Protein AF-0000000075436305 (afdb_homodimer)

Secondary structure (DSSP, 8-state):
-----------HHHHHTT------TT-SS-HHHHHHT-----------------------------------GGGGGG-TT--HHHHHHHHHHHH-HHHHHTSSS-GGGHHHHHHHHHHHHHH-HHHHHHHHHHHHHHHHS-GGGHHHHHHHHHHHHHHHHH----SHHHHHHHHHHHHHHHHHHHHH-GGGHHHHHHHHHHHHHHHHTTS-TT-GGGGTTHHHHHHHHHHHHHHHT---SS-------TT--BTTTBGGGGGHHHHHHHHHHHHHHHH--GGGHHHHHHHHHHHHHHHHH------TTHHHHS-HHHHHHHHHHHHHHHHHHHHHHHHHHS-TTSSHHHHHHHHHHHHHHHHHHHHHHSSPPTT-HHHHHHHHHT--HHHHHHHHGGGHHHHH-SSHHHHHHHHHHHHHHHHHHHTT----GGGGGGTS----/-----------HHHHHTT------TT-SS-HHHHHHT-----------------------------------GGGGGG-TT--HHHHHHHHHHHH-HHHHHTSSS-GGGHHHHHHHHHHHHHH-HHHHHHHHHHHHHHHHS-GGGHHHHHHHHHHHHHHHHH----SHHHHHHHHHHHHHHHHHHHHH-GGGHHHHHHHHHHHHHHHHTTS-TT-GGGGTTHHHHHHHHHHHHHHTT---S--------TT--BTTTBGGGGGHHHHHHHHHHHHHHHH--GGGHHHHHHHHHHHHHHHHH------TTHHHHS-HHHHHHHHHHHHHHHHHHHHHHHHHHS-TTSSHHHHHHHHHHHHHHHHHHHHHHSSPPTT-HHHHHHHHHT--HHHHHHHHGGGHHHHH-SSHHHHHHHHHHHHHHHHHHHTT----GGGGGGTS----

Solvent-accessible surface area (backbone atoms only — not comparable to full-atom values): 48959 Å² total; per-residue (Å²): 135,82,79,70,78,72,76,76,64,44,28,56,64,34,49,74,70,72,39,76,52,55,54,62,94,92,53,93,45,26,48,62,32,58,74,71,72,47,83,59,45,71,82,71,76,81,74,74,86,66,78,79,73,73,83,66,75,80,66,77,76,57,72,76,64,76,72,65,67,68,71,66,58,74,63,48,84,62,40,71,91,52,49,72,68,49,43,52,42,39,48,49,40,61,68,28,59,66,60,49,20,68,70,30,63,30,66,84,46,31,62,65,50,38,50,53,55,52,49,40,47,67,76,38,26,92,66,32,43,37,16,45,41,17,29,25,40,66,74,72,45,62,80,87,48,49,65,60,25,50,51,28,38,50,52,28,48,52,46,63,73,65,59,76,68,83,50,70,68,41,41,31,49,43,37,53,32,34,46,31,43,35,56,33,15,34,54,77,37,42,83,49,31,44,61,42,30,47,52,42,46,56,62,36,50,86,51,51,84,69,52,66,73,83,48,60,78,57,51,60,46,49,59,56,37,53,55,56,32,44,46,56,19,45,45,62,37,31,60,61,84,64,77,58,75,62,70,87,50,88,76,69,66,47,55,48,58,30,67,39,50,75,47,45,38,53,49,38,50,49,26,43,51,32,30,49,59,58,68,50,49,82,86,47,44,64,60,52,50,53,52,49,53,52,50,52,50,50,62,70,67,58,71,74,84,67,47,90,61,54,52,75,70,41,54,29,54,34,48,47,45,34,52,42,50,46,52,30,51,52,39,38,50,52,41,48,53,49,24,65,76,32,35,65,91,41,82,48,56,34,45,42,50,38,19,49,50,38,53,49,46,40,48,51,44,19,65,66,60,73,45,46,44,61,87,41,50,52,41,53,45,61,27,53,61,55,53,63,64,66,68,53,43,68,62,51,59,77,42,40,42,58,36,44,36,83,25,73,52,31,28,51,52,53,49,50,51,37,50,32,38,48,54,33,52,73,69,65,49,87,38,33,50,38,47,31,51,80,37,34,70,82,78,129,134,82,79,72,78,70,78,75,69,41,30,56,65,34,48,74,69,72,40,77,55,54,54,61,93,93,51,93,45,28,47,62,32,59,74,72,71,49,85,61,45,71,82,74,76,83,74,74,86,69,79,79,75,73,82,68,76,81,67,74,77,60,73,77,66,78,73,66,68,69,71,66,59,74,61,48,86,60,40,69,90,53,49,71,68,47,43,50,42,38,46,50,40,61,68,29,58,67,60,46,20,69,71,30,65,29,67,82,46,30,62,65,51,36,50,54,54,53,50,40,46,68,75,38,28,93,68,32,44,38,16,45,40,17,30,26,39,67,74,70,44,60,79,85,48,50,64,59,24,49,51,26,38,51,50,28,50,52,47,62,73,65,59,77,70,83,49,71,68,41,42,30,51,45,38,51,32,35,46,33,45,34,56,34,16,34,54,77,37,42,83,48,31,44,62,43,29,49,52,42,46,56,62,37,49,86,50,50,84,69,52,66,72,83,47,60,78,57,51,62,47,50,60,56,37,52,54,54,32,44,45,56,19,44,45,62,37,33,60,61,84,65,75,58,73,63,70,86,49,89,77,70,64,47,55,47,58,29,67,37,49,74,48,46,37,53,50,39,50,49,25,44,51,34,30,48,59,58,68,49,49,81,86,47,44,63,60,51,50,53,53,48,53,53,51,52,50,49,62,72,67,57,71,72,85,67,47,91,61,56,53,76,71,41,52,30,55,36,48,48,46,35,52,41,49,47,51,29,50,52,40,37,51,53,40,50,53,48,24,64,76,31,36,66,92,40,83,47,58,33,43,42,49,38,20,48,50,38,54,50,45,42,49,52,44,19,66,68,60,73,42,46,43,61,87,42,51,52,42,52,45,61,26,53,60,56,53,61,63,67,68,51,43,66,62,51,59,77,41,39,41,59,36,44,34,82,25,72,52,31,28,51,51,54,51,50,52,38,51,33,38,48,53,33,52,75,69,65,48,88,39,33,50,37,48,34,51,79,37,35,68,83,78,127

Sequence (888 aa):
MSTSALSKRSCDRCHAIKERCRRPRATESCERCFRLGHVCRNQRPAKKPGRRPQLQSPTPRSDSSSETMPLELDTWSEWQGFSSDESGLVRQMVLSEDCLASFTIGPSFADPQRRVIVSSCFTSAPIVKDSMVAVAASWLGDSRHIATTYCRASSAMSILRSLEIRDTNDVADCLVLGAMLLTFAFKLRPGDAFPIARRTLSLVKPRYDTLQQDDPERQVFLSCLVTTELLDCLLQCQVPTLRFRPISLPGHVDRFVGLCTHLLPLLYDLCEINQAFSHAEHDDMEGIYATLDHLERKFADWQSEMEPGFLTSFTGGEIAHMLCQVQVFRQMAFLIIHRMRYPFNVNDGPAQVMSRTILDNLQLTQAMTQKAVRCVGLAFVVACFELQGPAAREHWLPKCNTLVGYSVDHRKRLENIVKSLWAARDGGGCIYSFNLTQAIRPTSMSTSALSKRSCDRCHAIKERCRRPRATESCERCFRLGHVCRNQRPAKKPGRRPQLQSPTPRSDSSSETMPLELDTWSEWQGFSSDESGLVRQMVLSEDCLASFTIGPSFADPQRRVIVSSCFTSAPIVKDSMVAVAASWLGDSRHIATTYCRASSAMSILRSLEIRDTNDVADCLVLGAMLLTFAFKLRPGDAFPIARRTLSLVKPRYDTLQQDDPERQVFLSCLVTTELLDCLLQCQVPTLRFRPISLPGHVDRFVGLCTHLLPLLYDLCEINQAFSHAEHDDMEGIYATLDHLERKFADWQSEMEPGFLTSFTGGEIAHMLCQVQVFRQMAFLIIHRMRYPFNVNDGPAQVMSRTILDNLQLTQAMTQKAVRCVGLAFVVACFELQGPAAREHWLPKCNTLVGYSVDHRKRLENIVKSLWAARDGGGCIYSFNLTQAIRPTS

InterPro domains:
  IPR001138 Zn(2)Cys(6) fungal-type DNA-binding domain [PS00463] (10-40)
  IPR021858 Fungal transcription factor [PF11951] (102-428)
  IPR036864 Zn(2)-C6 fungal-type DNA-binding domain superfamily [SSF57701] (7-49)

Radius of gyration: 32.36 Å; Cα contacts (8 Å, |Δi|>4): 1175; chains: 2; bounding box: 91×84×70 Å

Organism: Fusarium oxysporum f. sp. cubense (strain race 4) (NCBI:txid2502994)

Foldseek 3Di:
DPPPPPPQDAFPVCVVVPHRFCDDPPDNAGPVCVVVVHDRHRPDPDPDPPDDPDPPPPPPPPDPPPPPVPPCCVCLVPLPPDDPVLSVLLVVCLPDLVNQQQQFLGSLCSSLSSVLSVVCSRPPVVQASLLSSLLSCLPVHDPPCNPVSVVSLVVNVVSLVPDADDDLLSLLSLLNSLQSSLSSCQRPNVLCNQVSLQSSLLRCAVCVVVDDLPDCSSCLNVVLSLLSNLQVLLLVLHAGNDQQDDRPDPPDARGFQGQCSVVSNLSNVLSVLLNCLLPDDPVCVVVSVVSLVVSLVVLVPDDGDHHPCNVVSDDPLSVLLNVLSSLLSSLLSVLLSVLQVAFQPPPLVSNLVSLVRNQVSLVVSCVVNVAARESCLSSNLSSLLSDDDDVRNVPRLVCSCRHYGDYPVSSVVSSLQSVQSVVCVVVPDGDGSSVSCVRGDSDD/DPPPPPPDDAFPVCVVVPHRFCCDPPDPAGPVCVVVVHDRHRPDDDPDPPDDPDCDPPPPPDDPPPPPVPPCCVCLVPLPPADPVLSVLLVVQLPDQVNQQQQFLGSLCSVLSSVLSVVCSRPPVVQASLLSSLLSCLPVHDPPCPVVSVVSLVVNVVSLVPQADDDLLSLLSLLNSLQSSLSSCQRPNVLCNQVSLQSSLLRCAVCVVVDDLPDCSSVLNNVLSLLSNLLVLLLVLHAGNDQQDDRPDPPDARGFQGQCSVVSNLSNVLSVLLNCLLVDDPVCVVVSVVSLVVSLVCLVPDDGDHHPCNVVSDDPLSVLLNVLSSLLSSLLSVLLSVLQVAFQPPPLVSNLVSLVRNQVSLVVSCVVNVAARESCLSSNLSSLLSDDDDVRNVPRLVCSCRHYGDYPVSSVVSSLQSVQSVVQVVVPDGGGSSRSNVRGDSDD

pLDDT: mean 84.56, std 18.04, range [25.56, 98.69]

Structure (mmCIF, N/CA/C/O backbone):
data_AF-0000000075436305-model_v1
#
loop_
_entity.id
_entity.type
_entity.pdbx_description
1 polymer 'Zn(2)-C6 fungal-type domain-containing protein'
#
loop_
_atom_site.group_PDB
_atom_site.id
_atom_site.type_symbol
_atom_site.label_atom_id
_atom_site.label_alt_id
_atom_site.label_comp_id
_atom_site.label_asym_id
_atom_site.label_entity_id
_atom_site.label_seq_id
_atom_site.pdbx_PDB_ins_code
_atom_site.Cartn_x
_atom_site.Cartn_y
_atom_site.Cartn_z
_atom_site.occupancy
_atom_site.B_iso_or_equiv
_atom_site.auth_seq_id
_atom_site.auth_comp_id
_atom_site.auth_asym_id
_atom_site.auth_atom_id
_atom_site.pdbx_PDB_model_num
ATOM 1 N N . MET A 1 1 ? 46.656 -33.156 31.891 1 26.19 1 MET A N 1
ATOM 2 C CA . MET A 1 1 ? 46.656 -33.594 30.5 1 26.19 1 MET A CA 1
ATOM 3 C C . MET A 1 1 ? 46.375 -32.406 29.562 1 26.19 1 MET A C 1
ATOM 5 O O . MET A 1 1 ? 45.344 -31.75 29.719 1 26.19 1 MET A O 1
ATOM 9 N N . SER A 1 2 ? 47.375 -31.75 29.016 1 30.11 2 SER A N 1
ATOM 10 C CA . SER A 1 2 ? 47.562 -30.531 28.25 1 30.11 2 SER A CA 1
ATOM 11 C C . SER A 1 2 ? 46.719 -30.562 26.969 1 30.11 2 SER A C 1
ATOM 13 O O . SER A 1 2 ? 46.906 -31.453 26.141 1 30.11 2 SER A O 1
ATOM 15 N N . THR A 1 3 ? 45.5 -30.141 26.984 1 35.38 3 THR A N 1
ATOM 16 C CA . THR A 1 3 ? 44.531 -30.078 25.891 1 35.38 3 THR A CA 1
ATOM 17 C C . THR A 1 3 ? 45.125 -29.312 24.703 1 35.38 3 THR A C 1
ATOM 19 O O . THR A 1 3 ? 45.281 -28.094 24.766 1 35.38 3 THR A O 1
ATOM 22 N N . SER A 1 4 ? 46.188 -29.844 24.078 1 32.38 4 SER A N 1
ATOM 23 C CA . SER A 1 4 ? 46.875 -29.266 22.938 1 32.38 4 SER A CA 1
ATOM 24 C C . SER A 1 4 ? 45.875 -28.641 21.953 1 32.38 4 SER A C 1
ATOM 26 O O . SER A 1 4 ? 44.875 -29.25 21.609 1 32.38 4 SER A O 1
ATOM 28 N N . ALA A 1 5 ? 45.844 -27.328 21.984 1 36.5 5 ALA A N 1
ATOM 29 C CA . ALA A 1 5 ? 45.125 -26.438 21.062 1 36.5 5 ALA A CA 1
ATOM 30 C C . ALA A 1 5 ? 45.281 -26.891 19.625 1 36.5 5 ALA A C 1
ATOM 32 O O . ALA A 1 5 ? 46.344 -26.688 19 1 36.5 5 ALA A O 1
ATOM 33 N N . LEU A 1 6 ? 44.969 -28.094 19.234 1 36.38 6 LEU A N 1
ATOM 34 C CA . LEU A 1 6 ? 45.094 -28.578 17.875 1 36.38 6 LEU A CA 1
ATOM 35 C C . LEU A 1 6 ? 44.656 -27.531 16.859 1 36.38 6 LEU A C 1
ATOM 37 O O . LEU A 1 6 ? 43.5 -27.047 16.938 1 36.38 6 LEU A O 1
ATOM 41 N N . SER A 1 7 ? 45.531 -26.594 16.516 1 45.56 7 SER A N 1
ATOM 42 C CA . SER A 1 7 ? 45.469 -25.547 15.492 1 45.56 7 SER A CA 1
ATOM 43 C C . SER A 1 7 ? 44.75 -26.016 14.25 1 45.56 7 SER A C 1
ATOM 45 O O . SER A 1 7 ? 45.156 -26.984 13.602 1 45.56 7 SER A O 1
ATOM 47 N N . LYS A 1 8 ? 43.531 -26.203 14.367 1 52 8 LYS A N 1
ATOM 48 C CA . LYS A 1 8 ? 42.688 -26.922 13.414 1 52 8 LYS A CA 1
ATOM 49 C C . LYS A 1 8 ? 42.906 -26.406 11.992 1 52 8 LYS A C 1
ATOM 51 O O . LYS A 1 8 ? 42.406 -25.344 11.633 1 52 8 LYS A O 1
ATOM 56 N N . ARG A 1 9 ? 43.844 -26.547 11.367 1 62.62 9 ARG A N 1
ATOM 57 C CA . ARG A 1 9 ? 44.094 -26.5 9.93 1 62.62 9 ARG A CA 1
ATOM 58 C C . ARG A 1 9 ? 42.906 -27.078 9.148 1 62.62 9 ARG A C 1
ATOM 60 O O . ARG A 1 9 ? 42.281 -28.031 9.594 1 62.62 9 ARG A O 1
ATOM 67 N N . SER A 1 10 ? 42.688 -26.344 8.172 1 74.5 10 SER A N 1
ATOM 68 C CA . SER A 1 10 ? 41.625 -26.875 7.32 1 74.5 10 SER A CA 1
ATOM 69 C C . SER A 1 10 ? 42.031 -28.203 6.699 1 74.5 10 SER A C 1
ATOM 71 O O . SER A 1 10 ? 43.219 -28.453 6.469 1 74.5 10 SER A O 1
ATOM 73 N N . CYS A 1 11 ? 41.125 -29.141 6.527 1 71.81 11 CYS A N 1
ATOM 74 C CA . CYS A 1 11 ? 41.406 -30.422 5.918 1 71.81 11 CYS A CA 1
ATOM 75 C C . CYS A 1 11 ? 41.812 -30.266 4.457 1 71.81 11 CYS A C 1
ATOM 77 O O . CYS A 1 11 ? 41.656 -29.188 3.883 1 71.81 11 CYS A O 1
ATOM 79 N N . ASP A 1 12 ? 42.5 -31.125 3.781 1 75.31 12 ASP A N 1
ATOM 80 C CA . ASP A 1 12 ? 43 -31.078 2.422 1 75.31 12 ASP A CA 1
ATOM 81 C C . ASP A 1 12 ? 41.938 -30.688 1.425 1 75.31 12 ASP A C 1
ATOM 83 O O . ASP A 1 12 ? 42.188 -29.938 0.475 1 75.31 12 ASP A O 1
ATOM 87 N N . ARG A 1 13 ? 40.719 -31.031 1.736 1 71.62 13 ARG A N 1
ATOM 88 C CA . ARG A 1 13 ? 39.625 -30.766 0.814 1 71.62 13 ARG A CA 1
ATOM 89 C C . ARG A 1 13 ? 39.094 -29.344 0.956 1 71.62 13 ARG A C 1
ATOM 91 O O . ARG A 1 13 ? 38.844 -28.672 -0.043 1 71.62 13 ARG A O 1
ATOM 98 N N . CYS A 1 14 ? 38.906 -29.031 2.141 1 72.19 14 CYS A N 1
ATOM 99 C CA . CYS A 1 14 ? 38.5 -27.641 2.363 1 72.19 14 CYS A CA 1
ATOM 100 C C . CYS A 1 14 ? 39.562 -26.672 1.915 1 72.19 14 CYS A C 1
ATOM 102 O O . CYS A 1 14 ? 39.281 -25.609 1.358 1 72.19 14 CYS A O 1
ATOM 104 N N . HIS A 1 15 ? 40.844 -26.953 2.07 1 74.81 15 HIS A N 1
ATOM 105 C CA . HIS A 1 15 ? 41.969 -26.156 1.632 1 74.81 15 HIS A CA 1
ATOM 106 C C . HIS A 1 15 ? 42 -26.016 0.113 1 74.81 15 HIS A C 1
ATOM 108 O O . HIS A 1 15 ? 42.281 -24.938 -0.413 1 74.81 15 HIS A O 1
ATOM 114 N N . ALA A 1 16 ? 41.625 -27.109 -0.589 1 71.75 16 ALA A N 1
ATOM 115 C CA . ALA A 1 16 ? 41.656 -27.109 -2.049 1 71.75 16 ALA A CA 1
ATOM 116 C C . ALA A 1 16 ? 40.625 -26.141 -2.619 1 71.75 16 ALA A C 1
ATOM 118 O O . ALA A 1 16 ? 40.844 -25.562 -3.684 1 71.75 16 ALA A O 1
ATOM 119 N N . ILE A 1 17 ? 39.594 -25.969 -1.81 1 69.12 17 ILE A N 1
ATOM 120 C CA . ILE A 1 17 ? 38.562 -25.062 -2.289 1 69.12 17 ILE A CA 1
ATOM 121 C C . ILE A 1 17 ? 38.688 -23.719 -1.548 1 69.12 17 ILE A C 1
ATOM 123 O O . ILE A 1 17 ? 37.75 -22.906 -1.611 1 69.12 17 ILE A O 1
ATOM 127 N N . LYS A 1 18 ? 39.688 -23.578 -0.805 1 65.56 18 LYS A N 1
ATOM 128 C CA . LYS A 1 18 ? 40.094 -22.375 -0.082 1 65.56 18 LYS A CA 1
ATOM 129 C C . LYS A 1 18 ? 39 -21.953 0.92 1 65.56 18 LYS A C 1
ATOM 131 O O . LYS A 1 18 ? 38.75 -20.766 1.104 1 65.56 18 LYS A O 1
ATOM 136 N N . GLU A 1 19 ? 38.438 -22.953 1.604 1 71.12 19 GLU A N 1
ATOM 137 C CA . GLU A 1 19 ? 37.5 -22.734 2.699 1 71.12 19 GLU A CA 1
ATOM 138 C C . GLU A 1 19 ? 38.031 -23.281 4.012 1 71.12 19 GLU A C 1
ATOM 140 O O . GLU A 1 19 ? 38.875 -24.188 4.012 1 71.12 19 GLU A O 1
ATOM 145 N N . ARG A 1 20 ? 37.594 -22.609 5.133 1 72.25 20 ARG A N 1
ATOM 146 C CA . ARG A 1 20 ? 37.938 -23.125 6.453 1 72.25 20 ARG A CA 1
ATOM 147 C C . ARG A 1 20 ? 37.031 -24.25 6.859 1 72.25 20 ARG A C 1
ATOM 149 O O . ARG A 1 20 ? 35.844 -24.25 6.516 1 72.25 20 ARG A O 1
ATOM 156 N N . CYS A 1 21 ? 37.5 -25.234 7.48 1 70.56 21 CYS A N 1
ATOM 157 C CA . CYS A 1 21 ? 36.719 -26.359 8.008 1 70.56 21 CYS A CA 1
ATOM 158 C C . CYS A 1 21 ? 35.75 -25.891 9.094 1 70.56 21 CYS A C 1
ATOM 160 O O . CYS A 1 21 ? 36.125 -25.109 9.969 1 70.56 21 CYS A O 1
ATOM 162 N N . ARG A 1 22 ? 34.5 -26 8.93 1 72.56 22 ARG A N 1
ATOM 163 C CA . ARG A 1 22 ? 33.594 -25.875 10.062 1 72.56 22 ARG A CA 1
ATOM 164 C C . ARG A 1 22 ? 33.5 -27.188 10.836 1 72.56 22 ARG A C 1
ATOM 166 O O . ARG A 1 22 ? 33.062 -28.203 10.305 1 72.56 22 ARG A O 1
ATOM 173 N N . ARG A 1 23 ? 34.031 -27.234 12.008 1 67.25 23 ARG A N 1
ATOM 174 C CA . ARG A 1 23 ? 34.062 -28.422 12.844 1 67.25 23 ARG A CA 1
ATOM 175 C C . ARG A 1 23 ? 33.188 -28.266 14.062 1 67.25 23 ARG A C 1
ATOM 177 O O . ARG A 1 23 ? 33.344 -27.328 14.844 1 67.25 23 ARG A O 1
ATOM 184 N N . PRO A 1 24 ? 32 -28.969 14.023 1 57.5 24 PRO A N 1
ATOM 185 C CA . PRO A 1 24 ? 31.297 -28.938 15.305 1 57.5 24 PRO A CA 1
ATOM 186 C C . PRO A 1 24 ? 32.188 -29.375 16.469 1 57.5 24 PRO A C 1
ATOM 188 O O . PRO A 1 24 ? 33.188 -30.078 16.281 1 57.5 24 PRO A O 1
ATOM 191 N N . ARG A 1 25 ? 31.734 -29.219 17.625 1 53.84 25 ARG A N 1
ATOM 192 C CA . ARG A 1 25 ? 32.375 -29.625 18.875 1 53.84 25 ARG A CA 1
ATOM 193 C C . ARG A 1 25 ? 32.531 -31.141 18.953 1 53.84 25 ARG A C 1
ATOM 195 O O . ARG A 1 25 ? 31.609 -31.891 18.594 1 53.84 25 ARG A O 1
ATOM 202 N N . ALA A 1 26 ? 33.812 -31.797 19 1 58.78 26 ALA A N 1
ATOM 203 C CA . ALA A 1 26 ? 34.375 -33.062 19.438 1 58.78 26 ALA A CA 1
ATOM 204 C C . ALA A 1 26 ? 34.656 -33.969 18.234 1 58.78 26 ALA A C 1
ATO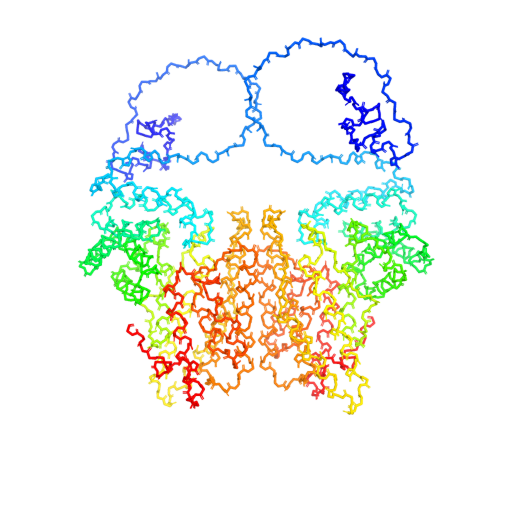M 206 O O . ALA A 1 26 ? 35.031 -35.125 18.406 1 58.78 26 ALA A O 1
ATOM 207 N N . THR A 1 27 ? 34.219 -33.5 16.969 1 58.28 27 THR A N 1
ATOM 208 C CA . THR A 1 27 ? 34.5 -34.5 15.938 1 58.28 27 THR A CA 1
ATOM 209 C C . THR A 1 27 ? 35.75 -34.125 15.148 1 58.28 27 THR A C 1
ATOM 211 O O . THR A 1 27 ? 36.062 -32.969 14.984 1 58.28 27 THR A O 1
ATOM 214 N N . GLU A 1 28 ? 36.688 -34.938 14.805 1 65.94 28 GLU A N 1
ATOM 215 C CA . GLU A 1 28 ? 37.969 -34.844 14.094 1 65.94 28 GLU A CA 1
ATOM 216 C C . GLU A 1 28 ? 37.75 -34.531 12.617 1 65.94 28 GLU A C 1
ATOM 218 O O . GLU A 1 28 ? 38.594 -33.906 11.977 1 65.94 28 GLU A O 1
ATOM 223 N N . SER A 1 29 ? 36.531 -34.75 12.062 1 69.75 29 SER A N 1
ATOM 224 C CA . SER A 1 29 ? 36.219 -34.562 10.648 1 69.75 29 SER A CA 1
ATOM 225 C C . SER A 1 29 ? 35.469 -33.25 10.438 1 69.75 29 SER A C 1
ATOM 227 O O . SER A 1 29 ? 34.656 -32.844 11.289 1 69.75 29 SER A O 1
ATOM 229 N N . CYS A 1 30 ? 35.812 -32.344 9.531 1 72.12 30 CYS A N 1
ATOM 230 C CA . CYS A 1 30 ? 35.094 -31.109 9.281 1 72.12 30 CYS A CA 1
ATOM 231 C C . CYS A 1 30 ? 33.688 -31.359 8.773 1 72.12 30 CYS A C 1
ATOM 233 O O . CYS A 1 30 ? 33.406 -32.438 8.242 1 72.12 30 CYS A O 1
ATOM 235 N N . GLU A 1 31 ? 32.781 -30.562 8.953 1 75.81 31 GLU A N 1
ATOM 236 C CA . GLU A 1 31 ? 31.375 -30.719 8.625 1 75.81 31 GLU A CA 1
ATOM 237 C C . GLU A 1 31 ? 31.188 -31.047 7.148 1 75.81 31 GLU A C 1
ATOM 239 O O . GLU A 1 31 ? 30.328 -31.875 6.801 1 75.81 31 GLU A O 1
ATOM 244 N N . ARG A 1 32 ? 31.906 -30.547 6.391 1 74.5 32 ARG A N 1
ATOM 245 C CA . ARG A 1 32 ? 31.797 -30.781 4.953 1 74.5 32 ARG A CA 1
ATOM 246 C C . ARG A 1 32 ? 32.25 -32.188 4.582 1 74.5 32 ARG A C 1
ATOM 248 O O . ARG A 1 32 ? 31.562 -32.875 3.812 1 74.5 32 ARG A O 1
ATOM 255 N N . CYS A 1 33 ? 33.344 -32.531 5.023 1 73.62 33 CYS A N 1
ATOM 256 C CA . CYS A 1 33 ? 33.812 -33.875 4.773 1 73.62 33 CYS A CA 1
ATOM 257 C C . CYS A 1 33 ? 32.875 -34.906 5.363 1 73.62 33 CYS A C 1
ATOM 259 O O . CYS A 1 33 ? 32.594 -35.938 4.734 1 73.62 33 CYS A O 1
ATOM 261 N N . PHE A 1 34 ? 32.281 -34.625 6.438 1 73.25 34 PHE A N 1
ATOM 262 C CA . PHE A 1 34 ? 31.344 -35.5 7.105 1 73.25 34 PHE A CA 1
ATOM 263 C C . PHE A 1 34 ? 30.062 -35.625 6.289 1 73.25 34 PHE A C 1
ATOM 265 O O . PHE A 1 34 ? 29.562 -36.75 6.062 1 73.25 34 PHE A O 1
ATOM 272 N N . ARG A 1 35 ? 29.641 -34.562 5.773 1 69.19 35 ARG A N 1
ATOM 273 C CA . ARG A 1 35 ? 28.391 -34.5 5.023 1 69.19 35 ARG A CA 1
ATOM 274 C C . ARG A 1 35 ? 28.547 -35.188 3.658 1 69.19 35 ARG A C 1
ATOM 276 O O . ARG A 1 35 ? 27.625 -35.844 3.189 1 69.19 35 ARG A O 1
ATOM 283 N N . LEU A 1 36 ? 29.75 -35.156 3.107 1 70.06 36 LEU A N 1
ATOM 284 C CA . LEU A 1 36 ? 30 -35.688 1.772 1 70.06 36 LEU A CA 1
ATOM 285 C C . LEU A 1 36 ? 30.609 -37.062 1.848 1 70.06 36 LEU A C 1
ATOM 287 O O . LEU A 1 36 ? 30.844 -37.719 0.818 1 70.06 36 LEU A O 1
ATOM 291 N N . GLY A 1 37 ? 30.844 -37.688 3.037 1 71.06 37 GLY A N 1
ATOM 292 C CA . GLY A 1 37 ? 31.328 -39.031 3.289 1 71.06 37 GLY A CA 1
ATOM 293 C C . GLY A 1 37 ? 32.781 -39.188 2.918 1 71.06 37 GLY A C 1
ATOM 294 O O . GLY A 1 37 ? 33.219 -40.312 2.549 1 71.06 37 GLY A O 1
ATOM 295 N N . HIS A 1 38 ? 33.5 -38.156 2.818 1 74.31 38 HIS A N 1
ATOM 296 C CA . HIS A 1 38 ? 34.938 -38.281 2.516 1 74.31 38 HIS A CA 1
ATOM 297 C C . HIS A 1 38 ? 35.75 -38.375 3.793 1 74.31 38 HIS A C 1
ATOM 299 O O . HIS A 1 38 ? 35.344 -37.906 4.852 1 74.31 38 HIS A O 1
ATOM 305 N N . VAL A 1 39 ? 36.875 -39 3.74 1 74.69 39 VAL A N 1
ATOM 306 C CA . VAL A 1 39 ? 37.812 -39.062 4.863 1 74.69 39 VAL A CA 1
ATOM 307 C C . VAL A 1 39 ? 38.531 -37.75 5.031 1 74.69 39 VAL A C 1
ATOM 309 O O . VAL A 1 39 ? 39.219 -37.281 4.113 1 74.69 39 VAL A O 1
ATOM 312 N N . CYS A 1 40 ? 38.219 -37 6.098 1 71.75 40 CYS A N 1
ATOM 313 C CA . CYS A 1 40 ? 38.812 -35.688 6.414 1 71.75 40 CYS A CA 1
ATOM 314 C C . CYS A 1 40 ? 40.281 -35.844 6.746 1 71.75 40 CYS A C 1
ATOM 316 O O . CYS A 1 40 ? 40.656 -36.406 7.797 1 71.75 40 CYS A O 1
ATOM 318 N N . ARG A 1 41 ? 41.219 -35.688 5.824 1 74 41 ARG A N 1
ATOM 319 C CA . ARG A 1 41 ? 42.656 -35.906 6.008 1 74 41 ARG A CA 1
ATOM 320 C C . ARG A 1 41 ? 43.406 -34.562 5.949 1 74 41 ARG A C 1
ATOM 322 O O . ARG A 1 41 ? 43 -33.625 5.262 1 74 41 ARG A O 1
ATOM 329 N N . ASN A 1 42 ? 44.281 -34.25 6.891 1 68 42 ASN A N 1
ATOM 330 C CA . ASN A 1 42 ? 45.219 -33.125 6.859 1 68 42 ASN A CA 1
ATOM 331 C C . ASN A 1 42 ? 46.656 -33.562 6.723 1 68 42 ASN A C 1
ATOM 333 O O . ASN A 1 42 ? 47.375 -33.656 7.715 1 68 42 ASN A O 1
ATOM 337 N N . GLN A 1 43 ? 47.094 -34.188 5.602 1 68.25 43 GLN A N 1
ATOM 338 C CA . GLN A 1 43 ? 48.438 -34.75 5.41 1 68.25 43 GLN A CA 1
ATOM 339 C C . GLN A 1 43 ? 49.344 -33.719 4.789 1 68.25 43 GLN A C 1
ATOM 341 O O . GLN A 1 43 ? 50.469 -34.031 4.41 1 68.25 43 GLN A O 1
ATOM 346 N N . ARG A 1 44 ? 48.875 -32.469 4.629 1 62.84 44 ARG A N 1
ATOM 347 C CA . ARG A 1 44 ? 49.75 -31.453 3.996 1 62.84 44 ARG A CA 1
ATOM 348 C C . ARG A 1 44 ? 50.938 -31.109 4.883 1 62.84 44 ARG A C 1
ATOM 350 O O . ARG A 1 44 ? 50.812 -31.094 6.109 1 62.84 44 ARG A O 1
ATOM 357 N N . PRO A 1 45 ? 52.156 -31.109 4.344 1 60.56 45 PRO A N 1
ATOM 358 C CA . PRO A 1 45 ? 53.312 -30.734 5.145 1 60.56 45 PRO A CA 1
ATOM 359 C C . PRO A 1 45 ? 53.219 -29.344 5.738 1 60.56 45 PRO A C 1
ATOM 361 O O . PRO A 1 45 ? 52.531 -28.484 5.191 1 60.56 45 PRO A O 1
ATOM 364 N N . ALA A 1 46 ? 53.562 -29.141 6.984 1 51.12 46 ALA A N 1
ATOM 365 C CA . ALA A 1 46 ? 53.562 -27.828 7.648 1 51.12 46 ALA A CA 1
ATOM 366 C C . ALA A 1 46 ? 54.406 -26.828 6.871 1 51.12 46 ALA A C 1
ATOM 368 O O . ALA A 1 46 ? 55.562 -27.094 6.543 1 51.12 46 ALA A O 1
ATOM 369 N N . LYS A 1 47 ? 53.812 -26 6.066 1 48.66 47 LYS A N 1
ATOM 370 C CA . LYS A 1 47 ? 54.625 -24.984 5.41 1 48.66 47 LYS A CA 1
ATOM 371 C C . LYS A 1 47 ? 55.5 -24.234 6.422 1 48.66 47 LYS A C 1
ATOM 373 O O . LYS A 1 47 ? 55.094 -24.078 7.578 1 48.66 47 LYS A O 1
ATOM 378 N N . LYS A 1 48 ? 56.688 -24.016 6.219 1 45.41 48 LYS A N 1
ATOM 379 C CA . LYS A 1 48 ? 57.625 -23.219 6.996 1 45.41 48 LYS A CA 1
ATOM 380 C C . LYS A 1 48 ? 57.062 -21.828 7.297 1 45.41 48 LYS A C 1
ATOM 382 O O . LYS A 1 48 ? 56.312 -21.266 6.492 1 45.41 48 LYS A O 1
ATOM 387 N N . PRO A 1 49 ? 57.094 -21.328 8.641 1 40.47 49 PRO A N 1
ATOM 388 C CA . PRO A 1 49 ? 56.594 -20 9.023 1 40.47 49 PRO A CA 1
ATOM 389 C C . PRO A 1 49 ? 57.156 -18.875 8.133 1 40.47 49 PRO A C 1
ATOM 391 O O . PRO A 1 49 ? 58.375 -18.75 7.98 1 40.47 49 PRO A O 1
ATOM 394 N N . GLY A 1 50 ? 56.625 -18.641 7.004 1 35.78 50 GLY A N 1
ATOM 395 C CA . GLY A 1 50 ? 57.188 -17.609 6.164 1 35.78 50 GLY A CA 1
ATOM 396 C C . GLY A 1 50 ? 57.469 -16.312 6.906 1 35.78 50 GLY A C 1
ATOM 397 O O . GLY A 1 50 ? 57.062 -16.172 8.062 1 35.78 50 GLY A O 1
ATOM 398 N N . ARG A 1 51 ? 58.156 -15.391 6.422 1 39.09 51 ARG A N 1
ATOM 399 C CA . ARG A 1 51 ? 58.625 -14.109 6.926 1 39.09 51 ARG A CA 1
ATOM 400 C C . ARG A 1 51 ? 57.469 -13.266 7.449 1 39.09 51 ARG A C 1
ATOM 402 O O . ARG A 1 51 ? 56.375 -13.297 6.891 1 39.09 51 ARG A O 1
ATOM 409 N N . ARG A 1 52 ? 57.594 -12.711 8.617 1 36.03 52 ARG A N 1
ATOM 410 C CA . ARG A 1 52 ? 56.625 -11.82 9.273 1 36.03 52 ARG A CA 1
ATOM 411 C C . ARG A 1 52 ? 56.188 -10.711 8.328 1 36.03 52 ARG A C 1
ATOM 413 O O . ARG A 1 52 ? 57 -9.984 7.781 1 36.03 52 ARG A O 1
ATOM 420 N N . PRO A 1 53 ? 55 -10.773 7.793 1 34.25 53 PRO A N 1
ATOM 421 C CA . PRO A 1 53 ? 54.688 -9.656 6.883 1 34.25 53 PRO A CA 1
ATOM 422 C C . PRO A 1 53 ? 54.812 -8.297 7.562 1 34.25 53 PRO A C 1
ATOM 424 O O . PRO A 1 53 ? 54.531 -8.172 8.758 1 34.25 53 PRO A O 1
ATOM 427 N N . GLN A 1 54 ? 55.625 -7.48 7.277 1 33.94 54 GLN A N 1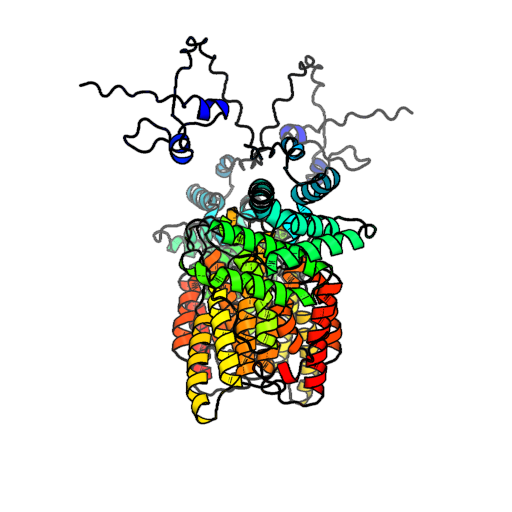
ATOM 428 C CA . GLN A 1 54 ? 55.625 -6.102 7.762 1 33.94 54 GLN A CA 1
ATOM 429 C C . GLN A 1 54 ? 54.219 -5.5 7.75 1 33.94 54 GLN A C 1
ATOM 431 O O . GLN A 1 54 ? 53.469 -5.691 6.797 1 33.94 54 GLN A O 1
ATOM 436 N N . LEU A 1 55 ? 53.688 -5.137 8.914 1 32.22 55 LEU A N 1
ATOM 437 C CA . LEU A 1 55 ? 52.406 -4.547 9.203 1 32.22 55 LEU A CA 1
ATOM 438 C C . LEU A 1 55 ? 52.094 -3.406 8.242 1 32.22 55 LEU A C 1
ATOM 440 O O . LEU A 1 55 ? 52.594 -2.295 8.406 1 32.22 55 LEU A O 1
ATOM 444 N N . GLN A 1 56 ? 52.219 -3.568 6.945 1 29.89 56 GLN A N 1
ATOM 445 C CA . GLN A 1 56 ? 51.906 -2.367 6.184 1 29.89 56 GLN A CA 1
ATOM 446 C C . GLN A 1 56 ? 50.562 -1.786 6.602 1 29.89 56 GLN A C 1
ATOM 448 O O . GLN A 1 56 ? 49.656 -2.516 7.055 1 29.89 56 GLN A O 1
ATOM 453 N N . SER A 1 57 ? 50.406 -0.471 6.867 1 30.47 57 SER A N 1
ATOM 454 C CA . SER A 1 57 ? 49.281 0.34 7.312 1 30.47 57 SER A CA 1
ATOM 455 C C . SER A 1 57 ? 48 -0.08 6.621 1 30.47 57 SER A C 1
ATOM 457 O O . SER A 1 57 ? 48 -0.371 5.422 1 30.47 57 SER A O 1
ATOM 459 N N . PRO A 1 58 ? 46.969 -0.529 7.418 1 29.02 58 PRO A N 1
ATOM 460 C CA . PRO A 1 58 ? 45.781 -1.117 6.789 1 29.02 58 PRO A CA 1
ATOM 461 C C . PRO A 1 58 ? 45.219 -0.257 5.656 1 29.02 58 PRO A C 1
ATOM 463 O O . PRO A 1 58 ? 44.969 0.932 5.852 1 29.02 58 PRO A O 1
ATOM 466 N N . THR A 1 59 ? 45.75 -0.285 4.473 1 29.31 59 THR A N 1
ATOM 467 C CA . THR A 1 59 ? 45.062 0.463 3.428 1 29.31 59 THR A CA 1
ATOM 468 C C . THR A 1 59 ? 43.531 0.275 3.535 1 29.31 59 THR A C 1
ATOM 470 O O . THR A 1 59 ? 43.062 -0.794 3.928 1 29.31 59 THR A O 1
ATOM 473 N N . PRO A 1 60 ? 42.688 1.404 3.57 1 29.36 60 PRO A N 1
ATOM 474 C CA . PRO A 1 60 ? 41.219 1.363 3.811 1 29.36 60 PRO A CA 1
ATOM 475 C C . PRO A 1 60 ? 40.562 0.182 3.121 1 29.36 60 PRO A C 1
ATOM 477 O O . PRO A 1 60 ? 41 -0.25 2.053 1 29.36 60 PRO A O 1
ATOM 480 N N . ARG A 1 61 ? 39.938 -0.619 3.863 1 26.09 61 ARG A N 1
ATOM 481 C CA . ARG A 1 61 ? 39.25 -1.838 3.436 1 26.09 61 ARG A CA 1
ATOM 482 C C . ARG A 1 61 ? 38.469 -1.601 2.158 1 26.09 61 ARG A C 1
ATOM 484 O O . ARG A 1 61 ? 37.625 -0.692 2.1 1 26.09 61 ARG A O 1
ATOM 491 N N . SER A 1 62 ? 39 -1.716 1.041 1 25.66 62 SER A N 1
ATOM 492 C CA . SER A 1 62 ? 38.219 -1.724 -0.191 1 25.66 62 SER A CA 1
ATOM 493 C C . SER A 1 62 ? 36.875 -2.439 0.005 1 25.66 62 SER A C 1
ATOM 495 O O . SER A 1 62 ? 36.781 -3.359 0.819 1 25.66 62 SER A O 1
ATOM 497 N N . ASP A 1 63 ? 35.688 -1.769 -0.233 1 28.3 63 ASP A N 1
ATOM 498 C CA . ASP A 1 63 ? 34.312 -2.23 -0.3 1 28.3 63 ASP A CA 1
ATOM 499 C C . ASP A 1 63 ? 34.219 -3.672 -0.797 1 28.3 63 ASP A C 1
ATOM 501 O O . ASP A 1 63 ? 34.781 -4 -1.854 1 28.3 63 ASP A O 1
ATOM 505 N N . SER A 1 64 ? 34.312 -4.547 0.077 1 28.45 64 SER A N 1
ATOM 506 C CA . SER A 1 64 ? 34.062 -5.965 -0.196 1 28.45 64 SER A CA 1
ATOM 507 C C . SER A 1 64 ? 33.031 -6.152 -1.292 1 28.45 64 SER A C 1
ATOM 509 O O . SER A 1 64 ? 31.844 -5.852 -1.093 1 28.45 64 SER A O 1
ATOM 511 N N . SER A 1 65 ? 33.281 -5.805 -2.494 1 29.03 65 SER A N 1
ATOM 512 C CA . SER A 1 65 ? 32.562 -6.398 -3.625 1 29.03 65 SER A CA 1
ATOM 513 C C . SER A 1 65 ? 32.188 -7.844 -3.338 1 29.03 65 SER A C 1
ATOM 515 O O . SER A 1 65 ? 33 -8.633 -2.865 1 29.03 65 SER A O 1
ATOM 517 N N . SER A 1 66 ? 30.984 -8.094 -2.74 1 31.56 66 SER A N 1
ATOM 518 C CA . SER A 1 66 ? 30.406 -9.43 -2.832 1 31.56 66 SER A CA 1
ATOM 519 C C . SER A 1 66 ? 31.062 -10.242 -3.941 1 31.56 66 SER A C 1
ATOM 521 O O . SER A 1 66 ? 30.984 -9.875 -5.117 1 31.56 66 SER A O 1
ATOM 523 N N . GLU A 1 67 ? 32.188 -10.688 -3.752 1 32.12 67 GLU A N 1
ATOM 524 C CA . GLU A 1 67 ? 32.781 -11.758 -4.562 1 32.12 67 GLU A CA 1
ATOM 525 C C . GLU A 1 67 ? 31.703 -12.758 -5.004 1 32.12 67 GLU A C 1
ATOM 527 O O . GLU A 1 67 ? 31.203 -13.539 -4.195 1 32.12 67 GLU A O 1
ATOM 532 N N . THR A 1 68 ? 30.656 -12.289 -5.754 1 35.88 68 THR A N 1
ATOM 533 C CA . THR A 1 68 ? 29.984 -13.234 -6.637 1 35.88 68 THR A CA 1
ATOM 534 C C . THR A 1 68 ? 30.938 -14.336 -7.086 1 35.88 68 THR A C 1
ATOM 536 O O . THR A 1 68 ? 31.953 -14.062 -7.727 1 35.88 68 THR A O 1
ATOM 539 N N . MET A 1 69 ? 31.359 -15.227 -6.238 1 34.81 69 MET A N 1
ATOM 540 C CA . MET A 1 69 ? 32 -16.375 -6.871 1 34.81 69 MET A CA 1
ATOM 541 C C . MET A 1 69 ? 31.578 -16.5 -8.328 1 34.81 69 MET A C 1
ATOM 543 O O . MET A 1 69 ? 30.391 -16.562 -8.641 1 34.81 69 MET A O 1
ATOM 547 N N . PRO A 1 70 ? 32.25 -15.891 -9.266 1 37.84 70 PRO A N 1
ATOM 548 C CA . PRO A 1 70 ? 31.906 -16.312 -10.625 1 37.84 70 PRO A CA 1
ATOM 549 C C . PRO A 1 70 ? 31.562 -17.797 -10.703 1 37.84 70 PRO A C 1
ATOM 551 O O . PRO A 1 70 ? 32.312 -18.641 -10.234 1 37.84 70 PRO A O 1
ATOM 554 N N . LEU A 1 71 ? 30.422 -18.312 -10.312 1 43.94 71 LEU A N 1
ATOM 555 C CA . LEU A 1 71 ? 30.156 -19.641 -10.844 1 43.94 71 LEU A CA 1
ATOM 556 C C . LEU A 1 71 ? 31.047 -19.938 -12.039 1 43.94 71 LEU A C 1
ATOM 558 O O . LEU A 1 71 ? 31.016 -19.219 -13.039 1 43.94 71 LEU A O 1
ATOM 562 N N . GLU A 1 72 ? 32.281 -20.172 -11.93 1 43.53 72 GLU A N 1
ATOM 563 C CA . GLU A 1 72 ? 33.062 -20.641 -13.07 1 43.53 72 GLU A CA 1
ATOM 564 C C . GLU A 1 72 ? 32.188 -21.375 -14.086 1 43.53 72 GLU A C 1
ATOM 566 O O . GLU A 1 72 ? 32 -22.578 -13.984 1 43.53 72 GLU A O 1
ATOM 571 N N . LEU A 1 73 ? 31.219 -20.844 -14.539 1 50.28 73 LEU A N 1
ATOM 572 C CA . LEU A 1 73 ? 30.406 -21.266 -15.68 1 50.28 73 LEU A CA 1
ATOM 573 C C . LEU A 1 73 ? 31.281 -21.953 -16.734 1 50.28 73 LEU A C 1
ATOM 575 O O . LEU A 1 73 ? 30.75 -22.547 -17.672 1 50.28 73 LEU A O 1
ATOM 579 N N . ASP A 1 74 ? 32.562 -21.609 -16.703 1 49.5 74 ASP A N 1
ATOM 580 C CA . ASP A 1 74 ? 33.406 -22.312 -17.656 1 49.5 74 ASP A CA 1
ATOM 581 C C . ASP A 1 74 ? 33.281 -23.828 -17.5 1 49.5 74 ASP A C 1
ATOM 583 O O . ASP A 1 74 ? 33.5 -24.578 -18.453 1 49.5 74 ASP A O 1
ATOM 587 N N . THR A 1 75 ? 33.031 -24.234 -16.391 1 50.84 75 THR A N 1
ATOM 588 C CA . THR A 1 75 ? 32.906 -25.672 -16.156 1 50.84 75 THR A CA 1
ATOM 589 C C . THR A 1 75 ? 31.578 -26.188 -16.719 1 50.84 75 THR A C 1
ATOM 591 O O . THR A 1 75 ? 31.266 -27.375 -16.562 1 50.84 75 THR A O 1
ATOM 594 N N . TRP A 1 76 ? 30.766 -25.344 -17.203 1 54.03 76 TRP A N 1
ATOM 595 C CA . TRP A 1 76 ? 29.469 -25.641 -17.797 1 54.03 76 TRP A CA 1
ATOM 596 C C . TRP A 1 76 ? 29.625 -26.547 -19.016 1 54.03 76 TRP A C 1
ATOM 598 O O . TRP A 1 76 ? 28.672 -27.25 -19.406 1 54.03 76 TRP A O 1
ATOM 608 N N . SER A 1 77 ? 30.812 -26.297 -19.734 1 51.53 77 SER A N 1
ATOM 609 C CA . SER A 1 77 ? 31.062 -27.156 -20.875 1 51.53 77 SER A CA 1
ATOM 610 C C . SER A 1 77 ? 30.828 -28.625 -20.531 1 51.53 77 SER A C 1
ATOM 612 O O . SER A 1 77 ? 30.594 -29.438 -21.422 1 51.53 77 SER A O 1
ATOM 614 N N . GLU A 1 78 ? 30.812 -28.859 -19.188 1 57.81 78 GLU A N 1
ATOM 615 C CA . GLU A 1 78 ? 30.781 -30.266 -18.797 1 57.81 78 GLU A CA 1
ATOM 616 C C . GLU A 1 78 ? 29.422 -30.656 -18.25 1 57.81 78 GLU A C 1
ATOM 618 O O . GLU A 1 78 ? 29.297 -31.656 -17.531 1 57.81 78 GLU A O 1
ATOM 623 N N . TRP A 1 79 ? 28.375 -29.719 -18.562 1 65.62 79 TRP A N 1
ATOM 624 C CA . TRP A 1 79 ? 27.109 -30.25 -18.047 1 65.62 79 TRP A CA 1
ATOM 625 C C . TRP A 1 79 ? 26.734 -31.547 -18.75 1 65.62 79 TRP A C 1
ATOM 627 O O . TRP A 1 79 ? 26.469 -31.562 -19.953 1 65.62 79 TRP A O 1
ATOM 637 N N . GLN A 1 80 ? 26.984 -32.5 -18.141 1 68.62 80 GLN A N 1
ATOM 638 C CA . GLN A 1 80 ? 26.719 -33.812 -18.719 1 68.62 80 GLN A CA 1
ATOM 639 C C . GLN A 1 80 ? 25.281 -33.906 -19.203 1 68.62 80 GLN A C 1
ATOM 641 O O . GLN A 1 80 ? 24.344 -33.594 -18.469 1 68.62 80 GLN A O 1
ATOM 646 N N . GLY A 1 81 ? 25.078 -34.062 -20.5 1 78.25 81 GLY A N 1
ATOM 647 C CA . GLY A 1 81 ? 23.781 -34.344 -21.109 1 78.25 81 GLY A CA 1
ATOM 648 C C . GLY A 1 81 ? 23.266 -33.188 -21.953 1 78.25 81 GLY A C 1
ATOM 649 O O . GLY A 1 81 ? 22.312 -33.375 -22.719 1 78.25 81 GLY A O 1
ATOM 650 N N . PHE A 1 82 ? 23.922 -32 -21.844 1 84.88 82 PHE A N 1
ATOM 651 C CA . PHE A 1 82 ? 23.531 -30.859 -22.672 1 84.88 82 PHE A CA 1
ATOM 652 C C . PHE A 1 82 ? 24.406 -30.766 -23.922 1 84.88 82 PHE A C 1
ATOM 654 O O . PHE A 1 82 ? 25.609 -30.984 -23.844 1 84.88 82 PHE A O 1
ATOM 661 N N . SER A 1 83 ? 23.766 -30.594 -24.938 1 84.38 83 SER A N 1
ATOM 662 C CA . SER A 1 83 ? 24.547 -30.219 -26.109 1 84.38 83 SER A CA 1
ATOM 663 C C . SER A 1 83 ? 25.141 -28.812 -25.953 1 84.38 83 SER A C 1
ATOM 665 O O . SER A 1 83 ? 24.734 -28.062 -25.062 1 84.38 83 SER A O 1
ATOM 667 N N . SER A 1 84 ? 26.047 -28.5 -26.797 1 84.69 84 SER A N 1
ATOM 668 C CA . SER A 1 84 ? 26.703 -27.188 -26.734 1 84.69 84 SER A CA 1
ATOM 669 C C . SER A 1 84 ? 25.688 -26.062 -26.922 1 84.69 84 SER A C 1
ATOM 671 O O . SER A 1 84 ? 25.75 -25.047 -26.234 1 84.69 84 SER A O 1
ATOM 673 N N . ASP A 1 85 ? 24.734 -26.344 -27.812 1 83.62 85 ASP A N 1
ATOM 674 C CA . ASP A 1 85 ? 23.719 -25.344 -28.062 1 83.62 85 ASP A CA 1
ATOM 675 C C . ASP A 1 85 ? 22.766 -25.203 -26.875 1 83.62 85 ASP A C 1
ATOM 677 O O . ASP A 1 85 ? 22.391 -24.078 -26.516 1 83.62 85 ASP A O 1
ATOM 681 N N . GLU A 1 86 ? 22.484 -26.359 -26.359 1 86.5 86 GLU A N 1
ATOM 682 C CA . GLU A 1 86 ? 21.578 -26.359 -25.203 1 86.5 86 GLU A CA 1
ATOM 683 C C . GLU A 1 86 ? 22.219 -25.672 -24.016 1 86.5 86 GLU A C 1
ATOM 685 O O . GLU A 1 86 ? 21.578 -24.859 -23.328 1 86.5 86 GLU A O 1
ATOM 690 N N . SER A 1 87 ? 23.453 -25.969 -23.828 1 86.25 87 SER A N 1
ATOM 691 C CA . SER A 1 87 ? 24.172 -25.375 -22.703 1 86.25 87 SER A CA 1
ATOM 692 C C . SER A 1 87 ? 24.312 -23.859 -22.891 1 86.25 87 SER A C 1
ATOM 694 O O . SER A 1 87 ? 24.25 -23.109 -21.922 1 86.25 87 SER A O 1
ATOM 696 N N . GLY A 1 88 ? 24.516 -23.469 -24.078 1 84.88 88 GLY A N 1
ATOM 697 C CA . GLY A 1 88 ? 24.625 -22.047 -24.359 1 84.88 88 GLY A CA 1
ATOM 698 C C . GLY A 1 88 ? 23.359 -21.281 -24.078 1 84.88 88 GLY A C 1
ATOM 699 O O . GLY A 1 88 ? 23.406 -20.172 -23.516 1 84.88 88 GLY A O 1
ATOM 700 N N . LEU A 1 89 ? 22.266 -21.891 -24.391 1 86.12 89 LEU A N 1
ATOM 701 C CA . LEU A 1 89 ? 20.969 -21.266 -24.156 1 86.12 89 LEU A CA 1
ATOM 702 C C . LEU A 1 89 ? 20.672 -21.141 -22.672 1 86.12 89 LEU A C 1
ATOM 704 O O . LEU A 1 89 ? 20.234 -20.078 -22.203 1 86.12 89 LEU A O 1
ATOM 708 N N . VAL A 1 90 ? 20.875 -22.25 -22 1 89.06 90 VAL A N 1
ATOM 709 C CA . VAL A 1 90 ? 20.578 -22.266 -20.578 1 89.06 90 VAL A CA 1
ATOM 710 C C . VAL A 1 90 ? 21.531 -21.328 -19.844 1 89.06 90 VAL A C 1
ATOM 712 O O . VAL A 1 90 ? 21.125 -20.625 -18.906 1 89.06 90 VAL A O 1
ATOM 715 N N . ARG A 1 91 ? 22.703 -21.219 -20.281 1 87.81 91 ARG A N 1
ATOM 716 C CA . ARG A 1 91 ? 23.688 -20.312 -19.703 1 87.81 91 ARG A CA 1
ATOM 717 C C . ARG A 1 91 ? 23.266 -18.859 -19.891 1 87.81 91 ARG A C 1
ATOM 719 O O . ARG A 1 91 ? 23.406 -18.047 -18.969 1 87.81 91 ARG A O 1
ATOM 726 N N . GLN A 1 92 ? 22.797 -18.625 -20.969 1 88 92 GLN A N 1
ATOM 727 C CA . GLN A 1 92 ? 22.344 -17.266 -21.234 1 88 92 GLN A CA 1
ATOM 728 C C . GLN A 1 92 ? 21.172 -16.891 -20.312 1 88 92 GLN A C 1
ATOM 730 O O . GLN A 1 92 ? 21.109 -15.766 -19.828 1 88 92 GLN A O 1
ATOM 735 N N . MET A 1 93 ? 20.344 -17.828 -20.125 1 88.56 93 MET A N 1
ATOM 736 C CA . MET A 1 93 ? 19.203 -17.594 -19.25 1 88.56 93 MET A CA 1
ATOM 737 C C . MET A 1 93 ? 19.656 -17.344 -17.812 1 88.56 93 MET A C 1
ATOM 739 O O . MET A 1 93 ? 19.203 -16.391 -17.172 1 88.56 93 MET A O 1
ATOM 743 N N . VAL A 1 94 ? 20.609 -18.094 -17.391 1 88.19 94 VAL A N 1
ATOM 744 C CA . VAL A 1 94 ? 21.031 -18.047 -16 1 88.19 94 VAL A CA 1
ATOM 745 C C . VAL A 1 94 ? 21.891 -16.797 -15.766 1 88.19 94 VAL A C 1
ATOM 747 O O . VAL A 1 94 ? 21.891 -16.234 -14.672 1 88.19 94 VAL A O 1
ATOM 750 N N . LEU A 1 95 ? 22.516 -16.312 -16.766 1 87 95 LEU A N 1
ATOM 751 C CA . LEU A 1 95 ? 23.391 -15.164 -16.625 1 87 95 LEU A CA 1
ATOM 752 C C . LEU A 1 95 ? 22.609 -13.867 -16.812 1 87 95 LEU A C 1
ATOM 754 O O . LEU A 1 95 ? 23.078 -12.789 -16.438 1 87 95 LEU A O 1
ATOM 758 N N . SER A 1 96 ? 21.5 -14.047 -17.406 1 86.12 96 SER A N 1
ATOM 759 C CA . SER A 1 96 ? 20.672 -12.859 -17.594 1 86.12 96 SER A CA 1
ATOM 760 C C . SER A 1 96 ? 19.922 -12.492 -16.312 1 86.12 96 SER A C 1
ATOM 762 O O . SER A 1 96 ? 18.922 -13.117 -15.977 1 86.12 96 SER A O 1
ATOM 764 N N . GLU A 1 97 ? 20.328 -11.438 -15.711 1 81.56 97 GLU A N 1
ATOM 765 C CA . GLU A 1 97 ? 19.672 -10.977 -14.492 1 81.56 97 GLU A CA 1
ATOM 766 C C . GLU A 1 97 ? 18.234 -10.555 -14.781 1 81.56 97 GLU A C 1
ATOM 768 O O . GLU A 1 97 ? 17.328 -10.812 -13.969 1 81.56 97 GLU A O 1
ATOM 773 N N . ASP A 1 98 ? 18.062 -10.078 -15.859 1 78.56 98 ASP A N 1
ATOM 774 C CA . ASP A 1 98 ? 16.734 -9.617 -16.25 1 78.56 98 ASP A CA 1
ATOM 775 C C . ASP A 1 98 ? 15.781 -10.789 -16.422 1 78.56 98 ASP A C 1
ATOM 777 O O . ASP A 1 98 ? 14.625 -10.727 -16.016 1 78.56 98 ASP A O 1
ATOM 781 N N . CYS A 1 99 ? 16.312 -11.781 -16.938 1 81.06 99 CYS A N 1
ATOM 782 C CA . CYS A 1 99 ? 15.484 -12.961 -17.156 1 81.06 99 CYS A CA 1
ATOM 783 C C . CYS A 1 99 ? 15.109 -13.617 -15.836 1 81.06 99 CYS A C 1
ATOM 785 O O . CYS A 1 99 ? 13.945 -13.938 -15.602 1 81.06 99 CYS A O 1
ATOM 787 N N . LEU A 1 100 ? 16.047 -13.742 -15.039 1 83.19 100 LEU A N 1
ATOM 788 C CA . LEU A 1 100 ? 15.797 -14.391 -13.758 1 83.19 100 LEU A CA 1
ATOM 789 C C . LEU A 1 100 ? 14.883 -13.531 -12.891 1 83.19 100 LEU A C 1
ATOM 791 O O . LEU A 1 100 ? 13.992 -14.047 -12.219 1 83.19 100 LEU A O 1
ATOM 795 N N . ALA A 1 101 ? 15.086 -12.273 -12.984 1 78.75 101 ALA A N 1
ATOM 796 C CA . ALA A 1 101 ? 14.328 -11.328 -12.164 1 78.75 101 ALA A CA 1
ATOM 797 C C . ALA A 1 101 ? 12.891 -11.211 -12.656 1 78.75 101 ALA A C 1
ATOM 799 O O . ALA A 1 101 ? 12.008 -10.766 -11.914 1 78.75 101 ALA A O 1
ATOM 800 N N . SER A 1 102 ? 12.656 -11.648 -13.805 1 80.75 102 SER A N 1
ATOM 801 C CA . SER A 1 102 ? 11.32 -11.523 -14.375 1 80.75 102 SER A CA 1
ATOM 802 C C . SER A 1 102 ? 10.344 -12.484 -13.719 1 80.75 102 SER A C 1
ATOM 804 O O . SER A 1 102 ? 9.125 -12.297 -13.805 1 80.75 102 SER A O 1
ATOM 806 N N . PHE A 1 103 ? 10.945 -13.375 -13.031 1 85.75 103 PHE A N 1
ATOM 807 C CA . PHE A 1 103 ? 10.047 -14.391 -12.484 1 85.75 103 PHE A CA 1
ATOM 808 C C . PHE A 1 103 ? 9.977 -14.281 -10.969 1 85.75 103 PHE A C 1
ATOM 810 O O . PHE A 1 103 ? 9.203 -15 -10.328 1 85.75 103 PHE A O 1
ATOM 817 N N . THR A 1 104 ? 10.875 -13.539 -10.508 1 93.44 104 THR A N 1
ATOM 818 C CA . THR A 1 104 ? 10.914 -13.312 -9.062 1 93.44 104 THR A CA 1
ATOM 819 C C . THR A 1 104 ? 10.523 -11.875 -8.734 1 93.44 104 THR A C 1
ATOM 821 O O . THR A 1 104 ? 10.227 -11.086 -9.625 1 93.44 104 THR A O 1
ATOM 824 N N . ILE A 1 105 ? 10.484 -11.562 -7.531 1 93.88 105 ILE A N 1
ATOM 825 C CA . ILE A 1 105 ? 10.047 -10.25 -7.07 1 93.88 105 ILE A CA 1
ATOM 826 C C . ILE A 1 105 ? 11.062 -9.188 -7.488 1 93.88 105 ILE A C 1
ATOM 828 O O . ILE A 1 105 ? 10.703 -8.047 -7.773 1 93.88 105 ILE A O 1
ATOM 832 N N . GLY A 1 106 ? 12.32 -9.633 -7.488 1 91.44 106 GLY A N 1
ATOM 833 C CA . GLY A 1 106 ? 13.305 -8.625 -7.84 1 91.44 106 GLY A CA 1
ATOM 834 C C . GLY A 1 106 ? 14.719 -9.18 -7.941 1 91.44 106 GLY A C 1
ATOM 835 O O . GLY A 1 106 ? 14.914 -10.391 -7.84 1 91.44 106 GLY A O 1
ATOM 836 N N . PRO A 1 107 ? 15.648 -8.305 -8.109 1 91.19 107 PRO A N 1
ATOM 837 C CA . PRO A 1 107 ? 17.016 -8.711 -8.43 1 91.19 107 PRO A CA 1
ATOM 838 C C . PRO A 1 107 ? 17.734 -9.336 -7.234 1 91.19 107 PRO A C 1
ATOM 840 O O . PRO A 1 107 ? 18.688 -10.109 -7.414 1 91.19 107 PRO A O 1
ATOM 843 N N . SER A 1 108 ? 17.344 -9.008 -6.027 1 91.25 108 SER A N 1
ATOM 844 C CA . SER A 1 108 ? 18.016 -9.562 -4.855 1 91.25 108 SER A CA 1
ATOM 845 C C . SER A 1 108 ? 17.891 -11.078 -4.812 1 91.25 108 SER A C 1
ATOM 847 O O . SER A 1 108 ? 18.672 -11.758 -4.133 1 91.25 108 SER A O 1
ATOM 849 N N . PHE A 1 109 ? 16.984 -11.594 -5.586 1 92.62 109 PHE A N 1
ATOM 850 C CA . PHE A 1 109 ? 16.734 -13.031 -5.57 1 92.62 109 PHE A CA 1
ATOM 851 C C . PHE A 1 109 ? 17.391 -13.703 -6.77 1 92.62 109 PHE A C 1
ATOM 853 O O . PHE A 1 109 ? 17.266 -14.922 -6.941 1 92.62 109 PHE A O 1
ATOM 860 N N . ALA A 1 110 ? 18.078 -12.992 -7.543 1 90.31 110 ALA A N 1
ATOM 861 C CA . ALA A 1 110 ? 18.641 -13.539 -8.766 1 90.31 110 ALA A CA 1
ATOM 862 C C . ALA A 1 110 ? 19.719 -14.578 -8.461 1 90.31 110 ALA A C 1
ATOM 864 O O . ALA A 1 110 ? 19.734 -15.656 -9.055 1 90.31 110 ALA A O 1
ATOM 865 N N . ASP A 1 111 ? 20.547 -14.273 -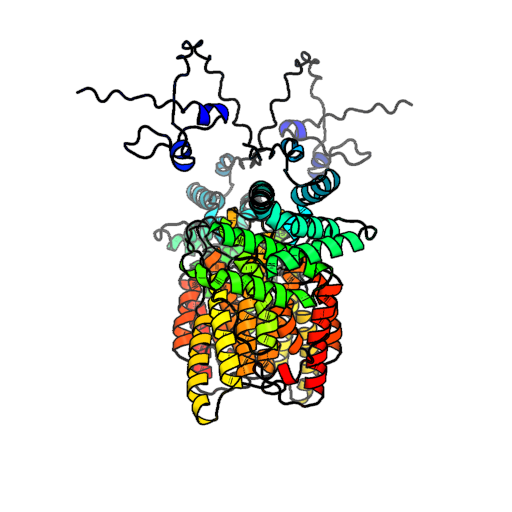7.469 1 89.38 111 ASP A N 1
ATOM 866 C CA . ASP A 1 111 ? 21.656 -15.164 -7.168 1 89.38 111 ASP A CA 1
ATOM 867 C C . ASP A 1 111 ? 21.156 -16.484 -6.57 1 89.38 111 ASP A C 1
ATOM 869 O O . ASP A 1 111 ? 21.531 -17.562 -7.035 1 89.38 111 ASP A O 1
ATOM 873 N N . PRO A 1 112 ? 20.312 -16.375 -5.633 1 89.62 112 PRO A N 1
ATOM 874 C CA . PRO A 1 112 ? 19.781 -17.656 -5.133 1 89.62 112 PRO A CA 1
ATOM 875 C C . PRO A 1 112 ? 19.031 -18.438 -6.199 1 89.62 112 PRO A C 1
ATOM 877 O O . PRO A 1 112 ? 19.109 -19.672 -6.227 1 89.62 112 PRO A O 1
ATOM 880 N N . GLN A 1 113 ? 18.359 -17.797 -7.043 1 91.56 113 GLN A N 1
ATOM 881 C CA . GLN A 1 113 ? 17.641 -18.469 -8.125 1 91.56 113 GLN A CA 1
ATOM 882 C C . GLN A 1 113 ? 18.594 -19.141 -9.094 1 91.56 113 GLN A C 1
ATOM 884 O O . GLN A 1 113 ? 18.359 -20.266 -9.523 1 91.56 113 GLN A O 1
ATOM 889 N N . ARG A 1 114 ? 19.578 -18.484 -9.359 1 90.88 114 ARG A N 1
ATOM 890 C CA . ARG A 1 114 ? 20.609 -19.016 -10.234 1 90.88 114 ARG A CA 1
ATOM 891 C C . ARG A 1 114 ? 21.234 -20.281 -9.641 1 90.88 114 ARG A C 1
ATOM 893 O O . ARG A 1 114 ? 21.422 -21.281 -10.344 1 90.88 114 ARG A O 1
ATOM 900 N N . ARG A 1 115 ? 21.484 -20.219 -8.43 1 89.94 115 ARG A N 1
ATOM 901 C CA . ARG A 1 115 ? 22.125 -21.344 -7.754 1 89.94 115 ARG A CA 1
ATOM 902 C C . ARG A 1 115 ? 21.25 -22.594 -7.812 1 89.94 115 ARG A C 1
ATOM 904 O O . ARG A 1 115 ? 21.734 -23.703 -8.055 1 89.94 115 ARG A O 1
ATOM 911 N N . VAL A 1 116 ? 20.031 -22.375 -7.641 1 90.5 116 VAL A N 1
ATOM 912 C CA . VAL A 1 116 ? 19.109 -23.516 -7.645 1 90.5 116 VAL A CA 1
ATOM 913 C C . VAL A 1 116 ? 19.031 -24.109 -9.047 1 90.5 116 VAL A C 1
ATOM 915 O O . VAL A 1 116 ? 19.078 -25.328 -9.219 1 90.5 116 VAL A O 1
ATOM 918 N N . ILE A 1 117 ? 18.953 -23.281 -10.055 1 90.25 117 ILE A N 1
ATOM 919 C CA . ILE A 1 117 ? 18.828 -23.734 -11.438 1 90.25 117 ILE A CA 1
ATOM 920 C C . ILE A 1 117 ? 20.094 -24.438 -11.875 1 90.25 117 ILE A C 1
ATOM 922 O O . ILE A 1 117 ? 20.047 -25.547 -12.414 1 90.25 117 ILE A O 1
ATOM 926 N N . VAL A 1 118 ? 21.188 -23.844 -11.492 1 89.44 118 VAL A N 1
ATOM 927 C CA . VAL A 1 118 ? 22.469 -24.406 -11.891 1 89.44 118 VAL A CA 1
ATOM 928 C C . VAL A 1 118 ? 22.703 -25.719 -11.164 1 89.44 118 VAL A C 1
ATOM 930 O O . VAL A 1 118 ? 23.109 -26.719 -11.773 1 89.44 118 VAL A O 1
ATOM 933 N N . SER A 1 119 ? 22.453 -25.719 -9.938 1 89.44 119 SER A N 1
ATOM 934 C CA . SER A 1 119 ? 22.625 -26.938 -9.156 1 89.44 119 SER A CA 1
ATOM 935 C C . SER A 1 119 ? 21.766 -28.062 -9.703 1 89.44 119 SER A C 1
ATOM 937 O O . SER A 1 119 ? 22.203 -29.219 -9.781 1 89.44 119 SER A O 1
ATOM 939 N N . SER A 1 120 ? 20.609 -27.766 -10.125 1 90.56 120 SER A N 1
ATOM 940 C CA . SER A 1 120 ? 19.688 -28.766 -10.656 1 90.56 120 SER A CA 1
ATOM 941 C C . SER A 1 120 ? 20.172 -29.312 -12 1 90.56 120 SER A C 1
ATOM 943 O O . SER A 1 120 ? 19.969 -30.484 -12.312 1 90.56 120 SER A O 1
ATOM 945 N N . CYS A 1 121 ? 20.75 -28.453 -12.75 1 89.19 121 CYS A N 1
ATOM 946 C CA . CYS A 1 121 ? 21.281 -28.875 -14.039 1 89.19 121 CYS A CA 1
ATOM 947 C C . CYS A 1 121 ? 22.422 -29.875 -13.852 1 89.19 121 CYS A C 1
ATOM 949 O O . CYS A 1 121 ? 22.609 -30.766 -14.688 1 89.19 121 CYS A O 1
ATOM 951 N N . PHE A 1 122 ? 23.078 -29.75 -12.711 1 86.31 122 PHE A N 1
ATOM 952 C CA . PHE A 1 122 ? 24.219 -30.625 -12.453 1 86.31 122 PHE A CA 1
ATOM 953 C C . PHE A 1 122 ? 23.766 -31.922 -11.789 1 86.31 122 PHE A C 1
ATOM 955 O O . PHE A 1 122 ? 24.281 -33 -12.109 1 86.31 122 PHE A O 1
ATOM 962 N N . THR A 1 123 ? 22.844 -31.812 -10.953 1 86.56 123 THR A N 1
ATOM 963 C CA . THR A 1 123 ? 22.516 -32.969 -10.102 1 86.56 123 THR A CA 1
ATOM 964 C C . THR A 1 123 ? 21.375 -33.781 -10.711 1 86.56 123 THR A C 1
ATOM 966 O O . THR A 1 123 ? 21.266 -34.969 -10.453 1 86.56 123 THR A O 1
ATOM 969 N N . SER A 1 124 ? 20.562 -33.188 -11.578 1 90.75 124 SER A N 1
ATOM 970 C CA . SER A 1 124 ? 19.359 -33.875 -12.039 1 90.75 124 SER A CA 1
ATOM 971 C C . SER A 1 124 ? 19.094 -33.562 -13.508 1 90.75 124 SER A C 1
ATOM 973 O O . SER A 1 124 ? 17.938 -33.312 -13.898 1 90.75 124 SER A O 1
ATOM 975 N N . ALA A 1 125 ? 20.062 -33.562 -14.266 1 89.81 125 ALA A N 1
ATOM 976 C CA . ALA A 1 125 ? 19.984 -33.188 -15.672 1 89.81 125 ALA A CA 1
ATOM 977 C C . ALA A 1 125 ? 18.953 -34.031 -16.406 1 89.81 125 ALA A C 1
ATOM 979 O O . ALA A 1 125 ? 18.141 -33.5 -17.172 1 89.81 125 ALA A O 1
ATOM 980 N N . PRO A 1 126 ? 18.906 -35.281 -16.203 1 90.12 126 PRO A N 1
ATOM 981 C CA . PRO A 1 126 ? 17.953 -36.094 -16.953 1 90.12 126 PRO A CA 1
ATOM 982 C C . PRO A 1 126 ? 16.5 -35.688 -16.719 1 90.12 126 PRO A C 1
ATOM 984 O O . PRO A 1 126 ? 15.641 -35.906 -17.578 1 90.12 126 PRO A O 1
ATOM 987 N N . ILE A 1 127 ? 16.266 -35.125 -15.625 1 94.06 127 ILE A N 1
ATOM 988 C CA . ILE A 1 127 ? 14.891 -34.781 -15.25 1 94.06 127 ILE A CA 1
ATOM 989 C C . ILE A 1 127 ? 14.57 -33.375 -15.703 1 94.06 127 ILE A C 1
ATOM 991 O O . ILE A 1 127 ? 13.492 -33.094 -16.25 1 94.06 127 ILE A O 1
ATOM 995 N N . VAL A 1 128 ? 15.547 -32.438 -15.625 1 95.31 128 VAL A N 1
ATOM 996 C CA . VAL A 1 128 ? 15.172 -31.047 -15.711 1 95.31 128 VAL A CA 1
ATOM 997 C C . VAL A 1 128 ? 15.688 -30.453 -17.031 1 95.31 128 VAL A C 1
ATOM 999 O O . VAL A 1 128 ? 15.281 -29.359 -17.422 1 95.31 128 VAL A O 1
ATOM 1002 N N . LYS A 1 129 ? 16.516 -31.109 -17.719 1 93.62 129 LYS A N 1
ATOM 1003 C CA . LYS A 1 129 ? 17.203 -30.562 -18.891 1 93.62 129 LYS A CA 1
ATOM 1004 C C . LYS A 1 129 ? 16.203 -30.047 -19.922 1 93.62 129 LYS A C 1
ATOM 1006 O O . LYS A 1 129 ? 16.297 -28.906 -20.375 1 93.62 129 LYS A O 1
ATOM 1011 N N . ASP A 1 130 ? 15.281 -30.859 -20.281 1 95.06 130 ASP A N 1
ATOM 1012 C CA . ASP A 1 130 ? 14.344 -30.516 -21.344 1 95.06 130 ASP A CA 1
ATOM 1013 C C . ASP A 1 130 ? 13.492 -29.312 -20.953 1 95.06 130 ASP A C 1
ATOM 1015 O O . ASP A 1 130 ? 13.203 -28.453 -21.781 1 95.06 130 ASP A O 1
ATOM 1019 N N . SER A 1 131 ? 13.078 -29.328 -19.734 1 96 131 SER A N 1
ATOM 1020 C CA . SER A 1 131 ? 12.273 -28.188 -19.297 1 96 131 SER A CA 1
ATOM 1021 C C . SER A 1 131 ? 13.102 -26.906 -19.281 1 96 131 SER A C 1
ATOM 1023 O O . SER A 1 131 ? 12.617 -25.844 -19.656 1 96 131 SER A O 1
ATOM 1025 N N . MET A 1 132 ? 14.391 -27 -18.953 1 93.38 132 MET A N 1
ATOM 1026 C CA . MET A 1 132 ? 15.281 -25.844 -18.906 1 93.38 132 MET A CA 1
ATOM 1027 C C . MET A 1 132 ? 15.516 -25.297 -20.312 1 93.38 132 MET A C 1
ATOM 1029 O O . MET A 1 132 ? 15.477 -24.078 -20.516 1 93.38 132 MET A O 1
ATOM 1033 N N . VAL A 1 133 ? 15.719 -26.125 -21.109 1 92.25 133 VAL A N 1
ATOM 1034 C CA . VAL A 1 133 ? 15.961 -25.734 -22.5 1 92.25 133 VAL A CA 1
ATOM 1035 C C . VAL A 1 133 ? 14.695 -25.109 -23.078 1 92.25 133 VAL A C 1
ATOM 1037 O O . VAL A 1 133 ? 14.766 -24.109 -23.812 1 92.25 133 VAL A O 1
ATOM 1040 N N . ALA A 1 134 ? 13.555 -25.703 -22.781 1 93.56 134 ALA A N 1
ATOM 1041 C CA . ALA A 1 134 ? 12.289 -25.156 -23.266 1 93.56 134 ALA A CA 1
ATOM 1042 C C . ALA A 1 134 ? 12.07 -23.734 -22.766 1 93.56 134 ALA A C 1
ATOM 1044 O O . ALA A 1 134 ? 11.656 -22.859 -23.531 1 93.56 134 ALA A O 1
ATOM 1045 N N . VAL A 1 135 ? 12.406 -23.469 -21.531 1 92.81 135 VAL A N 1
ATOM 1046 C CA . VAL A 1 135 ? 12.227 -22.141 -20.953 1 92.81 135 VAL A CA 1
ATOM 1047 C C . VAL A 1 135 ? 13.219 -21.156 -21.578 1 92.81 135 VAL A C 1
ATOM 1049 O O . VAL A 1 135 ? 12.844 -20.062 -21.984 1 92.81 135 VAL A O 1
ATOM 1052 N N . ALA A 1 136 ? 14.445 -21.547 -21.625 1 90.69 136 ALA A N 1
ATOM 1053 C CA . ALA A 1 136 ? 15.469 -20.672 -22.188 1 90.69 136 ALA A CA 1
ATOM 1054 C C . ALA A 1 136 ? 15.141 -20.297 -23.625 1 90.69 136 ALA A C 1
ATOM 1056 O O . ALA A 1 136 ? 15.242 -19.125 -24 1 90.69 136 ALA A O 1
ATOM 1057 N N . ALA A 1 137 ? 14.68 -21.25 -24.328 1 89.75 137 ALA A N 1
ATOM 1058 C CA . ALA A 1 137 ? 14.375 -21.016 -25.734 1 89.75 137 ALA A CA 1
ATOM 1059 C C . ALA A 1 137 ? 13.133 -20.141 -25.875 1 89.75 137 ALA A C 1
ATOM 1061 O O . ALA A 1 137 ? 13.055 -19.297 -26.781 1 89.75 137 ALA A O 1
ATOM 1062 N N . SER A 1 138 ? 12.18 -20.359 -25.078 1 89.31 138 SER A N 1
ATOM 1063 C CA . SER A 1 138 ? 10.922 -19.625 -25.188 1 89.31 138 SER A CA 1
ATOM 1064 C C . SER A 1 138 ? 11.094 -18.172 -24.734 1 89.31 138 SER A C 1
ATOM 1066 O O . SER A 1 138 ? 10.492 -17.266 -25.312 1 89.31 138 SER A O 1
ATOM 1068 N N . TRP A 1 139 ? 11.875 -17.891 -23.766 1 87.25 139 TRP A N 1
ATOM 1069 C CA . TRP A 1 139 ? 11.953 -16.562 -23.172 1 87.25 139 TRP A CA 1
ATOM 1070 C C . TRP A 1 139 ? 13.078 -15.75 -23.812 1 87.25 139 TRP A C 1
ATOM 1072 O O . TRP A 1 139 ? 13.016 -14.516 -23.859 1 87.25 139 TRP A O 1
ATOM 1082 N N . LEU A 1 140 ? 14.141 -16.312 -24.109 1 80.06 140 LEU A N 1
ATOM 1083 C CA . LEU A 1 140 ? 15.258 -15.609 -24.719 1 80.06 140 LEU A CA 1
ATOM 1084 C C . LEU A 1 140 ? 15.188 -15.703 -26.25 1 80.06 140 LEU A C 1
ATOM 1086 O O . LEU A 1 140 ? 15.758 -14.867 -26.953 1 80.06 140 LEU A O 1
ATOM 1090 N N . GLY A 1 141 ? 14.703 -16.844 -26.703 1 67.62 141 GLY A N 1
ATOM 1091 C CA . GLY A 1 141 ? 14.961 -17.297 -28.062 1 67.62 141 GLY A CA 1
ATOM 1092 C C . GLY A 1 141 ? 14.133 -16.562 -29.109 1 67.62 141 GLY A C 1
ATOM 1093 O O . GLY A 1 141 ? 13.242 -15.789 -28.75 1 67.62 141 GLY A O 1
ATOM 1094 N N . ASP A 1 142 ? 14.727 -16.75 -30.281 1 63.03 142 ASP A N 1
ATOM 1095 C CA . ASP A 1 142 ? 14.211 -16.391 -31.594 1 63.03 142 ASP A CA 1
ATOM 1096 C C . ASP A 1 142 ? 13.062 -17.297 -32 1 63.03 142 ASP A C 1
ATOM 1098 O O . ASP A 1 142 ? 13.039 -18.484 -31.641 1 63.03 142 ASP A O 1
ATOM 1102 N N . SER A 1 143 ? 11.977 -16.844 -32.344 1 58.88 143 SER A N 1
ATOM 1103 C CA . SER A 1 143 ? 10.781 -17.484 -32.875 1 58.88 143 SER A CA 1
ATOM 1104 C C . SER A 1 143 ? 11.141 -18.672 -33.781 1 58.88 143 SER A C 1
ATOM 1106 O O . SER A 1 143 ? 10.289 -19.5 -34.094 1 58.88 143 SER A O 1
ATOM 1108 N N . ARG A 1 144 ? 12.469 -18.797 -34.219 1 55.69 144 ARG A N 1
ATOM 1109 C CA . ARG A 1 144 ? 12.859 -19.781 -35.219 1 55.69 144 ARG A CA 1
ATOM 1110 C C . ARG A 1 144 ? 12.898 -21.172 -34.625 1 55.69 144 ARG A C 1
ATOM 1112 O O . ARG A 1 144 ? 12.875 -22.172 -35.344 1 55.69 144 ARG A O 1
ATOM 1119 N N . HIS A 1 145 ? 12.875 -21.172 -33.312 1 66.38 145 HIS A N 1
ATOM 1120 C CA . HIS A 1 145 ? 13.078 -22.469 -32.656 1 66.38 145 HIS A CA 1
ATOM 1121 C C . HIS A 1 145 ? 11.875 -22.875 -31.828 1 66.38 145 HIS A C 1
ATOM 1123 O O . HIS A 1 145 ? 12.016 -23.547 -30.797 1 66.38 145 HIS A O 1
ATOM 1129 N N . ILE A 1 146 ? 10.828 -22.516 -32.312 1 73.75 146 ILE A N 1
ATOM 1130 C CA . ILE A 1 146 ? 9.594 -22.688 -31.562 1 73.75 146 ILE A CA 1
ATOM 1131 C C . ILE A 1 146 ? 9.219 -24.172 -31.531 1 73.75 146 ILE A C 1
ATOM 1133 O O . ILE A 1 146 ? 8.789 -24.703 -30.5 1 73.75 146 ILE A O 1
ATOM 1137 N N . ALA A 1 147 ? 9.484 -24.812 -32.656 1 77.5 147 ALA A N 1
ATOM 1138 C CA . ALA A 1 147 ? 9.133 -26.219 -32.688 1 77.5 147 ALA A CA 1
ATOM 1139 C C . ALA A 1 147 ? 9.984 -27.047 -31.734 1 77.5 147 ALA A C 1
ATOM 1141 O O . ALA A 1 147 ? 9.477 -27.906 -31.031 1 77.5 147 ALA A O 1
ATOM 1142 N N . THR A 1 148 ? 11.164 -26.781 -31.781 1 80.62 148 THR A N 1
ATOM 1143 C CA . THR A 1 148 ? 12.07 -27.484 -30.875 1 80.62 148 THR A CA 1
ATOM 1144 C C . THR A 1 148 ? 11.727 -27.188 -29.422 1 80.62 148 THR A C 1
ATOM 1146 O O . THR A 1 148 ? 11.828 -28.047 -28.547 1 80.62 148 THR A O 1
ATOM 1149 N N . THR A 1 149 ? 11.32 -26.031 -29.234 1 88.38 149 THR A N 1
ATOM 1150 C CA . THR A 1 149 ? 10.93 -25.625 -27.891 1 88.38 149 THR A CA 1
ATOM 1151 C C . THR A 1 149 ? 9.734 -26.438 -27.406 1 88.38 149 THR A C 1
ATOM 1153 O O . THR A 1 149 ? 9.742 -26.953 -26.281 1 88.38 149 THR A O 1
ATOM 1156 N N . TYR A 1 150 ? 8.82 -26.672 -28.297 1 91.88 150 TYR A N 1
ATOM 1157 C CA . TYR A 1 150 ? 7.637 -27.438 -27.953 1 91.88 150 TYR A CA 1
ATOM 1158 C C . TYR A 1 150 ? 7.98 -28.906 -27.766 1 91.88 150 TYR A C 1
ATOM 1160 O O . TYR A 1 150 ? 7.418 -29.578 -26.891 1 91.88 150 TYR A O 1
ATOM 1168 N N . CYS A 1 151 ? 8.891 -29.328 -28.547 1 93.5 151 CYS A N 1
ATOM 1169 C CA . CYS A 1 151 ? 9.32 -30.719 -28.422 1 93.5 151 CYS A CA 1
ATOM 1170 C C . CYS A 1 151 ? 9.961 -30.969 -27.062 1 93.5 151 CYS A C 1
ATOM 1172 O O . CYS A 1 151 ? 9.68 -31.969 -26.406 1 93.5 151 CYS A O 1
ATOM 1174 N N . ARG A 1 152 ? 10.781 -30.094 -26.719 1 93.75 152 ARG A N 1
ATOM 1175 C CA . ARG A 1 152 ? 11.445 -30.219 -25.422 1 93.75 152 ARG A CA 1
ATOM 1176 C C . ARG A 1 152 ? 10.438 -30.109 -24.281 1 93.75 152 ARG A C 1
ATOM 1178 O O . ARG A 1 152 ? 10.531 -30.828 -23.297 1 93.75 152 ARG A O 1
ATOM 1185 N N . ALA A 1 153 ? 9.516 -29.203 -24.438 1 95.75 153 ALA A N 1
ATOM 1186 C CA . ALA A 1 153 ? 8.477 -29.062 -23.422 1 95.75 153 ALA A CA 1
ATOM 1187 C C . ALA A 1 153 ? 7.641 -30.344 -23.312 1 95.75 153 ALA A C 1
ATOM 1189 O O . ALA A 1 153 ? 7.305 -30.766 -22.203 1 95.75 153 ALA A O 1
ATOM 1190 N N . SER A 1 154 ? 7.324 -30.906 -24.453 1 96.31 154 SER A N 1
ATOM 1191 C CA . SER A 1 154 ? 6.555 -32.156 -24.453 1 96.31 154 SER A CA 1
ATOM 1192 C C . SER A 1 154 ? 7.324 -33.281 -23.781 1 96.31 154 SER A C 1
ATOM 1194 O O . SER A 1 154 ? 6.734 -34.094 -23.062 1 96.31 154 SER A O 1
ATOM 1196 N N . SER A 1 155 ? 8.539 -33.312 -24.094 1 96.75 155 SER A N 1
ATOM 1197 C CA . SER A 1 155 ? 9.383 -34.281 -23.438 1 96.75 155 SER A CA 1
ATOM 1198 C C . SER A 1 155 ? 9.406 -34.094 -21.922 1 96.75 155 SER A C 1
ATOM 1200 O O . SER A 1 155 ? 9.297 -35.062 -21.172 1 96.75 155 SER A O 1
ATOM 1202 N N . ALA A 1 156 ? 9.594 -32.906 -21.5 1 97.75 156 ALA A N 1
ATOM 1203 C CA . ALA A 1 156 ? 9.578 -32.594 -20.062 1 97.75 156 ALA A CA 1
ATOM 1204 C C . ALA A 1 156 ? 8.242 -32.969 -19.438 1 97.75 156 ALA A C 1
ATOM 1206 O O . ALA A 1 156 ? 8.188 -33.469 -18.312 1 97.75 156 ALA A O 1
ATOM 1207 N N . MET A 1 157 ? 7.195 -32.719 -20.141 1 97.44 157 MET A N 1
ATOM 1208 C CA . MET A 1 157 ? 5.863 -33.062 -19.656 1 97.44 157 MET A CA 1
ATOM 1209 C C . MET A 1 157 ? 5.723 -34.562 -19.469 1 97.44 157 MET A C 1
ATOM 1211 O O . MET A 1 157 ? 5.105 -35.031 -18.5 1 97.44 157 MET A O 1
ATOM 1215 N N . SER A 1 158 ? 6.254 -35.25 -20.375 1 97.38 158 SER A N 1
ATOM 1216 C CA . SER A 1 158 ? 6.234 -36.719 -20.281 1 97.38 158 SER A CA 1
ATOM 1217 C C . SER A 1 158 ? 6.984 -37.188 -19.047 1 97.38 158 SER A C 1
ATOM 1219 O O . SER A 1 158 ? 6.57 -38.156 -18.391 1 97.38 158 SER A O 1
ATOM 1221 N N . ILE A 1 159 ? 8.031 -36.562 -18.797 1 97.25 159 ILE A N 1
ATOM 1222 C CA . ILE A 1 159 ? 8.805 -36.875 -17.609 1 97.25 159 ILE A CA 1
ATOM 1223 C C . ILE A 1 159 ? 7.98 -36.594 -16.359 1 97.25 159 ILE A C 1
ATOM 1225 O O . ILE A 1 159 ? 7.918 -37.438 -15.445 1 97.25 159 ILE A O 1
ATOM 1229 N N . LEU A 1 160 ? 7.348 -35.469 -16.359 1 97.94 160 LEU A N 1
ATOM 1230 C CA . LEU A 1 160 ? 6.527 -35.094 -15.211 1 97.94 160 LEU A CA 1
ATOM 1231 C C . LEU A 1 160 ? 5.41 -36.094 -14.992 1 97.94 160 LEU A C 1
ATOM 1233 O O . LEU A 1 160 ? 5.105 -36.469 -13.852 1 97.94 160 LEU A O 1
ATOM 1237 N N . ARG A 1 161 ? 4.855 -36.625 -16 1 96.19 161 ARG A N 1
ATOM 1238 C CA . ARG A 1 161 ? 3.738 -37.562 -15.914 1 96.19 161 ARG A CA 1
ATOM 1239 C C . ARG A 1 161 ? 4.203 -38.906 -15.398 1 96.19 161 ARG A C 1
ATOM 1241 O O . ARG A 1 161 ? 3.447 -39.625 -14.727 1 96.19 161 AR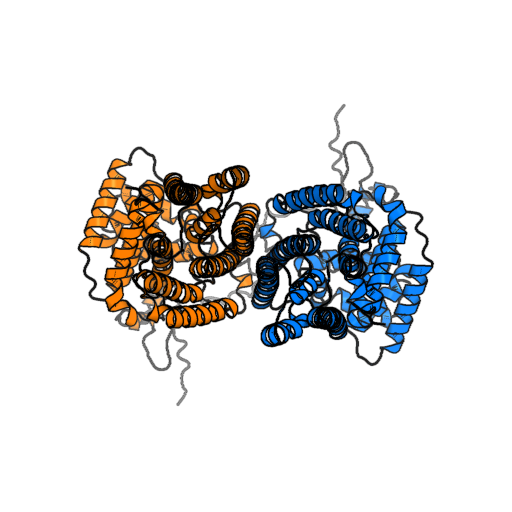G A O 1
ATOM 1248 N N . SER A 1 162 ? 5.395 -39.188 -15.68 1 95.12 162 SER A N 1
ATOM 1249 C CA . SER A 1 162 ? 5.879 -40.531 -15.352 1 95.12 162 SER A CA 1
ATOM 1250 C C . SER A 1 162 ? 6.766 -40.5 -14.109 1 95.12 162 SER A C 1
ATOM 1252 O O . SER A 1 162 ? 7.199 -41.531 -13.633 1 95.12 162 SER A O 1
ATOM 1254 N N . LEU A 1 163 ? 6.984 -39.344 -13.641 1 95.69 163 LEU A N 1
ATOM 1255 C CA . LEU A 1 163 ? 7.918 -39.219 -12.531 1 95.69 163 LEU A CA 1
ATOM 1256 C C . LEU A 1 163 ? 7.363 -39.875 -11.266 1 95.69 163 LEU A C 1
ATOM 1258 O O . LEU A 1 163 ? 6.176 -39.719 -10.969 1 95.69 163 LEU A O 1
ATOM 1262 N N . GLU A 1 164 ? 8.219 -40.656 -10.609 1 94 164 GLU A N 1
ATOM 1263 C CA . GLU A 1 164 ? 7.895 -41.25 -9.312 1 94 164 GLU A CA 1
ATOM 1264 C C . GLU A 1 164 ? 8.773 -40.656 -8.211 1 94 164 GLU A C 1
ATOM 1266 O O . GLU A 1 164 ? 9.992 -40.594 -8.336 1 94 164 GLU A O 1
ATOM 1271 N N . ILE A 1 165 ? 8.172 -40.188 -7.207 1 93.56 165 ILE A N 1
ATOM 1272 C CA . ILE A 1 165 ? 8.891 -39.562 -6.098 1 93.56 165 ILE A CA 1
ATOM 1273 C C . ILE A 1 165 ? 9.219 -40.625 -5.047 1 93.56 165 ILE A C 1
ATOM 1275 O O . ILE A 1 165 ? 8.312 -41.188 -4.43 1 93.56 165 ILE A O 1
ATOM 1279 N N . ARG A 1 166 ? 10.414 -40.812 -4.773 1 90.25 166 ARG A N 1
ATOM 1280 C CA . ARG A 1 166 ? 10.867 -41.844 -3.84 1 90.25 166 ARG A CA 1
ATOM 1281 C C . ARG A 1 166 ? 11.508 -41.219 -2.605 1 90.25 166 ARG A C 1
ATOM 1283 O O . ARG A 1 166 ? 11.414 -41.75 -1.507 1 90.25 166 ARG A O 1
ATOM 1290 N N . ASP A 1 167 ? 12.109 -40.094 -2.838 1 87.25 167 ASP A N 1
ATOM 1291 C CA . ASP A 1 167 ? 12.789 -39.438 -1.722 1 87.25 167 ASP A CA 1
ATOM 1292 C C . ASP A 1 167 ? 12.672 -37.906 -1.827 1 87.25 167 ASP A C 1
ATOM 1294 O O . ASP A 1 167 ? 11.977 -37.406 -2.703 1 87.25 167 ASP A O 1
ATOM 1298 N N . THR A 1 168 ? 13.367 -37.312 -0.91 1 84.31 168 THR A N 1
ATOM 1299 C CA . THR A 1 168 ? 13.25 -35.875 -0.81 1 84.31 168 THR A CA 1
ATOM 1300 C C . THR A 1 168 ? 13.969 -35.188 -1.974 1 84.31 168 THR A C 1
ATOM 1302 O O . THR A 1 168 ? 13.594 -34.094 -2.375 1 84.31 168 THR A O 1
ATOM 1305 N N . ASN A 1 169 ? 14.953 -35.812 -2.445 1 85.81 169 ASN A N 1
ATOM 1306 C CA . ASN A 1 169 ? 15.641 -35.25 -3.6 1 85.81 169 ASN A CA 1
ATOM 1307 C C . ASN A 1 169 ? 14.75 -35.219 -4.836 1 85.81 169 ASN A C 1
ATOM 1309 O O . ASN A 1 169 ? 14.789 -34.281 -5.633 1 85.81 169 ASN A O 1
ATOM 1313 N N . ASP A 1 170 ? 13.945 -36.25 -4.875 1 91.31 170 ASP A N 1
ATOM 1314 C CA . ASP A 1 170 ? 13.008 -36.312 -5.992 1 91.31 170 ASP A CA 1
ATOM 1315 C C . ASP A 1 170 ? 11.977 -35.188 -5.914 1 91.31 170 ASP A C 1
ATOM 1317 O O . ASP A 1 170 ? 11.5 -34.719 -6.945 1 91.31 170 ASP A O 1
ATOM 1321 N N . VAL A 1 171 ? 11.695 -34.844 -4.703 1 93.06 171 VAL A N 1
ATOM 1322 C CA . VAL A 1 171 ? 10.734 -33.75 -4.516 1 93.06 171 VAL A CA 1
ATOM 1323 C C . VAL A 1 171 ? 11.297 -32.469 -5.094 1 93.06 171 VAL A C 1
ATOM 1325 O O . VAL A 1 171 ? 10.609 -31.766 -5.836 1 93.06 171 VAL A O 1
ATOM 1328 N N . ALA A 1 172 ? 12.523 -32.188 -4.766 1 92.19 172 ALA A N 1
ATOM 1329 C CA . ALA A 1 172 ? 13.164 -30.969 -5.258 1 92.19 172 ALA A CA 1
ATOM 1330 C C . ALA A 1 172 ? 13.234 -30.969 -6.781 1 92.19 172 ALA A C 1
ATOM 1332 O O . ALA A 1 172 ? 12.945 -29.953 -7.422 1 92.19 172 ALA A O 1
ATOM 1333 N N . ASP A 1 173 ? 13.539 -32.062 -7.316 1 94.56 173 ASP A N 1
ATOM 1334 C CA . ASP A 1 173 ? 13.633 -32.188 -8.766 1 94.56 173 ASP A CA 1
ATOM 1335 C C . ASP A 1 173 ? 12.266 -31.984 -9.422 1 94.56 173 ASP A C 1
ATOM 1337 O O . ASP A 1 173 ? 12.164 -31.344 -10.461 1 94.56 173 ASP A O 1
ATOM 1341 N N . CYS A 1 174 ? 11.344 -32.562 -8.781 1 96.75 174 CYS A N 1
ATOM 1342 C CA . CYS A 1 174 ? 9.984 -32.438 -9.297 1 96.75 174 CYS A CA 1
ATOM 1343 C C . CYS A 1 174 ? 9.523 -31 -9.289 1 96.75 174 CYS A C 1
ATOM 1345 O O . CYS A 1 174 ? 8.898 -30.531 -10.25 1 96.75 174 CYS A O 1
ATOM 1347 N N . LEU A 1 175 ? 9.859 -30.312 -8.281 1 96 175 LEU A N 1
ATOM 1348 C CA . LEU A 1 175 ? 9.461 -28.922 -8.156 1 96 175 LEU A CA 1
ATOM 1349 C C . LEU A 1 175 ? 10.164 -28.062 -9.203 1 96 175 LEU A C 1
ATOM 1351 O O . LEU A 1 175 ? 9.547 -27.188 -9.805 1 96 175 LEU A O 1
ATOM 1355 N N . VAL A 1 176 ? 11.406 -28.312 -9.422 1 96.38 176 VAL A N 1
ATOM 1356 C CA . VAL A 1 176 ? 12.148 -27.578 -10.438 1 96.38 176 VAL A CA 1
ATOM 1357 C C . VAL A 1 176 ? 11.547 -27.859 -11.812 1 96.38 176 VAL A C 1
ATOM 1359 O O . VAL A 1 176 ? 11.297 -26.938 -12.586 1 96.38 176 VAL A O 1
ATOM 1362 N N . LEU A 1 177 ? 11.32 -29.109 -12.031 1 97.88 177 LEU A N 1
ATOM 1363 C CA . LEU A 1 177 ? 10.727 -29.516 -13.305 1 97.88 177 LEU A CA 1
ATOM 1364 C C . LEU A 1 177 ? 9.383 -28.844 -13.516 1 97.88 177 LEU A C 1
ATOM 1366 O O . LEU A 1 177 ? 9.141 -28.234 -14.562 1 97.88 177 LEU A O 1
ATOM 1370 N N . GLY A 1 178 ? 8.523 -28.938 -12.523 1 98 178 GLY A N 1
ATOM 1371 C CA . GLY A 1 178 ? 7.207 -28.312 -12.602 1 98 178 GLY A CA 1
ATOM 1372 C C . GLY A 1 178 ? 7.266 -26.812 -12.797 1 98 178 GLY A C 1
ATOM 1373 O O . GLY A 1 178 ? 6.527 -26.25 -13.609 1 98 178 GLY A O 1
ATOM 1374 N N . ALA A 1 179 ? 8.148 -26.188 -12.078 1 96.69 179 ALA A N 1
ATOM 1375 C CA . ALA A 1 179 ? 8.273 -24.734 -12.156 1 96.69 179 ALA A CA 1
ATOM 1376 C C . ALA A 1 179 ? 8.766 -24.297 -13.531 1 96.69 179 ALA A C 1
ATOM 1378 O O . ALA A 1 179 ? 8.32 -23.281 -14.055 1 96.69 179 ALA A O 1
ATOM 1379 N N . MET A 1 180 ? 9.711 -25.016 -14.078 1 95.75 180 MET A N 1
ATOM 1380 C CA . MET A 1 180 ? 10.211 -24.688 -15.414 1 95.75 180 MET A CA 1
ATOM 1381 C C . MET A 1 180 ? 9.125 -24.875 -16.469 1 95.75 180 MET A C 1
ATOM 1383 O O . MET A 1 180 ? 8.961 -24.031 -17.359 1 95.75 180 MET A O 1
ATOM 1387 N N . LEU A 1 181 ? 8.414 -25.922 -16.297 1 97.31 181 LEU A N 1
ATOM 1388 C CA . LEU A 1 181 ? 7.309 -26.156 -17.234 1 97.31 181 LEU A CA 1
ATOM 1389 C C . LEU A 1 181 ? 6.246 -25.062 -17.094 1 97.31 181 LEU A C 1
ATOM 1391 O O . LEU A 1 181 ? 5.668 -24.625 -18.094 1 97.31 181 LEU A O 1
ATOM 1395 N N . LEU A 1 182 ? 6.016 -24.734 -15.898 1 96.44 182 LEU A N 1
ATOM 1396 C CA . LEU A 1 182 ? 5.07 -23.656 -15.641 1 96.44 182 LEU A CA 1
ATOM 1397 C C . LEU A 1 182 ? 5.523 -22.359 -16.312 1 96.44 182 LEU A C 1
ATOM 1399 O O . LEU A 1 182 ? 4.719 -21.656 -16.922 1 96.44 182 LEU A O 1
ATOM 1403 N N . THR A 1 183 ? 6.785 -22.047 -16.141 1 94.25 183 THR A N 1
ATOM 1404 C CA . THR A 1 183 ? 7.359 -20.844 -16.734 1 94.25 183 THR A CA 1
ATOM 1405 C C . THR A 1 183 ? 7.223 -20.891 -18.266 1 94.25 183 THR A C 1
ATOM 1407 O O . THR A 1 183 ? 6.895 -19.875 -18.875 1 94.25 183 THR A O 1
ATOM 1410 N N . PHE A 1 184 ? 7.484 -22 -18.781 1 93.69 184 PHE A N 1
ATOM 1411 C CA . PHE A 1 184 ? 7.273 -22.203 -20.219 1 93.69 184 PHE A CA 1
ATOM 1412 C C . PHE A 1 184 ? 5.812 -21.953 -20.578 1 93.69 184 PHE A C 1
ATOM 1414 O O . PHE A 1 184 ? 5.52 -21.281 -21.578 1 93.69 184 PHE A O 1
ATOM 1421 N N . ALA A 1 185 ? 4.922 -22.5 -19.812 1 95.31 185 ALA A N 1
ATOM 1422 C CA . ALA A 1 185 ? 3.488 -22.391 -20.094 1 95.31 185 ALA A CA 1
ATOM 1423 C C . ALA A 1 185 ? 3.027 -20.938 -20.047 1 95.31 185 ALA A C 1
ATOM 1425 O O . ALA A 1 185 ? 2.201 -20.516 -20.859 1 95.31 185 ALA A O 1
ATOM 1426 N N . PHE A 1 186 ? 3.541 -20.172 -19.219 1 93 186 PHE A N 1
ATOM 1427 C CA . PHE A 1 186 ? 3.156 -18.766 -19.109 1 93 186 PHE A CA 1
ATOM 1428 C C . PHE A 1 186 ? 3.473 -18.016 -20.391 1 93 186 PHE A C 1
ATOM 1430 O O . PHE A 1 186 ? 2.783 -17.047 -20.734 1 93 186 PHE A O 1
ATOM 1437 N N . LYS A 1 187 ? 4.461 -18.469 -21.031 1 91.12 187 LYS A N 1
ATOM 1438 C CA . LYS A 1 187 ? 4.898 -17.781 -22.234 1 91.12 187 LYS A CA 1
ATOM 1439 C C . LYS A 1 187 ? 4.09 -18.234 -23.453 1 91.12 187 LYS A C 1
ATOM 1441 O O . LYS A 1 187 ? 3.664 -17.406 -24.266 1 91.12 187 LYS A O 1
ATOM 1446 N N . LEU A 1 188 ? 3.807 -19.562 -23.516 1 91.19 188 LEU A N 1
ATOM 1447 C CA . LEU A 1 188 ? 3.342 -20.062 -24.812 1 91.19 188 LEU A CA 1
ATOM 1448 C C . LEU A 1 188 ? 2.029 -20.828 -24.656 1 91.19 188 LEU A C 1
ATOM 1450 O O . LEU A 1 188 ? 1.277 -20.969 -25.625 1 91.19 188 LEU A O 1
ATOM 1454 N N . ARG A 1 189 ? 1.748 -21.344 -23.484 1 93 189 ARG A N 1
ATOM 1455 C CA . ARG A 1 189 ? 0.554 -22.156 -23.281 1 93 189 ARG A CA 1
ATOM 1456 C C . ARG A 1 189 ? -0.042 -21.906 -21.906 1 93 189 ARG A C 1
ATOM 1458 O O . ARG A 1 189 ? -0.133 -22.844 -21.094 1 93 189 ARG A O 1
ATOM 1465 N N . PRO A 1 190 ? -0.533 -20.781 -21.719 1 93 190 PRO A N 1
ATOM 1466 C CA . PRO A 1 190 ? -1.012 -20.438 -20.375 1 93 190 PRO A CA 1
ATOM 1467 C C . PRO A 1 190 ? -2.145 -21.359 -19.906 1 93 190 PRO A C 1
ATOM 1469 O O . PRO A 1 190 ? -2.344 -21.531 -18.703 1 93 190 PRO A O 1
ATOM 1472 N N . GLY A 1 191 ? -2.838 -21.984 -20.766 1 91.5 191 GLY A N 1
ATOM 1473 C CA . GLY A 1 191 ? -3.9 -22.906 -20.422 1 91.5 191 GLY A CA 1
ATOM 1474 C C . GLY A 1 191 ? -3.396 -24.156 -19.703 1 91.5 191 GLY A C 1
ATOM 1475 O O . GLY A 1 191 ? -4.148 -24.812 -18.984 1 91.5 191 GLY A O 1
ATOM 1476 N N . ASP A 1 192 ? -2.121 -24.453 -19.891 1 94.5 192 ASP A N 1
ATOM 1477 C CA . ASP A 1 192 ? -1.546 -25.656 -19.312 1 94.5 192 ASP A CA 1
ATOM 1478 C C . ASP A 1 192 ? -0.967 -25.375 -17.922 1 94.5 192 ASP A C 1
ATOM 1480 O O . ASP A 1 192 ? -0.491 -26.281 -17.25 1 94.5 192 ASP A O 1
ATOM 1484 N N . ALA A 1 193 ? -1.028 -24.156 -17.531 1 95.38 193 ALA A N 1
ATOM 1485 C CA . ALA A 1 193 ? -0.412 -23.797 -16.266 1 95.38 193 ALA A CA 1
ATOM 1486 C C . ALA A 1 193 ? -1.066 -24.547 -15.102 1 95.38 193 ALA A C 1
ATOM 1488 O O . ALA A 1 193 ? -0.376 -25.094 -14.25 1 95.38 193 ALA A O 1
ATOM 1489 N N . PHE A 1 194 ? -2.344 -24.641 -15.156 1 95.75 194 PHE A N 1
ATOM 1490 C CA . PHE A 1 194 ? -3.078 -25.25 -14.055 1 95.75 194 PHE A CA 1
ATOM 1491 C C . PHE A 1 194 ? -2.801 -26.75 -13.992 1 95.75 194 PHE A C 1
ATOM 1493 O O . PHE A 1 194 ? -2.395 -27.266 -12.945 1 95.75 194 PHE A O 1
ATOM 1500 N N . PRO A 1 195 ? -2.957 -27.484 -15.039 1 96.38 195 PRO A N 1
ATOM 1501 C CA . PRO A 1 195 ? -2.668 -28.922 -14.961 1 96.38 195 PRO A CA 1
ATOM 1502 C C . PRO A 1 195 ? -1.22 -29.219 -14.578 1 96.38 195 PRO A C 1
ATOM 1504 O O . PRO A 1 195 ? -0.947 -30.203 -13.891 1 96.38 195 PRO A O 1
ATOM 1507 N N . ILE A 1 196 ? -0.286 -28.406 -15.039 1 97.81 196 ILE A N 1
ATOM 1508 C CA . ILE A 1 196 ? 1.118 -28.594 -14.688 1 97.81 196 ILE A CA 1
ATOM 1509 C C . ILE A 1 196 ? 1.3 -28.422 -13.188 1 97.81 196 ILE A C 1
ATOM 1511 O O . ILE A 1 196 ? 1.923 -29.266 -12.531 1 97.81 196 ILE A O 1
ATOM 1515 N N . ALA A 1 197 ? 0.776 -27.344 -12.68 1 98.06 197 ALA A N 1
ATOM 1516 C CA . ALA A 1 197 ? 0.895 -27.078 -11.242 1 98.06 197 ALA A CA 1
ATOM 1517 C C . ALA A 1 197 ? 0.225 -28.188 -10.43 1 98.06 197 ALA A C 1
ATOM 1519 O O . ALA A 1 197 ? 0.815 -28.703 -9.477 1 98.06 197 ALA A O 1
ATOM 1520 N N . ARG A 1 198 ? -0.928 -28.578 -10.805 1 97.38 198 ARG A N 1
ATOM 1521 C CA . ARG A 1 198 ? -1.691 -29.578 -10.078 1 97.38 198 ARG A CA 1
ATOM 1522 C C . ARG A 1 198 ? -0.973 -30.922 -10.086 1 97.38 198 ARG A C 1
ATOM 1524 O O . ARG A 1 198 ? -0.859 -31.578 -9.055 1 97.38 198 ARG A O 1
ATOM 1531 N N . ARG A 1 199 ? -0.524 -31.297 -11.242 1 97.69 199 ARG A N 1
ATOM 1532 C CA . ARG A 1 199 ? 0.188 -32.562 -11.344 1 97.69 199 ARG A CA 1
ATOM 1533 C C . ARG A 1 199 ? 1.45 -32.562 -10.484 1 97.69 199 ARG A C 1
ATOM 1535 O O . ARG A 1 199 ? 1.731 -33.531 -9.781 1 97.69 199 ARG A O 1
ATOM 1542 N N . THR A 1 200 ? 2.225 -31.484 -10.609 1 98.06 200 THR A N 1
ATOM 1543 C CA . THR A 1 200 ? 3.455 -31.359 -9.836 1 98.06 200 THR A CA 1
ATOM 1544 C C . THR A 1 200 ? 3.166 -31.469 -8.344 1 98.06 200 THR A C 1
ATOM 1546 O O . THR A 1 200 ? 3.814 -32.25 -7.629 1 98.06 200 THR A O 1
ATOM 1549 N N . LEU A 1 201 ? 2.178 -30.75 -7.875 1 97.25 201 LEU A N 1
ATOM 1550 C CA . LEU A 1 201 ? 1.841 -30.703 -6.457 1 97.25 201 LEU A CA 1
ATOM 1551 C C . LEU A 1 201 ? 1.271 -32.031 -5.992 1 97.25 201 LEU A C 1
ATOM 1553 O O . LEU A 1 201 ? 1.512 -32.469 -4.859 1 97.25 201 LEU A O 1
ATOM 1557 N N . SER A 1 202 ? 0.548 -32.719 -6.867 1 96.75 202 SER A N 1
ATOM 1558 C CA . SER A 1 202 ? -0.002 -34 -6.527 1 96.75 202 SER A CA 1
ATOM 1559 C C . SER A 1 202 ? 1.106 -35.031 -6.309 1 96.75 202 SER A C 1
ATOM 1561 O O . SER A 1 202 ? 0.983 -35.906 -5.453 1 96.75 202 SER A O 1
ATOM 1563 N N . LEU A 1 203 ? 2.115 -34.938 -7.047 1 96.62 203 LEU A N 1
ATOM 1564 C CA . LEU A 1 203 ? 3.244 -35.844 -6.922 1 96.62 203 LEU A CA 1
ATOM 1565 C C . LEU A 1 203 ? 3.996 -35.625 -5.617 1 96.62 203 LEU A C 1
ATOM 1567 O O . LEU A 1 203 ? 4.496 -36.562 -5.004 1 96.62 203 LEU A O 1
ATOM 1571 N N . VAL A 1 204 ? 4.066 -34.406 -5.219 1 94.81 204 VAL A N 1
ATOM 1572 C CA . VAL A 1 204 ? 4.871 -34.031 -4.066 1 94.81 204 VAL A CA 1
ATOM 1573 C C . VAL A 1 204 ? 4.062 -34.188 -2.783 1 94.81 204 VAL A C 1
ATOM 1575 O O . VAL A 1 204 ? 4.629 -34.438 -1.71 1 94.81 204 VAL A O 1
ATOM 1578 N N . LYS A 1 205 ? 2.805 -34.156 -2.828 1 94.25 205 LYS A N 1
ATOM 1579 C CA . LYS A 1 205 ? 1.89 -34.094 -1.691 1 94.25 205 LYS A CA 1
ATOM 1580 C C . LYS A 1 205 ? 2.152 -35.219 -0.716 1 94.25 205 LYS A C 1
ATOM 1582 O O . LYS A 1 205 ? 2.273 -35 0.49 1 94.25 205 LYS A O 1
ATOM 1587 N N . PRO A 1 206 ? 2.338 -36.438 -1.142 1 92.19 206 PRO A N 1
ATOM 1588 C CA . PRO A 1 206 ? 2.508 -37.562 -0.2 1 92.19 206 PRO A CA 1
ATOM 1589 C C . PRO A 1 206 ? 3.758 -37.406 0.664 1 92.19 206 PRO A C 1
ATOM 1591 O O . PRO A 1 206 ? 3.803 -37.906 1.784 1 92.19 206 PRO A O 1
ATOM 1594 N N . ARG A 1 207 ? 4.668 -36.688 0.158 1 90.25 207 ARG A N 1
ATOM 1595 C CA . ARG A 1 207 ? 5.926 -36.531 0.887 1 90.25 207 ARG A CA 1
ATOM 1596 C C . ARG A 1 207 ? 6.062 -35.156 1.488 1 90.25 207 ARG A C 1
ATOM 1598 O O . ARG A 1 207 ? 7.098 -34.812 2.074 1 90.25 207 ARG A O 1
ATOM 1605 N N . TYR A 1 208 ? 5.156 -34.375 1.338 1 88.25 208 TYR A N 1
ATOM 1606 C CA . TYR A 1 208 ? 5.242 -32.969 1.733 1 88.25 208 TYR A CA 1
ATOM 1607 C C . TYR A 1 208 ? 5.395 -32.844 3.244 1 88.25 208 TYR A C 1
ATOM 1609 O O . TYR A 1 208 ? 6.16 -32 3.725 1 88.25 208 TYR A O 1
ATOM 1617 N N . ASP A 1 209 ? 4.75 -33.688 3.969 1 78.88 209 ASP A N 1
ATOM 1618 C CA . ASP A 1 209 ? 4.777 -33.594 5.426 1 78.88 209 ASP A CA 1
ATOM 1619 C C . ASP A 1 209 ? 6.141 -34 5.977 1 78.88 209 ASP A C 1
ATOM 1621 O O . ASP A 1 209 ? 6.504 -33.656 7.094 1 78.88 209 ASP A O 1
ATOM 1625 N N . THR A 1 210 ? 6.809 -34.688 5.148 1 76.31 210 THR A N 1
ATOM 1626 C CA . THR A 1 210 ? 8.094 -35.188 5.621 1 76.31 210 THR A CA 1
ATOM 1627 C C . THR A 1 210 ? 9.219 -34.219 5.234 1 76.31 210 THR A C 1
ATOM 1629 O O . THR A 1 210 ? 10.359 -34.406 5.664 1 76.31 210 THR A O 1
ATOM 1632 N N . LEU A 1 211 ? 8.844 -33.344 4.383 1 75.19 211 LEU A N 1
ATOM 1633 C CA . LEU A 1 211 ? 9.875 -32.406 3.961 1 75.19 211 LEU A CA 1
ATOM 1634 C C . LEU A 1 211 ? 10.359 -31.562 5.137 1 75.19 211 LEU A C 1
ATOM 1636 O O . LEU A 1 211 ? 9.547 -31.094 5.941 1 75.19 211 LEU A O 1
ATOM 1640 N N . GLN A 1 212 ? 11.641 -31.672 5.289 1 64.12 212 GLN A N 1
ATOM 1641 C CA . GLN A 1 212 ? 12.242 -30.859 6.344 1 64.12 212 GLN A CA 1
ATOM 1642 C C . GLN A 1 212 ? 12.109 -29.375 6.043 1 64.12 212 GLN A C 1
ATOM 1644 O O . GLN A 1 212 ? 12.383 -28.938 4.926 1 64.12 212 GLN A O 1
ATOM 1649 N N . GLN A 1 213 ? 11.672 -28.703 7 1 63.41 213 GLN A N 1
ATOM 1650 C CA . GLN A 1 213 ? 11.406 -27.281 6.836 1 63.41 213 GLN A CA 1
ATOM 1651 C C . GLN A 1 213 ? 12.688 -26.453 6.953 1 63.41 213 GLN A C 1
ATOM 1653 O O . GLN A 1 213 ? 12.695 -25.25 6.68 1 63.41 213 GLN A O 1
ATOM 1658 N N . ASP A 1 214 ? 13.742 -27.219 7.027 1 66.62 214 ASP A N 1
ATOM 1659 C CA . ASP A 1 214 ? 14.961 -26.484 7.359 1 66.62 214 ASP A CA 1
ATOM 1660 C C . ASP A 1 214 ? 15.734 -26.109 6.098 1 66.62 214 ASP A C 1
ATOM 1662 O O . ASP A 1 214 ? 16.719 -25.359 6.164 1 66.62 214 ASP A O 1
ATOM 1666 N N . ASP A 1 215 ? 15.258 -26.578 4.914 1 77.38 215 ASP A N 1
ATOM 1667 C CA . ASP A 1 215 ? 15.961 -26.156 3.705 1 77.38 215 ASP A CA 1
ATOM 1668 C C . ASP A 1 215 ? 15 -25.516 2.707 1 77.38 215 ASP A C 1
ATOM 1670 O O . ASP A 1 215 ? 14.547 -26.156 1.766 1 77.38 215 ASP A O 1
ATOM 1674 N N . PRO A 1 216 ? 14.867 -24.328 2.857 1 82.19 216 PRO A N 1
ATOM 1675 C CA . PRO A 1 216 ? 13.898 -23.625 2 1 82.19 216 PRO A CA 1
ATOM 1676 C C . PRO A 1 216 ? 14.297 -23.656 0.526 1 82.19 216 PRO A C 1
ATOM 1678 O O . PRO A 1 216 ? 13.438 -23.547 -0.351 1 82.19 216 PRO A O 1
ATOM 1681 N N . GLU A 1 217 ? 15.516 -23.906 0.259 1 84.31 217 GLU A N 1
ATOM 1682 C CA . GLU A 1 217 ? 15.984 -23.844 -1.124 1 84.31 217 GLU A CA 1
ATOM 1683 C C . GLU A 1 217 ? 15.516 -25.062 -1.909 1 84.31 217 GLU A C 1
ATOM 1685 O O . GLU A 1 217 ? 15.375 -25.016 -3.133 1 84.31 217 GLU A O 1
ATOM 1690 N N . ARG A 1 218 ? 15.211 -26.078 -1.168 1 84.38 218 ARG A N 1
ATOM 1691 C CA . ARG A 1 218 ? 14.773 -27.297 -1.822 1 84.38 218 ARG A CA 1
ATOM 1692 C C . ARG A 1 218 ? 13.289 -27.234 -2.176 1 84.38 218 ARG A C 1
ATOM 1694 O O . ARG A 1 218 ? 12.805 -28.016 -2.992 1 84.38 218 ARG A O 1
ATOM 1701 N N . GLN A 1 219 ? 12.648 -26.297 -1.632 1 89.06 219 GLN A N 1
ATOM 1702 C CA . GLN A 1 219 ? 11.219 -26.156 -1.88 1 89.06 219 GLN A CA 1
ATOM 1703 C C . GLN A 1 219 ? 10.875 -24.766 -2.377 1 89.06 219 GLN A C 1
ATOM 1705 O O . GLN A 1 219 ? 9.75 -24.281 -2.184 1 89.06 219 GLN A O 1
ATOM 1710 N N . VAL A 1 220 ? 11.805 -24.156 -3.027 1 90.69 220 VAL A N 1
ATOM 1711 C CA . VAL A 1 220 ? 11.695 -22.75 -3.357 1 90.69 220 VAL A CA 1
ATOM 1712 C C . VAL A 1 220 ? 10.547 -22.531 -4.336 1 90.69 220 VAL A C 1
ATOM 1714 O O . VAL A 1 220 ? 9.875 -21.484 -4.293 1 90.69 220 VAL A O 1
ATOM 1717 N N . PHE A 1 221 ? 10.219 -23.516 -5.129 1 94.75 221 PHE A N 1
ATOM 1718 C CA . PHE A 1 221 ? 9.258 -23.297 -6.199 1 94.75 221 PHE A CA 1
ATOM 1719 C C . PHE A 1 221 ? 7.855 -23.703 -5.75 1 94.75 221 PHE A C 1
ATOM 1721 O O . PHE A 1 221 ? 6.891 -23.562 -6.512 1 94.75 221 PHE A O 1
ATOM 1728 N N . LEU A 1 222 ? 7.699 -24.094 -4.566 1 94.62 222 LEU A N 1
ATOM 1729 C CA . LEU A 1 222 ? 6.402 -24.531 -4.062 1 94.62 222 LEU A CA 1
ATOM 1730 C C . LEU A 1 222 ? 5.398 -23.391 -4.051 1 94.62 222 LEU A C 1
ATOM 1732 O O . LEU A 1 222 ? 4.25 -23.562 -4.453 1 94.62 222 LEU A O 1
ATOM 1736 N N . SER A 1 223 ? 5.836 -22.266 -3.674 1 95.06 223 SER A N 1
ATOM 1737 C CA . SER A 1 223 ? 4.934 -21.125 -3.516 1 95.06 223 SER A CA 1
ATOM 1738 C C . SER A 1 223 ? 4.367 -20.688 -4.859 1 95.06 223 SER A C 1
ATOM 1740 O O . SER A 1 223 ? 3.174 -20.391 -4.969 1 95.06 223 SER A O 1
ATOM 1742 N N . CYS A 1 224 ? 5.188 -20.641 -5.836 1 95.56 224 CYS A N 1
ATOM 1743 C CA . CYS A 1 224 ? 4.707 -20.188 -7.137 1 95.56 224 CYS A CA 1
ATOM 1744 C C . CYS A 1 224 ? 3.738 -21.203 -7.742 1 95.56 224 CYS A C 1
ATOM 1746 O O . CYS A 1 224 ? 2.76 -20.828 -8.383 1 95.56 224 CYS A O 1
ATOM 1748 N N . LEU A 1 225 ? 3.969 -22.469 -7.523 1 97.12 225 LEU A N 1
ATOM 1749 C CA . LEU A 1 225 ? 3.068 -23.516 -8.016 1 97.12 225 LEU A CA 1
ATOM 1750 C C . LEU A 1 225 ? 1.726 -23.453 -7.297 1 97.12 225 LEU A C 1
ATOM 1752 O O . LEU A 1 225 ? 0.671 -23.5 -7.934 1 97.12 225 LEU A O 1
ATOM 1756 N N . VAL A 1 226 ? 1.796 -23.266 -6.031 1 96.88 226 VAL A N 1
ATOM 1757 C CA . VAL A 1 226 ? 0.585 -23.203 -5.219 1 96.88 226 VAL A CA 1
ATOM 1758 C C . VAL A 1 226 ? -0.232 -21.969 -5.613 1 96.88 226 VAL A C 1
ATOM 1760 O O . VAL A 1 226 ? -1.451 -22.062 -5.777 1 96.88 226 VAL A O 1
ATOM 1763 N N . THR A 1 227 ? 0.406 -20.875 -5.809 1 96.56 227 THR A N 1
ATOM 1764 C CA . THR A 1 227 ? -0.294 -19.641 -6.137 1 96.56 227 THR A CA 1
ATOM 1765 C C . THR A 1 227 ? -0.917 -19.719 -7.527 1 96.56 227 THR A C 1
ATOM 1767 O O . THR A 1 227 ? -2.014 -19.203 -7.754 1 96.56 227 THR A O 1
ATOM 1770 N N . THR A 1 228 ? -0.256 -20.359 -8.398 1 95.5 228 THR A N 1
ATOM 1771 C CA . THR A 1 228 ? -0.775 -20.5 -9.758 1 95.5 228 THR A CA 1
ATOM 1772 C C . THR A 1 228 ? -2.041 -21.359 -9.766 1 95.5 228 THR A C 1
ATOM 1774 O O . THR A 1 228 ? -3.004 -21.047 -10.469 1 95.5 228 THR A O 1
ATOM 1777 N N . GLU A 1 229 ? -2.035 -22.312 -9.016 1 96.88 229 GLU A N 1
ATOM 1778 C CA . GLU A 1 229 ? -3.176 -23.219 -8.977 1 96.88 229 GLU A CA 1
ATOM 1779 C C . GLU A 1 229 ? -4.41 -22.531 -8.406 1 96.88 229 GLU A C 1
ATOM 1781 O O . GLU A 1 229 ? -5.543 -22.906 -8.727 1 96.88 229 GLU A O 1
ATOM 1786 N N . LEU A 1 230 ? -4.23 -21.531 -7.602 1 96.62 230 LEU A N 1
ATOM 1787 C CA . LEU A 1 230 ? -5.316 -20.891 -6.867 1 96.62 230 LEU A CA 1
ATOM 1788 C C . LEU A 1 230 ? -6.34 -20.297 -7.824 1 96.62 230 LEU A C 1
ATOM 1790 O O . LEU A 1 230 ? -7.543 -20.344 -7.562 1 96.62 230 LEU A O 1
ATOM 1794 N N . LEU A 1 231 ? -5.871 -19.719 -8.875 1 94.88 231 LEU A N 1
ATOM 1795 C CA . LEU A 1 231 ? -6.781 -19.078 -9.82 1 94.88 231 LEU A CA 1
ATOM 1796 C C . LEU A 1 231 ? -7.812 -20.078 -10.344 1 94.88 231 LEU A C 1
ATOM 1798 O O . LEU A 1 231 ? -9.016 -19.844 -10.219 1 94.88 231 LEU A O 1
ATOM 1802 N N . ASP A 1 232 ? -7.344 -21.141 -10.789 1 94.62 232 ASP A N 1
ATOM 1803 C CA . ASP A 1 232 ? -8.242 -22.125 -11.383 1 94.62 232 ASP A CA 1
ATOM 1804 C C . ASP A 1 232 ? -9.055 -22.844 -10.305 1 94.62 232 ASP A C 1
ATOM 1806 O O . ASP A 1 232 ? -10.203 -23.219 -10.539 1 94.62 232 ASP A O 1
ATOM 1810 N N . CYS A 1 233 ? -8.445 -22.969 -9.164 1 96.62 233 CYS A N 1
ATOM 1811 C CA . CYS A 1 233 ? -9.188 -23.562 -8.062 1 96.62 233 CYS A CA 1
ATOM 1812 C C . CYS A 1 233 ? -10.391 -22.703 -7.684 1 96.62 233 CYS A C 1
ATOM 1814 O O . CYS A 1 233 ? -11.477 -23.234 -7.434 1 96.62 233 CYS A O 1
ATOM 1816 N N . LEU A 1 234 ? -10.188 -21.453 -7.688 1 95.94 234 LEU A N 1
ATOM 1817 C CA . LEU A 1 234 ? -11.297 -20.547 -7.383 1 95.94 234 LEU A CA 1
ATOM 1818 C C . LEU A 1 234 ? -12.352 -20.594 -8.484 1 95.94 234 LEU A C 1
ATOM 1820 O O . LEU A 1 234 ? -13.547 -20.703 -8.203 1 95.94 234 LEU A O 1
ATOM 1824 N N . LEU A 1 235 ? -11.945 -20.578 -9.703 1 94.44 235 LEU A N 1
ATOM 1825 C CA . LEU A 1 235 ? -12.852 -20.547 -10.852 1 94.44 235 LEU A CA 1
ATOM 1826 C C . LEU A 1 235 ? -13.656 -21.844 -10.953 1 94.44 235 LEU A C 1
ATOM 1828 O O . LEU A 1 235 ? -14.836 -21.812 -11.297 1 94.44 235 LEU A O 1
ATOM 1832 N N . GLN A 1 236 ? -13 -22.906 -10.578 1 93.88 236 GLN A N 1
ATOM 1833 C CA . GLN A 1 236 ? -13.633 -24.219 -10.719 1 93.88 236 GLN A CA 1
ATOM 1834 C C . GLN A 1 236 ? -14.219 -24.688 -9.398 1 93.88 236 GLN A C 1
ATOM 1836 O O . GLN A 1 236 ? -14.734 -25.812 -9.305 1 93.88 236 GLN A O 1
ATOM 1841 N N . CYS A 1 237 ? -14.109 -23.906 -8.398 1 95 237 CYS A N 1
ATOM 1842 C CA . CYS A 1 237 ? -14.625 -24.203 -7.066 1 95 237 CYS A CA 1
ATOM 1843 C C . CYS A 1 237 ? -14.031 -25.516 -6.547 1 95 237 CYS A C 1
ATOM 1845 O O . CYS A 1 237 ? -14.766 -26.406 -6.129 1 95 237 CYS A O 1
ATOM 1847 N N . GLN A 1 238 ? -12.734 -25.609 -6.672 1 95.5 238 GLN A N 1
ATOM 1848 C CA . GLN A 1 238 ? -11.984 -26.766 -6.195 1 95.5 238 GLN A CA 1
ATOM 1849 C C . GLN A 1 238 ? -11.031 -26.375 -5.07 1 95.5 238 GLN A C 1
ATOM 1851 O O . GLN A 1 238 ? -10.695 -25.203 -4.906 1 95.5 238 GLN A O 1
ATOM 1856 N N . VAL A 1 239 ? -10.688 -27.344 -4.336 1 97.25 239 VAL A N 1
ATOM 1857 C CA . VAL A 1 239 ? -9.703 -27.141 -3.277 1 97.25 239 VAL A CA 1
ATOM 1858 C C . VAL A 1 239 ? -8.297 -27.328 -3.836 1 97.25 239 VAL A C 1
ATOM 1860 O O . VAL A 1 239 ? -8.039 -28.266 -4.598 1 97.25 239 VAL A O 1
ATOM 1863 N N . PRO A 1 240 ? -7.391 -26.406 -3.523 1 97.38 240 PRO A N 1
ATOM 1864 C CA . PRO A 1 240 ? -6.012 -26.578 -3.98 1 97.38 240 PRO A CA 1
ATOM 1865 C C . PRO A 1 240 ? -5.402 -27.906 -3.529 1 97.38 240 PRO A C 1
ATOM 1867 O O . PRO A 1 240 ? -5.852 -28.5 -2.543 1 97.38 240 PRO A O 1
ATOM 1870 N N . THR A 1 241 ? -4.445 -28.328 -4.234 1 97.12 241 THR A N 1
ATOM 1871 C CA . THR A 1 241 ? -3.873 -29.672 -4.074 1 97.12 241 THR A CA 1
ATOM 1872 C C . THR A 1 241 ? -3.174 -29.797 -2.721 1 97.12 241 THR A C 1
ATOM 1874 O O . THR A 1 241 ? -3.248 -30.844 -2.074 1 97.12 241 THR A O 1
ATOM 1877 N N . LEU A 1 242 ? -2.58 -28.75 -2.402 1 94.44 242 LEU A N 1
ATOM 1878 C CA . LEU A 1 242 ? -1.731 -28.812 -1.216 1 94.44 242 LEU A CA 1
ATOM 1879 C C . LEU A 1 242 ? -1.887 -27.562 -0.365 1 94.44 242 LEU A C 1
ATOM 1881 O O . LEU A 1 242 ? -1.948 -26.438 -0.896 1 94.44 242 LEU A O 1
ATOM 1885 N N . ARG A 1 243 ? -1.956 -27.828 0.973 1 94.94 243 ARG A N 1
ATOM 1886 C CA . ARG A 1 243 ? -1.936 -26.719 1.912 1 94.94 243 ARG A CA 1
ATOM 1887 C C . ARG A 1 243 ? -0.506 -26.266 2.201 1 94.94 243 ARG A C 1
ATOM 1889 O O . ARG A 1 243 ? 0.271 -27 2.807 1 94.94 243 ARG A O 1
ATOM 1896 N N . PHE A 1 244 ? -0.205 -25.078 1.77 1 94.19 244 PHE A N 1
ATOM 1897 C CA . PHE A 1 244 ? 1.148 -24.547 1.917 1 94.19 244 PHE A CA 1
ATOM 1898 C C . PHE A 1 244 ? 1.522 -24.422 3.389 1 94.19 244 PHE A C 1
ATOM 1900 O O . PHE A 1 244 ? 0.721 -23.969 4.199 1 94.19 244 PHE A O 1
ATOM 1907 N N . ARG A 1 245 ? 2.664 -24.828 3.736 1 91.06 245 ARG A N 1
ATOM 1908 C CA . ARG A 1 245 ? 3.213 -24.672 5.078 1 91.06 245 ARG A CA 1
ATOM 1909 C C . ARG A 1 245 ? 4.332 -23.641 5.094 1 91.06 245 ARG A C 1
ATOM 1911 O O . ARG A 1 245 ? 5.418 -23.875 4.562 1 91.06 245 ARG A O 1
ATOM 1918 N N . PRO A 1 246 ? 4.012 -22.5 5.723 1 86.69 246 PRO A N 1
ATOM 1919 C CA . PRO A 1 246 ? 5.047 -21.469 5.73 1 86.69 246 PRO A CA 1
ATOM 1920 C C . PRO A 1 246 ? 6.328 -21.922 6.43 1 86.69 246 PRO A C 1
ATOM 1922 O O . PRO A 1 246 ? 6.27 -22.625 7.434 1 86.69 246 PRO A O 1
ATOM 1925 N N . ILE A 1 247 ? 7.398 -21.516 5.789 1 77 247 ILE A N 1
ATOM 1926 C CA . ILE A 1 247 ? 8.703 -21.812 6.363 1 77 247 ILE A CA 1
ATOM 1927 C C . ILE A 1 247 ? 9.039 -20.797 7.441 1 77 247 ILE A C 1
ATOM 1929 O O . ILE A 1 247 ? 8.969 -19.578 7.199 1 77 247 ILE A O 1
ATOM 1933 N N . SER A 1 248 ? 9.328 -21.219 8.656 1 73.5 248 SER A N 1
ATOM 1934 C CA . SER A 1 248 ? 9.586 -20.312 9.781 1 73.5 248 SER A CA 1
ATOM 1935 C C . SER A 1 248 ? 11.078 -20.094 9.984 1 73.5 248 SER A C 1
ATOM 1937 O O . SER A 1 248 ? 11.641 -20.484 11.008 1 73.5 248 SER A O 1
ATOM 1939 N N . LEU A 1 249 ? 11.758 -19.797 9 1 75.06 249 LEU A N 1
ATOM 1940 C CA . LEU A 1 249 ? 13.164 -19.438 9.156 1 75.06 249 LEU A CA 1
ATOM 1941 C C . LEU A 1 249 ? 13.32 -17.922 9.266 1 75.06 249 LEU A C 1
ATOM 1943 O O . LEU A 1 249 ? 12.773 -17.172 8.453 1 75.06 249 LEU A O 1
ATOM 1947 N N . PRO A 1 250 ? 13.984 -17.641 10.344 1 74.81 250 PRO A N 1
ATOM 1948 C CA . PRO A 1 250 ? 14.172 -16.188 10.523 1 74.81 250 PRO A CA 1
ATOM 1949 C C . PRO A 1 250 ? 14.828 -15.523 9.312 1 74.81 250 PRO A C 1
ATOM 1951 O O . PRO A 1 250 ? 15.805 -16.047 8.773 1 74.81 250 PRO A O 1
ATOM 1954 N N . GLY A 1 251 ? 14.219 -14.531 8.914 1 75.25 251 GLY A N 1
ATOM 1955 C CA . GLY A 1 251 ? 14.805 -13.727 7.855 1 75.25 251 GLY A CA 1
ATOM 1956 C C . GLY A 1 251 ? 14.484 -14.234 6.461 1 75.25 251 GLY A C 1
ATOM 1957 O O . GLY A 1 251 ? 14.852 -13.609 5.465 1 75.25 251 GLY A O 1
ATOM 1958 N N . HIS A 1 252 ? 13.773 -15.297 6.41 1 83.62 252 HIS A N 1
ATOM 1959 C CA . HIS A 1 252 ? 13.477 -15.883 5.105 1 83.62 252 HIS A CA 1
ATOM 1960 C C . HIS A 1 252 ? 12.32 -15.148 4.43 1 83.62 252 HIS A C 1
ATOM 1962 O O . HIS A 1 252 ? 11.273 -14.922 5.047 1 83.62 252 HIS A O 1
ATOM 1968 N N . VAL A 1 253 ? 12.57 -14.664 3.221 1 90.75 253 VAL A N 1
ATOM 1969 C CA . VAL A 1 253 ? 11.539 -14.062 2.385 1 90.75 253 VAL A CA 1
ATOM 1970 C C . VAL A 1 253 ? 11.383 -14.875 1.098 1 90.75 253 VAL A C 1
ATOM 1972 O O . VAL A 1 253 ? 12.367 -15.188 0.432 1 90.75 253 VAL A O 1
ATOM 1975 N N . ASP A 1 254 ? 10.211 -15.25 0.849 1 93.31 254 ASP A N 1
ATOM 1976 C CA . ASP A 1 254 ? 9.945 -16.031 -0.351 1 93.31 254 ASP A CA 1
ATOM 1977 C C . ASP A 1 254 ? 10.188 -15.211 -1.613 1 93.31 254 ASP A C 1
ATOM 1979 O O . ASP A 1 254 ? 9.789 -14.047 -1.687 1 93.31 254 ASP A O 1
ATOM 1983 N N . ARG A 1 255 ? 10.742 -15.781 -2.615 1 94.06 255 ARG A N 1
ATOM 1984 C CA . ARG A 1 255 ? 11.18 -15.008 -3.773 1 94.06 255 ARG A CA 1
ATOM 1985 C C . ARG A 1 255 ? 10.016 -14.742 -4.723 1 94.06 255 ARG A C 1
ATOM 1987 O O . ARG A 1 255 ? 10.125 -13.898 -5.613 1 94.06 255 ARG A O 1
ATOM 1994 N N . PHE A 1 256 ? 8.883 -15.453 -4.523 1 95.94 256 PHE A N 1
ATOM 1995 C CA . PHE A 1 256 ? 7.773 -15.305 -5.461 1 95.94 256 PHE A CA 1
ATOM 1996 C C . PHE A 1 256 ? 6.609 -14.562 -4.809 1 95.94 256 PHE A C 1
ATOM 1998 O O . PHE A 1 256 ? 5.969 -13.719 -5.445 1 95.94 256 PHE A O 1
ATOM 2005 N N . VAL A 1 257 ? 6.395 -14.883 -3.512 1 95.75 257 VAL A N 1
ATOM 2006 C CA . VAL A 1 257 ? 5.219 -14.297 -2.873 1 95.75 257 VAL A CA 1
ATOM 2007 C C . VAL A 1 257 ? 5.652 -13.422 -1.697 1 95.75 257 VAL A C 1
ATOM 2009 O O . VAL A 1 257 ? 4.824 -13.039 -0.869 1 95.75 257 VAL A O 1
ATOM 2012 N N . GLY A 1 258 ? 6.859 -13.211 -1.602 1 93.31 258 GLY A N 1
ATOM 2013 C CA . GLY A 1 258 ? 7.387 -12.281 -0.609 1 93.31 258 GLY A CA 1
ATOM 2014 C C . GLY A 1 258 ? 6.93 -12.602 0.802 1 93.31 258 GLY A C 1
ATOM 2015 O O . GLY A 1 258 ? 7.129 -13.719 1.289 1 93.31 258 GLY A O 1
ATOM 2016 N N . LEU A 1 259 ? 6.129 -11.68 1.337 1 92.69 259 LEU A N 1
ATOM 2017 C CA . LEU A 1 259 ? 5.703 -11.758 2.729 1 92.69 259 LEU A CA 1
ATOM 2018 C C . LEU A 1 259 ? 4.367 -12.484 2.844 1 92.69 259 LEU A C 1
ATOM 2020 O O . LEU A 1 259 ? 3.809 -12.602 3.938 1 92.69 259 LEU A O 1
ATOM 2024 N N . CYS A 1 260 ? 3.873 -13.078 1.847 1 94.44 260 CYS A N 1
ATOM 2025 C CA . CYS A 1 260 ? 2.506 -13.578 1.818 1 94.44 260 CYS A CA 1
ATOM 2026 C C . CYS A 1 260 ? 2.471 -15.078 2.09 1 94.44 260 CYS A C 1
ATOM 2028 O O . CYS A 1 260 ? 1.43 -15.719 1.928 1 94.44 260 CYS A O 1
ATOM 2030 N N . THR A 1 261 ? 3.525 -15.703 2.492 1 92.56 261 THR A N 1
ATOM 2031 C CA . THR A 1 261 ? 3.582 -17.156 2.664 1 92.56 261 THR A CA 1
ATOM 2032 C C . THR A 1 261 ? 2.559 -17.609 3.697 1 92.56 261 THR A C 1
ATOM 2034 O O . THR A 1 261 ? 1.939 -18.672 3.539 1 92.56 261 THR A O 1
ATOM 2037 N N . HIS A 1 262 ? 2.285 -16.797 4.691 1 92.31 262 HIS A N 1
ATOM 2038 C CA . HIS A 1 262 ? 1.355 -17.188 5.746 1 92.31 262 HIS A CA 1
ATOM 2039 C C . HIS A 1 262 ? -0.088 -16.922 5.336 1 92.31 262 HIS A C 1
ATOM 2041 O O . HIS A 1 262 ? -1.022 -17.297 6.039 1 92.31 262 HIS A O 1
ATOM 2047 N N . LEU A 1 263 ? -0.235 -16.297 4.25 1 94.69 263 LEU A N 1
ATOM 2048 C CA . LEU A 1 263 ? -1.574 -16.078 3.715 1 94.69 263 LEU A CA 1
ATOM 2049 C C . LEU A 1 263 ? -2.023 -17.266 2.865 1 94.69 263 LEU A C 1
ATOM 2051 O O . LEU A 1 263 ? -3.223 -17.469 2.668 1 94.69 263 LEU A O 1
ATOM 2055 N N . LEU A 1 264 ? -1.078 -18.016 2.35 1 95.75 264 LEU A N 1
ATOM 2056 C CA . LEU A 1 264 ? -1.391 -19.078 1.407 1 95.75 264 LEU A CA 1
ATOM 2057 C C . LEU A 1 264 ? -2.262 -20.141 2.064 1 95.75 264 LEU A C 1
ATOM 2059 O O . LEU A 1 264 ? -3.254 -20.594 1.482 1 95.75 264 LEU A O 1
ATOM 2063 N N . PRO A 1 265 ? -1.985 -20.516 3.312 1 96.44 265 PRO A N 1
ATOM 2064 C CA . PRO A 1 265 ? -2.891 -21.469 3.949 1 96.44 265 PRO A CA 1
ATOM 2065 C C . PRO A 1 265 ? -4.293 -20.906 4.164 1 96.44 265 PRO A C 1
ATOM 2067 O O . PRO A 1 265 ? -5.273 -21.641 4.117 1 96.44 265 PRO A O 1
ATOM 2070 N N . LEU A 1 266 ? -4.383 -19.656 4.398 1 97.81 266 LEU A N 1
ATOM 2071 C CA . LEU A 1 266 ? -5.695 -19.031 4.547 1 97.81 266 LEU A CA 1
ATOM 2072 C C . LEU A 1 266 ? -6.453 -19.031 3.223 1 97.81 266 LEU A C 1
ATOM 2074 O O . LEU A 1 266 ? -7.672 -19.203 3.199 1 97.81 266 LEU A O 1
ATOM 2078 N N . LEU A 1 267 ? -5.707 -18.891 2.189 1 97.81 267 LEU A N 1
ATOM 2079 C CA . LEU A 1 267 ? -6.336 -18.938 0.874 1 97.81 267 LEU A CA 1
ATOM 2080 C C . LEU A 1 267 ? -6.789 -20.344 0.541 1 97.81 267 LEU A C 1
ATOM 2082 O O . LEU A 1 267 ? -7.805 -20.531 -0.136 1 97.81 267 LEU A O 1
ATOM 2086 N N . TYR A 1 268 ? -6.008 -21.266 1.033 1 97.88 268 TYR A N 1
ATOM 2087 C CA . TYR A 1 268 ? -6.449 -22.656 0.936 1 97.88 268 TYR A CA 1
ATOM 2088 C C . TYR A 1 268 ? -7.801 -22.844 1.619 1 97.88 268 TYR A C 1
ATOM 2090 O O . TYR A 1 268 ? -8.719 -23.422 1.036 1 97.88 268 TYR A O 1
ATOM 2098 N N . ASP A 1 269 ? -7.938 -22.375 2.824 1 98.19 269 ASP A N 1
ATOM 2099 C CA . ASP A 1 269 ? -9.18 -22.469 3.582 1 98.19 269 ASP A CA 1
ATOM 2100 C C . ASP A 1 269 ? -10.32 -21.766 2.857 1 98.19 269 ASP A C 1
ATOM 2102 O O . ASP A 1 269 ? -11.469 -22.219 2.896 1 98.19 269 ASP A O 1
ATOM 2106 N N . LEU A 1 270 ? -9.961 -20.672 2.26 1 98.19 270 LEU A N 1
ATOM 2107 C CA . LEU A 1 270 ? -10.953 -19.906 1.513 1 98.19 270 LEU A CA 1
ATOM 2108 C C . LEU A 1 270 ? -11.547 -20.75 0.386 1 98.19 270 LEU A C 1
ATOM 2110 O O . LEU A 1 270 ? -12.766 -20.75 0.186 1 98.19 270 LEU A O 1
ATOM 2114 N N . CYS A 1 271 ? -10.695 -21.422 -0.33 1 97.81 271 CYS A N 1
ATOM 2115 C CA . CYS A 1 271 ? -11.148 -22.281 -1.414 1 97.81 271 CYS A CA 1
ATOM 2116 C C . CYS A 1 271 ? -11.953 -23.469 -0.874 1 97.81 271 CYS A C 1
ATOM 2118 O O . CYS A 1 271 ? -12.922 -23.906 -1.501 1 97.81 271 CYS A O 1
ATOM 2120 N N . GLU A 1 272 ? -11.578 -23.938 0.264 1 97.56 272 GLU A N 1
ATOM 2121 C CA . GLU A 1 272 ? -12.328 -25.031 0.895 1 97.56 272 GLU A CA 1
ATOM 2122 C C . GLU A 1 272 ? -13.75 -24.578 1.24 1 97.56 272 GLU A C 1
ATOM 2124 O O . GLU A 1 272 ? -14.703 -25.328 1.014 1 97.56 272 GLU A O 1
ATOM 2129 N N . ILE A 1 273 ? -13.867 -23.453 1.782 1 97.88 273 ILE A N 1
ATOM 2130 C CA . ILE A 1 273 ? -15.18 -22.922 2.146 1 97.88 273 ILE A CA 1
ATOM 2131 C C . ILE A 1 273 ? -15.992 -22.656 0.884 1 97.88 273 ILE A C 1
ATOM 2133 O O . ILE A 1 273 ? -17.203 -22.938 0.851 1 97.88 273 ILE A O 1
ATOM 2137 N N . ASN A 1 274 ? -15.312 -22.125 -0.103 1 96.94 274 ASN A N 1
ATOM 2138 C CA . ASN A 1 274 ? -15.977 -21.891 -1.384 1 96.94 274 ASN A CA 1
ATOM 2139 C C . ASN A 1 274 ? -16.578 -23.188 -1.941 1 96.94 274 ASN A C 1
ATOM 2141 O O . ASN A 1 274 ? -17.703 -23.188 -2.426 1 96.94 274 ASN A O 1
ATOM 2145 N N . GLN A 1 275 ? -15.852 -24.203 -1.876 1 96.31 275 GLN A N 1
ATOM 2146 C CA . GLN A 1 275 ? -16.328 -25.5 -2.344 1 96.31 275 GLN A CA 1
ATOM 2147 C C . GLN A 1 275 ? -17.469 -26.016 -1.469 1 96.31 275 GLN A C 1
ATOM 2149 O O . GLN A 1 275 ? -18.438 -26.594 -1.973 1 96.31 275 GLN A O 1
ATOM 2154 N N . ALA A 1 276 ? -17.375 -25.828 -0.168 1 96.25 276 ALA A N 1
ATOM 2155 C CA . ALA A 1 276 ? -18.422 -26.25 0.753 1 96.25 276 ALA A CA 1
ATOM 2156 C C . ALA A 1 276 ? -19.75 -25.578 0.414 1 96.25 276 ALA A C 1
ATOM 2158 O O . ALA A 1 276 ? -20.812 -26.219 0.446 1 96.25 276 ALA A O 1
ATOM 2159 N N . PHE A 1 277 ? -19.703 -24.344 0.078 1 95.56 277 PHE A N 1
ATOM 2160 C CA . PHE A 1 277 ? -20.906 -23.625 -0.317 1 95.56 277 PHE A CA 1
ATOM 2161 C C . PHE A 1 277 ? -21.531 -24.25 -1.558 1 95.56 277 PHE A C 1
ATOM 2163 O O . PHE A 1 277 ? -22.766 -24.344 -1.659 1 95.56 277 PHE A O 1
ATOM 2170 N N . SER A 1 278 ? -20.688 -24.625 -2.463 1 92.56 278 SER A N 1
ATOM 2171 C CA . SER A 1 278 ? -21.172 -25.156 -3.734 1 92.56 278 SER A CA 1
ATOM 2172 C C . SER A 1 278 ? -21.922 -26.469 -3.539 1 92.56 278 SER A C 1
ATOM 2174 O O . SER A 1 278 ? -22.812 -26.812 -4.32 1 92.56 278 SER A O 1
ATOM 2176 N N . HIS A 1 279 ? -21.641 -27.125 -2.484 1 90.88 279 HIS A N 1
ATOM 2177 C CA . HIS A 1 279 ? -22.25 -28.438 -2.234 1 90.88 279 HIS A CA 1
ATOM 2178 C C . HIS A 1 279 ? -23.266 -28.359 -1.104 1 90.88 279 HIS A C 1
ATOM 2180 O O . HIS A 1 279 ? -23.891 -29.359 -0.75 1 90.88 279 HIS A O 1
ATOM 2186 N N . ALA A 1 280 ? -23.391 -27.203 -0.616 1 89.25 280 ALA A N 1
ATOM 2187 C CA . ALA A 1 280 ? -24.141 -27.078 0.629 1 89.25 280 ALA A CA 1
ATOM 2188 C C . ALA A 1 280 ? -25.641 -27.266 0.386 1 89.25 280 ALA A C 1
ATOM 2190 O O . ALA A 1 280 ? -26.172 -26.797 -0.625 1 89.25 280 ALA A O 1
ATOM 2191 N N . GLU A 1 281 ? -26.156 -28.016 1.363 1 86.75 281 GLU A N 1
ATOM 2192 C CA . GLU A 1 281 ? -27.609 -28.031 1.496 1 86.75 281 GLU A CA 1
ATOM 2193 C C . GLU A 1 281 ? -28.094 -26.969 2.482 1 86.75 281 GLU A C 1
ATOM 2195 O O . GLU A 1 281 ? -27.281 -26.391 3.221 1 86.75 281 GLU A O 1
ATOM 2200 N N . HIS A 1 282 ? -29.312 -26.656 2.426 1 80.62 282 HIS A N 1
ATOM 2201 C CA . HIS A 1 282 ? -29.891 -25.547 3.189 1 80.62 282 HIS A CA 1
ATOM 2202 C C . HIS A 1 282 ? -29.5 -25.656 4.664 1 80.62 282 HIS A C 1
ATOM 2204 O O . HIS A 1 282 ? -29.125 -24.656 5.277 1 80.62 282 HIS A O 1
ATOM 2210 N N . ASP A 1 283 ? -29.516 -26.797 5.168 1 80.69 283 ASP A N 1
ATOM 2211 C CA . ASP A 1 283 ? -29.297 -26.984 6.602 1 80.69 283 ASP A CA 1
ATOM 2212 C C . ASP A 1 283 ? -27.828 -26.781 6.965 1 80.69 283 ASP A C 1
ATOM 2214 O O . ASP A 1 283 ? -27.516 -26.5 8.125 1 80.69 283 ASP A O 1
ATOM 2218 N N . ASP A 1 284 ? -26.984 -26.828 5.969 1 88.81 284 ASP A N 1
ATOM 2219 C CA . ASP A 1 284 ? -25.547 -26.766 6.211 1 88.81 284 ASP A CA 1
ATOM 2220 C C . ASP A 1 284 ? -25.047 -25.328 6.125 1 88.81 284 ASP A C 1
ATOM 2222 O O . ASP A 1 284 ? -23.922 -25.016 6.562 1 88.81 284 ASP A O 1
ATOM 2226 N N . MET A 1 285 ? -25.906 -24.5 5.75 1 90.06 285 MET A N 1
ATOM 2227 C CA . MET A 1 285 ? -25.469 -23.156 5.379 1 90.06 285 MET A CA 1
ATOM 2228 C C . MET A 1 285 ? -25.047 -22.359 6.605 1 90.06 285 MET A C 1
ATOM 2230 O O . MET A 1 285 ? -24.078 -21.594 6.559 1 90.06 285 MET A O 1
ATOM 2234 N N . GLU A 1 286 ? -25.703 -22.531 7.652 1 91.5 286 GLU A N 1
ATOM 2235 C CA . GLU A 1 286 ? -25.391 -21.781 8.867 1 91.5 286 GLU A CA 1
ATOM 2236 C C . GLU A 1 286 ? -23.984 -22.109 9.367 1 91.5 286 GLU A C 1
ATOM 2238 O O . GLU A 1 286 ? -23.25 -21.219 9.781 1 91.5 286 GLU A O 1
ATOM 2243 N N . GLY A 1 287 ? -23.688 -23.359 9.336 1 94 287 GLY A N 1
ATOM 2244 C CA . GLY A 1 287 ? -22.359 -23.781 9.742 1 94 287 GLY A CA 1
ATOM 2245 C C . GLY A 1 287 ? -21.266 -23.25 8.836 1 94 287 GLY A C 1
ATOM 2246 O O . GLY A 1 287 ? -20.203 -22.844 9.312 1 94 287 GLY A O 1
ATOM 2247 N N . ILE A 1 288 ? -21.5 -23.188 7.602 1 96.31 288 ILE A N 1
ATOM 2248 C CA . ILE A 1 288 ? -20.531 -22.719 6.625 1 96.31 288 ILE A CA 1
ATOM 2249 C C . ILE A 1 288 ? -20.312 -21.219 6.809 1 96.31 288 ILE A C 1
ATOM 2251 O O . ILE A 1 288 ? -19.172 -20.734 6.758 1 96.31 288 ILE A O 1
ATOM 2255 N N . TYR A 1 289 ? -21.391 -20.516 7.113 1 95.88 289 TYR A N 1
ATOM 2256 C CA . TYR A 1 289 ? -21.266 -19.078 7.352 1 95.88 289 TYR A CA 1
ATOM 2257 C C . TYR A 1 289 ? -20.453 -18.797 8.609 1 95.88 289 TYR A C 1
ATOM 2259 O O . TYR A 1 289 ? -19.672 -17.844 8.648 1 95.88 289 TYR A O 1
ATOM 2267 N N . ALA A 1 290 ? -20.641 -19.578 9.578 1 96.44 290 ALA A N 1
ATOM 2268 C CA . ALA A 1 290 ? -19.859 -19.406 10.797 1 96.44 290 ALA A CA 1
ATOM 2269 C C . ALA A 1 290 ? -18.375 -19.609 10.531 1 96.44 290 ALA A C 1
ATOM 2271 O O . ALA A 1 290 ? -17.531 -18.891 11.062 1 96.44 290 ALA A O 1
ATOM 2272 N N . THR A 1 291 ? -18.062 -20.641 9.727 1 97.44 291 THR A N 1
ATOM 2273 C CA . THR A 1 291 ? -16.688 -20.891 9.344 1 97.44 291 THR A CA 1
ATOM 2274 C C . THR A 1 291 ? -16.125 -19.734 8.523 1 97.44 291 THR A C 1
ATOM 2276 O O . THR A 1 291 ? -14.953 -19.375 8.672 1 97.44 291 THR A O 1
ATOM 2279 N N . LEU A 1 292 ? -16.953 -19.219 7.688 1 97.94 292 LEU A N 1
ATOM 2280 C CA . LEU A 1 292 ? -16.562 -18.078 6.867 1 97.94 292 LEU A CA 1
ATOM 2281 C C . LEU A 1 292 ? -16.25 -16.859 7.738 1 97.94 292 LEU A C 1
ATOM 2283 O O . LEU A 1 292 ? -15.25 -16.172 7.512 1 97.94 292 LEU A O 1
ATOM 2287 N N . ASP A 1 293 ? -17.047 -16.641 8.758 1 97.06 293 ASP A N 1
ATOM 2288 C CA . ASP A 1 293 ? -16.812 -15.531 9.68 1 97.06 293 ASP A CA 1
ATOM 2289 C C . ASP A 1 293 ? -15.484 -15.695 10.406 1 97.06 293 ASP A C 1
ATOM 2291 O O . ASP A 1 293 ? -14.75 -14.727 10.602 1 97.06 293 ASP A O 1
ATOM 2295 N N . HIS A 1 294 ? -15.258 -16.859 10.75 1 97.56 294 HIS A N 1
ATOM 2296 C CA . HIS A 1 294 ? -14.008 -17.156 11.445 1 97.56 294 HIS A CA 1
ATOM 2297 C C . HIS A 1 294 ? -12.805 -16.891 10.539 1 97.56 294 HIS A C 1
ATOM 2299 O O . HIS A 1 294 ? -11.805 -16.312 10.977 1 97.56 294 HIS A O 1
ATOM 2305 N N . LEU A 1 295 ? -12.867 -17.312 9.328 1 98 295 LEU A N 1
ATOM 2306 C CA . LEU A 1 295 ? -11.781 -17.094 8.375 1 98 295 LEU A CA 1
ATOM 2307 C C . LEU A 1 295 ? -11.586 -15.609 8.086 1 98 295 LEU A C 1
ATOM 2309 O O . LEU A 1 295 ? -10.453 -15.141 7.969 1 98 295 LEU A O 1
ATOM 2313 N N . GLU A 1 296 ? -12.703 -14.922 7.969 1 97.5 296 GLU A N 1
ATOM 2314 C CA . GLU A 1 296 ? -12.641 -13.484 7.746 1 97.5 296 GLU A CA 1
ATOM 2315 C C . GLU A 1 296 ? -11.883 -12.781 8.875 1 97.5 296 GLU A C 1
ATOM 2317 O O . GLU A 1 296 ? -11.078 -11.883 8.625 1 97.5 296 GLU A O 1
ATOM 2322 N N . ARG A 1 297 ? -12.102 -13.203 10.07 1 95.44 297 ARG A N 1
ATOM 2323 C CA . ARG A 1 297 ? -11.398 -12.648 11.219 1 95.44 297 ARG A CA 1
ATOM 2324 C C . ARG A 1 297 ? -9.906 -12.977 11.148 1 95.44 297 ARG A C 1
ATOM 2326 O O . ARG A 1 297 ? -9.07 -12.148 11.516 1 95.44 297 ARG A O 1
ATOM 2333 N N . LYS A 1 298 ? -9.617 -14.102 10.664 1 96.69 298 LYS A N 1
ATOM 2334 C CA . LYS A 1 298 ? -8.219 -14.477 10.523 1 96.69 298 LYS A CA 1
ATOM 2335 C C . LYS A 1 298 ? -7.504 -13.57 9.523 1 96.69 298 LYS A C 1
ATOM 2337 O O . LYS A 1 298 ? -6.359 -13.172 9.75 1 96.69 298 LYS A O 1
ATOM 2342 N N . PHE A 1 299 ? -8.195 -13.297 8.414 1 96.44 299 PHE A N 1
ATOM 2343 C CA . PHE A 1 299 ? -7.625 -12.383 7.43 1 96.44 299 PHE A CA 1
ATOM 2344 C C . PHE A 1 299 ? -7.449 -10.992 8.031 1 96.44 299 PHE A C 1
ATOM 2346 O O . PHE A 1 299 ? -6.434 -10.328 7.797 1 96.44 299 PHE A O 1
ATOM 2353 N N . ALA A 1 300 ? -8.383 -10.555 8.797 1 93.31 300 ALA A N 1
ATOM 2354 C CA . ALA A 1 300 ? -8.367 -9.219 9.391 1 93.31 300 ALA A CA 1
ATOM 2355 C C . ALA A 1 300 ? -7.242 -9.086 10.422 1 93.31 300 ALA A C 1
ATOM 2357 O O . ALA A 1 300 ? -6.609 -8.039 10.523 1 93.31 300 ALA A O 1
ATOM 2358 N N . ASP A 1 301 ? -6.965 -10.164 11.07 1 91.31 301 ASP A N 1
ATOM 2359 C CA . ASP A 1 301 ? -6 -10.133 12.164 1 91.31 301 ASP A CA 1
ATOM 2360 C C . ASP A 1 301 ? -4.598 -10.469 11.672 1 91.31 301 ASP A C 1
ATOM 2362 O O . ASP A 1 301 ? -3.613 -10.258 12.383 1 91.31 301 ASP A O 1
ATOM 2366 N N . TRP A 1 302 ? -4.527 -10.859 10.5 1 91.94 302 TRP A N 1
ATOM 2367 C CA . TRP A 1 302 ? -3.242 -11.328 9.992 1 91.94 302 TRP A CA 1
ATOM 2368 C C . TRP A 1 302 ? -2.283 -10.164 9.781 1 91.94 302 TRP A C 1
ATOM 2370 O O . TRP A 1 302 ? -2.678 -9.109 9.273 1 91.94 302 TRP A O 1
ATOM 2380 N N . GLN A 1 303 ? -1.057 -10.406 10.227 1 86.56 303 GLN A N 1
ATOM 2381 C CA . GLN A 1 303 ? 0.038 -9.469 9.992 1 86.56 303 GLN A CA 1
ATOM 2382 C C . GLN A 1 303 ? 1.3 -10.203 9.539 1 86.56 303 GLN A C 1
ATOM 2384 O O . GLN A 1 303 ? 1.612 -11.281 10.047 1 86.56 303 GLN A O 1
ATOM 2389 N N . SER A 1 304 ? 1.88 -9.57 8.594 1 81.88 304 SER A N 1
ATOM 2390 C CA . SER A 1 304 ? 3.135 -10.164 8.133 1 81.88 304 SER A CA 1
ATOM 2391 C C . SER A 1 304 ? 4.223 -10.031 9.195 1 81.88 304 SER A C 1
ATOM 2393 O O . SER A 1 304 ? 4.301 -9.016 9.891 1 81.88 304 SER A O 1
ATOM 2395 N N . GLU A 1 305 ? 4.934 -11.07 9.367 1 76.06 305 GLU A N 1
ATOM 2396 C CA . GLU A 1 305 ? 6.074 -11.023 10.273 1 76.06 305 GLU A CA 1
ATOM 2397 C C . GLU A 1 305 ? 7.344 -10.586 9.547 1 76.06 305 GLU A C 1
ATOM 2399 O O . GLU A 1 305 ? 7.668 -11.117 8.484 1 76.06 305 GLU A O 1
ATOM 2404 N N . MET A 1 306 ? 7.812 -9.5 9.961 1 78.19 306 MET A N 1
ATOM 2405 C CA . MET A 1 306 ? 9.055 -9.031 9.359 1 78.19 306 MET A CA 1
ATOM 2406 C C . MET A 1 306 ? 10.195 -9.07 10.367 1 78.19 306 MET A C 1
ATOM 2408 O O . MET A 1 306 ? 10.008 -8.742 11.539 1 78.19 306 MET A O 1
ATOM 2412 N N . GLU A 1 307 ? 11.203 -9.625 9.867 1 75.88 307 GLU A N 1
ATOM 2413 C CA . GLU A 1 307 ? 12.375 -9.664 10.734 1 75.88 307 GLU A CA 1
ATOM 2414 C C . GLU A 1 307 ? 13.133 -8.336 10.711 1 75.88 307 GLU A C 1
ATOM 2416 O O . GLU A 1 307 ? 13.047 -7.586 9.734 1 75.88 307 GLU A O 1
ATOM 2421 N N . PRO A 1 308 ? 13.883 -8.227 11.789 1 74.5 308 PRO A N 1
ATOM 2422 C CA . PRO A 1 308 ? 14.75 -7.047 11.773 1 74.5 308 PRO A CA 1
ATOM 2423 C C . PRO A 1 308 ? 15.711 -7.039 10.586 1 74.5 308 PRO A C 1
ATOM 2425 O O . PRO A 1 308 ? 16.234 -8.094 10.203 1 74.5 308 PRO A O 1
ATOM 2428 N N . GLY A 1 309 ? 15.891 -6.047 9.914 1 79.81 309 GLY A N 1
ATOM 2429 C CA . GLY A 1 309 ? 16.812 -5.918 8.797 1 79.81 309 GLY A CA 1
ATOM 2430 C C . GLY A 1 309 ? 16.141 -6.129 7.453 1 79.81 309 GLY A C 1
ATOM 2431 O O . GLY A 1 309 ? 16.781 -6.004 6.41 1 79.81 309 GLY A O 1
ATOM 2432 N N . PHE A 1 310 ? 14.93 -6.527 7.457 1 84.81 310 PHE A N 1
ATOM 2433 C CA . PHE A 1 310 ? 14.172 -6.781 6.242 1 84.81 310 PHE A CA 1
ATOM 2434 C C . PHE A 1 310 ? 14.289 -5.609 5.273 1 84.81 310 PHE A C 1
ATOM 2436 O O . PHE A 1 310 ? 14.531 -5.805 4.082 1 84.81 310 PHE A O 1
ATOM 2443 N N . LEU A 1 311 ? 14.336 -4.465 5.766 1 87.75 311 LEU A N 1
ATOM 2444 C CA . LEU A 1 311 ? 14.258 -3.266 4.938 1 87.75 311 LEU A CA 1
ATOM 2445 C C . LEU A 1 311 ? 15.609 -2.967 4.289 1 87.75 311 LEU A C 1
ATOM 2447 O O . LEU A 1 311 ? 15.672 -2.287 3.264 1 87.75 311 LEU A O 1
ATOM 2451 N N . THR A 1 312 ? 16.594 -3.516 4.867 1 87.56 312 THR A N 1
ATOM 2452 C CA . THR A 1 312 ? 17.922 -3.227 4.336 1 87.56 312 THR A CA 1
ATOM 2453 C C . THR A 1 312 ? 18.391 -4.344 3.406 1 87.56 312 THR A C 1
ATOM 2455 O O . THR A 1 312 ? 19.344 -4.172 2.65 1 87.56 312 THR A O 1
ATOM 2458 N N . SER A 1 313 ? 17.672 -5.41 3.389 1 89.88 313 SER A N 1
ATOM 2459 C CA . SER A 1 313 ? 18.109 -6.574 2.619 1 89.88 313 SER A CA 1
ATOM 2460 C C . SER A 1 313 ? 17.562 -6.527 1.195 1 89.88 313 SER A C 1
ATOM 2462 O O . SER A 1 313 ? 18.031 -7.258 0.322 1 89.88 313 SER A O 1
ATOM 2464 N N . PHE A 1 314 ? 16.641 -5.645 0.977 1 92.5 314 PHE A N 1
ATOM 2465 C CA . PHE A 1 314 ? 15.984 -5.625 -0.321 1 92.5 314 PHE A CA 1
ATOM 2466 C C . PHE A 1 314 ? 15.953 -4.215 -0.894 1 92.5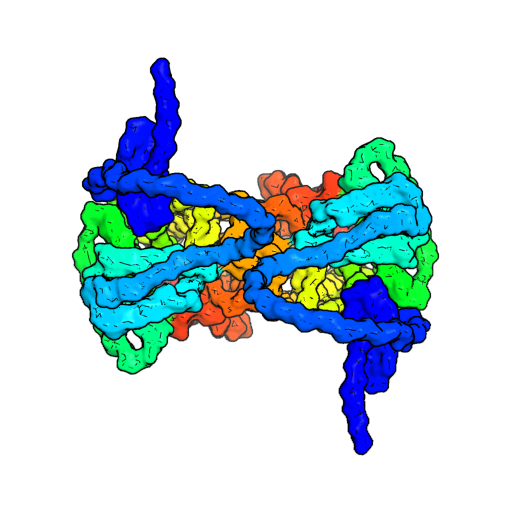 314 PHE A C 1
ATOM 2468 O O . PHE A 1 314 ? 16.047 -3.234 -0.151 1 92.5 314 PHE A O 1
ATOM 2475 N N . THR A 1 315 ? 15.883 -4.199 -2.205 1 92.44 315 THR A N 1
ATOM 2476 C CA . THR A 1 315 ? 15.789 -2.906 -2.877 1 92.44 315 THR A CA 1
ATOM 2477 C C . THR A 1 315 ? 14.438 -2.252 -2.611 1 92.44 315 THR A C 1
ATOM 2479 O O . THR A 1 315 ? 13.492 -2.922 -2.203 1 92.44 315 THR A O 1
ATOM 2482 N N . GLY A 1 316 ? 14.375 -0.96 -2.871 1 92.44 316 GLY A N 1
ATOM 2483 C CA . GLY A 1 316 ? 13.117 -0.247 -2.732 1 92.44 316 GLY A CA 1
ATOM 2484 C C . GLY A 1 316 ? 12.016 -0.808 -3.611 1 92.44 316 GLY A C 1
ATOM 2485 O O . GLY A 1 316 ? 10.859 -0.881 -3.193 1 92.44 316 GLY A O 1
ATOM 2486 N N . GLY A 1 317 ? 12.414 -1.202 -4.781 1 93.62 317 GLY A N 1
ATOM 2487 C CA . GLY A 1 317 ? 11.445 -1.803 -5.684 1 93.62 317 GLY A CA 1
ATOM 2488 C C . GLY A 1 317 ? 10.891 -3.119 -5.172 1 93.62 317 GLY A C 1
ATOM 2489 O O . GLY A 1 317 ? 9.695 -3.375 -5.281 1 93.62 317 GLY A O 1
ATOM 2490 N N . GLU A 1 318 ? 11.719 -3.91 -4.602 1 94.94 318 GLU A N 1
ATOM 2491 C CA . GLU A 1 318 ? 11.289 -5.195 -4.055 1 94.94 318 GLU A CA 1
ATOM 2492 C C . GLU A 1 318 ? 10.352 -5.004 -2.867 1 94.94 318 GLU A C 1
ATOM 2494 O O . GLU A 1 318 ? 9.352 -5.711 -2.74 1 94.94 318 GLU A O 1
ATOM 2499 N N . ILE A 1 319 ? 10.664 -4.043 -2.094 1 94.38 319 ILE A N 1
ATOM 2500 C CA . ILE A 1 319 ? 9.82 -3.736 -0.941 1 94.38 319 ILE A CA 1
ATOM 2501 C C . ILE A 1 319 ? 8.445 -3.281 -1.414 1 94.38 319 ILE A C 1
ATOM 2503 O O . ILE A 1 319 ? 7.422 -3.732 -0.894 1 94.38 319 ILE A O 1
ATOM 2507 N N . ALA A 1 320 ? 8.422 -2.457 -2.389 1 95.31 320 ALA A N 1
ATOM 2508 C CA . ALA A 1 320 ? 7.16 -1.982 -2.947 1 95.31 320 ALA A CA 1
ATOM 2509 C C . ALA A 1 320 ? 6.324 -3.143 -3.484 1 95.31 320 ALA A C 1
ATOM 2511 O O . ALA A 1 320 ? 5.113 -3.201 -3.26 1 95.31 320 ALA A O 1
ATOM 2512 N N . HIS A 1 321 ? 6.953 -4.055 -4.117 1 96.69 321 HIS A N 1
ATOM 2513 C CA . HIS A 1 321 ? 6.258 -5.207 -4.676 1 96.69 321 HIS A CA 1
ATOM 2514 C C . HIS A 1 321 ? 5.707 -6.105 -3.572 1 96.69 321 HIS A C 1
ATOM 2516 O O . HIS A 1 321 ? 4.566 -6.566 -3.652 1 96.69 321 HIS A O 1
ATOM 2522 N N . MET A 1 322 ? 6.52 -6.34 -2.588 1 96 322 MET A N 1
ATOM 2523 C CA . MET A 1 322 ? 6.09 -7.215 -1.5 1 96 322 MET A CA 1
ATOM 2524 C C . MET A 1 322 ? 4.918 -6.602 -0.741 1 96 322 MET A C 1
ATOM 2526 O O . MET A 1 322 ? 3.967 -7.301 -0.387 1 96 322 MET A O 1
ATOM 2530 N N . LEU A 1 323 ? 4.969 -5.309 -0.545 1 95.5 323 LEU A N 1
ATOM 2531 C CA . LEU A 1 323 ? 3.867 -4.621 0.117 1 95.5 323 LEU A CA 1
ATOM 2532 C C . LEU A 1 323 ? 2.596 -4.695 -0.721 1 95.5 323 LEU A C 1
ATOM 2534 O O . LEU A 1 323 ? 1.513 -4.957 -0.191 1 95.5 323 LEU A O 1
ATOM 2538 N N . CYS A 1 324 ? 2.758 -4.496 -1.928 1 97.5 324 CYS A N 1
ATOM 2539 C CA . CYS A 1 324 ? 1.616 -4.562 -2.832 1 97.5 324 CYS A CA 1
ATOM 2540 C C . CYS A 1 324 ? 0.971 -5.941 -2.799 1 97.5 324 CYS A C 1
ATOM 2542 O O . CYS A 1 324 ? -0.254 -6.059 -2.738 1 97.5 324 CYS A O 1
ATOM 2544 N N . GLN A 1 325 ? 1.81 -6.957 -2.799 1 97.56 325 GLN A N 1
ATOM 2545 C CA . GLN A 1 325 ? 1.279 -8.32 -2.754 1 97.56 325 GLN A CA 1
ATOM 2546 C C . GLN A 1 325 ? 0.432 -8.539 -1.505 1 97.56 325 GLN A C 1
ATOM 2548 O O . GLN A 1 325 ? -0.68 -9.062 -1.587 1 97.56 325 GLN A O 1
ATOM 2553 N N . VAL A 1 326 ? 0.921 -8.109 -0.427 1 96.75 326 VAL A N 1
ATOM 2554 C CA . VAL A 1 326 ? 0.211 -8.289 0.835 1 96.75 326 VAL A CA 1
ATOM 2555 C C . VAL A 1 326 ? -1.141 -7.578 0.771 1 96.75 326 VAL A C 1
ATOM 2557 O O . VAL A 1 326 ? -2.172 -8.164 1.112 1 96.75 326 VAL A O 1
ATOM 2560 N N . GLN A 1 327 ? -1.106 -6.402 0.29 1 97 327 GLN A N 1
ATOM 2561 C CA . GLN A 1 327 ? -2.307 -5.574 0.27 1 97 327 GLN A CA 1
ATOM 2562 C C . GLN A 1 327 ? -3.35 -6.141 -0.691 1 97 327 GLN A C 1
ATOM 2564 O O . GLN A 1 327 ? -4.527 -6.25 -0.343 1 97 327 GLN A O 1
ATOM 2569 N N . VAL A 1 328 ? -2.912 -6.523 -1.803 1 98.06 328 VAL A N 1
ATOM 2570 C CA . VAL A 1 328 ? -3.846 -6.957 -2.836 1 98.06 328 VAL A CA 1
ATOM 2571 C C . VAL A 1 328 ? -4.41 -8.328 -2.48 1 98.06 328 VAL A C 1
ATOM 2573 O O . VAL A 1 328 ? -5.59 -8.602 -2.717 1 98.06 328 VAL A O 1
ATOM 2576 N N . PHE A 1 329 ? -3.6 -9.203 -1.889 1 97.81 329 PHE A N 1
ATOM 2577 C CA . PHE A 1 329 ? -4.094 -10.516 -1.494 1 97.81 329 PHE A CA 1
ATOM 2578 C C . PHE A 1 329 ? -5.121 -10.398 -0.375 1 97.81 329 PHE A C 1
ATOM 2580 O O . PHE A 1 329 ? -6.137 -11.094 -0.379 1 97.81 329 PHE A O 1
ATOM 2587 N N . ARG A 1 330 ? -4.828 -9.562 0.481 1 96.75 330 ARG A N 1
ATOM 2588 C CA . ARG A 1 330 ? -5.762 -9.383 1.588 1 96.75 330 ARG A CA 1
ATOM 2589 C C . ARG A 1 330 ? -7.098 -8.836 1.096 1 96.75 330 ARG A C 1
ATOM 2591 O O . ARG A 1 330 ? -8.156 -9.344 1.463 1 96.75 330 ARG A O 1
ATOM 2598 N N . GLN A 1 331 ? -7.016 -7.801 0.282 1 98 331 GLN A N 1
ATOM 2599 C CA . GLN A 1 331 ? -8.242 -7.223 -0.264 1 98 331 GLN A CA 1
ATOM 2600 C C . GLN A 1 331 ? -8.992 -8.234 -1.128 1 98 331 GLN A C 1
ATOM 2602 O O . GLN A 1 331 ? -10.219 -8.281 -1.103 1 98 331 GLN A O 1
ATOM 2607 N N . MET A 1 332 ? -8.242 -8.977 -1.848 1 98.44 332 MET A N 1
ATOM 2608 C CA . MET A 1 332 ? -8.852 -10.008 -2.68 1 98.44 332 MET A CA 1
ATOM 2609 C C . MET A 1 332 ? -9.617 -11.008 -1.824 1 98.44 332 MET A C 1
ATOM 2611 O O . MET A 1 332 ? -10.734 -11.398 -2.166 1 98.44 332 MET A O 1
ATOM 2615 N N . ALA A 1 333 ? -9 -11.422 -0.757 1 98.5 333 ALA A N 1
ATOM 2616 C CA . ALA A 1 333 ? -9.656 -12.375 0.131 1 98.5 333 ALA A CA 1
ATOM 2617 C C . ALA A 1 333 ? -10.984 -11.836 0.648 1 98.5 333 ALA A C 1
ATOM 2619 O O . ALA A 1 333 ? -12 -12.531 0.624 1 98.5 333 ALA A O 1
ATOM 2620 N N . PHE A 1 334 ? -10.977 -10.594 1.031 1 98.56 334 PHE A N 1
ATOM 2621 C CA . PHE A 1 334 ? -12.203 -9.984 1.525 1 98.56 334 PHE A CA 1
ATOM 2622 C C . PHE A 1 334 ? -13.242 -9.875 0.414 1 98.56 334 PHE A C 1
ATOM 2624 O O . PHE A 1 334 ? -14.438 -10.039 0.659 1 98.56 334 PHE A O 1
ATOM 2631 N N . LEU A 1 335 ? -12.766 -9.57 -0.734 1 98.69 335 LEU A N 1
ATOM 2632 C CA . LEU A 1 335 ? -13.664 -9.461 -1.873 1 98.69 335 LEU A CA 1
ATOM 2633 C C . LEU A 1 335 ? -14.328 -10.797 -2.182 1 98.69 335 LEU A C 1
ATOM 2635 O O . LEU A 1 335 ? -15.539 -10.859 -2.402 1 98.69 335 LEU A O 1
ATOM 2639 N N . ILE A 1 336 ? -13.539 -11.859 -2.17 1 98.56 336 ILE A N 1
ATOM 2640 C CA . ILE A 1 336 ? -14.07 -13.195 -2.42 1 98.56 336 ILE A CA 1
ATOM 2641 C C . ILE A 1 336 ? -15.062 -13.562 -1.325 1 98.56 336 ILE A C 1
ATOM 2643 O O . ILE A 1 336 ? -16.141 -14.109 -1.609 1 98.56 336 ILE A O 1
ATOM 2647 N N . ILE A 1 337 ? -14.727 -13.242 -0.094 1 98.56 337 ILE A N 1
ATOM 2648 C CA . ILE A 1 337 ? -15.617 -13.516 1.029 1 98.56 337 ILE A CA 1
ATOM 2649 C C . ILE A 1 337 ? -16.938 -12.758 0.841 1 98.56 337 ILE A C 1
ATOM 2651 O O . ILE A 1 337 ? -18.016 -13.312 1.068 1 98.56 337 ILE A O 1
ATOM 2655 N N . HIS A 1 338 ? -16.828 -11.539 0.427 1 98.5 338 HIS A N 1
ATOM 2656 C CA . HIS A 1 338 ? -18.031 -10.734 0.17 1 98.5 338 HIS A CA 1
ATOM 2657 C C . HIS A 1 338 ? -18.906 -11.383 -0.884 1 98.5 338 HIS A C 1
ATOM 2659 O O . HIS A 1 338 ? -20.141 -11.422 -0.733 1 98.5 338 HIS A O 1
ATOM 2665 N N . ARG A 1 339 ? -18.328 -11.961 -1.875 1 98.06 339 ARG A N 1
ATOM 2666 C CA . ARG A 1 339 ? -19.078 -12.555 -2.975 1 98.06 339 ARG A CA 1
ATOM 2667 C C . ARG A 1 339 ? -19.547 -13.969 -2.623 1 98.06 339 ARG A C 1
ATOM 2669 O O . ARG A 1 339 ? -20.297 -14.578 -3.371 1 98.06 339 ARG A O 1
ATOM 2676 N N . MET A 1 340 ? -19.078 -14.484 -1.561 1 97.56 340 MET A N 1
ATOM 2677 C CA . MET A 1 340 ? -19.688 -15.695 -1.017 1 97.56 340 MET A CA 1
ATOM 2678 C C . MET A 1 340 ? -20.984 -15.375 -0.276 1 97.56 340 MET A C 1
ATOM 2680 O O . MET A 1 340 ? -21.906 -16.203 -0.235 1 97.56 340 MET A O 1
ATOM 2684 N N . ARG A 1 341 ? -21.031 -14.188 0.245 1 96.81 341 ARG A N 1
ATOM 2685 C CA . ARG A 1 341 ? -22.188 -13.75 1.002 1 96.81 341 ARG A CA 1
ATOM 2686 C C . ARG A 1 341 ? -23.234 -13.125 0.084 1 96.81 341 ARG A C 1
ATOM 2688 O O . ARG A 1 341 ? -24.438 -13.312 0.292 1 96.81 341 ARG A O 1
ATOM 2695 N N . TYR A 1 342 ? -22.75 -12.344 -0.92 1 97.31 342 TYR A N 1
ATOM 2696 C CA . TYR A 1 342 ? -23.625 -11.633 -1.84 1 97.31 342 TYR A CA 1
ATOM 2697 C C . TYR A 1 342 ? -23.234 -11.914 -3.289 1 97.31 342 TYR A C 1
ATOM 2699 O O . TYR A 1 342 ? -22.078 -11.773 -3.664 1 97.31 342 TYR A O 1
ATOM 2707 N N . PRO A 1 343 ? -24.234 -12.289 -4.074 1 97.06 343 PRO A N 1
ATOM 2708 C CA . PRO A 1 343 ? -23.922 -12.484 -5.492 1 97.06 343 PRO A CA 1
ATOM 2709 C C . PRO A 1 343 ? -23.578 -11.18 -6.203 1 97.06 343 PRO A C 1
ATOM 2711 O O . PRO A 1 343 ? -23.781 -10.094 -5.648 1 97.06 343 PRO A O 1
ATOM 2714 N N . PHE A 1 344 ? -23.016 -11.305 -7.34 1 96.38 344 PHE A N 1
ATOM 2715 C CA . PHE A 1 344 ? -22.766 -10.133 -8.172 1 96.38 344 PHE A CA 1
ATOM 2716 C C . PHE A 1 344 ? -24.062 -9.367 -8.438 1 96.38 344 PHE A C 1
ATOM 2718 O O . PHE A 1 344 ? -25.125 -9.961 -8.586 1 96.38 344 PHE A O 1
ATOM 2725 N N . ASN A 1 345 ? -24.016 -8.016 -8.391 1 95.25 345 ASN A N 1
ATOM 2726 C CA . ASN A 1 345 ? -25.125 -7.09 -8.609 1 95.25 345 ASN A CA 1
ATOM 2727 C C . ASN A 1 345 ? -25.922 -6.867 -7.336 1 95.25 345 ASN A C 1
ATOM 2729 O O . ASN A 1 345 ? -26.922 -6.137 -7.344 1 95.25 345 ASN A O 1
ATOM 2733 N N . VAL A 1 346 ? -25.547 -7.543 -6.281 1 96.31 346 VAL A N 1
ATOM 2734 C CA . VAL A 1 346 ? -26.156 -7.316 -4.973 1 96.31 346 VAL A CA 1
ATOM 2735 C C . VAL A 1 346 ? -25.094 -6.797 -3.996 1 96.31 346 VAL A C 1
ATOM 2737 O O . VAL A 1 346 ? -24.031 -7.406 -3.83 1 96.31 346 VAL A O 1
ATOM 2740 N N . ASN A 1 347 ? -25.422 -5.664 -3.322 1 96.56 347 ASN A N 1
ATOM 2741 C CA . ASN A 1 347 ? -24.5 -5.055 -2.371 1 96.56 347 ASN A CA 1
ATOM 2742 C C . ASN A 1 347 ? -23.109 -4.867 -2.977 1 96.56 347 ASN A C 1
ATOM 2744 O O . ASN A 1 347 ? -22.109 -5.297 -2.393 1 96.56 347 ASN A O 1
ATOM 2748 N N . ASP A 1 348 ? -23.047 -4.191 -4.125 1 96.69 348 ASP A N 1
ATOM 2749 C CA . ASP A 1 348 ? -21.828 -4.059 -4.918 1 96.69 348 ASP A CA 1
ATOM 2750 C C . ASP A 1 348 ? -20.906 -2.992 -4.336 1 96.69 348 ASP A C 1
ATOM 2752 O O . ASP A 1 348 ? -19.719 -2.949 -4.656 1 96.69 348 ASP A O 1
ATOM 2756 N N . GLY A 1 349 ? -21.422 -2.139 -3.463 1 96.12 349 GLY A N 1
ATOM 2757 C CA . GLY A 1 349 ? -20.656 -1.019 -2.941 1 96.12 349 GLY A CA 1
ATOM 2758 C C . GLY A 1 349 ? -19.312 -1.43 -2.363 1 96.12 349 GLY A C 1
ATOM 2759 O O . GLY A 1 349 ? -18.266 -1.006 -2.85 1 96.12 349 GLY A O 1
ATOM 2760 N N . PRO A 1 350 ? -19.359 -2.287 -1.342 1 97.88 350 PRO A N 1
ATOM 2761 C CA . PRO A 1 350 ? -18.094 -2.74 -0.75 1 97.88 350 PRO A CA 1
ATOM 2762 C C . PRO A 1 350 ? -17.188 -3.441 -1.758 1 97.88 350 PRO A C 1
ATOM 2764 O O . PRO A 1 350 ? -15.969 -3.232 -1.751 1 97.88 350 PRO A O 1
ATOM 2767 N N . ALA A 1 351 ? -17.75 -4.207 -2.6 1 98.31 351 ALA A N 1
ATOM 2768 C CA . ALA A 1 351 ? -16.984 -4.949 -3.596 1 98.31 351 ALA A CA 1
ATOM 2769 C C . ALA A 1 351 ? -16.281 -4 -4.566 1 98.31 351 ALA A C 1
ATOM 2771 O O . ALA A 1 351 ? -15.141 -4.23 -4.945 1 98.31 351 ALA A O 1
ATOM 2772 N N . GLN A 1 352 ? -16.969 -2.998 -4.93 1 97.38 352 GLN A N 1
ATOM 2773 C CA . GLN A 1 352 ? -16.406 -2.025 -5.852 1 97.38 352 GLN A CA 1
ATOM 2774 C C . GLN A 1 352 ? -15.227 -1.287 -5.219 1 97.38 352 GLN A C 1
ATOM 2776 O O . GLN A 1 352 ? -14.227 -1.01 -5.891 1 97.38 352 GLN A O 1
ATOM 2781 N N . VAL A 1 353 ? -15.336 -1.005 -3.951 1 97.69 353 VAL A N 1
ATOM 2782 C CA . VAL A 1 353 ? -14.25 -0.341 -3.242 1 97.69 353 VAL A CA 1
ATOM 2783 C C . VAL A 1 353 ? -13.031 -1.264 -3.184 1 97.69 353 VAL A C 1
ATOM 2785 O O . VAL A 1 353 ? -11.906 -0.836 -3.455 1 97.69 353 VAL A O 1
ATOM 2788 N N . MET A 1 354 ? -13.234 -2.498 -2.857 1 98.5 354 MET A N 1
ATOM 2789 C CA . MET A 1 354 ? -12.133 -3.455 -2.771 1 98.5 354 MET A CA 1
ATOM 2790 C C . MET A 1 354 ? -11.477 -3.654 -4.133 1 98.5 354 MET A C 1
ATOM 2792 O O . MET A 1 354 ? -10.25 -3.707 -4.234 1 98.5 354 MET A O 1
ATOM 2796 N N . SER A 1 355 ? -12.305 -3.758 -5.152 1 98.44 355 SER A N 1
ATOM 2797 C CA . SER A 1 355 ? -11.812 -3.887 -6.52 1 98.44 355 SER A CA 1
ATOM 2798 C C . SER A 1 355 ? -10.93 -2.701 -6.902 1 98.44 355 SER A C 1
ATOM 2800 O O . SER A 1 355 ? -9.805 -2.881 -7.359 1 98.44 355 SER A O 1
ATOM 2802 N N . ARG A 1 356 ? -11.422 -1.565 -6.652 1 96.56 356 ARG A N 1
ATOM 2803 C CA . ARG A 1 356 ? -10.672 -0.355 -6.977 1 96.56 356 ARG A CA 1
ATOM 2804 C C . ARG A 1 356 ? -9.352 -0.303 -6.207 1 96.56 356 ARG A C 1
ATOM 2806 O O . ARG A 1 356 ? -8.32 0.086 -6.754 1 96.56 356 ARG A O 1
ATOM 2813 N N . THR A 1 357 ? -9.414 -0.643 -4.969 1 97.38 357 THR A N 1
ATOM 2814 C CA . THR A 1 357 ? -8.227 -0.622 -4.125 1 97.38 357 THR A CA 1
ATOM 2815 C C . THR A 1 357 ? -7.152 -1.553 -4.684 1 97.38 357 THR A C 1
ATOM 2817 O O . THR A 1 357 ? -5.977 -1.187 -4.746 1 97.38 357 THR A O 1
ATOM 2820 N N . ILE A 1 358 ? -7.527 -2.732 -5.066 1 98.44 358 ILE A N 1
ATOM 2821 C CA . ILE A 1 358 ? -6.594 -3.701 -5.637 1 98.44 358 ILE A CA 1
ATOM 2822 C C . ILE A 1 358 ? -5.961 -3.125 -6.898 1 98.44 358 ILE A C 1
ATOM 2824 O O . ILE A 1 358 ? -4.734 -3.109 -7.035 1 98.44 358 ILE A O 1
ATOM 2828 N N . LEU A 1 359 ? -6.781 -2.611 -7.781 1 98.12 359 LEU A N 1
ATOM 2829 C CA . LEU A 1 359 ? -6.316 -2.121 -9.07 1 98.12 359 LEU A CA 1
ATOM 2830 C C . LEU A 1 359 ? -5.445 -0.881 -8.906 1 98.12 359 LEU A C 1
ATOM 2832 O O . LEU A 1 359 ? -4.406 -0.75 -9.555 1 98.12 359 LEU A O 1
ATOM 2836 N N . ASP A 1 360 ? -5.809 -0.051 -7.984 1 96.38 360 ASP A N 1
ATOM 2837 C CA . ASP A 1 360 ? -5.027 1.15 -7.703 1 96.38 360 ASP A CA 1
ATOM 2838 C C . ASP A 1 360 ? -3.646 0.794 -7.156 1 96.38 360 ASP A C 1
ATOM 2840 O O . ASP A 1 360 ? -2.65 1.424 -7.52 1 96.38 360 ASP A O 1
ATOM 2844 N N . ASN A 1 361 ? -3.643 -0.15 -6.273 1 97.19 361 ASN A N 1
ATOM 2845 C CA . ASN A 1 361 ? -2.367 -0.557 -5.691 1 97.19 361 ASN A CA 1
ATOM 2846 C C . ASN A 1 361 ? -1.439 -1.159 -6.742 1 97.19 361 ASN A C 1
ATOM 2848 O O . ASN A 1 361 ? -0.237 -0.889 -6.742 1 97.19 361 ASN A O 1
ATOM 2852 N N . LEU A 1 362 ? -1.99 -1.944 -7.598 1 98 362 LEU A N 1
ATOM 2853 C CA . LEU A 1 362 ? -1.2 -2.523 -8.68 1 98 362 LEU A CA 1
ATOM 2854 C C . LEU A 1 362 ? -0.656 -1.437 -9.594 1 98 362 LEU A C 1
ATOM 2856 O O . LEU A 1 362 ? 0.524 -1.451 -9.953 1 98 362 LEU A O 1
ATOM 2860 N N . GLN A 1 363 ? -1.493 -0.569 -9.938 1 96.44 363 GLN A N 1
ATOM 2861 C CA . GLN A 1 363 ? -1.094 0.515 -10.828 1 96.44 363 GLN A CA 1
ATOM 2862 C C . GLN A 1 363 ? -0.026 1.394 -10.18 1 96.44 363 GLN A C 1
ATOM 2864 O O . GLN A 1 363 ? 0.938 1.793 -10.836 1 96.44 363 GLN A O 1
ATOM 2869 N N . LEU A 1 364 ? -0.222 1.687 -8.922 1 94.44 364 LEU A N 1
ATOM 2870 C CA . LEU A 1 364 ? 0.745 2.502 -8.195 1 94.44 364 LEU A CA 1
ATOM 2871 C C . LEU A 1 364 ? 2.115 1.833 -8.18 1 94.44 364 LEU A C 1
ATOM 2873 O O . LEU A 1 364 ? 3.129 2.477 -8.461 1 94.44 364 LEU A O 1
ATOM 2877 N N . THR A 1 365 ? 2.156 0.596 -7.871 1 95.5 365 THR A N 1
ATOM 2878 C CA . THR A 1 365 ? 3.412 -0.141 -7.797 1 95.5 365 THR A CA 1
ATOM 2879 C C . THR A 1 365 ? 4.074 -0.22 -9.172 1 95.5 365 THR A C 1
ATOM 2881 O O . THR A 1 365 ? 5.285 -0.024 -9.297 1 95.5 365 THR A O 1
ATOM 2884 N N . GLN A 1 366 ? 3.266 -0.488 -10.148 1 95 366 GLN A N 1
ATOM 2885 C CA . GLN A 1 366 ? 3.795 -0.564 -11.508 1 95 366 GLN A CA 1
ATOM 2886 C C . GLN A 1 366 ? 4.352 0.785 -11.953 1 95 366 GLN A C 1
ATOM 2888 O O . GLN A 1 366 ? 5.395 0.846 -12.602 1 95 366 GLN A O 1
ATOM 2893 N N . ALA A 1 367 ? 3.643 1.769 -11.656 1 91.69 367 ALA A N 1
ATOM 2894 C CA . ALA A 1 367 ? 4.086 3.107 -12.039 1 91.69 367 ALA A CA 1
ATOM 2895 C C . ALA A 1 367 ? 5.414 3.453 -11.367 1 91.69 367 ALA A C 1
ATOM 2897 O O . ALA A 1 367 ? 6.262 4.117 -11.961 1 91.69 367 ALA A O 1
ATOM 2898 N N . MET A 1 368 ? 5.559 2.965 -10.211 1 90.38 368 MET A N 1
ATOM 2899 C CA . MET A 1 368 ? 6.754 3.266 -9.422 1 90.38 368 MET A CA 1
ATOM 2900 C C . MET A 1 368 ? 7.934 2.416 -9.891 1 90.38 368 MET A C 1
ATOM 2902 O O . MET A 1 368 ? 9.062 2.906 -9.969 1 90.38 368 MET A O 1
ATOM 2906 N N . THR A 1 369 ? 7.723 1.209 -10.148 1 91.94 369 THR A N 1
ATOM 2907 C CA . THR A 1 369 ? 8.82 0.275 -10.383 1 91.94 369 THR A CA 1
ATOM 2908 C C . THR A 1 369 ? 8.945 -0.045 -11.867 1 91.94 369 THR A C 1
ATOM 2910 O O . THR A 1 369 ? 9.961 -0.601 -12.305 1 91.94 369 THR A O 1
ATOM 2913 N N . GLN A 1 370 ? 7.867 0.208 -12.625 1 90.12 370 GLN A N 1
ATOM 2914 C CA . GLN A 1 370 ? 7.785 -0.066 -14.062 1 90.12 370 GLN A CA 1
ATOM 2915 C C . GLN A 1 370 ? 7.82 -1.566 -14.336 1 90.12 370 GLN A C 1
ATOM 2917 O O . GLN A 1 370 ? 8.273 -1.998 -15.398 1 90.12 370 GLN A O 1
ATOM 2922 N N . LYS A 1 371 ? 7.457 -2.326 -13.312 1 92 371 LYS A N 1
ATOM 2923 C CA . LYS A 1 371 ? 7.402 -3.779 -13.438 1 92 371 LYS A CA 1
ATOM 2924 C C . LYS A 1 371 ? 6.055 -4.32 -12.961 1 92 371 LYS A C 1
ATOM 2926 O O . LYS A 1 371 ? 5.41 -3.725 -12.094 1 92 371 LYS A O 1
ATOM 2931 N N . ALA A 1 372 ? 5.715 -5.414 -13.547 1 94.81 372 ALA A N 1
ATOM 2932 C CA . ALA A 1 372 ? 4.496 -6.09 -13.117 1 94.81 372 ALA A CA 1
ATOM 2933 C C . ALA A 1 372 ? 4.688 -6.746 -11.75 1 94.81 372 ALA A C 1
ATOM 2935 O O . ALA A 1 372 ? 5.793 -7.172 -11.414 1 94.81 372 ALA A O 1
ATOM 2936 N N . VAL A 1 373 ? 3.631 -6.762 -11.008 1 96.62 373 VAL A N 1
ATOM 2937 C CA . VAL A 1 373 ? 3.674 -7.449 -9.719 1 96.62 373 VAL A CA 1
ATOM 2938 C C . VAL A 1 373 ? 3.443 -8.945 -9.922 1 96.62 373 VAL A C 1
ATOM 2940 O O . VAL A 1 373 ? 2.471 -9.344 -10.562 1 96.62 373 VAL A O 1
ATOM 2943 N N . ARG A 1 374 ? 4.266 -9.711 -9.359 1 94.25 374 ARG A N 1
ATOM 2944 C CA . ARG A 1 374 ? 4.277 -11.141 -9.648 1 94.25 374 ARG A CA 1
ATOM 2945 C C . ARG A 1 374 ? 3.295 -11.891 -8.758 1 94.25 374 ARG A C 1
ATOM 2947 O O . ARG A 1 374 ? 3.012 -11.461 -7.637 1 94.25 374 ARG A O 1
ATOM 2954 N N . CYS A 1 375 ? 2.742 -12.953 -9.281 1 95.19 375 CYS A N 1
ATOM 2955 C CA . CYS A 1 375 ? 1.959 -13.969 -8.586 1 95.19 375 CYS A CA 1
ATOM 2956 C C . CYS A 1 375 ? 0.658 -13.375 -8.055 1 95.19 375 CYS A C 1
ATOM 2958 O O . CYS A 1 375 ? 0.122 -13.852 -7.051 1 95.19 375 CYS A O 1
ATOM 2960 N N . VAL A 1 376 ? 0.181 -12.266 -8.664 1 96.81 376 VAL A N 1
ATOM 2961 C CA . VAL A 1 376 ? -1.039 -11.648 -8.156 1 96.81 376 VAL A CA 1
ATOM 2962 C C . VAL A 1 376 ? -2.1 -11.625 -9.258 1 96.81 376 VAL A C 1
ATOM 2964 O O . VAL A 1 376 ? -3.031 -10.812 -9.203 1 96.81 376 VAL A O 1
ATOM 2967 N N . GLY A 1 377 ? -1.944 -12.469 -10.227 1 96.12 377 GLY A N 1
ATOM 2968 C CA . GLY A 1 377 ? -2.902 -12.539 -11.32 1 96.12 377 GLY A CA 1
ATOM 2969 C C . GLY A 1 377 ? -4.32 -12.797 -10.852 1 96.12 377 GLY A C 1
ATOM 2970 O O . GLY A 1 377 ? -5.27 -12.219 -11.383 1 96.12 377 GLY A O 1
ATOM 2971 N N . LEU A 1 378 ? -4.434 -13.609 -9.875 1 97.31 378 LEU A N 1
ATOM 2972 C CA . LEU A 1 378 ? -5.75 -13.922 -9.328 1 97.31 378 LEU A CA 1
ATOM 2973 C C . LEU A 1 378 ? -6.422 -12.672 -8.773 1 97.31 378 LEU A C 1
ATOM 2975 O O . LEU A 1 378 ? -7.613 -12.453 -8.992 1 97.31 378 LEU A O 1
ATOM 2979 N N . ALA A 1 379 ? -5.652 -11.898 -8.047 1 98.44 379 ALA A N 1
ATOM 2980 C CA . ALA A 1 379 ? -6.199 -10.672 -7.473 1 98.44 379 ALA A CA 1
ATOM 2981 C C . ALA A 1 379 ? -6.684 -9.719 -8.562 1 98.44 379 ALA A C 1
ATOM 2983 O O . ALA A 1 379 ? -7.723 -9.078 -8.414 1 98.44 379 ALA A O 1
ATOM 2984 N N . PHE A 1 380 ? -5.941 -9.656 -9.617 1 98.56 380 PHE A N 1
ATOM 2985 C CA . PHE A 1 380 ? -6.32 -8.797 -10.734 1 98.56 380 PHE A CA 1
ATOM 2986 C C . PHE A 1 380 ? -7.637 -9.258 -11.352 1 98.56 380 PHE A C 1
ATOM 2988 O O . PHE A 1 380 ? -8.531 -8.445 -11.594 1 98.56 380 PHE A O 1
ATOM 2995 N N . VAL A 1 381 ? -7.785 -10.484 -11.562 1 97.94 381 VAL A N 1
ATOM 2996 C CA . VAL A 1 381 ? -8.969 -11.055 -12.195 1 97.94 381 VAL A CA 1
ATOM 2997 C C . VAL A 1 381 ? -10.195 -10.82 -11.32 1 97.94 381 VAL A C 1
ATOM 2999 O O . VAL A 1 381 ? -11.219 -10.328 -11.797 1 97.94 381 VAL A O 1
ATOM 3002 N N . VAL A 1 382 ? -10.055 -11.125 -10.07 1 98.31 382 VAL A N 1
ATOM 3003 C CA . VAL A 1 382 ? -11.164 -10.969 -9.125 1 98.31 382 VAL A CA 1
ATOM 3004 C C . VAL A 1 382 ? -11.578 -9.5 -9.047 1 98.31 382 VAL A C 1
ATOM 3006 O O . VAL A 1 382 ? -12.766 -9.188 -8.984 1 98.31 382 VAL A O 1
ATOM 3009 N N . ALA A 1 383 ? -10.609 -8.617 -9.047 1 98.69 383 ALA A N 1
ATOM 3010 C CA . ALA A 1 383 ? -10.906 -7.188 -9.023 1 98.69 383 ALA A CA 1
ATOM 3011 C C . ALA A 1 383 ? -11.641 -6.758 -10.297 1 98.69 383 ALA A C 1
ATOM 3013 O O . ALA A 1 383 ? -12.594 -5.977 -10.234 1 98.69 383 ALA A O 1
ATOM 3014 N N . CYS A 1 384 ? -11.258 -7.316 -11.398 1 98.44 384 CYS A N 1
ATOM 3015 C CA . CYS A 1 384 ? -11.852 -6.941 -12.68 1 98.44 384 CYS A CA 1
ATOM 3016 C C . CYS A 1 384 ? -13.273 -7.469 -12.797 1 98.44 384 CYS A C 1
ATOM 3018 O O . CYS A 1 384 ? -14.102 -6.879 -13.492 1 98.44 384 CYS A O 1
ATOM 3020 N N . PHE A 1 385 ? -13.562 -8.539 -12.117 1 97.81 385 PHE A N 1
ATOM 3021 C CA . PHE A 1 385 ? -14.922 -9.086 -12.125 1 97.81 385 PHE A CA 1
ATOM 3022 C C . PHE A 1 385 ? -15.922 -8.031 -11.672 1 97.81 385 PHE A C 1
ATOM 3024 O O . PHE A 1 385 ? -17.078 -8.047 -12.102 1 97.81 385 PHE A O 1
ATOM 3031 N N . GLU A 1 386 ? -15.453 -7.133 -10.828 1 98.12 386 GLU A N 1
ATOM 3032 C CA . GLU A 1 386 ? -16.344 -6.191 -10.172 1 98.12 386 GLU A CA 1
ATOM 3033 C C . GLU A 1 386 ? -16.594 -4.961 -11.039 1 98.12 386 GLU A C 1
ATOM 3035 O O . GLU A 1 386 ? -17.484 -4.164 -10.758 1 98.12 386 GLU A O 1
ATOM 3040 N N . LEU A 1 387 ? -15.773 -4.797 -12.086 1 97.19 387 LEU A N 1
ATOM 3041 C CA . LEU A 1 387 ? -15.891 -3.605 -12.922 1 97.19 387 LEU A CA 1
ATOM 3042 C C . LEU A 1 387 ? -17.234 -3.574 -13.641 1 97.19 387 LEU A C 1
ATOM 3044 O O . LEU A 1 387 ? -17.625 -4.559 -14.273 1 97.19 387 LEU A O 1
ATOM 3048 N N . GLN A 1 388 ? -17.844 -2.428 -13.375 1 91.94 388 GLN A N 1
ATOM 3049 C CA . GLN A 1 388 ? -19.141 -2.24 -14.008 1 91.94 388 GLN A CA 1
ATOM 3050 C C . GLN A 1 388 ? -19.062 -1.165 -15.094 1 91.94 388 GLN A C 1
ATOM 3052 O O . GLN A 1 388 ? -18.344 -0.182 -14.953 1 91.94 388 GLN A O 1
ATOM 3057 N N . GLY A 1 389 ? -19.75 -1.315 -16.156 1 88.31 389 GLY A N 1
ATOM 3058 C CA . GLY A 1 389 ? -19.844 -0.323 -17.219 1 88.31 389 GLY A CA 1
ATOM 3059 C C . GLY A 1 389 ? -18.688 -0.386 -18.203 1 88.31 389 GLY A C 1
ATOM 3060 O O . GLY A 1 389 ? -17.609 -0.898 -17.875 1 88.31 389 GLY A O 1
ATOM 3061 N N . PRO A 1 390 ? -18.844 0.078 -19.297 1 93.31 390 PRO A N 1
ATOM 3062 C CA . PRO A 1 390 ? -17.828 -0.016 -20.359 1 93.31 390 PRO A CA 1
ATOM 3063 C C . PRO A 1 390 ? -16.609 0.859 -20.094 1 93.31 390 PRO A C 1
ATOM 3065 O O . PRO A 1 390 ? -15.484 0.468 -20.422 1 93.31 390 PRO A O 1
ATOM 3068 N N . ALA A 1 391 ? -16.75 1.972 -19.484 1 92.5 391 ALA A N 1
ATOM 3069 C CA . ALA A 1 391 ? -15.648 2.9 -19.266 1 92.5 391 ALA A CA 1
ATOM 3070 C C . ALA A 1 391 ? -14.602 2.293 -18.344 1 92.5 391 ALA A C 1
ATOM 3072 O O . ALA A 1 391 ? -13.406 2.305 -18.656 1 92.5 391 ALA A O 1
ATOM 3073 N N . ALA A 1 392 ? -15.07 1.753 -17.266 1 94.69 392 ALA A N 1
ATOM 3074 C CA . ALA A 1 392 ? -14.156 1.146 -16.297 1 94.69 392 ALA A CA 1
ATOM 3075 C C . ALA A 1 392 ? -13.484 -0.094 -16.891 1 94.69 392 ALA A C 1
ATOM 3077 O O . ALA A 1 392 ? -12.289 -0.317 -16.688 1 94.69 392 ALA A O 1
ATOM 3078 N N . ARG A 1 393 ? -14.219 -0.905 -17.609 1 96.81 393 ARG A N 1
ATOM 3079 C CA . ARG A 1 393 ? -13.711 -2.137 -18.219 1 96.81 393 ARG A CA 1
ATOM 3080 C C . ARG A 1 393 ? -12.656 -1.837 -19.266 1 96.81 393 ARG A C 1
ATOM 3082 O O . ARG A 1 393 ? -11.609 -2.488 -19.312 1 96.81 393 ARG A O 1
ATOM 3089 N N . GLU A 1 394 ? -12.859 -0.787 -20.047 1 95.81 394 GLU A N 1
ATOM 3090 C CA . GLU A 1 394 ? -11.922 -0.401 -21.109 1 95.81 394 GLU A CA 1
ATOM 3091 C C . GLU A 1 394 ? -10.664 0.239 -20.516 1 95.81 394 GLU A C 1
ATOM 3093 O O . GLU A 1 394 ? -9.594 0.186 -21.125 1 95.81 394 GLU A O 1
ATOM 3098 N N . HIS A 1 395 ? -10.836 0.706 -19.359 1 94.88 395 HIS A N 1
ATOM 3099 C CA . HIS A 1 395 ? -9.711 1.373 -18.719 1 94.88 395 HIS A CA 1
ATOM 3100 C C . HIS A 1 395 ? -8.758 0.363 -18.078 1 94.88 395 HIS A C 1
ATOM 3102 O O . HIS A 1 395 ? -7.535 0.496 -18.203 1 94.88 395 HIS A O 1
ATOM 3108 N N . TRP A 1 396 ? -9.289 -0.617 -17.469 1 97 396 TRP A N 1
ATOM 3109 C CA . TRP A 1 396 ? -8.477 -1.461 -16.609 1 97 396 TRP A CA 1
ATOM 3110 C C . TRP A 1 396 ? -8.047 -2.73 -17.328 1 97 396 TRP A C 1
ATOM 3112 O O . TRP A 1 396 ? -6.902 -3.176 -17.188 1 97 396 TRP A O 1
ATOM 3122 N N . LEU A 1 397 ? -8.852 -3.379 -18.125 1 97.06 397 LEU A N 1
ATOM 3123 C CA . LEU A 1 397 ? -8.594 -4.699 -18.688 1 97.06 397 LEU A CA 1
ATOM 3124 C C . LEU A 1 397 ? -7.352 -4.676 -19.578 1 97.06 397 LEU A C 1
ATOM 3126 O O . LEU A 1 397 ? -6.512 -5.574 -19.5 1 97.06 397 LEU A O 1
ATOM 3130 N N . PRO A 1 398 ? -7.117 -3.621 -20.359 1 95.25 398 PRO A N 1
ATOM 3131 C CA . PRO A 1 398 ? -5.926 -3.602 -21.219 1 95.25 398 PRO A CA 1
ATOM 3132 C C . PRO A 1 398 ? -4.629 -3.5 -20.406 1 95.25 398 PRO A C 1
ATOM 3134 O O . PRO A 1 398 ? -3.547 -3.766 -20.938 1 95.25 398 PRO A O 1
ATOM 3137 N N . LYS A 1 399 ? -4.758 -3.109 -19.156 1 96 399 LYS A N 1
ATOM 3138 C CA . LYS A 1 399 ? -3.57 -2.938 -18.328 1 96 399 LYS A CA 1
ATOM 3139 C C . LYS A 1 399 ? -3.113 -4.27 -17.75 1 96 399 LYS A C 1
ATOM 3141 O O . LYS A 1 399 ? -2.111 -4.324 -17.031 1 96 399 LYS A O 1
ATOM 3146 N N . CYS A 1 400 ? -3.76 -5.32 -18.078 1 95.88 400 CYS A N 1
ATOM 3147 C CA . CYS A 1 400 ? -3.479 -6.645 -17.531 1 95.88 400 CYS A CA 1
ATOM 3148 C C . CYS A 1 400 ? -2.016 -7.02 -17.734 1 95.88 400 CYS A C 1
ATOM 3150 O O . CYS A 1 400 ? -1.341 -7.438 -16.797 1 95.88 400 CYS A O 1
ATOM 3152 N N . ASN A 1 401 ? -1.534 -6.781 -18.859 1 92.12 401 ASN A N 1
ATOM 3153 C CA . ASN A 1 401 ? -0.165 -7.188 -19.156 1 92.12 401 ASN A CA 1
ATOM 3154 C C . ASN A 1 401 ? 0.848 -6.375 -18.359 1 92.12 401 ASN A C 1
ATOM 3156 O O . ASN A 1 401 ? 1.809 -6.93 -17.828 1 92.12 401 ASN A O 1
ATOM 3160 N N . THR A 1 402 ? 0.586 -5.148 -18.25 1 94.5 402 THR A N 1
ATOM 3161 C CA . THR A 1 402 ? 1.516 -4.254 -17.562 1 94.5 402 THR A CA 1
ATOM 3162 C C . THR A 1 402 ? 1.464 -4.465 -16.062 1 94.5 402 THR A C 1
ATOM 3164 O O . THR A 1 402 ? 2.482 -4.355 -15.375 1 94.5 402 THR A O 1
ATOM 3167 N N . LEU A 1 403 ? 0.335 -4.82 -15.555 1 96.88 403 LEU A N 1
ATOM 3168 C CA . LEU A 1 403 ? 0.159 -4.891 -14.109 1 96.88 403 LEU A CA 1
ATOM 3169 C C . LEU A 1 403 ? 0.551 -6.266 -13.578 1 96.88 403 LEU A C 1
ATOM 3171 O O . LEU A 1 403 ? 1.146 -6.379 -12.5 1 96.88 403 LEU A O 1
ATOM 3175 N N . VAL A 1 404 ? 0.193 -7.359 -14.383 1 94.38 404 VAL A N 1
ATOM 3176 C CA . VAL A 1 404 ? 0.386 -8.688 -13.812 1 94.38 404 VAL A CA 1
ATOM 3177 C C . VAL A 1 404 ? 0.859 -9.656 -14.898 1 94.38 404 VAL A C 1
ATOM 3179 O O . VAL A 1 404 ? 1.076 -10.836 -14.633 1 94.38 404 VAL A O 1
ATOM 3182 N N . GLY A 1 405 ? 1.104 -9.234 -16.047 1 87.12 405 GLY A N 1
ATOM 3183 C CA . GLY A 1 405 ? 1.284 -10.133 -17.188 1 87.12 405 GLY A CA 1
ATOM 3184 C C . GLY A 1 405 ? 2.701 -10.656 -17.312 1 87.12 405 GLY A C 1
ATOM 3185 O O . GLY A 1 405 ? 3.654 -9.992 -16.891 1 87.12 405 GLY A O 1
ATOM 3186 N N . TYR A 1 406 ? 2.719 -11.898 -17.844 1 88.12 406 TYR A N 1
ATOM 3187 C CA . TYR A 1 406 ? 3.986 -12.539 -18.188 1 88.12 406 TYR A CA 1
ATOM 3188 C C . TYR A 1 406 ? 4.234 -12.492 -19.688 1 88.12 406 TYR A C 1
ATOM 3190 O O . TYR A 1 406 ? 5.383 -12.391 -20.125 1 88.12 406 TYR A O 1
ATOM 3198 N N . SER A 1 407 ? 3.199 -12.648 -20.391 1 90.56 407 SER A N 1
ATOM 3199 C CA . SER A 1 407 ? 3.244 -12.695 -21.844 1 90.56 407 SER A CA 1
ATOM 3200 C C . SER A 1 407 ? 1.91 -12.273 -22.453 1 90.56 407 SER A C 1
ATOM 3202 O O . SER A 1 407 ? 0.926 -12.086 -21.734 1 90.56 407 SER A O 1
ATOM 3204 N N . VAL A 1 408 ? 1.901 -12.148 -23.719 1 91.5 408 VAL A N 1
ATOM 3205 C CA . VAL A 1 408 ? 0.69 -11.773 -24.453 1 91.5 408 VAL A CA 1
ATOM 3206 C C . VAL A 1 408 ? -0.367 -12.859 -24.297 1 91.5 408 VAL A C 1
ATOM 3208 O O . VAL A 1 408 ? -1.546 -12.562 -24.078 1 91.5 408 VAL A O 1
ATOM 3211 N N . ASP A 1 409 ? 0.06 -14.07 -24.344 1 92.06 409 ASP A N 1
ATOM 3212 C CA . ASP A 1 409 ? -0.875 -15.188 -24.234 1 92.06 409 ASP A CA 1
ATOM 3213 C C . ASP A 1 409 ? -1.429 -15.297 -22.812 1 92.06 409 ASP A C 1
ATOM 3215 O O . ASP A 1 409 ? -2.6 -15.633 -22.625 1 92.06 409 ASP A O 1
ATOM 3219 N N . HIS A 1 410 ? -0.604 -15.094 -21.922 1 93.12 410 HIS A N 1
ATOM 3220 C CA . HIS A 1 410 ? -1.051 -15.086 -20.531 1 93.12 410 HIS A CA 1
ATOM 3221 C C . HIS A 1 410 ? -2.107 -14.016 -20.297 1 93.12 410 HIS A C 1
ATOM 3223 O O . HIS A 1 410 ? -3.129 -14.273 -19.656 1 93.12 410 HIS A O 1
ATOM 3229 N N . ARG A 1 411 ? -1.913 -12.891 -20.859 1 94 411 ARG A N 1
ATOM 3230 C CA . ARG A 1 411 ? -2.871 -11.789 -20.781 1 94 411 ARG A CA 1
ATOM 3231 C C . ARG A 1 411 ? -4.203 -12.18 -21.406 1 94 411 ARG A C 1
ATOM 3233 O O . ARG A 1 411 ? -5.262 -11.953 -20.828 1 94 411 ARG A O 1
ATOM 3240 N N . LYS A 1 412 ? -4.109 -12.719 -22.547 1 94.56 412 LYS A N 1
ATOM 3241 C CA . LYS A 1 412 ? -5.32 -13.102 -23.266 1 94.56 412 LYS A CA 1
ATOM 3242 C C . LYS A 1 412 ? -6.156 -14.078 -22.438 1 94.56 412 LYS A C 1
ATOM 3244 O O . LYS A 1 412 ? -7.387 -13.984 -22.406 1 94.56 412 LYS A O 1
ATOM 3249 N N . ARG A 1 413 ? -5.52 -14.945 -21.828 1 94.19 413 ARG A N 1
ATOM 3250 C CA . ARG A 1 413 ? -6.23 -15.906 -21 1 94.19 413 ARG A CA 1
ATOM 3251 C C . ARG A 1 413 ? -6.988 -15.211 -19.875 1 94.19 413 ARG A C 1
ATOM 3253 O O . ARG A 1 413 ? -8.172 -15.469 -19.672 1 94.19 413 ARG A O 1
ATOM 3260 N N . LEU A 1 414 ? -6.328 -14.352 -19.172 1 95.62 414 LEU A N 1
ATOM 3261 C CA . LEU A 1 414 ? -6.957 -13.648 -18.062 1 95.62 414 LEU A CA 1
ATOM 3262 C C . LEU A 1 414 ? -8.109 -12.773 -18.562 1 95.62 414 LEU A C 1
ATOM 3264 O O . LEU A 1 414 ? -9.172 -12.727 -17.938 1 95.62 414 LEU A O 1
ATOM 3268 N N . GLU A 1 415 ? -7.887 -12.141 -19.703 1 95.75 415 GLU A N 1
ATOM 3269 C CA . GLU A 1 415 ? -8.93 -11.289 -20.266 1 95.75 415 GLU A CA 1
ATOM 3270 C C . GLU A 1 415 ? -10.164 -12.102 -20.625 1 95.75 415 GLU A C 1
ATOM 3272 O O . GLU A 1 415 ? -11.297 -11.656 -20.406 1 95.75 415 GLU A O 1
ATOM 3277 N N . ASN A 1 416 ? -9.891 -13.242 -21.156 1 94.56 416 ASN A N 1
ATOM 3278 C CA . ASN A 1 416 ? -11.008 -14.102 -21.531 1 94.56 416 ASN A CA 1
ATOM 3279 C C . ASN A 1 416 ? -11.812 -14.555 -20.312 1 94.56 416 ASN A C 1
ATOM 3281 O O . ASN A 1 416 ? -13.047 -14.625 -20.375 1 94.56 416 ASN A O 1
ATOM 3285 N N . ILE A 1 417 ? -11.148 -14.859 -19.297 1 95.5 417 ILE A N 1
ATOM 3286 C CA . ILE A 1 417 ? -11.812 -15.25 -18.062 1 95.5 417 ILE A CA 1
ATOM 3287 C C . ILE A 1 417 ? -12.695 -14.102 -17.562 1 95.5 417 ILE A C 1
ATOM 3289 O O . ILE A 1 417 ? -13.867 -14.312 -17.25 1 95.5 417 ILE A O 1
ATOM 3293 N N . VAL A 1 418 ? -12.148 -12.914 -17.578 1 97.06 418 VAL A N 1
ATOM 3294 C CA . VAL A 1 418 ? -12.844 -11.742 -17.062 1 97.06 418 VAL A CA 1
ATOM 3295 C C . VAL A 1 418 ? -14.047 -11.43 -17.953 1 97.06 418 VAL A C 1
ATOM 3297 O O . VAL A 1 418 ? -15.156 -11.195 -17.453 1 97.06 418 VAL A O 1
ATOM 3300 N N . LYS A 1 419 ? -13.875 -11.492 -19.219 1 95.69 419 LYS A N 1
ATOM 3301 C CA . LYS A 1 419 ? -14.938 -11.18 -20.172 1 95.69 419 LYS A CA 1
ATOM 3302 C C . LYS A 1 419 ? -16.078 -12.195 -20.078 1 95.69 419 LYS A C 1
ATOM 3304 O O . LYS A 1 419 ? -17.25 -11.844 -20.234 1 95.69 419 LYS A O 1
ATOM 3309 N N . SER A 1 420 ? -15.688 -13.422 -19.844 1 94.94 420 SER A N 1
ATOM 3310 C CA . SER A 1 420 ? -16.703 -14.453 -19.688 1 94.94 420 SER A CA 1
ATOM 3311 C C . SER A 1 420 ? -17.609 -14.164 -18.484 1 94.94 420 SER A C 1
ATOM 3313 O O . SER A 1 420 ? -18.828 -14.305 -18.578 1 94.94 420 SER A O 1
ATOM 3315 N N . LEU A 1 421 ? -17.031 -13.766 -17.438 1 95.88 421 LEU A N 1
ATOM 3316 C CA . LEU A 1 421 ? -17.828 -13.438 -16.266 1 95.88 421 LEU A CA 1
ATOM 3317 C C . LEU A 1 421 ? -18.688 -12.203 -16.516 1 95.88 421 LEU A C 1
ATOM 3319 O O . LEU A 1 421 ? -19.844 -12.141 -16.094 1 95.88 421 LEU A O 1
ATOM 3323 N N . TRP A 1 422 ? -18.078 -11.195 -17.188 1 95.75 422 TRP A N 1
ATOM 3324 C CA . TRP A 1 422 ? -18.828 -9.984 -17.5 1 95.75 422 TRP A CA 1
ATOM 3325 C C . TRP A 1 422 ? -20.062 -10.305 -18.312 1 95.75 422 TRP A C 1
ATOM 3327 O O . TRP A 1 422 ? -21.141 -9.773 -18.062 1 95.75 422 TRP A O 1
ATOM 3337 N N . ALA A 1 423 ? -19.953 -11.195 -19.234 1 93.94 423 ALA A N 1
ATOM 3338 C CA . ALA A 1 423 ? -21.078 -11.594 -20.078 1 93.94 423 ALA A CA 1
ATOM 3339 C C . ALA A 1 423 ? -22.172 -12.258 -19.234 1 93.94 423 ALA A C 1
ATOM 3341 O O . ALA A 1 423 ? -23.359 -11.977 -19.422 1 93.94 423 ALA A O 1
ATOM 3342 N N . ALA A 1 424 ? -21.734 -13.062 -18.375 1 93.38 424 ALA A N 1
ATOM 3343 C CA . ALA A 1 424 ? -22.688 -13.75 -17.516 1 93.38 424 ALA A CA 1
ATOM 3344 C C . ALA A 1 424 ? -23.375 -12.766 -16.562 1 93.38 424 ALA A C 1
ATOM 3346 O O . ALA A 1 424 ? -24.578 -12.844 -16.344 1 93.38 424 ALA A O 1
ATOM 3347 N N . ARG A 1 425 ? -22.594 -11.898 -16.047 1 93.75 425 ARG A N 1
ATOM 3348 C CA . ARG A 1 425 ? -23.109 -10.906 -15.102 1 93.75 425 ARG A CA 1
ATOM 3349 C C . ARG A 1 425 ? -24.094 -9.969 -15.789 1 93.75 425 ARG A C 1
ATOM 3351 O O . ARG A 1 425 ? -25.156 -9.656 -15.234 1 93.75 425 ARG A O 1
ATOM 3358 N N . ASP A 1 426 ? -23.766 -9.539 -16.938 1 93.44 426 ASP A N 1
ATOM 3359 C CA . ASP A 1 426 ? -24.625 -8.641 -17.703 1 93.44 426 ASP A CA 1
ATOM 3360 C C . ASP A 1 426 ? -25.922 -9.352 -18.125 1 93.44 426 ASP A C 1
ATOM 3362 O O . ASP A 1 426 ? -26.938 -8.703 -18.344 1 93.44 426 ASP A O 1
ATOM 3366 N N . GLY A 1 427 ? -25.859 -10.562 -18.234 1 90.5 427 GLY A N 1
ATOM 3367 C CA . GLY A 1 427 ? -27.016 -11.344 -18.609 1 90.5 427 GLY A CA 1
ATOM 3368 C C . GLY A 1 427 ? -27.984 -11.578 -17.453 1 90.5 427 GLY A C 1
ATOM 3369 O O . GLY A 1 427 ? -29.062 -12.148 -17.641 1 90.5 427 GLY A O 1
ATOM 3370 N N . GLY A 1 428 ? -27.688 -11.148 -16.25 1 84.5 428 GLY A N 1
ATOM 3371 C CA . GLY A 1 428 ? -28.594 -11.195 -15.102 1 84.5 428 GLY A CA 1
ATOM 3372 C C . GLY A 1 428 ? -28.469 -12.477 -14.297 1 84.5 428 GLY A C 1
ATOM 3373 O O . GLY A 1 428 ? -29.328 -12.781 -13.469 1 84.5 428 GLY A O 1
ATOM 3374 N N . GLY A 1 429 ? -27.5 -13.234 -14.523 1 85.31 429 GLY A N 1
ATOM 3375 C CA . GLY A 1 429 ? -27.312 -14.445 -13.75 1 85.31 429 GLY A CA 1
ATOM 3376 C C . GLY A 1 429 ? -26.938 -14.18 -12.305 1 85.31 429 GLY A C 1
ATOM 3377 O O . GLY A 1 429 ? -26.312 -13.164 -11.992 1 85.31 429 GLY A O 1
ATOM 3378 N N . CYS A 1 430 ? -27.5 -15.008 -11.461 1 91.44 430 CYS A N 1
ATOM 3379 C CA . CYS A 1 430 ? -27.109 -14.961 -10.055 1 91.44 430 CYS A CA 1
ATOM 3380 C C . CYS A 1 430 ? -25.781 -15.68 -9.828 1 91.44 430 CYS A C 1
ATOM 3382 O O . CYS A 1 430 ? -25.75 -16.906 -9.742 1 91.44 430 CYS A O 1
ATOM 3384 N N . ILE A 1 431 ? -24.734 -14.922 -9.734 1 95.19 431 ILE A N 1
ATOM 3385 C CA . ILE A 1 431 ? -23.391 -15.5 -9.703 1 95.19 431 ILE A CA 1
ATOM 3386 C C . ILE A 1 431 ? -22.75 -15.219 -8.352 1 95.19 431 ILE A C 1
ATOM 3388 O O . ILE A 1 431 ? -22.609 -14.062 -7.941 1 95.19 431 ILE A O 1
ATOM 3392 N N . TYR A 1 432 ? -22.453 -16.297 -7.637 1 96.12 432 TYR A N 1
ATOM 3393 C CA . TYR A 1 432 ? -21.641 -16.25 -6.422 1 96.12 432 TYR A CA 1
ATOM 3394 C C . TYR A 1 432 ? -20.219 -16.688 -6.699 1 96.12 432 TYR A C 1
ATOM 3396 O O . TYR A 1 432 ? -19.906 -17.188 -7.781 1 96.12 432 TYR A O 1
ATOM 3404 N N . SER A 1 433 ? -19.359 -16.469 -5.77 1 95.81 433 SER A N 1
ATOM 3405 C CA . SER A 1 433 ? -17.969 -16.922 -5.902 1 95.81 433 SER A CA 1
ATOM 3406 C C . SER A 1 433 ? -17.906 -18.438 -6.023 1 95.81 433 SER A C 1
ATOM 3408 O O . SER A 1 433 ? -16.984 -18.969 -6.648 1 95.81 433 SER A O 1
ATOM 3410 N N . PHE A 1 434 ? -18.938 -19.109 -5.449 1 95.06 434 PHE A N 1
ATOM 3411 C CA . PHE A 1 434 ? -18.859 -20.562 -5.391 1 95.06 434 PHE A CA 1
ATOM 3412 C C . PHE A 1 434 ? -19.625 -21.188 -6.559 1 95.06 434 PHE A C 1
ATOM 3414 O O . PHE A 1 434 ? -19.781 -22.406 -6.617 1 95.06 434 PHE A O 1
ATOM 3421 N N . ASN A 1 435 ? -20.141 -20.438 -7.516 1 93.44 435 ASN A N 1
ATOM 3422 C CA . ASN A 1 435 ? -20.781 -21 -8.703 1 93.44 435 ASN A CA 1
ATOM 3423 C C . ASN A 1 435 ? -20.281 -20.344 -9.977 1 93.44 435 ASN A C 1
ATOM 3425 O O . ASN A 1 435 ? -21.031 -20.156 -10.93 1 93.44 435 ASN A O 1
ATOM 3429 N N . LEU A 1 436 ? -18.984 -19.922 -9.945 1 93.81 436 LEU A N 1
ATOM 3430 C CA . LEU A 1 436 ? -18.359 -19.25 -11.078 1 93.81 436 LEU A CA 1
ATOM 3431 C C . LEU A 1 436 ? -18.297 -20.172 -12.289 1 93.81 436 LEU A C 1
ATOM 3433 O O . LEU A 1 436 ? -18.25 -19.703 -13.43 1 93.81 436 LEU A O 1
ATOM 3437 N N . THR A 1 437 ? -18.219 -21.438 -12.07 1 89.56 437 THR A N 1
ATOM 3438 C CA . THR A 1 437 ? -18.125 -22.422 -13.141 1 89.56 437 THR A CA 1
ATOM 3439 C C . THR A 1 437 ? -19.297 -22.297 -14.109 1 89.56 437 THR A C 1
ATOM 3441 O O . THR A 1 437 ? -19.172 -22.625 -15.297 1 89.56 437 THR A O 1
ATOM 3444 N N . GLN A 1 438 ? -20.328 -21.828 -13.602 1 85.75 438 GLN A N 1
ATOM 3445 C CA . GLN A 1 438 ? -21.516 -21.656 -14.43 1 85.75 438 GLN A CA 1
ATOM 3446 C C . GLN A 1 438 ? -21.375 -20.453 -15.352 1 85.75 438 GLN A C 1
ATOM 3448 O O . GLN A 1 438 ? -22 -20.406 -16.422 1 85.75 438 GLN A O 1
ATOM 3453 N N . ALA A 1 439 ? -20.594 -19.562 -14.875 1 87.62 439 ALA A N 1
ATOM 3454 C CA . ALA A 1 439 ? -20.484 -18.297 -15.594 1 87.62 439 ALA A CA 1
ATOM 3455 C C . ALA A 1 439 ? -19.266 -18.297 -16.516 1 87.62 439 ALA A C 1
ATOM 3457 O O . ALA A 1 439 ? -19.266 -17.625 -17.547 1 87.62 439 ALA A O 1
ATOM 3458 N N . ILE A 1 440 ? -18.281 -18.984 -16.078 1 85.88 440 ILE A N 1
ATOM 3459 C CA . ILE A 1 440 ? -17.031 -18.938 -16.828 1 85.88 440 ILE A CA 1
ATOM 3460 C C . ILE A 1 440 ? -16.844 -20.219 -17.609 1 85.88 440 ILE A C 1
ATOM 3462 O O . ILE A 1 440 ? -16.781 -21.312 -17.047 1 85.88 440 ILE A O 1
ATOM 3466 N N . ARG A 1 441 ? -17.031 -20.125 -18.906 1 69.5 441 ARG A N 1
ATOM 3467 C CA . ARG A 1 441 ? -16.859 -21.266 -19.797 1 69.5 441 ARG A CA 1
ATOM 3468 C C . ARG A 1 441 ? -15.391 -21.688 -19.859 1 69.5 441 ARG A C 1
ATOM 3470 O O . ARG A 1 441 ? -14.5 -20.844 -19.859 1 69.5 441 ARG A O 1
ATOM 3477 N N . PRO A 1 442 ? -15.172 -23 -19.594 1 59.72 442 PRO A N 1
ATOM 3478 C CA . PRO A 1 442 ? -13.781 -23.453 -19.703 1 59.72 442 PRO A CA 1
ATOM 3479 C C . PRO A 1 442 ? -13.148 -23.078 -21.047 1 59.72 442 PRO A C 1
ATOM 3481 O O . PRO A 1 442 ? -13.805 -23.156 -22.078 1 59.72 442 PRO A O 1
ATOM 3484 N N . THR A 1 443 ? -12.352 -22 -21.078 1 50.34 443 THR A N 1
ATOM 3485 C CA . THR A 1 443 ? -11.695 -21.719 -22.344 1 50.34 443 THR A CA 1
ATOM 3486 C C . THR A 1 443 ? -10.781 -22.875 -22.75 1 50.34 443 THR A C 1
ATOM 3488 O O . THR A 1 443 ? -9.969 -23.344 -21.938 1 50.34 443 THR A O 1
ATOM 3491 N N . SER A 1 444 ? -11.172 -23.719 -23.797 1 41.94 444 SER A N 1
ATOM 3492 C CA . SER A 1 444 ? -10.273 -24.688 -24.438 1 41.94 444 SER A CA 1
ATOM 3493 C C . SER A 1 444 ? -8.938 -24.031 -24.781 1 41.94 444 SER A C 1
ATOM 3495 O O . SER A 1 444 ? -8.867 -22.828 -25.047 1 41.94 444 SER A O 1
ATOM 3497 N N . MET B 1 1 ? 43.75 34.188 -34.656 1 25.56 1 MET B N 1
ATOM 3498 C CA . MET B 1 1 ? 43.781 34.688 -33.281 1 25.56 1 MET B CA 1
ATOM 3499 C C . MET B 1 1 ? 43.469 33.594 -32.281 1 25.56 1 MET B C 1
ATOM 3501 O O . MET B 1 1 ? 42.438 32.938 -32.375 1 25.56 1 MET B O 1
ATOM 3505 N N . SER B 1 2 ? 44.5 32.969 -31.719 1 29.3 2 SER B N 1
ATOM 3506 C CA . SER B 1 2 ? 44.688 31.75 -30.906 1 29.3 2 SER B CA 1
ATOM 3507 C C . SER B 1 2 ? 43.906 31.844 -29.609 1 29.3 2 SER B C 1
ATOM 3509 O O . SER B 1 2 ? 44.062 32.781 -28.828 1 29.3 2 SER B O 1
ATOM 3511 N N . THR B 1 3 ? 42.688 31.453 -29.562 1 34.69 3 THR B N 1
ATOM 3512 C CA . THR B 1 3 ? 41.75 31.453 -28.438 1 34.69 3 THR B CA 1
ATOM 3513 C C . THR B 1 3 ? 42.375 30.75 -27.234 1 34.69 3 THR B C 1
ATOM 3515 O O . THR B 1 3 ? 42.562 29.516 -27.25 1 34.69 3 THR B O 1
ATOM 3518 N N . SER B 1 4 ? 43.469 31.328 -26.656 1 31.62 4 SER B N 1
ATOM 3519 C CA . SER B 1 4 ? 44.188 30.797 -25.516 1 31.62 4 SER B CA 1
ATOM 3520 C C . SER B 1 4 ? 43.25 30.219 -24.469 1 31.62 4 SER B C 1
ATOM 3522 O O . SER B 1 4 ? 42.281 30.875 -24.078 1 31.62 4 SER B O 1
ATOM 3524 N N . ALA B 1 5 ? 43.094 28.922 -24.5 1 37.5 5 ALA B N 1
ATOM 3525 C CA . ALA B 1 5 ? 42.406 28.078 -23.516 1 37.5 5 ALA B CA 1
ATOM 3526 C C . ALA B 1 5 ? 42.688 28.547 -22.094 1 37.5 5 ALA B C 1
ATOM 3528 O O . ALA B 1 5 ? 43.781 28.281 -21.547 1 37.5 5 ALA B O 1
ATOM 3529 N N . LEU B 1 6 ? 42.469 29.75 -21.688 1 35.81 6 LEU B N 1
ATOM 3530 C CA . LEU B 1 6 ? 42.719 30.25 -20.328 1 35.81 6 LEU B CA 1
ATOM 3531 C C . LEU B 1 6 ? 42.25 29.234 -19.297 1 35.81 6 LEU B C 1
ATOM 3533 O O . LEU B 1 6 ? 41.094 28.844 -19.281 1 35.81 6 LEU B O 1
ATOM 3537 N N . SER B 1 7 ? 43.062 28.234 -19 1 45.28 7 SER B N 1
ATOM 3538 C CA . SER B 1 7 ? 42.969 27.234 -17.938 1 45.28 7 SER B CA 1
ATOM 3539 C C . SER B 1 7 ? 42.375 27.828 -16.656 1 45.28 7 SER B C 1
ATOM 3541 O O . SER B 1 7 ? 43 28.672 -16.031 1 45.28 7 SER B O 1
ATOM 3543 N N . LYS B 1 8 ? 41.25 28.297 -16.656 1 52.94 8 LYS B N 1
ATOM 3544 C CA . LYS B 1 8 ? 40.719 29.219 -15.656 1 52.94 8 LYS B CA 1
ATOM 3545 C C . LYS B 1 8 ? 40.875 28.656 -14.25 1 52.94 8 LYS B C 1
ATOM 3547 O O . LYS B 1 8 ? 40.25 27.656 -13.906 1 52.94 8 LYS B O 1
ATOM 3552 N N . ARG B 1 9 ? 41.875 28.781 -13.555 1 64.19 9 ARG B N 1
ATOM 3553 C CA . ARG B 1 9 ? 42.156 28.766 -12.117 1 64.19 9 ARG B CA 1
ATOM 3554 C C . ARG B 1 9 ? 40.969 29.328 -11.32 1 64.19 9 ARG B C 1
ATOM 3556 O O . ARG B 1 9 ? 40.281 30.234 -11.781 1 64.19 9 ARG B O 1
ATOM 3563 N N . SER B 1 10 ? 40.719 28.609 -10.367 1 72.31 10 SER B N 1
ATOM 3564 C CA . SER B 1 10 ? 39.688 29.125 -9.492 1 72.31 10 SER B CA 1
ATOM 3565 C C . SER B 1 10 ? 40.062 30.484 -8.914 1 72.31 10 SER B C 1
ATOM 3567 O O . SER B 1 10 ? 41.25 30.781 -8.742 1 72.31 10 SER B O 1
ATOM 3569 N N . CYS B 1 11 ? 39.188 31.438 -8.773 1 71.25 11 CYS B N 1
ATOM 3570 C CA . CYS B 1 11 ? 39.469 32.75 -8.195 1 71.25 11 CYS B CA 1
ATOM 3571 C C . CYS B 1 11 ? 39.938 32.594 -6.754 1 71.25 11 CYS B C 1
ATOM 3573 O O . CYS B 1 11 ? 39.844 31.531 -6.16 1 71.25 11 CYS B O 1
ATOM 3575 N N . ASP B 1 12 ? 40.594 33.531 -6.129 1 75.31 12 ASP B N 1
ATOM 3576 C CA . ASP B 1 12 ? 41.156 33.5 -4.785 1 75.31 12 ASP B CA 1
ATOM 3577 C C . ASP B 1 12 ? 40.125 33.094 -3.752 1 75.31 12 ASP B C 1
ATOM 3579 O O . ASP B 1 12 ? 40.438 32.375 -2.807 1 75.31 12 ASP B O 1
ATOM 3583 N N . ARG B 1 13 ? 38.875 33.375 -4.031 1 71.94 13 ARG B N 1
ATOM 3584 C CA . ARG B 1 13 ? 37.812 33.094 -3.072 1 71.94 13 ARG B CA 1
ATOM 3585 C C . ARG B 1 13 ? 37.344 31.656 -3.186 1 71.94 13 ARG B C 1
ATOM 3587 O O . ARG B 1 13 ? 37.156 30.984 -2.172 1 71.94 13 ARG B O 1
ATOM 3594 N N . CYS B 1 14 ? 37.125 31.312 -4.344 1 72.56 14 CYS B N 1
ATOM 3595 C CA . CYS B 1 14 ? 36.75 29.922 -4.539 1 72.56 14 CYS B CA 1
ATOM 3596 C C . CYS B 1 14 ? 37.906 28.984 -4.117 1 72.56 14 CYS B C 1
ATOM 3598 O O . CYS B 1 14 ? 37.656 27.938 -3.537 1 72.56 14 CYS B O 1
ATOM 3600 N N . HIS B 1 15 ? 39.125 29.328 -4.305 1 74.75 15 HIS B N 1
ATOM 3601 C CA . HIS B 1 15 ? 40.281 28.578 -3.895 1 74.75 15 HIS B CA 1
ATOM 3602 C C . HIS B 1 15 ? 40.375 28.469 -2.375 1 74.75 15 HIS B C 1
ATOM 3604 O O . HIS B 1 15 ? 40.719 27.406 -1.845 1 74.75 15 HIS B O 1
ATOM 3610 N N . ALA B 1 16 ? 40 29.547 -1.682 1 71.62 16 ALA B N 1
ATOM 3611 C CA . ALA B 1 16 ? 40.062 29.578 -0.223 1 71.62 16 ALA B CA 1
ATOM 3612 C C . ALA B 1 16 ? 39.094 28.578 0.389 1 71.62 16 ALA B C 1
ATOM 3614 O O . ALA B 1 16 ? 39.344 28.016 1.452 1 71.62 16 ALA B O 1
ATOM 3615 N N . ILE B 1 17 ? 38.031 28.344 -0.39 1 69.62 17 ILE B N 1
ATOM 3616 C CA . ILE B 1 17 ? 37.062 27.391 0.122 1 69.62 17 ILE B CA 1
ATOM 3617 C C . ILE B 1 17 ? 37.188 26.062 -0.617 1 69.62 17 ILE B C 1
ATOM 3619 O O . ILE B 1 17 ? 36.281 25.219 -0.525 1 69.62 17 ILE B O 1
ATOM 3623 N N . LYS B 1 18 ? 38.156 25.953 -1.371 1 65.62 18 LYS B N 1
ATOM 3624 C CA . LYS B 1 18 ? 38.562 24.75 -2.094 1 65.62 18 LYS B CA 1
ATOM 3625 C C . LYS B 1 18 ? 37.469 24.281 -3.049 1 65.62 18 LYS B C 1
ATOM 3627 O O . LYS B 1 18 ? 37.25 23.078 -3.201 1 65.62 18 LYS B O 1
ATOM 3632 N N . GLU B 1 19 ? 36.844 25.281 -3.711 1 71.88 19 GLU B N 1
ATOM 3633 C CA . GLU B 1 19 ? 35.875 25.016 -4.77 1 71.88 19 GLU B CA 1
ATOM 3634 C C . GLU B 1 19 ? 36.344 25.562 -6.109 1 71.88 19 GLU B C 1
ATOM 3636 O O . GLU B 1 19 ? 37.156 26.5 -6.148 1 71.88 19 GLU B O 1
ATOM 3641 N N . ARG B 1 20 ? 35.875 24.875 -7.18 1 72.69 20 ARG B N 1
ATOM 3642 C CA . ARG B 1 20 ? 36.156 25.391 -8.523 1 72.69 20 ARG B CA 1
ATOM 3643 C C . ARG B 1 20 ? 35.188 26.484 -8.906 1 72.69 20 ARG B C 1
ATOM 3645 O O . ARG B 1 20 ? 34 26.438 -8.523 1 72.69 20 ARG B O 1
ATOM 3652 N N . CYS B 1 21 ? 35.594 27.438 -9.57 1 70.81 21 CYS B N 1
ATOM 3653 C CA . CYS B 1 21 ? 34.781 28.516 -10.094 1 70.81 21 CYS B CA 1
ATOM 3654 C C . CYS B 1 21 ? 33.781 27.984 -11.133 1 70.81 21 CYS B C 1
ATOM 3656 O O . CYS B 1 21 ? 34.156 27.203 -12.008 1 70.81 21 CYS B O 1
ATOM 3658 N N . ARG B 1 22 ? 32.531 28.047 -10.953 1 73.31 22 ARG B N 1
ATOM 3659 C CA . ARG B 1 22 ? 31.562 27.875 -12.047 1 73.31 22 ARG B CA 1
ATOM 3660 C C . ARG B 1 22 ? 31.406 29.172 -12.844 1 73.31 22 ARG B C 1
ATOM 3662 O O . ARG B 1 22 ? 30.953 30.188 -12.305 1 73.31 22 ARG B O 1
ATOM 3669 N N . ARG B 1 23 ? 31.906 29.219 -14.023 1 67.62 23 ARG B N 1
ATOM 3670 C CA . ARG B 1 23 ? 31.875 30.406 -14.883 1 67.62 23 ARG B CA 1
ATOM 3671 C C . ARG B 1 23 ? 30.922 30.203 -16.062 1 67.62 23 ARG B C 1
ATOM 3673 O O . ARG B 1 23 ? 31.062 29.25 -16.812 1 67.62 23 ARG B O 1
ATOM 3680 N N . PRO B 1 24 ? 29.75 30.875 -15.969 1 57.81 24 PRO B N 1
ATOM 3681 C CA . PRO B 1 24 ? 28.984 30.812 -17.219 1 57.81 24 PRO B CA 1
ATOM 3682 C C . PRO B 1 24 ? 29.797 31.234 -18.438 1 57.81 24 PRO B C 1
ATOM 3684 O O . PRO B 1 24 ? 30.797 31.953 -18.297 1 57.81 24 PRO B O 1
ATOM 3687 N N . ARG B 1 25 ? 29.297 31.047 -19.547 1 54.56 25 ARG B N 1
ATOM 3688 C CA . ARG B 1 25 ? 29.875 31.438 -20.828 1 54.56 25 ARG B CA 1
ATOM 3689 C C . ARG B 1 25 ? 30 32.969 -20.938 1 54.56 25 ARG B C 1
ATOM 3691 O O . ARG B 1 25 ? 29.109 33.688 -20.531 1 54.56 25 ARG B O 1
ATOM 3698 N N . ALA B 1 26 ? 31.281 33.594 -21.094 1 58.59 26 ALA B N 1
ATOM 3699 C CA . ALA B 1 26 ? 31.781 34.875 -21.578 1 58.59 26 ALA B CA 1
ATOM 3700 C C . ALA B 1 26 ? 32.094 35.812 -20.422 1 58.59 26 ALA B C 1
ATOM 3702 O O . ALA B 1 26 ? 32.406 37 -20.641 1 58.59 26 ALA B O 1
ATOM 3703 N N . THR B 1 27 ? 31.719 35.312 -19.109 1 58.41 27 THR B N 1
ATOM 3704 C CA . THR B 1 27 ? 32 36.375 -18.125 1 58.41 27 THR B CA 1
ATOM 3705 C C . THR B 1 27 ? 33.312 36.062 -17.375 1 58.41 27 THR B C 1
ATOM 3707 O O . THR B 1 27 ? 33.688 34.906 -17.203 1 58.41 27 THR B O 1
ATOM 3710 N N . GLU B 1 28 ? 34.219 36.906 -17.094 1 65.94 28 GLU B N 1
ATOM 3711 C CA . GLU B 1 28 ? 35.531 36.875 -16.438 1 65.94 28 GLU B CA 1
ATOM 3712 C C . GLU B 1 28 ? 35.375 36.594 -14.938 1 65.94 28 GLU B C 1
ATOM 3714 O O . GLU B 1 28 ? 36.25 36.031 -14.32 1 65.94 28 GLU B O 1
ATOM 3719 N N . SER B 1 29 ? 34.188 36.781 -14.344 1 69.69 29 SER B N 1
ATOM 3720 C CA . SER B 1 29 ? 33.906 36.594 -12.922 1 69.69 29 SER B CA 1
ATOM 3721 C C . SER B 1 29 ? 33.188 35.281 -12.664 1 69.69 29 SER B C 1
ATOM 3723 O O . SER B 1 29 ? 32.375 34.812 -13.477 1 69.69 29 SER B O 1
ATOM 3725 N N . CYS B 1 30 ? 33.594 34.406 -11.703 1 72.5 30 CYS B N 1
ATOM 3726 C CA . CYS B 1 30 ? 32.938 33.156 -11.414 1 72.5 30 CYS B CA 1
ATOM 3727 C C . CYS B 1 30 ? 31.547 33.375 -10.859 1 72.5 30 CYS B C 1
ATOM 3729 O O . CYS B 1 30 ? 31.234 34.438 -10.344 1 72.5 30 CYS B O 1
ATOM 3731 N N . GLU B 1 31 ? 30.656 32.562 -11 1 76.56 31 GLU B N 1
ATOM 3732 C CA . GLU B 1 31 ? 29.25 32.688 -10.633 1 76.56 31 GLU B CA 1
ATOM 3733 C C . GLU B 1 31 ? 29.094 33.031 -9.156 1 76.56 31 GLU B C 1
ATOM 3735 O O . GLU B 1 31 ? 28.219 33.844 -8.797 1 76.56 31 GLU B O 1
ATOM 3740 N N . ARG B 1 32 ? 29.859 32.562 -8.43 1 75.31 32 ARG B N 1
ATOM 3741 C CA . ARG B 1 32 ? 29.797 32.812 -6.992 1 75.31 32 ARG B CA 1
ATOM 3742 C C . ARG B 1 32 ? 30.188 34.25 -6.664 1 75.31 32 ARG B C 1
ATOM 3744 O O . ARG B 1 32 ? 29.516 34.906 -5.887 1 75.31 32 ARG B O 1
ATOM 3751 N N . CYS B 1 33 ? 31.266 34.594 -7.148 1 74.25 33 CYS B N 1
ATOM 3752 C CA . CYS B 1 33 ? 31.719 35.938 -6.934 1 74.25 33 CYS B CA 1
ATOM 3753 C C . CYS B 1 33 ? 30.719 36.938 -7.512 1 74.25 33 CYS B C 1
ATOM 3755 O O . CYS B 1 33 ? 30.422 37.969 -6.891 1 74.25 33 CYS B O 1
ATOM 3757 N N . PHE B 1 34 ? 30.109 36.625 -8.531 1 74.62 34 PHE B N 1
ATOM 3758 C CA . PHE B 1 34 ? 29.094 37.469 -9.18 1 74.62 34 PHE B CA 1
ATOM 3759 C C . PHE B 1 34 ? 27.844 37.594 -8.32 1 74.62 34 PHE B C 1
ATOM 3761 O O . PHE B 1 34 ? 27.328 38.688 -8.102 1 74.62 34 PHE B O 1
ATOM 3768 N N . ARG B 1 35 ? 27.484 36.5 -7.797 1 70.31 35 ARG B N 1
ATOM 3769 C CA . ARG B 1 35 ? 26.266 36.406 -7 1 70.31 35 ARG B CA 1
ATOM 3770 C C . ARG B 1 35 ? 26.453 37.125 -5.66 1 70.31 35 ARG B C 1
ATOM 3772 O O . ARG B 1 35 ? 25.531 37.781 -5.176 1 70.31 35 ARG B O 1
ATOM 3779 N N . LEU B 1 36 ? 27.672 37.125 -5.141 1 70.69 36 LEU B N 1
ATOM 3780 C CA . LEU B 1 36 ? 27.953 37.719 -3.826 1 70.69 36 LEU B CA 1
ATOM 3781 C C . LEU B 1 36 ? 28.5 39.125 -3.955 1 70.69 36 LEU B C 1
ATOM 3783 O O . LEU B 1 36 ? 28.75 39.781 -2.949 1 70.69 36 LEU B O 1
ATOM 3787 N N . GLY B 1 37 ? 28.688 39.719 -5.16 1 71.5 37 GLY B N 1
ATOM 3788 C CA . GLY B 1 37 ? 29.125 41.062 -5.449 1 71.5 37 GLY B CA 1
ATOM 3789 C C . GLY B 1 37 ? 30.594 41.312 -5.133 1 71.5 37 GLY B C 1
ATOM 3790 O O . GLY B 1 37 ? 30.984 42.438 -4.801 1 71.5 37 GLY B O 1
ATOM 3791 N N . HIS B 1 38 ? 31.344 40.281 -5.023 1 74.06 38 HIS B N 1
ATOM 3792 C CA . HIS B 1 38 ? 32.781 40.438 -4.773 1 74.06 38 HIS B CA 1
ATOM 3793 C C . HIS B 1 38 ? 33.562 40.531 -6.078 1 74.06 38 HIS B C 1
ATOM 3795 O O . HIS B 1 38 ? 33.094 40.031 -7.109 1 74.06 38 HIS B O 1
ATOM 3801 N N . VAL B 1 39 ? 34.688 41.188 -6.062 1 75.12 39 VAL B N 1
ATOM 3802 C CA . VAL B 1 39 ? 35.594 41.281 -7.215 1 75.12 39 VAL B CA 1
ATOM 3803 C C . VAL B 1 39 ? 36.344 39.938 -7.383 1 75.12 39 VAL B C 1
ATOM 3805 O O . VAL B 1 39 ? 37.062 39.531 -6.477 1 75.12 39 VAL B O 1
ATOM 3808 N N . CYS B 1 40 ? 36.062 39.156 -8.43 1 71.94 40 CYS B N 1
ATOM 3809 C CA . CYS B 1 40 ? 36.688 37.906 -8.742 1 71.94 40 CYS B CA 1
ATOM 3810 C C . CYS B 1 40 ? 38.156 38.094 -9.125 1 71.94 40 CYS B C 1
ATOM 3812 O O . CYS B 1 40 ? 38.469 38.656 -10.172 1 71.94 40 CYS B O 1
ATOM 3814 N N . ARG B 1 41 ? 39.156 37.969 -8.211 1 74 41 ARG B N 1
ATOM 3815 C CA . ARG B 1 41 ? 40.562 38.188 -8.438 1 74 41 ARG B CA 1
ATOM 3816 C C . ARG B 1 41 ? 41.375 36.906 -8.375 1 74 41 ARG B C 1
ATOM 3818 O O . ARG B 1 41 ? 40.969 35.969 -7.664 1 74 41 ARG B O 1
ATOM 3825 N N . ASN B 1 42 ? 42.25 36.594 -9.32 1 68.56 42 ASN B N 1
ATOM 3826 C CA . ASN B 1 42 ? 43.219 35.5 -9.297 1 68.56 42 ASN B CA 1
ATOM 3827 C C . ASN B 1 42 ? 44.656 36 -9.203 1 68.56 42 ASN B C 1
ATOM 3829 O O . ASN B 1 42 ? 45.344 36.125 -10.219 1 68.56 42 ASN B O 1
ATOM 3833 N N . GLN B 1 43 ? 45.125 36.625 -8.086 1 67.25 43 GLN B N 1
ATOM 3834 C CA . GLN B 1 43 ? 46.469 37.219 -7.938 1 67.25 43 GLN B CA 1
ATOM 3835 C C . GLN B 1 43 ? 47.438 36.219 -7.328 1 67.25 43 GLN B C 1
ATOM 3837 O O . GLN B 1 43 ? 48.562 36.594 -6.996 1 67.25 43 GLN B O 1
ATOM 3842 N N . ARG B 1 44 ? 47.062 34.969 -7.125 1 62.91 44 ARG B N 1
ATOM 3843 C CA . ARG B 1 44 ? 47.969 34 -6.504 1 62.91 44 ARG B CA 1
ATOM 3844 C C . ARG B 1 44 ? 49.156 33.688 -7.418 1 62.91 44 ARG B C 1
ATOM 3846 O O . ARG B 1 44 ? 49 33.656 -8.641 1 62.91 44 ARG B O 1
ATOM 3853 N N . PRO B 1 45 ? 50.406 33.719 -6.902 1 59.69 45 PRO B N 1
ATOM 3854 C CA . PRO B 1 45 ? 51.562 33.375 -7.734 1 59.69 45 PRO B CA 1
ATOM 3855 C C . PRO B 1 45 ? 51.5 31.969 -8.312 1 59.69 45 PRO B C 1
ATOM 3857 O O . PRO B 1 45 ? 50.844 31.109 -7.73 1 59.69 45 PRO B O 1
ATOM 3860 N N . ALA B 1 46 ? 51.906 31.781 -9.531 1 50.22 46 ALA B N 1
ATOM 3861 C CA . ALA B 1 46 ? 51.938 30.469 -10.164 1 50.22 46 ALA B CA 1
ATOM 3862 C C . ALA B 1 46 ? 52.844 29.5 -9.383 1 50.22 46 ALA B C 1
ATOM 3864 O O . ALA B 1 46 ? 54 29.828 -9.109 1 50.22 46 ALA B O 1
ATOM 3865 N N . LYS B 1 47 ? 52.312 28.641 -8.602 1 48.38 47 LYS B N 1
ATOM 3866 C CA . LYS B 1 47 ? 53.188 27.656 -7.953 1 48.38 47 LYS B CA 1
ATOM 3867 C C . LYS B 1 47 ? 54.031 26.891 -8.977 1 48.38 47 LYS B C 1
ATOM 3869 O O . LYS B 1 47 ? 53.562 26.688 -10.109 1 48.38 47 LYS B O 1
ATOM 3874 N N . LYS B 1 48 ? 55.25 26.688 -8.82 1 45.06 48 LYS B N 1
ATOM 3875 C CA . LYS B 1 48 ? 56.156 25.906 -9.617 1 45.06 48 LYS B CA 1
ATOM 3876 C C . LYS B 1 48 ? 55.625 24.5 -9.883 1 45.06 48 LYS B C 1
ATOM 3878 O O . LYS B 1 48 ? 54.906 23.953 -9.055 1 45.06 48 LYS B O 1
ATOM 3883 N N . PRO B 1 49 ? 55.688 23.938 -11.18 1 39.59 49 PRO B N 1
ATOM 3884 C CA . PRO B 1 49 ? 55.188 22.609 -11.516 1 39.59 49 PRO B CA 1
ATOM 3885 C C . PRO B 1 49 ? 55.812 21.516 -10.633 1 39.59 49 PRO B C 1
ATOM 3887 O O . PRO B 1 49 ? 57.031 21.422 -10.508 1 39.59 49 PRO B O 1
ATOM 3890 N N . GLY B 1 50 ? 55.312 21.25 -9.516 1 35.41 50 GLY B N 1
ATOM 3891 C CA . GLY B 1 50 ? 55.969 20.234 -8.688 1 35.41 50 GLY B CA 1
ATOM 3892 C C . GLY B 1 50 ? 56.25 18.938 -9.438 1 35.41 50 GLY B C 1
ATOM 3893 O O . GLY B 1 50 ? 55.781 18.766 -10.562 1 35.41 50 GLY B O 1
ATOM 3894 N N . ARG B 1 51 ? 57 18.047 -8.992 1 38.78 51 ARG B N 1
ATOM 3895 C CA . ARG B 1 51 ? 57.5 16.766 -9.508 1 38.78 51 ARG B CA 1
ATOM 3896 C C . ARG B 1 51 ? 56.344 15.883 -9.969 1 38.78 51 ARG B C 1
ATOM 3898 O O . ARG B 1 51 ? 55.281 15.883 -9.359 1 38.78 51 ARG B O 1
ATOM 3905 N N . ARG B 1 52 ? 56.469 15.281 -11.078 1 35.19 52 ARG B N 1
ATOM 3906 C CA . ARG B 1 52 ? 55.5 14.359 -11.672 1 35.19 52 ARG B CA 1
ATOM 3907 C C . ARG B 1 52 ? 55.125 13.25 -10.695 1 35.19 52 ARG B C 1
ATOM 3909 O O . ARG B 1 52 ? 56 12.555 -10.172 1 35.19 52 ARG B O 1
ATOM 3916 N N . PRO B 1 53 ? 53.969 13.25 -10.125 1 33.59 53 PRO B N 1
ATOM 3917 C CA . PRO B 1 53 ? 53.75 12.125 -9.203 1 33.59 53 PRO B CA 1
ATOM 3918 C C . PRO B 1 53 ? 53.906 10.766 -9.883 1 33.59 53 PRO B C 1
ATOM 3920 O O . PRO B 1 53 ? 53.594 10.633 -11.07 1 33.59 53 PRO B O 1
ATOM 3923 N N . GLN B 1 54 ? 54.719 9.953 -9.641 1 33.28 54 GLN B N 1
ATOM 3924 C CA . GLN B 1 54 ? 54.781 8.57 -10.109 1 33.28 54 GLN B CA 1
ATOM 3925 C C . GLN B 1 54 ? 53.406 7.91 -10.062 1 33.28 54 GLN B C 1
ATOM 3927 O O . GLN B 1 54 ? 52.656 8.094 -9.102 1 33.28 54 GLN B O 1
ATOM 3932 N N . LEU B 1 55 ? 52.844 7.445 -11.18 1 31.81 55 LEU B N 1
ATOM 3933 C CA . LEU B 1 55 ? 51.562 6.781 -11.438 1 31.81 55 LEU B CA 1
ATOM 3934 C C . LEU B 1 55 ? 51.312 5.691 -10.406 1 31.81 55 LEU B C 1
ATOM 3936 O O . LEU B 1 55 ? 51.875 4.594 -10.5 1 31.81 55 LEU B O 1
ATOM 3940 N N . GLN B 1 56 ? 51.438 5.891 -9.164 1 29.22 56 GLN B N 1
ATOM 3941 C CA . GLN B 1 56 ? 51.188 4.707 -8.352 1 29.22 56 GLN B CA 1
ATOM 3942 C C . GLN B 1 56 ? 49.844 4.062 -8.734 1 29.22 56 GLN B C 1
ATOM 3944 O O . GLN B 1 56 ? 48.906 4.746 -9.18 1 29.22 56 GLN B O 1
ATOM 3949 N N . SER B 1 57 ? 49.719 2.732 -8.961 1 30.55 57 SER B N 1
ATOM 3950 C CA . SER B 1 57 ? 48.625 1.881 -9.375 1 30.55 57 SER B CA 1
ATOM 3951 C C . SER B 1 57 ? 47.312 2.275 -8.672 1 30.55 57 SER B C 1
ATOM 3953 O O . SER B 1 57 ? 47.344 2.633 -7.492 1 30.55 57 SER B O 1
ATOM 3955 N N . PRO B 1 58 ? 46.25 2.625 -9.477 1 28.64 58 PRO B N 1
ATOM 3956 C CA . PRO B 1 58 ? 45.031 3.158 -8.859 1 28.64 58 PRO B CA 1
ATOM 3957 C C . PRO B 1 58 ? 44.531 2.318 -7.68 1 28.64 58 PRO B C 1
ATOM 3959 O O . PRO B 1 58 ? 44.312 1.116 -7.824 1 28.64 58 PRO B O 1
ATOM 3962 N N . THR B 1 59 ? 45.094 2.416 -6.555 1 28.95 59 THR B N 1
ATOM 3963 C CA . THR B 1 59 ? 44.438 1.694 -5.457 1 28.95 59 THR B CA 1
ATOM 3964 C C . THR B 1 59 ? 42.938 1.862 -5.512 1 28.95 59 THR B C 1
ATOM 3966 O O . THR B 1 59 ? 42.438 2.938 -5.848 1 28.95 59 THR B O 1
ATOM 3969 N N . PRO B 1 60 ? 42.094 0.747 -5.617 1 28.8 60 PRO B N 1
ATOM 3970 C CA . PRO B 1 60 ? 40.656 0.797 -5.816 1 28.8 60 PRO B CA 1
ATOM 3971 C C . PRO B 1 60 ? 40 1.91 -5.016 1 28.8 60 PRO B C 1
ATOM 3973 O O . PRO B 1 60 ? 40.406 2.221 -3.902 1 28.8 60 PRO B O 1
ATOM 3976 N N . ARG B 1 61 ? 39.344 2.791 -5.703 1 27.83 61 ARG B N 1
ATOM 3977 C CA . ARG B 1 61 ? 38.688 3.971 -5.168 1 27.83 61 ARG B CA 1
ATOM 3978 C C . ARG B 1 61 ? 37.875 3.627 -3.912 1 27.83 61 ARG B C 1
ATOM 3980 O O . ARG B 1 61 ? 37.094 2.686 -3.912 1 27.83 61 ARG B O 1
ATOM 3987 N N . SER B 1 62 ? 38.406 3.736 -2.812 1 26.27 62 SER B N 1
ATOM 3988 C CA . SER B 1 62 ? 37.625 3.666 -1.581 1 26.27 62 SER B CA 1
ATOM 3989 C C . SER B 1 62 ? 36.25 4.289 -1.766 1 26.27 62 SER B C 1
ATOM 3991 O O . SER B 1 62 ? 36.094 5.207 -2.574 1 26.27 62 SER B O 1
ATOM 3993 N N . ASP B 1 63 ? 35.125 3.604 -1.526 1 28.53 63 ASP B N 1
ATOM 3994 C CA . ASP B 1 63 ? 33.719 3.971 -1.438 1 28.53 63 ASP B CA 1
ATOM 3995 C C . ASP B 1 63 ? 33.562 5.398 -0.921 1 28.53 63 ASP B C 1
ATOM 3997 O O . ASP B 1 63 ? 34.125 5.758 0.114 1 28.53 63 ASP B O 1
ATOM 4001 N N . SER B 1 64 ? 33.5 6.328 -1.787 1 28.31 64 SER B N 1
ATOM 4002 C CA . SER B 1 64 ? 33.188 7.727 -1.527 1 28.31 64 SER B CA 1
ATOM 4003 C C . SER B 1 64 ? 32.219 7.871 -0.378 1 28.31 64 SER B C 1
ATOM 4005 O O . SER B 1 64 ? 31.047 7.504 -0.513 1 28.31 64 SER B O 1
ATOM 4007 N N . SER B 1 65 ? 32.531 7.578 0.811 1 29.11 65 SER B N 1
ATOM 4008 C CA . SER B 1 65 ? 31.844 8.125 1.978 1 29.11 65 SER B CA 1
ATOM 4009 C C . SER B 1 65 ? 31.359 9.547 1.723 1 29.11 65 SER B C 1
ATOM 4011 O O . SER B 1 65 ? 32.094 10.367 1.179 1 29.11 65 SER B O 1
ATOM 4013 N N . SER B 1 66 ? 30.078 9.773 1.279 1 31.62 66 SER B N 1
ATOM 4014 C CA . SER B 1 66 ? 29.422 11.062 1.39 1 31.62 66 SER B CA 1
ATOM 4015 C C . SER B 1 66 ? 30.125 11.969 2.396 1 31.62 66 SER B C 1
ATOM 4017 O O . SER B 1 66 ? 30.188 11.641 3.584 1 31.62 66 SER B O 1
ATOM 4019 N N . GLU B 1 67 ? 31.203 12.5 2.07 1 32.31 67 GLU B N 1
ATOM 4020 C CA . GLU B 1 67 ? 31.766 13.633 2.795 1 32.31 67 GLU B CA 1
ATOM 4021 C C . GLU B 1 67 ? 30.672 14.555 3.324 1 32.31 67 GLU B C 1
ATOM 4023 O O . GLU B 1 67 ? 30.047 15.297 2.559 1 32.31 67 GLU B O 1
ATOM 4028 N N . THR B 1 68 ? 29.75 14.062 4.188 1 35.94 68 THR B N 1
ATOM 4029 C CA . THR B 1 68 ? 29.062 14.953 5.113 1 35.94 68 THR B CA 1
ATOM 4030 C C . THR B 1 68 ? 29.938 16.156 5.461 1 35.94 68 THR B C 1
ATOM 4032 O O . THR B 1 68 ? 31.031 15.992 6.027 1 35.94 68 THR B O 1
ATOM 4035 N N . MET B 1 69 ? 30.219 17.047 4.574 1 35.25 69 MET B N 1
ATOM 4036 C CA . MET B 1 69 ? 30.781 18.266 5.141 1 35.25 69 MET B CA 1
ATOM 4037 C C . MET B 1 69 ? 30.422 18.391 6.617 1 35.25 69 MET B C 1
ATOM 4039 O O . MET B 1 69 ? 29.25 18.391 6.977 1 35.25 69 MET B O 1
ATOM 4043 N N . PRO B 1 70 ? 31.188 17.891 7.547 1 38.78 70 PRO B N 1
ATOM 4044 C CA . PRO B 1 70 ? 30.891 18.312 8.914 1 38.78 70 PRO B CA 1
ATOM 4045 C C . PRO B 1 70 ? 30.438 19.781 9 1 38.78 70 PRO B C 1
ATOM 4047 O O . PRO B 1 70 ? 31.125 20.656 8.484 1 38.78 70 PRO B O 1
ATOM 4050 N N . LEU B 1 71 ? 29.25 20.219 8.68 1 44.59 71 LEU B N 1
ATOM 4051 C CA . LEU B 1 71 ? 28.906 21.531 9.219 1 44.59 71 LEU B CA 1
ATOM 4052 C C . LEU B 1 71 ? 29.828 21.906 10.367 1 44.59 71 LEU B C 1
ATOM 4054 O O . LEU B 1 71 ? 29.891 21.188 11.375 1 44.59 71 LEU B O 1
ATOM 4058 N N . GLU B 1 72 ? 31.016 22.25 10.203 1 44.56 72 GLU B N 1
ATOM 4059 C CA . GLU B 1 72 ? 31.812 22.797 11.297 1 44.56 72 GLU B CA 1
ATOM 4060 C C . GLU B 1 72 ? 30.938 23.469 12.344 1 44.56 72 GLU B C 1
ATOM 4062 O O . GLU B 1 72 ? 30.656 24.672 12.242 1 44.56 72 GLU B O 1
ATOM 4067 N N . LEU B 1 73 ? 30.016 22.875 12.883 1 51.22 73 LEU B N 1
ATOM 4068 C CA . LEU B 1 73 ? 29.234 23.25 14.055 1 51.22 73 LEU B CA 1
ATOM 4069 C C . LEU B 1 73 ? 30.078 24.016 15.062 1 51.22 73 LEU B C 1
ATOM 4071 O O . LEU B 1 73 ? 29.562 24.547 16.047 1 51.22 73 LEU B O 1
ATOM 4075 N N . ASP B 1 74 ? 31.391 23.828 14.945 1 50.38 74 ASP B N 1
ATOM 4076 C CA . ASP B 1 74 ? 32.219 24.609 15.867 1 50.38 74 ASP B CA 1
ATOM 4077 C C . ASP B 1 74 ? 31.922 26.094 15.75 1 50.38 74 ASP B C 1
ATOM 4079 O O . ASP B 1 74 ? 32.156 26.859 16.688 1 50.38 74 ASP B O 1
ATOM 4083 N N . THR B 1 75 ? 31.578 26.484 14.656 1 51.66 75 THR B N 1
ATOM 4084 C CA . THR B 1 75 ? 31.297 27.906 14.461 1 51.66 75 THR B CA 1
ATOM 4085 C C . THR B 1 75 ? 29.984 28.297 15.117 1 51.66 75 THR B C 1
ATOM 4087 O O . THR B 1 75 ? 29.516 29.438 14.969 1 51.66 75 THR B O 1
ATOM 4090 N N . TRP B 1 76 ? 29.297 27.375 15.672 1 54.25 76 TRP B N 1
ATOM 4091 C CA . TRP B 1 76 ? 28.016 27.562 16.344 1 54.25 76 TRP B CA 1
ATOM 4092 C C . TRP B 1 76 ? 28.156 28.516 17.531 1 54.25 76 TRP B C 1
ATOM 4094 O O . TRP B 1 76 ? 27.188 29.156 17.938 1 54.25 76 TRP B O 1
ATOM 4104 N N . SER B 1 77 ? 29.391 28.391 18.172 1 51.94 77 SER B N 1
ATOM 4105 C CA . SER B 1 77 ? 29.641 29.297 19.297 1 51.94 77 SER B CA 1
ATOM 4106 C C . SER B 1 77 ? 29.266 30.734 18.922 1 51.94 77 SER B C 1
ATOM 4108 O O . SER B 1 77 ? 29 31.562 19.812 1 51.94 77 SER B O 1
ATOM 4110 N N . GLU B 1 78 ? 29.172 30.938 17.594 1 57.81 78 GLU B N 1
ATOM 4111 C CA . GLU B 1 78 ? 29.016 32.312 17.172 1 57.81 78 GLU B CA 1
ATOM 4112 C C . GLU B 1 78 ? 27.609 32.594 16.672 1 57.81 78 GLU B C 1
ATOM 4114 O O . GLU B 1 78 ? 27.359 33.594 16 1 57.81 78 GLU B O 1
ATOM 4119 N N . TRP B 1 79 ? 26.672 31.578 17.031 1 65.12 79 TRP B N 1
ATOM 4120 C CA . TRP B 1 79 ? 25.344 31.984 16.562 1 65.12 79 TRP B CA 1
ATOM 4121 C C . TRP B 1 79 ? 24.875 33.25 17.281 1 65.12 79 TRP B C 1
ATOM 4123 O O . TRP B 1 79 ? 24.641 33.219 18.484 1 65.12 79 TRP B O 1
ATOM 4133 N N . GLN B 1 80 ? 25.031 34.219 16.656 1 68.25 80 GLN B N 1
ATOM 4134 C CA . GLN B 1 80 ? 24.672 35.5 17.234 1 68.25 80 GLN B CA 1
ATOM 4135 C C . GLN B 1 80 ? 23.25 35.469 17.797 1 68.25 80 GLN B C 1
ATOM 4137 O O . GLN B 1 80 ? 22.312 35.094 17.109 1 68.25 80 GLN B O 1
ATOM 4142 N N . GLY B 1 81 ? 23.094 35.656 19.109 1 78.31 81 GLY B N 1
ATOM 4143 C CA . GLY B 1 81 ? 21.812 35.812 19.781 1 78.31 81 GLY B CA 1
ATOM 4144 C C . GLY B 1 81 ? 21.438 34.625 20.656 1 78.31 81 GLY B C 1
ATOM 4145 O O . GLY B 1 81 ? 20.516 34.719 21.469 1 78.31 81 GLY B O 1
ATOM 4146 N N . PHE B 1 82 ? 22.172 33.469 20.484 1 85 82 PHE B N 1
ATOM 4147 C CA . PHE B 1 82 ? 21.906 32.312 21.328 1 85 82 PHE B CA 1
ATOM 4148 C C . PHE B 1 82 ? 22.844 32.312 22.531 1 85 82 PHE B C 1
ATOM 4150 O O . PHE B 1 82 ? 24.031 32.594 22.406 1 85 82 PHE B O 1
ATOM 4157 N N . SER B 1 83 ? 22.297 32.062 23.578 1 84.25 83 SER B N 1
ATOM 4158 C CA . SER B 1 83 ? 23.156 31.75 24.719 1 84.25 83 SER B CA 1
ATOM 4159 C C . SER B 1 83 ? 23.844 30.406 24.531 1 84.25 83 SER B C 1
ATOM 4161 O O . SER B 1 83 ? 23.469 29.609 23.672 1 84.25 83 SER B O 1
ATOM 4163 N N . SER B 1 84 ? 24.812 30.172 25.328 1 84.62 84 SER B N 1
ATOM 4164 C CA . SER B 1 84 ? 25.562 28.922 25.234 1 84.62 84 SER B CA 1
ATOM 4165 C C . SER B 1 84 ? 24.656 27.719 25.469 1 84.62 84 SER B C 1
ATOM 4167 O O . SER B 1 84 ? 24.766 26.703 24.781 1 84.62 84 SER B O 1
ATOM 4169 N N . ASP B 1 85 ? 23.75 27.922 26.406 1 83.44 85 ASP B N 1
ATOM 4170 C CA . ASP B 1 85 ? 22.828 26.828 26.703 1 83.44 85 ASP B CA 1
ATOM 4171 C C . ASP B 1 85 ? 21.844 26.609 25.562 1 83.44 85 ASP B C 1
ATOM 4173 O O . ASP B 1 85 ? 21.531 25.469 25.219 1 83.44 85 ASP B O 1
ATOM 4177 N N . GLU B 1 86 ? 21.422 27.734 25.062 1 86.12 86 GLU B N 1
ATOM 4178 C CA . GLU B 1 86 ? 20.484 27.656 23.953 1 86.12 86 GLU B CA 1
ATOM 4179 C C . GLU B 1 86 ? 21.125 27.016 22.719 1 86.12 86 GLU B C 1
ATOM 4181 O O . GLU B 1 86 ? 20.516 26.156 22.078 1 86.12 86 GLU B O 1
ATOM 4186 N N . SER B 1 87 ? 22.312 27.422 22.484 1 86.12 87 SER B N 1
ATOM 4187 C CA . SER B 1 87 ? 23.031 26.891 21.328 1 86.12 87 SER B CA 1
ATOM 4188 C C . SER B 1 87 ? 23.312 25.406 21.5 1 86.12 87 SER B C 1
ATOM 4190 O O . SER B 1 87 ? 23.266 24.641 20.547 1 86.12 87 SER B O 1
ATOM 4192 N N . GLY B 1 88 ? 23.594 25.016 22.672 1 84.69 88 GLY B N 1
ATOM 4193 C CA . GLY B 1 88 ? 23.844 23.609 22.953 1 84.69 88 GLY B CA 1
ATOM 4194 C C . GLY B 1 88 ? 22.625 22.734 22.719 1 84.69 88 GLY B C 1
ATOM 4195 O O . GLY B 1 88 ? 22.734 21.641 22.156 1 84.69 88 GLY B O 1
ATOM 4196 N N . LEU B 1 89 ? 21.5 23.25 23.094 1 85.94 89 LEU B N 1
ATOM 4197 C CA . LEU B 1 89 ? 20.266 22.516 22.922 1 85.94 89 LEU B CA 1
ATOM 4198 C C . LEU B 1 89 ? 19.906 22.359 21.453 1 85.94 89 LEU B C 1
ATOM 4200 O O . LEU B 1 89 ? 19.547 21.281 21 1 85.94 89 LEU B O 1
ATOM 4204 N N . VAL B 1 90 ? 19.984 23.484 20.781 1 88.94 90 VAL B N 1
ATOM 4205 C CA . VAL B 1 90 ? 19.625 23.469 19.375 1 88.94 90 VAL B CA 1
ATOM 4206 C C . VAL B 1 90 ? 20.625 22.609 18.594 1 88.94 90 VAL B C 1
ATOM 4208 O O . VAL B 1 90 ? 20.234 21.891 17.672 1 88.94 90 VAL B O 1
ATOM 4211 N N . ARG B 1 91 ? 21.828 22.625 18.984 1 87.69 91 ARG B N 1
ATOM 4212 C CA . ARG B 1 91 ? 22.844 21.797 18.359 1 87.69 91 ARG B CA 1
ATOM 4213 C C . ARG B 1 91 ? 22.562 20.312 18.562 1 87.69 91 ARG B C 1
ATOM 4215 O O . ARG B 1 91 ? 22.719 19.516 17.625 1 87.69 91 ARG B O 1
ATOM 4222 N N . GLN B 1 92 ? 22.156 20.031 19.656 1 87.94 92 GLN B N 1
ATOM 4223 C CA . GLN B 1 92 ? 21.812 18.641 19.938 1 87.94 92 GLN B CA 1
ATOM 4224 C C . GLN B 1 92 ? 20.656 18.172 19.062 1 87.94 92 GLN B C 1
ATOM 4226 O O . GLN B 1 92 ? 20.656 17.031 18.578 1 87.94 92 GLN B O 1
ATOM 4231 N N . MET B 1 93 ? 19.75 19.047 18.906 1 88.5 93 MET B N 1
ATOM 4232 C CA . MET B 1 93 ? 18.594 18.703 18.078 1 88.5 93 MET B CA 1
ATOM 4233 C C . MET B 1 93 ? 19 18.5 16.625 1 88.5 93 MET B C 1
ATOM 4235 O O . MET B 1 93 ? 18.594 17.516 16 1 88.5 93 MET B O 1
ATOM 4239 N N . VAL B 1 94 ? 19.859 19.312 16.172 1 88.12 94 VAL B N 1
ATOM 4240 C CA . VAL B 1 94 ? 20.234 19.297 14.766 1 88.12 94 VAL B CA 1
ATOM 4241 C C . VAL B 1 94 ? 21.172 18.141 14.484 1 88.12 94 VAL B C 1
ATOM 4243 O O . VAL B 1 94 ? 21.172 17.578 13.383 1 88.12 94 VAL B O 1
ATOM 4246 N N . LEU B 1 95 ? 21.875 17.719 15.453 1 87.06 95 LEU B N 1
ATOM 4247 C CA . LEU B 1 95 ? 22.844 16.641 15.266 1 87.06 95 LEU B CA 1
ATOM 4248 C C . LEU B 1 95 ? 22.172 15.281 15.484 1 87.06 95 LEU B C 1
ATOM 4250 O O . LEU B 1 95 ? 22.719 14.25 15.086 1 87.06 95 LEU B O 1
ATOM 4254 N N . SER B 1 96 ? 21.078 15.359 16.109 1 86.06 96 SER B N 1
ATOM 4255 C CA . SER B 1 96 ? 20.375 14.109 16.328 1 86.06 96 SER B CA 1
ATOM 4256 C C . SER B 1 96 ? 19.594 13.688 15.086 1 86.06 96 SER B C 1
ATOM 4258 O O . SER B 1 96 ? 18.531 14.242 14.797 1 86.06 96 SER B O 1
ATOM 4260 N N . GLU B 1 97 ? 20.047 12.664 14.469 1 81.31 97 GLU B N 1
ATOM 4261 C CA . GLU B 1 97 ? 19.359 12.148 13.289 1 81.31 97 GLU B CA 1
ATOM 4262 C C . GLU B 1 97 ? 17.984 11.617 13.641 1 81.31 97 GLU B C 1
ATOM 4264 O O . GLU B 1 97 ? 17.031 11.805 12.875 1 81.31 97 GLU B O 1
ATOM 4269 N N . ASP B 1 98 ? 17.922 11.133 14.727 1 78.19 98 ASP B N 1
ATOM 4270 C CA . ASP B 1 98 ? 16.641 10.57 15.18 1 78.19 98 ASP B CA 1
ATOM 4271 C C . ASP B 1 98 ? 15.609 11.664 15.406 1 78.19 98 ASP B C 1
ATOM 4273 O O . ASP B 1 98 ? 14.445 11.508 15.047 1 78.19 98 ASP B O 1
ATOM 4277 N N . CYS B 1 99 ? 16.078 12.703 15.898 1 80.88 99 CYS B N 1
ATOM 4278 C CA . CYS B 1 99 ? 15.172 13.805 16.156 1 80.88 99 CYS B CA 1
ATOM 4279 C C . CYS B 1 99 ? 14.68 14.43 14.859 1 80.88 99 CYS B C 1
ATOM 4281 O O . CYS B 1 99 ? 13.484 14.664 14.695 1 80.88 99 CYS B O 1
ATOM 4283 N N . LEU B 1 100 ? 15.562 14.617 14.016 1 83.12 100 LEU B N 1
ATOM 4284 C CA . LEU B 1 100 ? 15.188 15.242 12.75 1 83.12 100 LEU B CA 1
ATOM 4285 C C . LEU B 1 100 ? 14.312 14.305 11.922 1 83.12 100 LEU B C 1
ATOM 4287 O O . LEU B 1 100 ? 13.352 14.742 11.289 1 83.12 100 LEU B O 1
ATOM 4291 N N . ALA B 1 101 ? 14.633 13.062 12 1 78.31 101 ALA B N 1
ATOM 4292 C CA . ALA B 1 101 ? 13.914 12.062 11.219 1 78.31 101 ALA B CA 1
ATOM 4293 C C . ALA B 1 101 ? 12.523 11.812 11.789 1 78.31 101 ALA B C 1
ATOM 4295 O O . ALA B 1 101 ? 11.641 11.297 11.094 1 78.31 101 ALA B O 1
ATOM 4296 N N . SER B 1 102 ? 12.312 12.234 12.945 1 80.06 102 SER B N 1
ATOM 4297 C CA . SER B 1 102 ? 11.023 11.984 13.594 1 80.06 102 SER B CA 1
ATOM 4298 C C . SER B 1 102 ? 9.93 12.859 12.992 1 80.06 102 SER B C 1
ATOM 4300 O O . SER B 1 102 ? 8.742 12.562 13.141 1 80.06 102 SER B O 1
ATOM 4302 N N . PHE B 1 103 ? 10.414 13.805 12.273 1 85.31 103 PHE B N 1
ATOM 4303 C CA . PHE B 1 103 ? 9.398 14.727 11.773 1 85.31 103 PHE B CA 1
ATOM 4304 C C . PHE B 1 103 ? 9.258 14.617 10.258 1 85.31 103 PHE B C 1
ATOM 4306 O O . PHE B 1 103 ? 8.391 15.25 9.664 1 85.31 103 PHE B O 1
ATOM 4313 N N . THR B 1 104 ? 10.195 13.945 9.75 1 93.38 104 THR B N 1
ATOM 4314 C CA . THR B 1 104 ? 10.188 13.727 8.312 1 93.38 104 THR B CA 1
ATOM 4315 C C . THR B 1 104 ? 9.898 12.258 7.996 1 93.38 104 THR B C 1
ATOM 4317 O O . THR B 1 104 ? 9.727 11.445 8.906 1 93.38 104 THR B O 1
ATOM 4320 N N . ILE B 1 105 ? 9.828 11.93 6.789 1 93.94 105 ILE B N 1
ATOM 4321 C CA . ILE B 1 105 ? 9.484 10.578 6.352 1 93.94 105 ILE B CA 1
ATOM 4322 C C . ILE B 1 105 ? 10.609 9.617 6.707 1 93.94 105 ILE B C 1
ATOM 4324 O O . ILE B 1 105 ? 10.367 8.445 7.008 1 93.94 105 ILE B O 1
ATOM 4328 N N . GLY B 1 106 ? 11.812 10.172 6.645 1 91.44 106 GLY B N 1
ATOM 4329 C CA . GLY B 1 106 ? 12.898 9.25 6.941 1 91.44 106 GLY B CA 1
ATOM 4330 C C . GLY B 1 106 ? 14.258 9.922 6.977 1 91.44 106 GLY B C 1
ATOM 4331 O O . GLY B 1 106 ? 14.352 11.148 6.875 1 91.44 106 GLY B O 1
ATOM 4332 N N . PRO B 1 107 ? 15.273 9.125 7.098 1 91.06 107 PRO B N 1
ATOM 4333 C CA . PRO B 1 107 ? 16.609 9.648 7.348 1 91.06 107 PRO B CA 1
ATOM 4334 C C . PRO B 1 107 ? 17.219 10.336 6.125 1 91.06 107 PRO B C 1
ATOM 4336 O O . PRO B 1 107 ? 18.094 11.188 6.262 1 91.06 107 PRO B O 1
ATOM 4339 N N . SER B 1 108 ? 16.812 9.969 4.938 1 91.25 108 SER B N 1
ATOM 4340 C CA . SER B 1 108 ? 17.375 10.578 3.738 1 91.25 108 SER B CA 1
ATOM 4341 C C . SER B 1 108 ? 17.109 12.078 3.707 1 91.25 108 SER B C 1
ATOM 4343 O O . SER B 1 108 ? 17.781 12.82 2.996 1 91.25 108 SER B O 1
ATOM 4345 N N . PHE B 1 109 ? 16.203 12.516 4.523 1 92.62 109 PHE B N 1
ATOM 4346 C CA . PHE B 1 109 ? 15.82 13.922 4.527 1 92.62 109 PHE B CA 1
ATOM 4347 C C . PHE B 1 109 ? 16.469 14.656 5.695 1 92.62 109 PHE B C 1
ATOM 4349 O O . PHE B 1 109 ? 16.266 15.859 5.875 1 92.62 109 PHE B O 1
ATOM 4356 N N . ALA B 1 110 ? 17.25 14 6.438 1 90.31 110 ALA B N 1
ATOM 4357 C CA . ALA B 1 110 ? 17.828 14.594 7.637 1 90.31 110 ALA B CA 1
ATOM 4358 C C . ALA B 1 110 ? 18.797 15.719 7.281 1 90.31 110 ALA B C 1
ATOM 4360 O O . ALA B 1 110 ? 18.766 16.797 7.879 1 90.31 110 ALA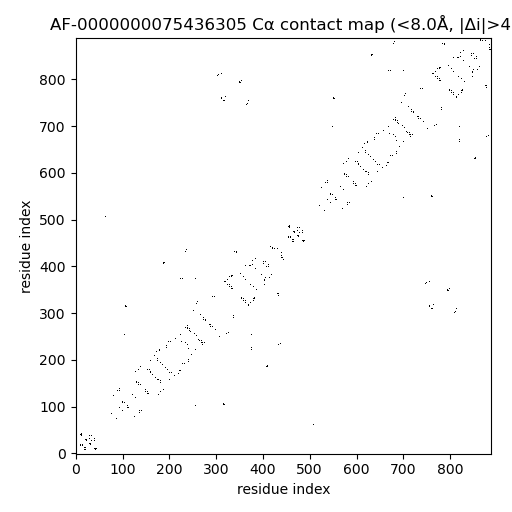 B O 1
ATOM 4361 N N . ASP B 1 111 ? 19.594 15.484 6.25 1 89.44 111 ASP B N 1
ATOM 4362 C CA . ASP B 1 111 ? 20.609 16.469 5.898 1 89.44 111 ASP B CA 1
ATOM 4363 C C . ASP B 1 111 ? 19.984 17.734 5.328 1 89.44 111 ASP B C 1
ATOM 4365 O O . ASP B 1 111 ? 20.281 18.844 5.777 1 89.44 111 ASP B O 1
ATOM 4369 N N . PRO B 1 112 ? 19.109 17.547 4.438 1 89.69 112 PRO B N 1
ATOM 4370 C CA . PRO B 1 112 ? 18.453 18.781 3.961 1 89.69 112 PRO B CA 1
ATOM 4371 C C . PRO B 1 112 ? 17.688 19.5 5.066 1 89.69 112 PRO B C 1
ATOM 4373 O O . PRO B 1 112 ? 17.672 20.734 5.094 1 89.69 112 PRO B O 1
ATOM 4376 N N . GLN B 1 113 ? 17.125 18.812 5.941 1 91.56 113 GLN B N 1
ATOM 4377 C CA . GLN B 1 113 ? 16.391 19.422 7.055 1 91.56 113 GLN B CA 1
ATOM 4378 C C . GLN B 1 113 ? 17.344 20.172 7.984 1 91.56 113 GLN B C 1
ATOM 4380 O O . GLN B 1 113 ? 17.031 21.281 8.422 1 91.56 113 GLN B O 1
ATOM 4385 N N . ARG B 1 114 ? 18.391 19.609 8.203 1 90.94 114 ARG B N 1
ATOM 4386 C CA . ARG B 1 114 ? 19.42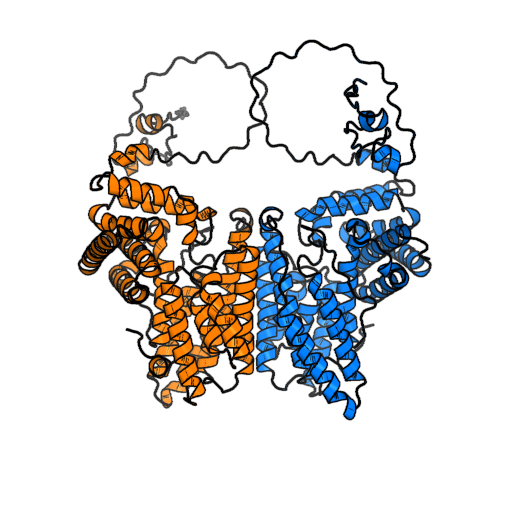2 20.219 9.023 1 90.94 114 ARG B CA 1
ATOM 4387 C C . ARG B 1 114 ? 19.891 21.531 8.406 1 90.94 114 ARG B C 1
ATOM 4389 O O . ARG B 1 114 ? 20.016 22.547 9.102 1 90.94 114 ARG B O 1
ATOM 4396 N N . ARG B 1 115 ? 20.094 21.5 7.184 1 90.06 115 ARG B N 1
ATOM 4397 C CA . ARG B 1 115 ? 20.594 22.672 6.48 1 90.06 115 ARG B CA 1
ATOM 4398 C C . ARG B 1 115 ? 19.625 23.844 6.586 1 90.06 115 ARG B C 1
ATOM 4400 O O . ARG B 1 115 ? 20.031 24.984 6.809 1 90.06 115 ARG B O 1
ATOM 4407 N N . VAL B 1 116 ? 18.422 23.516 6.477 1 90.5 116 VAL B N 1
ATOM 4408 C CA . VAL B 1 116 ? 17.422 24.578 6.527 1 90.5 116 VAL B CA 1
ATOM 4409 C C . VAL B 1 116 ? 17.359 25.156 7.938 1 90.5 116 VAL B C 1
ATOM 4411 O O . VAL B 1 116 ? 17.297 26.375 8.109 1 90.5 116 VAL B O 1
ATOM 4414 N N . ILE B 1 117 ? 17.406 24.328 8.938 1 90.19 117 ILE B N 1
ATOM 4415 C CA . ILE B 1 117 ? 17.297 24.766 10.328 1 90.19 117 ILE B CA 1
ATOM 4416 C C . ILE B 1 117 ? 18.531 25.578 10.703 1 90.19 117 ILE B C 1
ATOM 4418 O O . ILE B 1 117 ? 18.406 26.688 11.25 1 90.19 117 ILE B O 1
ATOM 4422 N N . VAL B 1 118 ? 19.641 25.078 10.273 1 89.56 118 VAL B N 1
ATOM 4423 C CA . VAL B 1 118 ? 20.891 25.75 10.609 1 89.56 118 VAL B CA 1
ATOM 4424 C C . VAL B 1 118 ? 20.984 27.078 9.875 1 89.56 118 VAL B C 1
ATOM 4426 O O . VAL B 1 118 ? 21.328 28.109 10.469 1 89.56 118 VAL B O 1
ATOM 4429 N N . SER B 1 119 ? 20.672 27.047 8.656 1 89.62 119 SER B N 1
ATOM 4430 C CA . SER B 1 119 ? 20.703 28.281 7.875 1 89.62 119 SER B CA 1
ATOM 4431 C C . SER B 1 119 ? 19.766 29.328 8.461 1 89.62 119 SER B C 1
ATOM 4433 O O . SER B 1 119 ? 20.109 30.516 8.516 1 89.62 119 SER B O 1
ATOM 4435 N N . SER B 1 120 ? 18.672 28.922 8.938 1 90.69 120 SER B N 1
ATOM 4436 C CA . SER B 1 120 ? 17.703 29.859 9.516 1 90.69 120 SER B CA 1
ATOM 4437 C C . SER B 1 120 ? 18.203 30.438 10.828 1 90.69 120 SER B C 1
ATOM 4439 O O . SER B 1 120 ? 17.922 31.594 11.156 1 90.69 120 SER B O 1
ATOM 4441 N N . CYS B 1 121 ? 18.891 29.641 11.547 1 89.12 121 CYS B N 1
ATOM 4442 C CA . CYS B 1 121 ? 19.453 30.109 12.812 1 89.12 121 CYS B CA 1
ATOM 4443 C C . CYS B 1 121 ? 20.5 31.203 12.57 1 89.12 121 CYS B C 1
ATOM 4445 O O . CYS B 1 121 ? 20.656 32.094 13.391 1 89.12 121 CYS B O 1
ATOM 4447 N N . PHE B 1 122 ? 21.078 31.125 11.391 1 86.44 122 PHE B N 1
ATOM 4448 C CA . PHE B 1 122 ? 22.125 32.094 11.078 1 86.44 122 PHE B CA 1
ATOM 4449 C C . PHE B 1 122 ? 21.547 33.344 10.438 1 86.44 122 PHE B C 1
ATOM 4451 O O . PHE B 1 122 ? 21.984 34.469 10.727 1 86.44 122 PHE B O 1
ATOM 4458 N N . THR B 1 123 ? 20.594 33.156 9.656 1 86.56 123 THR B N 1
ATOM 4459 C CA . THR B 1 123 ? 20.125 34.281 8.828 1 86.56 123 THR B CA 1
ATOM 4460 C C . THR B 1 123 ? 18.953 35 9.484 1 86.56 123 THR B C 1
ATOM 4462 O O . THR B 1 123 ? 18.734 36.188 9.242 1 86.56 123 THR B O 1
ATOM 4465 N N . SER B 1 124 ? 18.234 34.344 10.398 1 90.88 124 SER B N 1
ATOM 4466 C CA . SER B 1 124 ? 17 34.906 10.914 1 90.88 124 SER B CA 1
ATOM 4467 C C . SER B 1 124 ? 16.828 34.594 12.398 1 90.88 124 SER B C 1
ATOM 4469 O O . SER B 1 124 ? 15.719 34.25 12.844 1 90.88 124 SER B O 1
ATOM 4471 N N . ALA B 1 125 ? 17.844 34.656 13.094 1 89.81 125 ALA B N 1
ATOM 4472 C CA . ALA B 1 125 ? 17.859 34.281 14.5 1 89.81 125 ALA B CA 1
ATOM 4473 C C . ALA B 1 125 ? 16.797 35.031 15.297 1 89.81 125 ALA B C 1
ATOM 4475 O O . ALA B 1 125 ? 16.062 34.469 16.094 1 89.81 125 ALA B O 1
ATOM 4476 N N . PRO B 1 126 ? 16.625 36.312 15.102 1 89.94 126 PRO B N 1
ATOM 4477 C CA . PRO B 1 126 ? 15.648 37.031 15.906 1 89.94 126 PRO B CA 1
ATOM 4478 C C . PRO B 1 126 ? 14.227 36.531 15.727 1 89.94 126 PRO B C 1
ATOM 4480 O O . PRO B 1 126 ? 13.398 36.656 16.625 1 89.94 126 PRO B O 1
ATOM 4483 N N . ILE B 1 127 ? 13.984 35.906 14.641 1 94.12 127 ILE B N 1
ATOM 4484 C CA . ILE B 1 127 ? 12.633 35.469 14.328 1 94.12 127 ILE B CA 1
ATOM 4485 C C . ILE B 1 127 ? 12.453 34.031 14.789 1 94.12 127 ILE B C 1
ATOM 4487 O O . ILE B 1 127 ? 11.422 33.688 15.375 1 94.12 127 ILE B O 1
ATOM 4491 N N . VAL B 1 128 ? 13.5 33.188 14.672 1 95.31 128 VAL B N 1
ATOM 4492 C CA . VAL B 1 128 ? 13.258 31.766 14.773 1 95.31 128 VAL B CA 1
ATOM 4493 C C . VAL B 1 128 ? 13.875 31.219 16.062 1 95.31 128 VAL B C 1
ATOM 4495 O O . VAL B 1 128 ? 13.586 30.094 16.484 1 95.31 128 VAL B O 1
ATOM 4498 N N . LYS B 1 129 ? 14.695 31.938 16.719 1 93.44 129 LYS B N 1
ATOM 4499 C CA . LYS B 1 129 ? 15.477 31.453 17.859 1 93.44 129 LYS B CA 1
ATOM 4500 C C . LYS B 1 129 ? 14.57 30.859 18.938 1 93.44 129 LYS B C 1
ATOM 4502 O O . LYS B 1 129 ? 14.781 29.734 19.375 1 93.44 129 LYS B O 1
ATOM 4507 N N . ASP B 1 130 ? 13.602 31.594 19.328 1 95.06 130 ASP B N 1
ATOM 4508 C CA . ASP B 1 130 ? 12.75 31.172 20.438 1 95.06 130 ASP B CA 1
ATOM 4509 C C . ASP B 1 130 ? 11.984 29.891 20.094 1 95.06 130 ASP B C 1
ATOM 4511 O O . ASP B 1 130 ? 11.812 29.016 20.938 1 95.06 130 ASP B O 1
ATOM 4515 N N . SER B 1 131 ? 11.516 29.875 18.906 1 95.94 131 SER B N 1
ATOM 4516 C CA . SER B 1 131 ? 10.789 28.672 18.5 1 95.94 131 SER B CA 1
ATOM 4517 C C . SER B 1 131 ? 11.727 27.453 18.438 1 95.94 131 SER B C 1
ATOM 4519 O O . SER B 1 131 ? 11.352 26.359 18.844 1 95.94 131 SER B O 1
ATOM 4521 N N . MET B 1 132 ? 12.984 27.672 18.031 1 93.31 132 MET B N 1
ATOM 4522 C CA . MET B 1 132 ? 13.969 26.594 17.953 1 93.31 132 MET B CA 1
ATOM 4523 C C . MET B 1 132 ? 14.312 26.062 19.344 1 93.31 132 MET B C 1
ATOM 4525 O O . MET B 1 132 ? 14.383 24.844 19.547 1 93.31 132 MET B O 1
ATOM 4529 N N . VAL B 1 133 ? 14.492 26.906 20.141 1 92.19 133 VAL B N 1
ATOM 4530 C CA . VAL B 1 133 ? 14.828 26.547 21.5 1 92.19 133 VAL B CA 1
ATOM 4531 C C . VAL B 1 133 ? 13.656 25.812 22.141 1 92.19 133 VAL B C 1
ATOM 4533 O O . VAL B 1 133 ? 13.844 24.828 22.859 1 92.19 133 VAL B O 1
ATOM 4536 N N . ALA B 1 134 ? 12.445 26.312 21.906 1 93.56 134 ALA B N 1
ATOM 4537 C CA . ALA B 1 134 ? 11.25 25.672 22.453 1 93.56 134 ALA B CA 1
ATOM 4538 C C . ALA B 1 134 ? 11.133 24.234 21.969 1 93.56 134 ALA B C 1
ATOM 4540 O O . ALA B 1 134 ? 10.836 23.328 22.75 1 93.56 134 ALA B O 1
ATOM 4541 N N . VAL B 1 135 ? 11.43 23.984 20.719 1 92.81 135 VAL B N 1
ATOM 4542 C CA . VAL B 1 135 ? 11.336 22.656 20.141 1 92.81 135 VAL B CA 1
ATOM 4543 C C . VAL B 1 135 ? 12.43 21.766 20.719 1 92.81 135 VAL B C 1
ATOM 4545 O O . VAL B 1 135 ? 12.164 20.641 21.141 1 92.81 135 VAL B O 1
ATOM 4548 N N . ALA B 1 136 ? 13.617 22.234 20.688 1 90.62 136 ALA B N 1
ATOM 4549 C CA . ALA B 1 136 ? 14.742 21.453 21.203 1 90.62 136 ALA B CA 1
ATOM 4550 C C . ALA B 1 136 ? 14.508 21.062 22.656 1 90.62 136 ALA B C 1
ATOM 4552 O O . ALA B 1 136 ? 14.727 19.906 23.031 1 90.62 136 ALA B O 1
ATOM 4553 N N . ALA B 1 137 ? 14.016 21.969 23.391 1 89.62 137 ALA B N 1
ATOM 4554 C CA . ALA B 1 137 ? 13.797 21.719 24.812 1 89.62 137 ALA B CA 1
ATOM 4555 C C . ALA B 1 137 ? 12.641 20.75 25.016 1 89.62 137 ALA B C 1
ATOM 4557 O O . ALA B 1 137 ? 12.672 19.906 25.922 1 89.62 137 ALA B O 1
ATOM 4558 N N . SER B 1 138 ? 11.633 20.891 24.281 1 89.25 138 SER B N 1
ATOM 4559 C CA . SER B 1 138 ? 10.453 20.047 24.438 1 89.25 138 SER B CA 1
ATOM 4560 C C . SER B 1 138 ? 10.727 18.609 23.984 1 89.25 138 SER B C 1
ATOM 4562 O O . SER B 1 138 ? 10.234 17.656 24.594 1 89.25 138 SER B O 1
ATOM 4564 N N . TRP B 1 139 ? 11.492 18.391 22.969 1 87.06 139 TRP B N 1
ATOM 4565 C CA . TRP B 1 139 ? 11.656 17.078 22.391 1 87.06 139 TRP B CA 1
ATOM 4566 C C . TRP B 1 139 ? 12.875 16.359 22.969 1 87.06 139 TRP B C 1
ATOM 4568 O O . TRP B 1 139 ? 12.93 15.133 23.016 1 87.06 139 TRP B O 1
ATOM 4578 N N . LEU B 1 140 ? 13.875 17.016 23.219 1 79.62 140 LEU B N 1
ATOM 4579 C CA . LEU B 1 140 ? 15.086 16.422 23.781 1 79.62 140 LEU B CA 1
ATOM 4580 C C . LEU B 1 140 ? 15.094 16.531 25.297 1 79.62 140 LEU B C 1
ATOM 4582 O O . LEU B 1 140 ? 15.773 15.773 25.984 1 79.62 140 LEU B O 1
ATOM 4586 N N . GLY B 1 141 ? 14.57 17.656 25.766 1 67.31 141 GLY B N 1
ATOM 4587 C CA . GLY B 1 141 ? 14.859 18.156 27.094 1 67.31 141 GLY B CA 1
ATOM 4588 C C . GLY B 1 141 ? 14.172 17.359 28.188 1 67.31 141 GLY B C 1
ATOM 4589 O O . GLY B 1 141 ? 13.344 16.484 27.906 1 67.31 141 GLY B O 1
ATOM 4590 N N . ASP B 1 142 ? 14.773 17.594 29.25 1 61.72 142 ASP B N 1
ATOM 4591 C CA . ASP B 1 142 ? 14.398 17.188 30.609 1 61.72 142 ASP B CA 1
ATOM 4592 C C . ASP B 1 142 ? 13.203 18 31.109 1 61.72 142 ASP B C 1
ATOM 4594 O O . ASP B 1 142 ? 13.062 19.188 30.766 1 61.72 142 ASP B O 1
ATOM 4598 N N . SER B 1 143 ? 12.188 17.438 31.469 1 57.09 143 SER B N 1
ATOM 4599 C CA . SER B 1 143 ? 10.969 17.969 32.062 1 57.09 143 SER B CA 1
ATOM 4600 C C . SER B 1 143 ? 11.266 19.188 32.938 1 57.09 143 SER B C 1
ATOM 4602 O O . SER B 1 143 ? 10.359 19.984 33.219 1 57.09 143 SER B O 1
ATOM 4604 N N . ARG B 1 144 ? 12.523 19.391 33.344 1 55.5 144 ARG B N 1
ATOM 4605 C CA . ARG B 1 144 ? 12.867 20.406 34.312 1 55.5 144 ARG B CA 1
ATOM 4606 C C . ARG B 1 144 ? 12.789 21.812 33.719 1 55.5 144 ARG B C 1
ATOM 4608 O O . ARG B 1 144 ? 12.695 22.797 34.438 1 55.5 144 ARG B O 1
ATOM 4615 N N . HIS B 1 145 ? 12.742 21.859 32.438 1 65.56 145 HIS B N 1
ATOM 4616 C CA . HIS B 1 145 ? 12.797 23.156 31.812 1 65.56 145 HIS B CA 1
ATOM 4617 C C . HIS B 1 145 ? 11.523 23.438 31.016 1 65.56 145 HIS B C 1
ATOM 4619 O O . HIS B 1 145 ? 11.562 24.125 29.984 1 65.56 145 HIS B O 1
ATOM 4625 N N . ILE B 1 146 ? 10.531 22.906 31.609 1 72.94 146 ILE B N 1
ATOM 4626 C CA . ILE B 1 146 ? 9.25 22.984 30.906 1 72.94 146 ILE B CA 1
ATOM 4627 C C . ILE B 1 146 ? 8.75 24.438 30.906 1 72.94 146 ILE B C 1
ATOM 4629 O O . ILE B 1 146 ? 8.219 24.906 29.891 1 72.94 146 ILE B O 1
ATOM 4633 N N . ALA B 1 147 ? 8.984 25.109 31.984 1 77.31 147 ALA B N 1
ATOM 4634 C CA . ALA B 1 147 ? 8.523 26.5 32.062 1 77.31 147 ALA B CA 1
ATOM 4635 C C . ALA B 1 147 ? 9.258 27.375 31.062 1 77.31 147 ALA B C 1
ATOM 4637 O O . ALA B 1 147 ? 8.641 28.203 30.391 1 77.31 147 ALA B O 1
ATOM 4638 N N . THR B 1 148 ? 10.445 27.219 31.031 1 80.56 148 THR B N 1
ATOM 4639 C CA . THR B 1 148 ? 11.242 28 30.094 1 80.56 148 THR B CA 1
ATOM 4640 C C . THR B 1 148 ? 10.859 27.656 28.656 1 80.56 148 THR B C 1
ATOM 4642 O O . THR B 1 148 ? 10.852 28.531 27.781 1 80.56 148 THR B O 1
ATOM 4645 N N . THR B 1 149 ? 10.531 26.484 28.469 1 88.31 149 THR B N 1
ATOM 4646 C CA . THR B 1 149 ? 10.109 26.031 27.141 1 88.31 149 THR B CA 1
ATOM 4647 C C . THR B 1 149 ? 8.828 26.734 26.719 1 88.31 149 THR B C 1
ATOM 4649 O O . THR B 1 149 ? 8.742 27.25 25.594 1 88.31 149 THR B O 1
ATOM 4652 N N . TYR B 1 150 ? 7.938 26.875 27.656 1 91.88 150 TYR B N 1
ATOM 4653 C CA . TYR B 1 150 ? 6.672 27.547 27.359 1 91.88 150 TYR B CA 1
ATOM 4654 C C . TYR B 1 150 ? 6.879 29.031 27.172 1 91.88 150 TYR B C 1
ATOM 4656 O O . TYR B 1 150 ? 6.215 29.656 26.328 1 91.88 150 TYR B O 1
ATOM 4664 N N . CYS B 1 151 ? 7.785 29.547 27.922 1 93.44 151 CYS B N 1
ATOM 4665 C CA . CYS B 1 151 ? 8.086 30.969 27.781 1 93.44 151 CYS B CA 1
ATOM 4666 C C . CYS B 1 151 ? 8.641 31.266 26.391 1 93.44 151 CYS B C 1
ATOM 4668 O O . CYS B 1 151 ? 8.234 32.25 25.75 1 93.44 151 CYS B O 1
ATOM 4670 N N . ARG B 1 152 ? 9.516 30.469 25.984 1 93.69 152 ARG B N 1
ATOM 4671 C CA . ARG B 1 152 ? 10.102 30.641 24.656 1 93.69 152 ARG B CA 1
ATOM 4672 C C . ARG B 1 152 ? 9.055 30.438 23.562 1 93.69 152 ARG B C 1
ATOM 4674 O O . ARG B 1 152 ? 9.031 31.172 22.578 1 93.69 152 ARG B O 1
ATOM 4681 N N . ALA B 1 153 ? 8.219 29.453 23.766 1 95.75 153 ALA B N 1
ATOM 4682 C CA . ALA B 1 153 ? 7.145 29.219 22.797 1 95.75 153 ALA B CA 1
ATOM 4683 C C . ALA B 1 153 ? 6.199 30.422 22.734 1 95.75 153 ALA B C 1
ATOM 4685 O O . ALA B 1 153 ? 5.773 30.828 21.641 1 95.75 153 ALA B O 1
ATOM 4686 N N . SER B 1 154 ? 5.887 30.953 23.906 1 96.25 154 SER B N 1
ATOM 4687 C CA . SER B 1 154 ? 5.02 32.125 23.953 1 96.25 154 SER B CA 1
ATOM 4688 C C . SER B 1 154 ? 5.652 33.312 23.234 1 96.25 154 SER B C 1
ATOM 4690 O O . SER B 1 154 ? 4.961 34.062 22.547 1 96.25 154 SER B O 1
ATOM 4692 N N . SER B 1 155 ? 6.871 33.438 23.484 1 96.75 155 SER B N 1
ATOM 4693 C CA . SER B 1 155 ? 7.602 34.5 22.781 1 96.75 155 SER B CA 1
ATOM 4694 C C . SER B 1 155 ? 7.562 34.312 21.281 1 96.75 155 SER B C 1
ATOM 4696 O O . SER B 1 155 ? 7.328 35.25 20.531 1 96.75 155 SER B O 1
ATOM 4698 N N . ALA B 1 156 ? 7.82 33.156 20.828 1 97.75 156 ALA B N 1
ATOM 4699 C CA . ALA B 1 156 ? 7.77 32.812 19.406 1 97.75 156 ALA B CA 1
ATOM 4700 C C . ALA B 1 156 ? 6.371 33.062 18.844 1 97.75 156 ALA B C 1
ATOM 4702 O O . ALA B 1 156 ? 6.227 33.562 17.719 1 97.75 156 ALA B O 1
ATOM 4703 N N . MET B 1 157 ? 5.387 32.75 19.594 1 97.44 157 MET B N 1
ATOM 4704 C CA . MET B 1 157 ? 4.004 32.969 19.172 1 97.44 157 MET B CA 1
ATOM 4705 C C . MET B 1 157 ? 3.732 34.469 19 1 97.44 157 MET B C 1
ATOM 4707 O O . MET B 1 157 ? 3.033 34.875 18.062 1 97.44 157 MET B O 1
ATOM 4711 N N . SER B 1 158 ? 4.246 35.219 19.875 1 97.38 158 SER B N 1
ATOM 4712 C CA . SER B 1 158 ? 4.098 36.656 19.781 1 97.38 158 SER B CA 1
ATOM 4713 C C . SER B 1 158 ? 4.746 37.188 18.516 1 97.38 158 SER B C 1
ATOM 4715 O O . SER B 1 158 ? 4.223 38.094 17.875 1 97.38 158 SER B O 1
ATOM 4717 N N . ILE B 1 159 ? 5.836 36.625 18.219 1 97.19 159 ILE B N 1
ATOM 4718 C CA . ILE B 1 159 ? 6.523 37.031 17 1 97.19 159 ILE B CA 1
ATOM 4719 C C . ILE B 1 159 ? 5.664 36.688 15.789 1 97.19 159 ILE B C 1
ATOM 4721 O O . ILE B 1 159 ? 5.496 37.5 14.875 1 97.19 159 ILE B O 1
ATOM 4725 N N . LEU B 1 160 ? 5.125 35.5 15.82 1 97.88 160 LEU B N 1
ATOM 4726 C CA . LEU B 1 160 ? 4.289 35.062 14.711 1 97.88 160 LEU B CA 1
ATOM 4727 C C . LEU B 1 160 ? 3.08 35.969 14.547 1 97.88 160 LEU B C 1
ATOM 4729 O O . LEU B 1 160 ? 2.695 36.312 13.422 1 97.88 160 LEU B O 1
ATOM 4733 N N . ARG B 1 161 ? 2.533 36.438 15.57 1 96.12 161 ARG B N 1
ATOM 4734 C CA . ARG B 1 161 ? 1.343 37.281 15.539 1 96.12 161 ARG B CA 1
ATOM 4735 C C . ARG B 1 161 ? 1.667 38.688 15.008 1 96.12 161 ARG B C 1
ATOM 4737 O O . ARG B 1 161 ? 0.825 39.312 14.367 1 96.12 161 ARG B O 1
ATOM 4744 N N . SER B 1 162 ? 2.836 39.031 15.234 1 95 162 SER B N 1
ATOM 4745 C CA . SER B 1 162 ? 3.191 40.406 14.891 1 95 162 SER B CA 1
ATOM 4746 C C . SER B 1 162 ? 4.008 40.469 13.602 1 95 162 SER B C 1
ATOM 4748 O O . SER B 1 162 ? 4.324 41.531 13.102 1 95 162 SER B O 1
ATOM 4750 N N . LEU B 1 163 ? 4.301 39.344 13.117 1 95.56 163 LEU B N 1
ATOM 4751 C CA . LEU B 1 163 ? 5.184 39.281 11.953 1 95.56 163 LEU B CA 1
ATOM 4752 C C . LEU B 1 163 ? 4.504 39.875 10.727 1 95.56 163 LEU B C 1
ATOM 4754 O O . LEU B 1 163 ? 3.318 39.625 10.492 1 95.56 163 LEU B O 1
ATOM 4758 N N . GLU B 1 164 ? 5.25 40.75 10.016 1 93.94 164 GLU B N 1
ATOM 4759 C CA . GLU B 1 164 ? 4.809 41.281 8.734 1 93.94 164 GLU B CA 1
ATOM 4760 C C . GLU B 1 164 ? 5.676 40.781 7.59 1 93.94 164 GLU B C 1
ATOM 4762 O O . GLU B 1 164 ? 6.906 40.844 7.652 1 93.94 164 GLU B O 1
ATOM 4767 N N . ILE B 1 165 ? 5.062 40.25 6.621 1 93.62 165 ILE B N 1
ATOM 4768 C CA . ILE B 1 165 ? 5.777 39.688 5.48 1 93.62 165 ILE B CA 1
ATOM 4769 C C . ILE B 1 165 ? 5.965 40.781 4.414 1 93.62 165 ILE B C 1
ATOM 4771 O O . ILE B 1 165 ? 4.988 41.25 3.828 1 93.62 165 ILE B O 1
ATOM 4775 N N . ARG B 1 166 ? 7.141 41.062 4.102 1 90.31 166 ARG B N 1
ATOM 4776 C CA . ARG B 1 166 ? 7.457 42.125 3.146 1 90.31 166 ARG B CA 1
ATOM 4777 C C . ARG B 1 166 ? 8.078 41.531 1.88 1 90.31 166 ARG B C 1
ATOM 4779 O O . ARG B 1 166 ? 7.871 42.062 0.783 1 90.31 166 ARG B O 1
ATOM 4786 N N . ASP B 1 167 ? 8.797 40.469 2.07 1 87.12 167 ASP B N 1
ATOM 4787 C CA . ASP B 1 167 ? 9.477 39.875 0.923 1 87.12 167 ASP B CA 1
ATOM 4788 C C . ASP B 1 167 ? 9.492 38.344 1.033 1 87.12 167 ASP B C 1
ATOM 4790 O O . ASP B 1 167 ? 8.891 37.781 1.945 1 87.12 167 ASP B O 1
ATOM 4794 N N . THR B 1 168 ? 10.188 37.812 0.083 1 84.38 168 THR B N 1
ATOM 4795 C CA . THR B 1 168 ? 10.195 36.344 -0.01 1 84.38 168 THR B CA 1
ATOM 4796 C C . THR B 1 168 ? 11.023 35.75 1.115 1 84.38 168 THR B C 1
ATOM 4798 O O . THR B 1 168 ? 10.773 34.594 1.533 1 84.38 168 THR B O 1
ATOM 4801 N N . ASN B 1 169 ? 11.969 36.438 1.535 1 85.88 169 ASN B N 1
ATOM 4802 C CA . ASN B 1 169 ? 12.766 35.938 2.654 1 85.88 169 ASN B CA 1
ATOM 4803 C C . ASN B 1 169 ? 11.938 35.844 3.934 1 85.88 169 ASN B C 1
ATOM 4805 O O . ASN B 1 169 ? 12.102 34.938 4.727 1 85.88 169 ASN B O 1
ATOM 4809 N N . ASP B 1 170 ? 11.062 36.812 4.012 1 91.31 170 ASP B N 1
ATOM 4810 C CA . ASP B 1 170 ? 10.188 36.812 5.172 1 91.31 170 ASP B CA 1
ATOM 4811 C C . ASP B 1 170 ? 9.242 35.594 5.145 1 91.31 170 ASP B C 1
ATOM 4813 O O . ASP B 1 170 ? 8.859 35.094 6.195 1 91.31 170 ASP B O 1
ATOM 4817 N N . VAL B 1 171 ? 8.938 35.219 3.955 1 93.06 171 VAL B N 1
ATOM 4818 C CA . VAL B 1 171 ? 8.062 34.062 3.809 1 93.06 171 VAL B CA 1
ATOM 4819 C C . VAL B 1 171 ? 8.758 32.812 4.359 1 93.06 171 VAL B C 1
ATOM 4821 O O . VAL B 1 171 ? 8.164 32.062 5.133 1 93.06 171 VAL B O 1
ATOM 4824 N N . ALA B 1 172 ? 9.992 32.625 3.982 1 92.31 172 ALA B N 1
ATOM 4825 C CA . ALA B 1 172 ? 10.758 31.484 4.441 1 92.31 172 ALA B CA 1
ATOM 4826 C C . ALA B 1 172 ? 10.898 31.484 5.961 1 92.31 172 ALA B C 1
ATOM 4828 O O . ALA B 1 172 ? 10.727 30.453 6.613 1 92.31 172 ALA B O 1
ATOM 4829 N N . ASP B 1 173 ? 11.133 32.625 6.469 1 94.5 173 ASP B N 1
ATOM 4830 C CA . ASP B 1 173 ? 11.289 32.75 7.918 1 94.5 173 ASP B CA 1
ATOM 4831 C C . ASP B 1 173 ? 9.977 32.438 8.633 1 94.5 173 ASP B C 1
ATOM 4833 O O . ASP B 1 173 ? 9.977 31.781 9.68 1 94.5 173 ASP B O 1
ATOM 4837 N N . CYS B 1 174 ? 8.977 32.938 8.047 1 96.75 174 CYS B N 1
ATOM 4838 C CA . CYS B 1 174 ? 7.656 32.719 8.617 1 96.75 174 CYS B CA 1
ATOM 4839 C C . CYS B 1 174 ? 7.32 31.219 8.633 1 96.75 174 CYS B C 1
ATOM 4841 O O . CYS B 1 174 ? 6.789 30.703 9.617 1 96.75 174 CYS B O 1
ATOM 4843 N N . LEU B 1 175 ? 7.656 30.562 7.609 1 96.06 175 LEU B N 1
ATOM 4844 C CA . LEU B 1 175 ? 7.379 29.141 7.5 1 96.06 175 LEU B CA 1
ATOM 4845 C C . LEU B 1 175 ? 8.203 28.344 8.508 1 96.06 175 LEU B C 1
ATOM 4847 O O . LEU B 1 175 ? 7.691 27.406 9.133 1 96.06 175 LEU B O 1
ATOM 4851 N N . VAL B 1 176 ? 9.43 28.703 8.664 1 96.38 176 VAL B N 1
ATOM 4852 C CA . VAL B 1 176 ? 10.273 28.016 9.641 1 96.38 176 VAL B CA 1
ATOM 4853 C C . VAL B 1 176 ? 9.727 28.25 11.047 1 96.38 176 VAL B C 1
ATOM 4855 O O . VAL B 1 176 ? 9.586 27.312 11.828 1 96.38 176 VAL B O 1
ATOM 4858 N N . LEU B 1 177 ? 9.406 29.484 11.289 1 97.81 177 LEU B N 1
ATOM 4859 C CA . LEU B 1 177 ? 8.844 29.844 12.594 1 97.81 177 LEU B CA 1
ATOM 4860 C C . LEU B 1 177 ? 7.566 29.047 12.859 1 97.81 177 LEU B C 1
ATOM 4862 O O . LEU B 1 177 ? 7.43 28.422 13.914 1 97.81 177 LEU B O 1
ATOM 4866 N N . GLY B 1 178 ? 6.656 29.078 11.914 1 98 178 GLY B N 1
ATOM 4867 C CA . GLY B 1 178 ? 5.406 28.359 12.055 1 98 178 GLY B CA 1
ATOM 4868 C C . GLY B 1 178 ? 5.594 26.859 12.234 1 98 178 GLY B C 1
ATOM 4869 O O . GLY B 1 178 ? 4.945 26.25 13.078 1 98 178 GLY B O 1
ATOM 4870 N N . ALA B 1 179 ? 6.488 26.312 11.484 1 96.62 179 ALA B N 1
ATOM 4871 C CA . ALA B 1 179 ? 6.734 24.875 11.539 1 96.62 179 ALA B CA 1
ATOM 4872 C C . ALA B 1 179 ? 7.332 24.469 12.891 1 96.62 179 ALA B C 1
ATOM 4874 O O . ALA B 1 179 ? 7 23.422 13.438 1 96.62 179 ALA B O 1
ATOM 4875 N N . MET B 1 180 ? 8.242 25.266 13.383 1 95.69 180 MET B N 1
ATOM 4876 C CA . MET B 1 180 ? 8.828 24.969 14.688 1 95.69 180 MET B CA 1
ATOM 4877 C C . MET B 1 180 ? 7.789 25.078 15.797 1 95.69 180 MET B C 1
ATOM 4879 O O . MET B 1 180 ? 7.738 24.234 16.688 1 95.69 180 MET B O 1
ATOM 4883 N N . LEU B 1 181 ? 6.992 26.062 15.672 1 97.25 181 LEU B N 1
ATOM 4884 C CA . LEU B 1 181 ? 5.922 26.203 16.656 1 97.25 181 LEU B CA 1
ATOM 4885 C C . LEU B 1 181 ? 4.949 25.031 16.562 1 97.25 181 LEU B C 1
ATOM 4887 O O . LEU B 1 181 ? 4.461 24.547 17.594 1 97.25 181 LEU B O 1
ATOM 4891 N N . LEU B 1 182 ? 4.68 24.688 15.391 1 96.38 182 LEU B N 1
ATOM 4892 C CA . LEU B 1 182 ? 3.814 23.531 15.18 1 96.38 182 LEU B CA 1
ATOM 4893 C C . LEU B 1 182 ? 4.41 22.281 15.82 1 96.38 182 LEU B C 1
ATOM 4895 O O . LEU B 1 182 ? 3.699 21.516 16.469 1 96.38 182 LEU B O 1
ATOM 4899 N N . THR B 1 183 ? 5.688 22.062 15.578 1 94.12 183 THR B N 1
ATOM 4900 C CA . THR B 1 183 ? 6.391 20.922 16.141 1 94.12 183 THR B CA 1
ATOM 4901 C C . THR B 1 183 ? 6.32 20.953 17.672 1 94.12 183 THR B C 1
ATOM 4903 O O . THR B 1 183 ? 6.113 19.922 18.312 1 94.12 183 THR B O 1
ATOM 4906 N N . PHE B 1 184 ? 6.516 22.078 18.188 1 93.5 184 PHE B N 1
ATOM 4907 C CA . PHE B 1 184 ? 6.359 22.266 19.625 1 93.5 184 PHE B CA 1
ATOM 4908 C C . PHE B 1 184 ? 4.945 21.906 20.062 1 93.5 184 PHE B C 1
ATOM 4910 O O . PHE B 1 184 ? 4.762 21.203 21.062 1 93.5 184 PHE B O 1
ATOM 4917 N N . ALA B 1 185 ? 3.988 22.375 19.344 1 95.12 185 ALA B N 1
ATOM 4918 C CA . ALA B 1 185 ? 2.586 22.156 19.688 1 95.12 185 ALA B CA 1
ATOM 4919 C C . ALA B 1 185 ? 2.248 20.672 19.672 1 95.12 185 ALA B C 1
ATOM 4921 O O . ALA B 1 185 ? 1.507 20.172 20.531 1 95.12 185 ALA B O 1
ATOM 4922 N N . PHE B 1 186 ? 2.768 19.938 18.812 1 92.88 186 PHE B N 1
ATOM 4923 C CA . PHE B 1 186 ? 2.498 18.5 18.719 1 92.88 186 PHE B CA 1
ATOM 4924 C C . PHE B 1 186 ? 2.947 17.781 19.984 1 92.88 186 PHE B C 1
ATOM 4926 O O . PHE B 1 186 ? 2.363 16.766 20.359 1 92.88 186 PHE B O 1
ATOM 4933 N N . LYS B 1 187 ? 3.924 18.328 20.562 1 91 187 LYS B N 1
ATOM 4934 C CA . LYS B 1 187 ? 4.477 17.688 21.75 1 91 187 LYS B CA 1
ATOM 4935 C C . LYS B 1 187 ? 3.697 18.062 23 1 91 187 LYS B C 1
ATOM 4937 O O . LYS B 1 187 ? 3.379 17.203 23.828 1 91 187 LYS B O 1
ATOM 4942 N N . LEU B 1 188 ? 3.305 19.375 23.094 1 91.06 188 LEU B N 1
ATOM 4943 C CA . LEU B 1 188 ? 2.863 19.828 24.406 1 91.06 188 LEU B CA 1
ATOM 4944 C C . LEU B 1 188 ? 1.487 20.484 24.328 1 91.06 188 LEU B C 1
ATOM 4946 O O . LEU B 1 188 ? 0.772 20.562 25.328 1 91.06 188 LEU B O 1
ATOM 4950 N N . ARG B 1 189 ? 1.105 20.969 23.172 1 92.88 189 ARG B N 1
ATOM 4951 C CA . ARG B 1 189 ? -0.159 21.688 23.031 1 92.88 189 ARG B CA 1
ATOM 4952 C C . ARG B 1 189 ? -0.804 21.391 21.672 1 92.88 189 ARG B C 1
ATOM 4954 O O . ARG B 1 189 ? -1.02 22.297 20.875 1 92.88 189 ARG B O 1
ATOM 4961 N N . PRO B 1 190 ? -1.204 20.219 21.5 1 92.94 190 PRO B N 1
ATOM 4962 C CA . PRO B 1 190 ? -1.727 19.844 20.188 1 92.94 190 PRO B CA 1
ATOM 4963 C C . PRO B 1 190 ? -2.955 20.656 19.797 1 92.94 190 PRO B C 1
ATOM 4965 O O . PRO B 1 190 ? -3.23 20.812 18.594 1 92.94 190 PRO B O 1
ATOM 4968 N N . GLY B 1 191 ? -3.652 21.219 20.688 1 91.38 191 GLY B N 1
ATOM 4969 C CA . GLY B 1 191 ? -4.805 22.047 20.391 1 91.38 191 GLY B CA 1
ATOM 4970 C C . GLY B 1 191 ? -4.441 23.328 19.672 1 91.38 191 GLY B C 1
ATOM 4971 O O . GLY B 1 191 ? -5.285 23.922 18.984 1 91.38 191 GLY B O 1
ATOM 4972 N N . ASP B 1 192 ? -3.188 23.734 19.781 1 94.38 192 ASP B N 1
ATOM 4973 C CA . ASP B 1 192 ? -2.744 24.984 19.172 1 94.38 192 ASP B CA 1
ATOM 4974 C C . ASP B 1 192 ? -2.215 24.75 17.766 1 94.38 192 ASP B C 1
ATOM 4976 O O . ASP B 1 192 ? -1.851 25.703 17.062 1 94.38 192 ASP B O 1
ATOM 4980 N N . ALA B 1 193 ? -2.199 23.531 17.375 1 95.31 193 ALA B N 1
ATOM 4981 C CA . ALA B 1 193 ? -1.617 23.219 16.078 1 95.31 193 ALA B CA 1
ATOM 4982 C C . ALA B 1 193 ? -2.389 23.906 14.953 1 95.31 193 ALA B C 1
ATOM 4984 O O . ALA B 1 193 ? -1.79 24.516 14.062 1 95.31 193 ALA B O 1
ATOM 4985 N N . PHE B 1 194 ? -3.672 23.906 15.086 1 95.75 194 PHE B N 1
ATOM 4986 C CA . PHE B 1 194 ? -4.508 24.453 14.031 1 95.75 194 PHE B CA 1
ATOM 4987 C C . PHE B 1 194 ? -4.359 25.969 13.953 1 95.75 194 PHE B C 1
ATOM 4989 O O . PHE B 1 194 ? -4.055 26.516 12.891 1 95.75 194 PHE B O 1
ATOM 4996 N N . PRO B 1 195 ? -4.535 26.688 14.984 1 96.38 195 PRO B N 1
ATOM 4997 C CA . PRO B 1 195 ? -4.367 28.141 14.906 1 96.38 195 PRO B CA 1
ATOM 4998 C C . PRO B 1 195 ? -2.969 28.547 14.445 1 96.38 195 PRO B C 1
ATOM 5000 O O . PRO B 1 195 ? -2.812 29.562 13.75 1 96.38 195 PRO B O 1
ATOM 5003 N N . ILE B 1 196 ? -1.948 27.812 14.852 1 97.81 196 ILE B N 1
ATOM 5004 C CA . ILE B 1 196 ? -0.583 28.125 14.438 1 97.81 196 ILE B CA 1
ATOM 5005 C C . ILE B 1 196 ? -0.461 27.969 12.922 1 97.81 196 ILE B C 1
ATOM 5007 O O . ILE B 1 196 ? 0.055 28.859 12.242 1 97.81 196 ILE B O 1
ATOM 5011 N N . ALA B 1 197 ? -0.919 26.859 12.445 1 98.06 197 ALA B N 1
ATOM 5012 C CA . ALA B 1 197 ? -0.849 26.594 11.008 1 98.06 197 ALA B CA 1
ATOM 5013 C C . ALA B 1 197 ? -1.647 27.641 10.219 1 98.06 197 ALA B C 1
ATOM 5015 O O . ALA B 1 197 ? -1.15 28.203 9.25 1 98.06 197 ALA B O 1
ATOM 5016 N N . ARG B 1 198 ? -2.812 27.922 10.664 1 97.31 198 ARG B N 1
ATOM 5017 C CA . ARG B 1 198 ? -3.693 28.859 9.977 1 97.31 198 ARG B CA 1
ATOM 5018 C C . ARG B 1 198 ? -3.094 30.266 9.953 1 97.31 198 ARG B C 1
ATOM 5020 O O . ARG B 1 198 ? -3.092 30.922 8.914 1 97.31 198 ARG B O 1
ATOM 5027 N N . ARG B 1 199 ? -2.617 30.672 11.078 1 97.62 199 ARG B N 1
ATOM 5028 C CA . ARG B 1 199 ? -2.008 31.984 11.156 1 97.62 199 ARG B CA 1
ATOM 5029 C C . ARG B 1 199 ? -0.795 32.094 10.234 1 97.62 199 ARG B C 1
ATOM 5031 O O . ARG B 1 199 ? -0.633 33.062 9.516 1 97.62 199 ARG B O 1
ATOM 5038 N N . THR B 1 200 ? 0.072 31.094 10.305 1 98.06 200 THR B N 1
ATOM 5039 C CA . THR B 1 200 ? 1.267 31.062 9.469 1 98.06 200 THR B CA 1
ATOM 5040 C C . THR B 1 200 ? 0.895 31.141 7.992 1 98.06 200 THR B C 1
ATOM 5042 O O . THR B 1 200 ? 1.438 31.969 7.25 1 98.06 200 THR B O 1
ATOM 5045 N N . LEU B 1 201 ? -0.044 30.344 7.582 1 97.31 201 LEU B N 1
ATOM 5046 C CA . LEU B 1 201 ? -0.448 30.266 6.184 1 97.31 201 LEU B CA 1
ATOM 5047 C C . LEU B 1 201 ? -1.148 31.547 5.754 1 97.31 201 LEU B C 1
ATOM 5049 O O . LEU B 1 201 ? -1.003 31.984 4.609 1 97.31 201 LEU B O 1
ATOM 5053 N N . SER B 1 202 ? -1.886 32.156 6.664 1 96.75 202 SER B N 1
ATOM 5054 C CA . SER B 1 202 ? -2.559 33.406 6.355 1 96.75 202 SER B CA 1
ATOM 5055 C C . SER B 1 202 ? -1.553 34.531 6.082 1 96.75 202 SER B C 1
ATOM 5057 O O . SER B 1 202 ? -1.792 35.375 5.238 1 96.75 202 SER B O 1
ATOM 5059 N N . LEU B 1 203 ? -0.511 34.5 6.766 1 96.62 203 LEU B N 1
ATOM 5060 C CA . LEU B 1 203 ? 0.529 35.5 6.59 1 96.62 203 LEU B CA 1
ATOM 5061 C C . LEU B 1 203 ? 1.232 35.344 5.246 1 96.62 203 LEU B C 1
ATOM 5063 O O . LEU B 1 203 ? 1.62 36.312 4.609 1 96.62 203 LEU B O 1
ATOM 5067 N N . VAL B 1 204 ? 1.375 34.125 4.844 1 94.88 204 VAL B N 1
ATOM 5068 C CA . VAL B 1 204 ? 2.154 33.812 3.648 1 94.88 204 VAL B CA 1
ATOM 5069 C C . VAL B 1 204 ? 1.269 33.938 2.41 1 94.88 204 VAL B C 1
ATOM 5071 O O . VAL B 1 204 ? 1.758 34.188 1.311 1 94.88 204 VAL B O 1
ATOM 5074 N N . LYS B 1 205 ? 0.026 33.781 2.51 1 94.38 205 LYS B N 1
ATOM 5075 C CA . LYS B 1 205 ? -0.937 33.656 1.42 1 94.38 205 LYS B CA 1
ATOM 5076 C C . LYS B 1 205 ? -0.818 34.812 0.435 1 94.38 205 LYS B C 1
ATOM 5078 O O . LYS B 1 205 ? -0.738 34.594 -0.776 1 94.38 205 LYS B O 1
ATOM 5083 N N . PRO B 1 206 ? -0.709 36.031 0.861 1 92.19 206 PRO B N 1
ATOM 5084 C CA . PRO B 1 206 ? -0.678 37.156 -0.084 1 92.19 206 PRO B CA 1
ATOM 5085 C C . PRO B 1 206 ? 0.537 37.094 -1.007 1 92.19 206 PRO B C 1
ATOM 5087 O O . PRO B 1 206 ? 0.486 37.625 -2.125 1 92.19 206 PRO B O 1
ATOM 5090 N N . ARG B 1 207 ? 1.53 36.438 -0.551 1 90.31 207 ARG B N 1
ATOM 5091 C CA . ARG B 1 207 ? 2.758 36.406 -1.341 1 90.31 207 ARG B CA 1
ATOM 5092 C C . ARG B 1 207 ? 2.984 35.031 -1.952 1 90.31 207 ARG B C 1
ATOM 5094 O O . ARG B 1 207 ? 4.012 34.781 -2.592 1 90.31 207 ARG B O 1
ATOM 5101 N N . TYR B 1 208 ? 2.148 34.188 -1.75 1 88.25 208 TYR B N 1
ATOM 5102 C CA . TYR B 1 208 ? 2.33 32.812 -2.152 1 88.25 208 TYR B CA 1
ATOM 5103 C C . TYR B 1 208 ? 2.422 32.688 -3.668 1 88.25 208 TYR B C 1
ATOM 5105 O O . TYR B 1 208 ? 3.232 31.906 -4.188 1 88.25 208 TYR B O 1
ATOM 5113 N N . ASP B 1 209 ? 1.677 33.438 -4.363 1 78.94 209 ASP B N 1
ATOM 5114 C CA . ASP B 1 209 ? 1.637 33.375 -5.82 1 78.94 209 ASP B CA 1
ATOM 5115 C C . ASP B 1 209 ? 2.932 33.906 -6.434 1 78.94 209 ASP B C 1
ATOM 5117 O O . ASP B 1 209 ? 3.27 33.562 -7.57 1 78.94 209 ASP B O 1
ATOM 5121 N N . THR B 1 210 ? 3.592 34.625 -5.633 1 76.25 210 THR B N 1
ATOM 5122 C CA . THR B 1 210 ? 4.809 35.219 -6.168 1 76.25 210 THR B CA 1
ATOM 5123 C C . THR B 1 210 ? 6.027 34.375 -5.844 1 76.25 210 THR B C 1
ATOM 5125 O O . THR B 1 210 ? 7.125 34.625 -6.332 1 76.25 210 THR B O 1
ATOM 5128 N N . LEU B 1 211 ? 5.766 33.438 -4.988 1 75.69 211 LEU B N 1
ATOM 5129 C CA . LEU B 1 211 ? 6.895 32.594 -4.617 1 75.69 211 LEU B CA 1
ATOM 5130 C C . LEU B 1 211 ? 7.375 31.781 -5.816 1 75.69 211 LEU B C 1
ATOM 5132 O O . LEU B 1 211 ? 6.562 31.25 -6.574 1 75.69 211 LEU B O 1
ATOM 5136 N N . GLN B 1 212 ? 8.641 31.984 -6.027 1 64.69 212 GLN B N 1
ATOM 5137 C CA . GLN B 1 212 ? 9.25 31.234 -7.113 1 64.69 212 GLN B CA 1
ATOM 5138 C C . GLN B 1 212 ? 9.25 29.734 -6.809 1 64.69 212 GLN B C 1
ATOM 5140 O O . GLN B 1 212 ? 9.617 29.328 -5.707 1 64.69 212 GLN B O 1
ATOM 5145 N N . GLN B 1 213 ? 8.844 29.031 -7.738 1 63.72 213 GLN B N 1
ATOM 5146 C CA . GLN B 1 213 ? 8.711 27.594 -7.566 1 63.72 213 GLN B CA 1
ATOM 5147 C C . GLN B 1 213 ? 10.047 26.891 -7.762 1 63.72 213 GLN B C 1
ATOM 5149 O O . GLN B 1 213 ? 10.172 25.688 -7.504 1 63.72 213 GLN B O 1
ATOM 5154 N N . ASP B 1 214 ? 11.023 27.734 -7.879 1 67.12 214 ASP B N 1
ATOM 5155 C CA . ASP B 1 214 ? 12.289 27.109 -8.273 1 67.12 214 ASP B CA 1
ATOM 5156 C C . ASP B 1 214 ? 13.156 26.812 -7.055 1 67.12 214 ASP B C 1
ATOM 5158 O O . ASP B 1 214 ? 14.195 26.156 -7.172 1 67.12 214 ASP B O 1
ATOM 5162 N N . ASP B 1 215 ? 12.695 27.234 -5.855 1 77.69 215 ASP B N 1
ATOM 5163 C CA . ASP B 1 215 ? 13.484 26.875 -4.68 1 77.69 215 ASP B CA 1
ATOM 5164 C C . ASP B 1 215 ? 12.633 26.172 -3.633 1 77.69 215 ASP B C 1
ATOM 5166 O O . ASP B 1 215 ? 12.18 26.797 -2.668 1 77.69 215 ASP B O 1
ATOM 5170 N N . PRO B 1 216 ? 12.602 24.969 -3.758 1 82.69 216 PRO B N 1
ATOM 5171 C CA . PRO B 1 216 ? 11.734 24.203 -2.854 1 82.69 216 PRO B CA 1
ATOM 5172 C C . PRO B 1 216 ? 12.203 24.266 -1.4 1 82.69 216 PRO B C 1
ATOM 5174 O O . PRO B 1 216 ? 11.391 24.109 -0.484 1 82.69 216 PRO B O 1
ATOM 5177 N N . GLU B 1 217 ? 13.406 24.625 -1.201 1 84.75 217 GLU B N 1
ATOM 5178 C CA . GLU B 1 217 ? 13.938 24.609 0.158 1 84.75 217 GLU B CA 1
ATOM 5179 C C . GLU B 1 217 ? 13.406 25.797 0.964 1 84.75 217 GLU B C 1
ATOM 5181 O O . GLU B 1 217 ? 13.336 25.734 2.193 1 84.75 217 GLU B O 1
ATOM 5186 N N . ARG B 1 218 ? 12.992 26.781 0.251 1 84.5 218 ARG B N 1
ATOM 5187 C CA . ARG B 1 218 ? 12.484 27.969 0.926 1 84.5 218 ARG B CA 1
ATOM 5188 C C . ARG B 1 218 ? 11.031 27.766 1.346 1 84.5 218 ARG B C 1
ATOM 5190 O O . ARG B 1 218 ? 10.516 28.516 2.184 1 84.5 218 ARG B O 1
ATOM 5197 N N . GLN B 1 219 ? 10.445 26.781 0.822 1 89.12 219 GLN B N 1
ATOM 5198 C CA . GLN B 1 219 ? 9.047 26.531 1.137 1 89.12 219 GLN B CA 1
ATOM 5199 C C . GLN B 1 219 ? 8.844 25.109 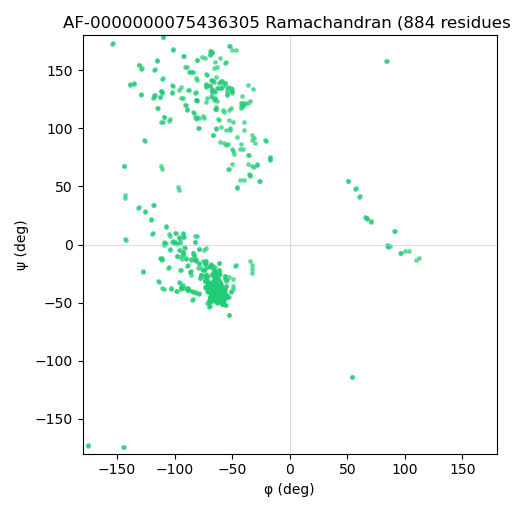1.651 1 89.12 219 GLN B C 1
ATOM 5201 O O . GLN B 1 219 ? 7.758 24.547 1.523 1 89.12 219 GLN B O 1
ATOM 5206 N N . VAL B 1 220 ? 9.844 24.578 2.25 1 90.81 220 VAL B N 1
ATOM 5207 C CA . VAL B 1 220 ? 9.883 23.156 2.584 1 90.81 220 VAL B CA 1
ATOM 5208 C C . VAL B 1 220 ? 8.812 22.844 3.621 1 90.81 220 VAL B C 1
ATOM 5210 O O . VAL B 1 220 ? 8.227 21.75 3.611 1 90.81 220 VAL B O 1
ATOM 5213 N N . PHE B 1 221 ? 8.43 23.797 4.422 1 94.75 221 PHE B N 1
ATOM 5214 C CA . PHE B 1 221 ? 7.543 23.516 5.543 1 94.75 221 PHE B CA 1
ATOM 5215 C C . PHE B 1 221 ? 6.094 23.781 5.168 1 94.75 221 PHE B C 1
ATOM 5217 O O . PHE B 1 221 ? 5.188 23.578 5.977 1 94.75 221 PHE B O 1
ATOM 5224 N N . LEU B 1 222 ? 5.84 24.172 3.994 1 94.75 222 LEU B N 1
ATOM 5225 C CA . LEU B 1 222 ? 4.488 24.5 3.559 1 94.75 222 LEU B CA 1
ATOM 5226 C C . LEU B 1 222 ? 3.584 23.281 3.598 1 94.75 222 LEU B C 1
ATOM 5228 O O . LEU B 1 222 ? 2.445 23.359 4.062 1 94.75 222 LEU B O 1
ATOM 5232 N N . SER B 1 223 ? 4.094 22.188 3.199 1 95.06 223 SER B N 1
ATOM 5233 C CA . SER B 1 223 ? 3.285 20.969 3.086 1 95.06 223 SER B CA 1
ATOM 5234 C C . SER B 1 223 ? 2.82 20.484 4.453 1 95.06 223 SER B C 1
ATOM 5236 O O . SER B 1 223 ? 1.663 20.109 4.621 1 95.06 223 SER B O 1
ATOM 5238 N N . CYS B 1 224 ? 3.701 20.516 5.387 1 95.56 224 CYS B N 1
ATOM 5239 C CA . CYS B 1 224 ? 3.324 20.031 6.711 1 95.56 224 CYS B CA 1
ATOM 5240 C C . CYS B 1 224 ? 2.307 20.969 7.359 1 95.56 224 CYS B C 1
ATOM 5242 O O . CYS B 1 224 ? 1.393 20.5 8.047 1 95.56 224 CYS B O 1
ATOM 5244 N N . LEU B 1 225 ? 2.412 22.25 7.129 1 97.06 225 LEU B N 1
ATOM 5245 C CA . LEU B 1 225 ? 1.453 23.203 7.668 1 97.06 225 LEU B CA 1
ATOM 5246 C C . LEU B 1 225 ? 0.086 23.031 7.016 1 97.06 225 LEU B C 1
ATOM 5248 O O . LEU B 1 225 ? -0.937 23 7.707 1 97.06 225 LEU B O 1
ATOM 5252 N N . VAL B 1 226 ? 0.113 22.844 5.75 1 96.88 226 VAL B N 1
ATOM 5253 C CA . VAL B 1 226 ? -1.128 22.672 5.004 1 96.88 226 VAL B CA 1
ATOM 5254 C C . VAL B 1 226 ? -1.819 21.391 5.438 1 96.88 226 VAL B C 1
ATOM 5256 O O . VAL B 1 226 ? -3.031 21.375 5.668 1 96.88 226 VAL B O 1
ATOM 5259 N N . THR B 1 227 ? -1.083 20.344 5.594 1 96.5 227 THR B N 1
ATOM 5260 C CA . THR B 1 227 ? -1.662 19.062 5.957 1 96.5 227 THR B CA 1
ATOM 5261 C C . THR B 1 227 ? -2.217 19.094 7.379 1 96.5 227 THR B C 1
ATOM 5263 O O . THR B 1 227 ? -3.256 18.5 7.66 1 96.5 227 THR B O 1
ATOM 5266 N N . THR B 1 228 ? -1.566 19.797 8.227 1 95.31 228 THR B N 1
ATOM 5267 C CA . THR B 1 228 ? -2.029 19.891 9.609 1 95.31 228 THR B CA 1
ATOM 5268 C C . THR B 1 228 ? -3.359 20.641 9.672 1 95.31 228 THR B C 1
ATOM 5270 O O . THR B 1 228 ? -4.262 20.25 10.422 1 95.31 228 THR B O 1
ATOM 5273 N N . GLU B 1 229 ? -3.467 21.594 8.922 1 96.88 229 GLU B N 1
ATOM 5274 C CA . GLU B 1 229 ? -4.68 22.391 8.938 1 96.88 229 GLU B CA 1
ATOM 5275 C C . GLU B 1 229 ? -5.879 21.609 8.422 1 96.88 229 GLU B C 1
ATOM 5277 O O . GLU B 1 229 ? -7.02 21.875 8.805 1 96.88 229 GLU B O 1
ATOM 5282 N N . LEU B 1 230 ? -5.664 20.625 7.605 1 96.69 230 LEU B N 1
ATOM 5283 C CA . LEU B 1 230 ? -6.723 19.891 6.922 1 96.69 230 LEU B CA 1
ATOM 5284 C C . LEU B 1 230 ? -7.645 19.203 7.922 1 96.69 230 LEU B C 1
ATOM 5286 O O . LEU B 1 230 ? -8.859 19.156 7.723 1 96.69 230 LEU B O 1
ATOM 5290 N N . LEU B 1 231 ? -7.066 18.688 8.953 1 94.88 231 LEU B N 1
ATOM 5291 C CA . LEU B 1 231 ? -7.871 17.969 9.938 1 94.88 231 LEU B CA 1
ATOM 5292 C C . LEU B 1 231 ? -8.953 18.875 10.516 1 94.88 231 LEU B C 1
ATOM 5294 O O . LEU B 1 231 ? -10.141 18.547 10.453 1 94.88 231 LEU B O 1
ATOM 5298 N N . ASP B 1 232 ? -8.562 19.953 10.93 1 94.56 232 ASP B N 1
ATOM 5299 C CA . ASP B 1 232 ? -9.508 20.875 11.57 1 94.56 232 ASP B CA 1
ATOM 5300 C C . ASP B 1 232 ? -10.43 21.516 10.539 1 94.56 232 ASP B C 1
ATOM 5302 O O . ASP B 1 232 ? -11.594 21.797 10.828 1 94.56 232 ASP B O 1
ATOM 5306 N N . CYS B 1 233 ? -9.898 21.688 9.367 1 96.56 233 CYS B N 1
ATOM 5307 C CA . CYS B 1 233 ? -10.75 22.234 8.312 1 96.56 233 CYS B CA 1
ATOM 5308 C C . CYS B 1 233 ? -11.891 21.266 7.984 1 96.56 233 CYS B C 1
ATOM 5310 O O . CYS B 1 233 ? -13.023 21.703 7.789 1 96.56 233 CYS B O 1
ATOM 5312 N N . LEU B 1 234 ? -11.578 20.031 7.973 1 95.94 234 LEU B N 1
ATOM 5313 C CA . LEU B 1 234 ? -12.617 19.031 7.723 1 95.94 234 LEU B CA 1
ATOM 5314 C C . LEU B 1 234 ? -13.609 19 8.875 1 95.94 234 LEU B C 1
ATOM 5316 O O . LEU B 1 234 ? -14.828 19 8.656 1 95.94 234 LEU B O 1
ATOM 5320 N N . LEU B 1 235 ? -13.148 19.031 10.078 1 94.44 235 LEU B N 1
ATOM 5321 C CA . LEU B 1 235 ? -13.992 18.906 11.266 1 94.44 235 LEU B CA 1
ATOM 5322 C C . LEU B 1 235 ? -14.898 20.141 11.406 1 94.44 235 LEU B C 1
ATOM 5324 O O . LEU B 1 235 ? -16.062 20.016 11.805 1 94.44 235 LEU B O 1
ATOM 5328 N N . GLN B 1 236 ? -14.359 21.25 11.008 1 93.81 236 GLN B N 1
ATOM 5329 C CA . GLN B 1 236 ? -15.094 22.5 11.188 1 93.81 236 GLN B CA 1
ATOM 5330 C C . GLN B 1 236 ? -15.781 22.922 9.898 1 93.81 236 GLN B C 1
ATOM 5332 O O . GLN B 1 236 ? -16.391 24 9.828 1 93.81 236 GLN B O 1
ATOM 5337 N N . CYS B 1 237 ? -15.656 22.141 8.891 1 95.06 237 CYS B N 1
ATOM 5338 C CA . CYS B 1 237 ? -16.25 22.406 7.59 1 95.06 237 CYS B CA 1
ATOM 5339 C C . CYS B 1 237 ? -15.797 23.75 7.043 1 95.06 237 CYS B C 1
ATOM 5341 O O . CYS B 1 237 ? -16.625 24.578 6.66 1 95.06 237 CYS B O 1
ATOM 5343 N N . GLN B 1 238 ? -14.523 23.953 7.102 1 95.44 238 GLN B N 1
ATOM 5344 C CA . GLN B 1 238 ? -13.898 25.172 6.594 1 95.44 238 GLN B CA 1
ATOM 5345 C C . GLN B 1 238 ? -12.969 24.859 5.422 1 95.44 238 GLN B C 1
ATOM 5347 O O . GLN B 1 238 ? -12.555 23.719 5.234 1 95.44 238 GLN B O 1
ATOM 5352 N N . VAL B 1 239 ? -12.734 25.859 4.684 1 97.19 239 VAL B N 1
ATOM 5353 C CA . VAL B 1 239 ? -11.789 25.734 3.576 1 97.19 239 VAL B CA 1
ATOM 5354 C C . VAL B 1 239 ? -10.375 26.047 4.062 1 97.19 239 VAL B C 1
ATOM 5356 O O . VAL B 1 239 ? -10.164 27 4.812 1 97.19 239 VAL B O 1
ATOM 5359 N N . PRO B 1 240 ? -9.43 25.203 3.709 1 97.38 240 PRO B N 1
ATOM 5360 C CA . PRO B 1 240 ? -8.047 25.5 4.098 1 97.38 240 PRO B CA 1
ATOM 5361 C C . PRO B 1 240 ? -7.578 26.875 3.619 1 97.38 240 PRO B C 1
ATOM 5363 O O . PRO B 1 240 ? -8.125 27.406 2.658 1 97.38 240 PRO B O 1
ATOM 5366 N N . THR B 1 241 ? -6.621 27.375 4.277 1 97.12 241 THR B N 1
ATOM 5367 C CA . THR B 1 241 ? -6.172 28.75 4.094 1 97.12 241 THR B CA 1
ATOM 5368 C C . THR B 1 241 ? -5.555 28.938 2.709 1 97.12 241 THR B C 1
ATOM 5370 O O . THR B 1 241 ? -5.75 29.969 2.072 1 97.12 241 THR B O 1
ATOM 5373 N N . LEU B 1 242 ? -4.883 27.938 2.348 1 94.5 242 LEU B N 1
ATOM 5374 C CA . LEU B 1 242 ? -4.105 28.078 1.123 1 94.5 242 LEU B CA 1
ATOM 5375 C C . LEU B 1 242 ? -4.195 26.812 0.276 1 94.5 242 LEU B C 1
ATOM 5377 O O . LEU B 1 242 ? -4.141 25.703 0.807 1 94.5 242 LEU B O 1
ATOM 5381 N N . ARG B 1 243 ? -4.336 27.078 -1.057 1 95 243 ARG B N 1
ATOM 5382 C CA . ARG B 1 243 ? -4.273 25.969 -2 1 95 243 ARG B CA 1
ATOM 5383 C C . ARG B 1 243 ? -2.826 25.641 -2.359 1 95 243 ARG B C 1
ATOM 5385 O O . ARG B 1 243 ? -2.141 26.438 -2.994 1 95 243 ARG B O 1
ATOM 5392 N N . PHE B 1 244 ? -2.418 24.484 -1.964 1 94.38 244 PHE B N 1
ATOM 5393 C CA . PHE B 1 244 ? -1.035 24.062 -2.176 1 94.38 244 PHE B CA 1
ATOM 5394 C C . PHE B 1 244 ? -0.722 23.969 -3.664 1 94.38 244 PHE B C 1
ATOM 5396 O O . PHE B 1 244 ? -1.519 23.422 -4.438 1 94.38 244 PHE B O 1
ATOM 5403 N N . ARG B 1 245 ? 0.37 24.469 -4.051 1 91.12 245 ARG B N 1
ATOM 5404 C CA . ARG B 1 245 ? 0.866 24.359 -5.418 1 91.12 245 ARG B CA 1
ATOM 5405 C C . ARG B 1 245 ? 2.068 23.422 -5.488 1 91.12 245 ARG B C 1
ATOM 5407 O O . ARG B 1 245 ? 3.154 23.766 -5.012 1 91.12 245 ARG B O 1
ATOM 5414 N N . PRO B 1 246 ? 1.814 22.25 -6.102 1 86.75 246 PRO B N 1
ATOM 5415 C CA . PRO B 1 246 ? 2.932 21.312 -6.152 1 86.75 246 PRO B CA 1
ATOM 5416 C C . PRO B 1 246 ? 4.133 21.859 -6.918 1 86.75 246 PRO B C 1
ATOM 5418 O O . PRO B 1 246 ? 3.967 22.547 -7.922 1 86.75 246 PRO B O 1
ATOM 5421 N N . ILE B 1 247 ? 5.277 21.562 -6.316 1 77.38 247 ILE B N 1
ATOM 5422 C CA . ILE B 1 247 ? 6.527 21.953 -6.957 1 77.38 247 ILE B CA 1
ATOM 5423 C C . ILE B 1 247 ? 6.895 20.953 -8.039 1 77.38 247 ILE B C 1
ATOM 5425 O O . ILE B 1 247 ? 6.945 19.75 -7.789 1 77.38 247 ILE B O 1
ATOM 5429 N N . SER B 1 248 ? 7.078 21.391 -9.281 1 73.81 248 SER B N 1
ATOM 5430 C CA . SER B 1 248 ? 7.344 20.5 -10.414 1 73.81 248 SER B CA 1
ATOM 5431 C C . SER B 1 248 ? 8.836 20.391 -10.703 1 73.81 248 SER B C 1
ATOM 5433 O O . SER B 1 248 ? 9.289 20.75 -11.789 1 73.81 248 SER B O 1
ATOM 5435 N N . LEU B 1 249 ? 9.602 20.203 -9.766 1 75.5 249 LEU B N 1
ATOM 5436 C CA . LEU B 1 249 ? 11.023 19.969 -10 1 75.5 249 LEU B CA 1
ATOM 5437 C C . LEU B 1 249 ? 11.32 18.484 -10.109 1 75.5 249 LEU B C 1
ATOM 5439 O O . LEU B 1 249 ? 10.883 17.688 -9.266 1 75.5 249 LEU B O 1
ATOM 5443 N N . PRO B 1 250 ? 11.953 18.234 -11.211 1 75.31 250 PRO B N 1
ATOM 5444 C CA . PRO B 1 250 ? 12.258 16.828 -11.398 1 75.31 250 PRO B CA 1
ATOM 5445 C C . PRO B 1 250 ? 13.031 16.219 -10.219 1 75.31 250 PRO B C 1
ATOM 5447 O O . PRO B 1 250 ? 13.984 16.844 -9.727 1 75.31 250 PRO B O 1
ATOM 5450 N N . GLY B 1 251 ? 12.523 15.195 -9.789 1 75.5 251 GLY B N 1
ATOM 5451 C CA . GLY B 1 251 ? 13.234 14.453 -8.766 1 75.5 251 GLY B CA 1
ATOM 5452 C C . GLY B 1 251 ? 12.922 14.93 -7.355 1 75.5 251 GLY B C 1
ATOM 5453 O O . GLY B 1 251 ? 13.383 14.344 -6.379 1 75.5 251 GLY B O 1
ATOM 5454 N N . HIS B 1 252 ? 12.117 15.922 -7.281 1 84.06 252 HIS B N 1
ATOM 5455 C CA . HIS B 1 252 ? 11.828 16.469 -5.961 1 84.06 252 HIS B CA 1
ATOM 5456 C C . HIS B 1 252 ? 10.773 15.648 -5.238 1 84.06 252 HIS B C 1
ATOM 5458 O O . HIS B 1 252 ? 9.727 15.328 -5.812 1 84.06 252 HIS B O 1
ATOM 5464 N N . VAL B 1 253 ? 11.117 15.188 -4.035 1 90.94 253 VAL B N 1
ATOM 5465 C CA . VAL B 1 253 ? 10.18 14.508 -3.156 1 90.94 253 VAL B CA 1
ATOM 5466 C C . VAL B 1 253 ? 10.016 15.289 -1.856 1 90.94 253 VAL B C 1
ATOM 5468 O O . VAL B 1 253 ? 11.008 15.688 -1.234 1 90.94 253 VAL B O 1
ATOM 5471 N N . ASP B 1 254 ? 8.828 15.578 -1.558 1 93.44 254 ASP B N 1
ATOM 5472 C CA . ASP B 1 254 ? 8.555 16.344 -0.343 1 93.44 254 ASP B CA 1
ATOM 5473 C C . ASP B 1 254 ? 8.922 15.539 0.903 1 93.44 254 ASP B C 1
ATOM 5475 O O . ASP B 1 254 ? 8.633 14.344 0.99 1 93.44 254 ASP B O 1
ATOM 5479 N N . ARG B 1 255 ? 9.492 16.156 1.873 1 94.19 255 ARG B N 1
ATOM 5480 C CA . ARG B 1 255 ? 10.047 15.422 3.006 1 94.19 255 ARG B CA 1
ATOM 5481 C C . ARG B 1 255 ? 8.961 15.055 4.012 1 94.19 255 ARG B C 1
ATOM 5483 O O . ARG B 1 255 ? 9.188 14.227 4.898 1 94.19 255 ARG B O 1
ATOM 5490 N N . PHE B 1 256 ? 7.758 15.648 3.867 1 95.94 256 PHE B N 1
ATOM 5491 C CA . PHE B 1 256 ? 6.719 15.414 4.859 1 95.94 256 PHE B CA 1
ATOM 5492 C C . PHE B 1 256 ? 5.59 14.578 4.27 1 95.94 256 PHE B C 1
ATOM 5494 O O . PHE B 1 256 ? 5.051 13.688 4.934 1 95.94 256 PHE B O 1
ATOM 5501 N N . VAL B 1 257 ? 5.293 14.867 2.979 1 95.75 257 VAL B N 1
ATOM 5502 C CA . VAL B 1 257 ? 4.137 14.188 2.4 1 95.75 257 VAL B CA 1
ATOM 5503 C C . VAL B 1 257 ? 4.574 13.352 1.2 1 95.75 257 VAL B C 1
ATOM 5505 O O . VAL B 1 257 ? 3.738 12.891 0.42 1 95.75 257 VAL B O 1
ATOM 5508 N N . GLY B 1 258 ? 5.785 13.242 1.042 1 93.38 258 GLY B N 1
ATOM 5509 C CA . GLY B 1 258 ? 6.332 12.367 0.021 1 93.38 258 GLY B CA 1
ATOM 5510 C C . GLY B 1 258 ? 5.781 12.641 -1.363 1 93.38 258 GLY B C 1
ATOM 5511 O O . GLY B 1 258 ? 5.855 13.773 -1.854 1 93.38 258 GLY B O 1
ATOM 5512 N N . LEU B 1 259 ? 5.039 11.648 -1.862 1 92.75 259 LEU B N 1
ATOM 5513 C CA . LEU B 1 259 ? 4.535 11.695 -3.23 1 92.75 259 LEU B CA 1
ATOM 5514 C C . LEU B 1 259 ? 3.141 12.312 -3.275 1 92.75 259 LEU B C 1
ATOM 5516 O O . LEU B 1 259 ? 2.521 12.375 -4.34 1 92.75 259 LEU B O 1
ATOM 5520 N N . CYS B 1 260 ? 2.652 12.852 -2.248 1 94.56 260 CYS B N 1
ATOM 5521 C CA . CYS B 1 260 ? 1.25 13.242 -2.146 1 94.56 260 CYS B CA 1
ATOM 5522 C C . CYS B 1 260 ? 1.079 14.734 -2.416 1 94.56 260 CYS B C 1
ATOM 5524 O O . CYS B 1 260 ? 0 15.281 -2.199 1 94.56 260 CYS B O 1
ATOM 5526 N N . THR B 1 261 ? 2.061 15.445 -2.873 1 92.69 261 THR B N 1
ATOM 5527 C CA . THR B 1 261 ? 1.988 16.891 -3.043 1 92.69 261 THR B CA 1
ATOM 5528 C C . THR B 1 261 ? 0.882 17.266 -4.023 1 92.69 261 THR B C 1
ATOM 5530 O O . THR B 1 261 ? 0.192 18.266 -3.836 1 92.69 261 THR B O 1
ATOM 5533 N N . HIS B 1 262 ? 0.629 16.422 -5.004 1 92.38 262 HIS B N 1
ATOM 5534 C CA . HIS B 1 262 ? -0.382 16.734 -6.008 1 92.38 262 HIS B CA 1
ATOM 5535 C C . HIS B 1 262 ? -1.775 16.344 -5.527 1 92.38 262 HIS B C 1
ATOM 5537 O O . HIS B 1 262 ? -2.773 16.656 -6.176 1 92.38 262 HIS B O 1
ATOM 5543 N N . LEU B 1 263 ? -1.825 15.703 -4.438 1 94.75 263 LEU B N 1
ATOM 5544 C CA . LEU B 1 263 ? -3.113 15.375 -3.838 1 94.75 263 LEU B CA 1
ATOM 5545 C C . LEU B 1 263 ? -3.615 16.516 -2.965 1 94.75 263 LEU B C 1
ATOM 5547 O O . LEU B 1 263 ? -4.816 16.625 -2.709 1 94.75 263 LEU B O 1
ATOM 5551 N N . LEU B 1 264 ? -2.711 17.344 -2.504 1 95.81 264 LEU B N 1
ATOM 5552 C CA . LEU B 1 264 ? -3.064 18.391 -1.546 1 95.81 264 LEU B CA 1
ATOM 5553 C C . LEU B 1 264 ? -4.051 19.375 -2.158 1 95.81 264 LEU B C 1
ATOM 5555 O O . LEU B 1 264 ? -5.047 19.734 -1.526 1 95.81 264 LEU B O 1
ATOM 5559 N N . PRO B 1 265 ? -3.869 19.766 -3.42 1 96.5 265 PRO B N 1
ATOM 5560 C CA . PRO B 1 265 ? -4.879 20.656 -4.012 1 96.5 265 PRO B CA 1
ATOM 5561 C C . PRO B 1 265 ? -6.238 19.969 -4.16 1 96.5 265 PRO B C 1
ATOM 5563 O O . PRO B 1 265 ? -7.277 20.641 -4.059 1 96.5 265 PRO B O 1
ATOM 5566 N N . LEU B 1 266 ? -6.238 18.719 -4.379 1 97.88 266 LEU B N 1
ATOM 5567 C CA . LEU B 1 266 ? -7.504 17.984 -4.465 1 97.88 266 LEU B CA 1
ATOM 5568 C C . LEU B 1 266 ? -8.188 17.938 -3.104 1 97.88 266 LEU B C 1
ATOM 5570 O O . LEU B 1 266 ? -9.414 18 -3.021 1 97.88 266 LEU B O 1
ATOM 5574 N N . LEU B 1 267 ? -7.383 17.844 -2.111 1 97.88 267 LEU B N 1
ATOM 5575 C CA . LEU B 1 267 ? -7.949 17.844 -0.767 1 97.88 267 LEU B CA 1
ATOM 5576 C C . LEU B 1 267 ? -8.5 19.219 -0.41 1 97.88 267 LEU B C 1
ATOM 5578 O O . LEU B 1 267 ? -9.492 19.328 0.317 1 97.88 267 LEU B O 1
ATOM 5582 N N . TYR B 1 268 ? -7.832 20.188 -0.94 1 97.94 268 TYR B N 1
ATOM 5583 C CA . TYR B 1 268 ? -8.383 21.531 -0.82 1 97.94 268 TYR B CA 1
ATOM 5584 C C . TYR B 1 268 ? -9.773 21.609 -1.437 1 97.94 268 TYR B C 1
ATOM 5586 O O . TYR B 1 268 ? -10.711 22.109 -0.811 1 97.94 268 TYR B O 1
ATOM 5594 N N . ASP B 1 269 ? -9.922 21.125 -2.627 1 98.19 269 ASP B N 1
ATOM 5595 C CA . ASP B 1 269 ? -11.211 21.125 -3.32 1 98.19 269 ASP B CA 1
ATOM 5596 C C . ASP B 1 269 ? -12.25 20.312 -2.543 1 98.19 269 ASP B C 1
ATOM 5598 O O . ASP B 1 269 ? -13.43 20.672 -2.521 1 98.19 269 ASP B O 1
ATOM 5602 N N . LEU B 1 270 ? -11.766 19.266 -1.975 1 98.19 270 LEU B N 1
ATOM 5603 C CA . LEU B 1 270 ? -12.648 18.422 -1.181 1 98.19 270 LEU B CA 1
ATOM 5604 C C . LEU B 1 270 ? -13.258 19.203 -0.024 1 98.19 270 LEU B C 1
ATOM 5606 O O . LEU B 1 270 ? -14.461 19.109 0.234 1 98.19 270 LEU B O 1
ATOM 5610 N N . CYS B 1 271 ? -12.438 19.953 0.654 1 97.81 271 CYS B N 1
ATOM 5611 C CA . CYS B 1 271 ? -12.914 20.766 1.762 1 97.81 271 CYS B CA 1
ATOM 5612 C C . CYS B 1 271 ? -13.844 21.875 1.264 1 97.81 271 CYS B C 1
ATOM 5614 O O . CYS B 1 271 ? -14.805 22.234 1.938 1 97.81 271 CYS B O 1
ATOM 5616 N N . GLU B 1 272 ? -13.555 22.391 0.11 1 97.56 272 GLU B N 1
ATOM 5617 C CA . GLU B 1 272 ? -14.422 23.406 -0.481 1 97.56 272 GLU B CA 1
ATOM 5618 C C . GLU B 1 272 ? -15.812 22.844 -0.76 1 97.56 272 GLU B C 1
ATOM 5620 O O . GLU B 1 272 ? -16.812 23.5 -0.486 1 97.56 272 GLU B O 1
ATOM 5625 N N . ILE B 1 273 ? -15.859 21.719 -1.298 1 97.94 273 ILE B N 1
ATOM 5626 C CA . ILE B 1 273 ? -17.141 21.062 -1.602 1 97.94 273 ILE B CA 1
ATOM 5627 C C . ILE B 1 273 ? -17.859 20.734 -0.303 1 97.94 273 ILE B C 1
ATOM 5629 O O . ILE B 1 273 ? -19.078 20.906 -0.213 1 97.94 273 ILE B O 1
ATOM 5633 N N . ASN B 1 274 ? -17.109 20.266 0.655 1 97 274 ASN B N 1
ATOM 5634 C CA . ASN B 1 274 ? -17.672 19.984 1.966 1 97 274 ASN B CA 1
ATOM 5635 C C . ASN B 1 274 ? -18.359 21.219 2.551 1 97 274 ASN B C 1
ATOM 5637 O O . ASN B 1 274 ? -19.469 21.125 3.088 1 97 274 ASN B O 1
ATOM 5641 N N . GLN B 1 275 ? -17.734 22.297 2.451 1 96.31 275 GLN B N 1
ATOM 5642 C CA . GLN B 1 275 ? -18.297 23.547 2.941 1 96.31 275 GLN B CA 1
ATOM 5643 C C . GLN B 1 275 ? -19.531 23.953 2.123 1 96.31 275 GLN B C 1
ATOM 5645 O O . GLN B 1 275 ? -20.5 24.453 2.672 1 96.31 275 GLN B O 1
ATOM 5650 N N . ALA B 1 276 ? -19.469 23.781 0.818 1 96.25 276 ALA B N 1
ATOM 5651 C CA . ALA B 1 276 ? -20.594 24.109 -0.052 1 96.25 276 ALA B CA 1
ATOM 5652 C C . ALA B 1 276 ? -21.844 23.328 0.35 1 96.25 276 ALA B C 1
ATOM 5654 O O . ALA B 1 276 ? -22.953 23.875 0.365 1 96.25 276 ALA B O 1
ATOM 5655 N N . PHE B 1 277 ? -21.672 22.109 0.691 1 95.56 277 PHE B N 1
ATOM 5656 C CA . PHE B 1 277 ? -22.797 21.281 1.142 1 95.56 277 PHE B CA 1
ATOM 5657 C C . PHE B 1 277 ? -23.406 21.859 2.412 1 95.56 277 PHE B C 1
ATOM 5659 O O . PHE B 1 277 ? -24.625 21.844 2.574 1 95.56 277 PHE B O 1
ATOM 5666 N N . SER B 1 278 ? -22.562 22.312 3.277 1 92.5 278 SER B N 1
ATOM 5667 C CA . SER B 1 278 ? -23.031 22.797 4.57 1 92.5 278 SER B CA 1
ATOM 5668 C C . SER B 1 278 ? -23.891 24.047 4.41 1 92.5 278 SER B C 1
ATOM 5670 O O . SER B 1 278 ? -24.781 24.312 5.23 1 92.5 278 SER B O 1
ATOM 5672 N N . HIS B 1 279 ? -23.719 24.719 3.338 1 90.81 279 HIS B N 1
ATOM 5673 C CA . HIS B 1 279 ? -24.438 25.969 3.117 1 90.81 279 HIS B CA 1
ATOM 5674 C C . HIS B 1 279 ? -25.5 25.797 2.035 1 90.81 279 HIS B C 1
ATOM 5676 O O . HIS B 1 279 ? -26.219 26.75 1.713 1 90.81 279 HIS B O 1
ATOM 5682 N N . ALA B 1 280 ? -25.547 24.641 1.557 1 89 280 ALA B N 1
ATOM 5683 C CA . ALA B 1 280 ? -26.344 24.438 0.347 1 89 280 ALA B CA 1
ATOM 5684 C C . ALA B 1 280 ? -27.844 24.5 0.66 1 89 280 ALA B C 1
ATOM 5686 O O . ALA B 1 280 ? -28.281 24 1.694 1 89 280 ALA B O 1
ATOM 5687 N N . GLU B 1 281 ? -28.469 25.203 -0.29 1 86.44 281 GLU B N 1
ATOM 5688 C CA . GLU B 1 281 ? -29.922 25.109 -0.354 1 86.44 281 GLU B CA 1
ATOM 5689 C C . GLU B 1 281 ? -30.359 24 -1.314 1 86.44 281 GLU B C 1
ATOM 5691 O O . GLU B 1 281 ? -29.547 23.5 -2.092 1 86.44 281 GLU B O 1
ATOM 5696 N N . HIS B 1 282 ? -31.547 23.578 -1.2 1 80.38 282 HIS B N 1
ATOM 5697 C CA . HIS B 1 282 ? -32.062 22.422 -1.936 1 80.38 282 HIS B CA 1
ATOM 5698 C C . HIS B 1 282 ? -31.766 22.547 -3.426 1 80.38 282 HIS B C 1
ATOM 5700 O O . HIS B 1 282 ? -31.344 21.578 -4.059 1 80.38 282 HIS B O 1
ATOM 5706 N N . ASP B 1 283 ? -31.906 23.703 -3.934 1 80.19 283 ASP B N 1
ATOM 5707 C CA . ASP B 1 283 ? -31.766 23.891 -5.375 1 80.19 283 ASP B CA 1
ATOM 5708 C C . ASP B 1 283 ? -30.312 23.812 -5.812 1 80.19 283 ASP B C 1
ATOM 5710 O O . ASP B 1 283 ? -30.031 23.562 -6.984 1 80.19 283 ASP B O 1
ATOM 5714 N N . ASP B 1 284 ? -29.422 23.938 -4.867 1 88.69 284 ASP B N 1
ATOM 5715 C CA . ASP B 1 284 ? -28 24 -5.18 1 88.69 284 ASP B CA 1
ATOM 5716 C C . ASP B 1 284 ? -27.375 22.609 -5.113 1 88.69 284 ASP B C 1
ATOM 5718 O O . ASP B 1 284 ? -26.266 22.391 -5.602 1 88.69 284 ASP B O 1
ATOM 5722 N N . MET B 1 285 ? -28.141 21.703 -4.695 1 90.06 285 MET B N 1
ATOM 5723 C CA . MET B 1 285 ? -27.578 20.406 -4.34 1 90.06 285 MET B CA 1
ATOM 5724 C C . MET B 1 285 ? -27.141 19.641 -5.586 1 90.06 285 MET B C 1
ATOM 5726 O O . MET B 1 285 ? -26.109 18.969 -5.586 1 90.06 285 MET B O 1
ATOM 5730 N N . GLU B 1 286 ? -27.859 19.766 -6.594 1 91.44 286 GLU B N 1
ATOM 5731 C CA . GLU B 1 286 ? -27.547 19.047 -7.824 1 91.44 286 GLU B CA 1
ATOM 5732 C C . GLU B 1 286 ? -26.203 19.484 -8.391 1 91.44 286 GLU B C 1
ATOM 5734 O O . GLU B 1 286 ? -25.406 18.656 -8.836 1 91.44 286 GLU B O 1
ATOM 5739 N N . GLY B 1 287 ? -26.016 20.75 -8.375 1 94.06 287 GLY B N 1
ATOM 5740 C CA . GLY B 1 287 ? -24.734 21.281 -8.844 1 94.06 287 GLY B CA 1
ATOM 5741 C C . GLY B 1 287 ? -23.562 20.844 -7.992 1 94.06 287 GLY B C 1
ATOM 5742 O O . GLY B 1 287 ? -22.484 20.531 -8.516 1 94.06 287 GLY B O 1
ATOM 5743 N N . ILE B 1 288 ? -23.734 20.781 -6.75 1 96.38 288 ILE B N 1
ATOM 5744 C CA . ILE B 1 288 ? -22.672 20.375 -5.824 1 96.38 288 ILE B CA 1
ATOM 5745 C C . ILE B 1 288 ? -22.344 18.906 -6.02 1 96.38 288 ILE B C 1
ATOM 5747 O O . ILE B 1 288 ? -21.172 18.516 -6.023 1 96.38 288 ILE B O 1
ATOM 5751 N N . TYR B 1 289 ? -23.375 18.109 -6.273 1 95.94 289 TYR B N 1
ATOM 5752 C CA . TYR B 1 289 ? -23.141 16.688 -6.52 1 95.94 289 TYR B CA 1
ATOM 5753 C C . TYR B 1 289 ? -22.375 16.484 -7.812 1 95.94 289 TYR B C 1
ATOM 5755 O O . TYR B 1 289 ? -21.5 15.602 -7.895 1 95.94 289 TYR B O 1
ATOM 5763 N N . ALA B 1 290 ? -22.656 17.25 -8.766 1 96.5 290 ALA B N 1
ATOM 5764 C CA . ALA B 1 290 ? -21.922 17.156 -10.023 1 96.5 290 ALA B CA 1
ATOM 5765 C C . ALA B 1 290 ? -20.453 17.484 -9.828 1 96.5 290 ALA B C 1
ATOM 5767 O O . ALA B 1 290 ? -19.578 16.812 -10.398 1 96.5 290 ALA B O 1
ATOM 5768 N N . THR B 1 291 ? -20.188 18.531 -9.047 1 97.44 291 THR B N 1
ATOM 5769 C CA . THR B 1 291 ? -18.812 18.906 -8.727 1 97.44 291 THR B CA 1
ATOM 5770 C C . THR B 1 291 ? -18.125 17.797 -7.938 1 97.44 291 THR B C 1
ATOM 5772 O O . THR B 1 291 ? -16.938 17.531 -8.141 1 97.44 291 THR B O 1
ATOM 5775 N N . LEU B 1 292 ? -18.859 17.203 -7.066 1 97.94 292 LEU B N 1
ATOM 5776 C CA . LEU B 1 292 ? -18.344 16.109 -6.27 1 97.94 292 LEU B CA 1
ATOM 5777 C C . LEU B 1 292 ? -17.969 14.922 -7.156 1 97.94 292 LEU B C 1
ATOM 5779 O O . LEU B 1 292 ? -16.906 14.32 -6.977 1 97.94 292 LEU B O 1
ATOM 5783 N N . ASP B 1 293 ? -18.797 14.625 -8.125 1 97.19 293 ASP B N 1
ATOM 5784 C CA . ASP B 1 293 ? -18.516 13.547 -9.062 1 97.19 293 ASP B CA 1
ATOM 5785 C C . ASP B 1 293 ? -17.234 13.82 -9.852 1 97.19 293 ASP B C 1
ATOM 5787 O O . ASP B 1 293 ? -16.438 12.914 -10.086 1 97.19 293 ASP B O 1
ATOM 5791 N N . HIS B 1 294 ? -17.125 15 -10.203 1 97.62 294 HIS B N 1
ATOM 5792 C CA . HIS B 1 294 ? -15.938 15.398 -10.953 1 97.62 294 HIS B CA 1
ATOM 5793 C C . HIS B 1 294 ? -14.68 15.242 -10.109 1 97.62 294 HIS B C 1
ATOM 5795 O O . HIS B 1 294 ? -13.656 14.75 -10.594 1 97.62 294 HIS B O 1
ATOM 5801 N N . LEU B 1 295 ? -14.711 15.648 -8.891 1 98.06 295 LEU B N 1
ATOM 5802 C CA . LEU B 1 295 ? -13.57 15.531 -7.992 1 98.06 295 LEU B CA 1
ATOM 5803 C C . LEU B 1 295 ? -13.234 14.07 -7.723 1 98.06 295 LEU B C 1
ATOM 5805 O O . LEU B 1 295 ? -12.062 13.703 -7.664 1 98.06 295 LEU B O 1
ATOM 5809 N N . GLU B 1 296 ? -14.281 13.289 -7.559 1 97.62 296 GLU B N 1
ATOM 5810 C CA . GLU B 1 296 ? -14.07 11.859 -7.344 1 97.62 296 GLU B CA 1
ATOM 5811 C C . GLU B 1 296 ? -13.32 11.227 -8.508 1 97.62 296 GLU B C 1
ATOM 5813 O O . GLU B 1 296 ? -12.43 10.398 -8.305 1 97.62 296 GLU B O 1
ATOM 5818 N N . ARG B 1 297 ? -13.641 11.625 -9.688 1 95.56 297 ARG B N 1
ATOM 5819 C CA . ARG B 1 297 ? -12.945 11.133 -10.875 1 95.56 297 ARG B CA 1
ATOM 5820 C C . ARG B 1 297 ? -11.492 11.586 -10.875 1 95.56 297 ARG B C 1
ATOM 5822 O O . ARG B 1 297 ? -10.602 10.828 -11.281 1 95.56 297 ARG B O 1
ATOM 5829 N N . LYS B 1 298 ? -11.266 12.727 -10.398 1 96.75 298 LYS B N 1
ATOM 5830 C CA . LYS B 1 298 ? -9.898 13.219 -10.328 1 96.75 298 LYS B CA 1
ATOM 5831 C C . LYS B 1 298 ? -9.062 12.383 -9.359 1 96.75 298 LYS B C 1
ATOM 5833 O O . LYS B 1 298 ? -7.902 12.07 -9.641 1 96.75 298 LYS B O 1
ATOM 5838 N N . PHE B 1 299 ? -9.672 12.047 -8.219 1 96.5 299 PHE B N 1
ATOM 5839 C CA . PHE B 1 299 ? -8.984 11.18 -7.27 1 96.5 299 PHE B CA 1
ATOM 5840 C C . PHE B 1 299 ? -8.719 9.812 -7.879 1 96.5 299 PHE B C 1
ATOM 5842 O O . PHE B 1 299 ? -7.645 9.234 -7.695 1 96.5 299 PHE B O 1
ATOM 5849 N N . ALA B 1 300 ? -9.648 9.297 -8.594 1 93.44 300 ALA B N 1
ATOM 5850 C CA . ALA B 1 300 ? -9.555 7.965 -9.188 1 93.44 300 ALA B CA 1
ATOM 5851 C C . ALA B 1 300 ? -8.477 7.922 -10.273 1 93.44 300 ALA B C 1
ATOM 5853 O O . ALA B 1 300 ? -7.758 6.93 -10.406 1 93.44 300 ALA B O 1
ATOM 5854 N N . ASP B 1 301 ? -8.32 9.016 -10.938 1 91.44 301 ASP B N 1
ATOM 5855 C CA . ASP B 1 301 ? -7.414 9.062 -12.078 1 91.44 301 ASP B CA 1
ATOM 5856 C C . ASP B 1 301 ? -6.02 9.516 -11.656 1 91.44 301 ASP B C 1
ATOM 5858 O O . ASP B 1 301 ? -5.059 9.375 -12.422 1 91.44 301 ASP B O 1
ATOM 5862 N N . TRP B 1 302 ? -5.941 9.922 -10.492 1 92.06 302 TRP B N 1
ATOM 5863 C CA . TRP B 1 302 ? -4.672 10.5 -10.055 1 92.06 302 TRP B CA 1
ATOM 5864 C C . TRP B 1 302 ? -3.613 9.414 -9.883 1 92.06 302 TRP B C 1
ATOM 5866 O O . TRP B 1 302 ? -3.898 8.336 -9.344 1 92.06 302 TRP B O 1
ATOM 5876 N N . GLN B 1 303 ? -2.42 9.75 -10.383 1 86.69 303 GLN B N 1
ATOM 5877 C CA . GLN B 1 303 ? -1.245 8.906 -10.195 1 86.69 303 GLN B CA 1
ATOM 5878 C C . GLN B 1 303 ? -0.023 9.742 -9.812 1 86.69 303 GLN B C 1
ATOM 5880 O O . GLN B 1 303 ? 0.173 10.836 -10.344 1 86.69 303 GLN B O 1
ATOM 5885 N N . SER B 1 304 ? 0.654 9.164 -8.898 1 82.31 304 SER B N 1
ATOM 5886 C CA . SER B 1 304 ? 1.877 9.859 -8.508 1 82.31 304 SER B CA 1
ATOM 5887 C C . SER B 1 304 ? 2.918 9.812 -9.617 1 82.31 304 SER B C 1
ATOM 5889 O O . SER B 1 304 ? 3.047 8.805 -10.32 1 82.31 304 SER B O 1
ATOM 5891 N N . GLU B 1 305 ? 3.521 10.914 -9.82 1 76.31 305 GLU B N 1
ATOM 5892 C CA . GLU B 1 305 ? 4.613 10.969 -10.789 1 76.31 305 GLU B CA 1
ATOM 5893 C C . GLU B 1 305 ? 5.953 10.641 -10.125 1 76.31 305 GLU B C 1
ATOM 5895 O O . GLU B 1 305 ? 6.289 11.203 -9.086 1 76.31 305 GLU B O 1
ATOM 5900 N N . MET B 1 306 ? 6.484 9.594 -10.57 1 78.31 306 MET B N 1
ATOM 5901 C CA . MET B 1 306 ? 7.789 9.234 -10.023 1 78.31 306 MET B CA 1
ATOM 5902 C C . MET B 1 306 ? 8.875 9.367 -11.086 1 78.31 306 MET B C 1
ATOM 5904 O O . MET B 1 306 ? 8.656 9.031 -12.25 1 78.31 306 MET B O 1
ATOM 5908 N N . GLU B 1 307 ? 9.852 10.008 -10.625 1 76.12 307 GLU B N 1
ATOM 5909 C CA . GLU B 1 307 ? 10.984 10.156 -11.539 1 76.12 307 GLU B CA 1
ATOM 5910 C C . GLU B 1 307 ? 11.844 8.891 -11.547 1 76.12 307 GLU B C 1
ATOM 5912 O O . GLU B 1 307 ? 11.867 8.141 -10.578 1 76.12 307 GLU B O 1
ATOM 5917 N N . PRO B 1 308 ? 12.547 8.852 -12.664 1 75.12 308 PRO B N 1
ATOM 5918 C CA . PRO B 1 308 ? 13.516 7.75 -12.695 1 75.12 308 PRO B CA 1
ATOM 5919 C C . PRO B 1 308 ? 14.531 7.828 -11.555 1 75.12 308 PRO B C 1
ATOM 5921 O O . PRO B 1 308 ? 14.969 8.922 -11.188 1 75.12 308 PRO B O 1
ATOM 5924 N N . GLY B 1 309 ? 14.828 6.867 -10.914 1 80 309 GLY B N 1
ATOM 5925 C CA . GLY B 1 309 ? 15.812 6.82 -9.836 1 80 309 GLY B CA 1
ATOM 5926 C C . GLY B 1 309 ? 15.195 6.977 -8.461 1 80 309 GLY B C 1
ATOM 5927 O O . GLY B 1 309 ? 15.891 6.918 -7.449 1 80 309 GLY B O 1
ATOM 5928 N N . PHE B 1 310 ? 13.961 7.27 -8.398 1 85.06 310 PHE B N 1
ATOM 5929 C CA . PHE B 1 310 ? 13.242 7.453 -7.145 1 85.06 310 PHE B CA 1
ATOM 5930 C C . PHE B 1 310 ? 13.508 6.297 -6.188 1 85.06 310 PHE B C 1
ATOM 5932 O O . PHE B 1 310 ? 13.805 6.516 -5.012 1 85.06 310 PHE B O 1
ATOM 5939 N N . LEU B 1 311 ? 13.586 5.164 -6.691 1 88.06 311 LEU B N 1
ATOM 5940 C CA . LEU B 1 311 ? 13.656 3.965 -5.867 1 88.06 311 LEU B CA 1
ATOM 5941 C C . LEU B 1 311 ? 15.055 3.783 -5.289 1 88.06 311 LEU B C 1
ATOM 5943 O O . LEU B 1 311 ? 15.227 3.111 -4.266 1 88.06 311 LEU B O 1
ATOM 5947 N N . THR B 1 312 ? 15.977 4.406 -5.91 1 87.81 312 THR B N 1
ATOM 5948 C CA . THR B 1 312 ? 17.344 4.234 -5.449 1 87.81 312 THR B CA 1
ATOM 5949 C C . THR B 1 312 ? 17.766 5.387 -4.539 1 87.81 312 THR B C 1
ATOM 5951 O O . THR B 1 312 ? 18.766 5.297 -3.834 1 87.81 312 THR B O 1
ATOM 5954 N N . SER B 1 313 ? 16.953 6.398 -4.484 1 90.06 313 SER B N 1
ATOM 5955 C CA . SER B 1 313 ? 17.328 7.594 -3.736 1 90.06 313 SER B CA 1
ATOM 5956 C C . SER B 1 313 ? 16.859 7.5 -2.285 1 90.06 313 SER B C 1
ATOM 5958 O O . SER B 1 313 ? 17.312 8.273 -1.435 1 90.06 313 SER B O 1
ATOM 5960 N N . PHE B 1 314 ? 16.031 6.547 -2.037 1 92.62 314 PHE B N 1
ATOM 5961 C CA . PHE B 1 314 ? 15.453 6.477 -0.705 1 92.62 314 PHE B CA 1
ATOM 5962 C C . PHE B 1 314 ? 15.57 5.066 -0.135 1 92.62 314 PHE B C 1
ATOM 5964 O O . PHE B 1 314 ? 15.703 4.098 -0.884 1 92.62 314 PHE B O 1
ATOM 5971 N N . THR B 1 315 ? 15.57 5.055 1.17 1 92.5 315 THR B N 1
ATOM 5972 C CA . THR B 1 315 ? 15.625 3.76 1.841 1 92.5 315 THR B CA 1
ATOM 5973 C C . THR B 1 315 ? 14.32 2.992 1.641 1 92.5 315 THR B C 1
ATOM 5975 O O . THR B 1 315 ? 13.297 3.58 1.282 1 92.5 315 THR B O 1
ATOM 5978 N N . GLY B 1 316 ? 14.383 1.698 1.908 1 92.5 316 GLY B N 1
ATOM 5979 C CA . GLY B 1 316 ? 13.18 0.88 1.831 1 92.5 316 GLY B CA 1
ATOM 5980 C C . GLY B 1 316 ? 12.086 1.345 2.766 1 92.5 316 GLY B C 1
ATOM 5981 O O . GLY B 1 316 ? 10.906 1.316 2.408 1 92.5 316 GLY B O 1
ATOM 5982 N N . GLY B 1 317 ? 12.5 1.772 3.91 1 93.62 317 GLY B N 1
ATOM 5983 C CA . GLY B 1 317 ? 11.531 2.289 4.863 1 93.62 317 GLY B CA 1
ATOM 5984 C C . GLY B 1 317 ? 10.844 3.555 4.387 1 93.62 317 GLY B C 1
ATOM 5985 O O . GLY B 1 317 ? 9.633 3.711 4.555 1 93.62 317 GLY B O 1
ATOM 5986 N N . GLU B 1 318 ? 11.562 4.414 3.783 1 94.94 318 GLU B N 1
ATOM 5987 C CA . GLU B 1 318 ? 11 5.66 3.262 1 94.94 318 GLU B CA 1
ATOM 5988 C C . GLU B 1 318 ? 10.023 5.387 2.121 1 94.94 318 GLU B C 1
ATOM 5990 O O . GLU B 1 318 ? 8.961 6.008 2.047 1 94.94 318 GLU B O 1
ATOM 5995 N N . ILE B 1 319 ? 10.383 4.449 1.334 1 94.44 319 ILE B N 1
ATOM 5996 C CA . ILE B 1 319 ? 9.516 4.07 0.224 1 94.44 319 ILE B CA 1
ATOM 5997 C C . ILE B 1 319 ? 8.203 3.5 0.765 1 94.44 319 ILE B C 1
ATOM 5999 O O . ILE B 1 319 ? 7.121 3.861 0.297 1 94.44 319 ILE B O 1
ATOM 6003 N N . ALA B 1 320 ? 8.297 2.68 1.733 1 95.44 320 ALA B N 1
ATOM 6004 C CA . ALA B 1 320 ? 7.109 2.1 2.354 1 95.44 320 ALA B CA 1
ATOM 6005 C C . ALA B 1 320 ? 6.207 3.186 2.936 1 95.44 320 ALA B C 1
ATOM 6007 O O . ALA B 1 320 ? 4.984 3.143 2.77 1 95.44 320 ALA B O 1
ATOM 6008 N N . HIS B 1 321 ? 6.785 4.141 3.545 1 96.69 321 HIS B N 1
ATOM 6009 C CA . HIS B 1 321 ? 6.023 5.23 4.141 1 96.69 321 HIS B CA 1
ATOM 6010 C C . HIS B 1 321 ? 5.344 6.078 3.072 1 96.69 321 HIS B C 1
ATOM 6012 O O . HIS B 1 321 ? 4.176 6.445 3.211 1 96.69 321 HIS B O 1
ATOM 6018 N N . MET B 1 322 ? 6.082 6.383 2.041 1 96.06 322 MET B N 1
ATOM 6019 C CA . MET B 1 322 ? 5.523 7.219 0.98 1 96.06 322 MET B CA 1
ATOM 6020 C C . MET B 1 322 ? 4.375 6.508 0.276 1 96.06 322 MET B C 1
ATOM 6022 O O . MET B 1 322 ? 3.354 7.125 -0.031 1 96.06 322 MET B O 1
ATOM 6026 N N . LEU B 1 323 ? 4.535 5.215 0.072 1 95.56 323 LEU B N 1
ATOM 6027 C CA . LEU B 1 323 ? 3.461 4.434 -0.536 1 95.56 323 LEU B CA 1
ATOM 6028 C C . LEU B 1 323 ? 2.23 4.41 0.364 1 95.56 323 LEU B C 1
ATOM 6030 O O . LEU B 1 323 ? 1.105 4.578 -0.111 1 95.56 323 LEU B O 1
ATOM 6034 N N . CYS B 1 324 ? 2.469 4.227 1.559 1 97.5 324 CYS B N 1
ATOM 6035 C CA . CYS B 1 324 ? 1.372 4.199 2.52 1 97.5 324 CYS B CA 1
ATOM 6036 C C . CYS B 1 324 ? 0.612 5.52 2.52 1 97.5 324 CYS B C 1
ATOM 6038 O O . CYS B 1 324 ? -0.62 5.531 2.521 1 97.5 324 CYS B O 1
ATOM 6040 N N . GLN B 1 325 ? 1.359 6.602 2.484 1 97.62 325 GLN B N 1
ATOM 6041 C CA . GLN B 1 325 ? 0.716 7.914 2.467 1 97.62 325 GLN B CA 1
ATOM 6042 C C . GLN B 1 325 ? -0.209 8.055 1.263 1 97.62 325 GLN B C 1
ATOM 6044 O O . GLN B 1 325 ? -1.354 8.492 1.402 1 97.62 325 GLN B O 1
ATOM 6049 N N . VAL B 1 326 ? 0.256 7.668 0.151 1 96.81 326 VAL B N 1
ATOM 6050 C CA . VAL B 1 326 ? -0.527 7.781 -1.074 1 96.81 326 VAL B CA 1
ATOM 6051 C C . VAL B 1 326 ? -1.809 6.961 -0.947 1 96.81 326 VAL B C 1
ATOM 6053 O O . VAL B 1 326 ? -2.9 7.457 -1.234 1 96.81 326 VAL B O 1
ATOM 6056 N N . GLN B 1 327 ? -1.655 5.797 -0.464 1 97.06 327 GLN B N 1
ATOM 6057 C CA . GLN B 1 327 ? -2.779 4.871 -0.389 1 97.06 327 GLN B CA 1
ATOM 6058 C C . GLN B 1 327 ? -3.816 5.344 0.624 1 97.06 327 GLN B C 1
ATOM 6060 O O . GLN B 1 327 ? -5.016 5.355 0.333 1 97.06 327 GLN B O 1
ATOM 6065 N N . VAL B 1 328 ? -3.361 5.762 1.709 1 98.12 328 VAL B N 1
ATOM 6066 C CA . VAL B 1 328 ? -4.277 6.113 2.789 1 98.12 328 VAL B CA 1
ATOM 6067 C C . VAL B 1 328 ? -4.977 7.434 2.465 1 98.12 328 VAL B C 1
ATOM 6069 O O . VAL B 1 328 ? -6.16 7.605 2.762 1 98.12 328 VAL B O 1
ATOM 6072 N N . PHE B 1 329 ? -4.262 8.375 1.839 1 97.88 329 PHE B N 1
ATOM 6073 C CA . PHE B 1 329 ? -4.883 9.641 1.475 1 97.88 329 PHE B CA 1
ATOM 6074 C C . PHE B 1 329 ? -5.949 9.438 0.406 1 97.88 329 PHE B C 1
ATOM 6076 O O . PHE B 1 329 ? -7.023 10.047 0.465 1 97.88 329 PHE B O 1
ATOM 6083 N N . ARG B 1 330 ? -5.641 8.625 -0.471 1 96.88 330 ARG B N 1
ATOM 6084 C CA . ARG B 1 330 ? -6.605 8.367 -1.531 1 96.88 330 ARG B CA 1
ATOM 6085 C C . ARG B 1 330 ? -7.863 7.703 -0.977 1 96.88 330 ARG B C 1
ATOM 6087 O O . ARG B 1 330 ? -8.984 8.125 -1.285 1 96.88 330 ARG B O 1
ATOM 6094 N N . GLN B 1 331 ? -7.652 6.695 -0.177 1 98 331 GLN B N 1
ATOM 6095 C CA . GLN B 1 331 ? -8.789 6.008 0.427 1 98 331 GLN B CA 1
ATOM 6096 C C . GLN B 1 331 ? -9.586 6.953 1.33 1 98 331 GLN B C 1
ATOM 6098 O O . GLN B 1 331 ? -10.812 6.898 1.363 1 98 331 GLN B O 1
ATOM 6103 N N . MET B 1 332 ? -8.867 7.754 2.025 1 98.5 332 MET B N 1
ATOM 6104 C CA . MET B 1 332 ? -9.523 8.734 2.889 1 98.5 332 MET B CA 1
ATOM 6105 C C . MET B 1 332 ? -10.406 9.672 2.076 1 98.5 332 MET B C 1
ATOM 6107 O O . MET B 1 332 ? -11.539 9.961 2.473 1 98.5 332 MET B O 1
ATOM 6111 N N . ALA B 1 333 ? -9.883 10.125 0.976 1 98.5 333 ALA B N 1
ATOM 6112 C CA . ALA B 1 333 ? -10.656 11.031 0.122 1 98.5 333 ALA B CA 1
ATOM 6113 C C . ALA B 1 333 ? -11.953 10.375 -0.333 1 98.5 333 ALA B C 1
ATOM 6115 O O . ALA B 1 333 ? -13.023 10.984 -0.257 1 98.5 333 ALA B O 1
ATOM 6116 N N . PHE B 1 334 ? -11.859 9.141 -0.723 1 98.56 334 PHE B N 1
ATOM 6117 C CA . PHE B 1 334 ? -13.047 8.422 -1.159 1 98.56 334 PHE B CA 1
ATOM 6118 C C . PHE B 1 334 ? -14.023 8.227 -0 1 98.56 334 PHE B C 1
ATOM 6120 O O . PHE B 1 334 ? -15.242 8.289 -0.187 1 98.56 334 PHE B O 1
ATOM 6127 N N . LEU B 1 335 ? -13.469 7.973 1.126 1 98.69 335 LEU B N 1
ATOM 6128 C CA . LEU B 1 335 ? -14.305 7.781 2.307 1 98.69 335 LEU B CA 1
ATOM 6129 C C . LEU B 1 335 ? -15.062 9.062 2.65 1 98.69 335 LEU B C 1
ATOM 6131 O O . LEU B 1 335 ? -16.266 9.016 2.93 1 98.69 335 LEU B O 1
ATOM 6135 N N . ILE B 1 336 ? -14.375 10.18 2.604 1 98.62 336 ILE B N 1
ATOM 6136 C CA . ILE B 1 336 ? -15.008 11.461 2.887 1 98.62 336 ILE B CA 1
ATOM 6137 C C . ILE B 1 336 ? -16.078 11.75 1.842 1 98.62 336 ILE B C 1
ATOM 6139 O O . ILE B 1 336 ? -17.172 12.195 2.18 1 98.62 336 ILE B O 1
ATOM 6143 N N . ILE B 1 337 ? -15.773 11.461 0.595 1 98.62 337 ILE B N 1
ATOM 6144 C CA . ILE B 1 337 ? -16.734 11.656 -0.483 1 98.62 337 ILE B CA 1
ATOM 6145 C C . ILE B 1 337 ? -17.969 10.789 -0.236 1 98.62 337 ILE B C 1
ATOM 6147 O O . ILE B 1 337 ? -19.109 11.25 -0.411 1 98.62 337 ILE B O 1
ATOM 6151 N N . HIS B 1 338 ? -17.75 9.586 0.169 1 98.5 338 HIS B N 1
ATOM 6152 C CA . HIS B 1 338 ? -18.844 8.68 0.477 1 98.5 338 HIS B CA 1
ATOM 6153 C C . HIS B 1 338 ? -19.734 9.258 1.575 1 98.5 338 HIS B C 1
ATOM 6155 O O . HIS B 1 338 ? -20.969 9.188 1.481 1 98.5 338 HIS B O 1
ATOM 6161 N N . ARG B 1 339 ? -19.156 9.875 2.539 1 98.12 339 ARG B N 1
ATOM 6162 C CA . ARG B 1 339 ? -19.906 10.406 3.674 1 98.12 339 ARG B CA 1
ATOM 6163 C C . ARG B 1 339 ? -20.5 11.773 3.348 1 98.12 339 ARG B C 1
ATOM 6165 O O . ARG B 1 339 ? -21.281 12.32 4.129 1 98.12 339 ARG B O 1
ATOM 6172 N N . MET B 1 340 ? -20.141 12.32 2.271 1 97.56 340 MET B N 1
ATOM 6173 C CA . MET B 1 340 ? -20.875 13.477 1.758 1 97.56 340 MET B CA 1
ATOM 6174 C C . MET B 1 340 ? -22.172 13.047 1.081 1 97.56 340 MET B C 1
ATOM 6176 O O . MET B 1 340 ? -23.156 13.789 1.089 1 97.56 340 MET B O 1
ATOM 6180 N N . ARG B 1 341 ? -22.125 11.867 0.562 1 96.88 341 ARG B N 1
ATOM 6181 C CA . ARG B 1 341 ? -23.297 11.328 -0.142 1 96.88 341 ARG B CA 1
ATOM 6182 C C . ARG B 1 341 ? -24.234 10.625 0.823 1 96.88 341 ARG B C 1
ATOM 6184 O O . ARG B 1 341 ? -25.453 10.695 0.669 1 96.88 341 ARG B O 1
ATOM 6191 N N . TYR B 1 342 ? -23.641 9.891 1.809 1 97.31 342 TYR B N 1
ATOM 6192 C CA . TYR B 1 342 ? -24.406 9.102 2.766 1 97.31 342 TYR B CA 1
ATOM 6193 C C . TYR B 1 342 ? -23.984 9.406 4.195 1 97.31 342 TYR B C 1
ATOM 6195 O O . TYR B 1 342 ? -22.781 9.359 4.516 1 97.31 342 TYR B O 1
ATOM 6203 N N . PRO B 1 343 ? -24.969 9.711 5.027 1 97 343 PRO B N 1
ATOM 6204 C CA . PRO B 1 343 ? -24.594 9.938 6.426 1 97 343 PRO B CA 1
ATOM 6205 C C . PRO B 1 343 ? -24.109 8.664 7.117 1 97 343 PRO B C 1
ATOM 6207 O O . PRO B 1 343 ? -24.25 7.566 6.57 1 97 343 PRO B O 1
ATOM 6210 N N . PHE B 1 344 ? -23.5 8.836 8.234 1 96.44 344 PHE B N 1
ATOM 6211 C CA . PHE B 1 344 ? -23.109 7.691 9.047 1 96.44 344 PHE B CA 1
ATOM 6212 C C . PHE B 1 344 ? -24.312 6.816 9.367 1 96.44 344 PHE B C 1
ATOM 6214 O O . PHE B 1 344 ? -25.422 7.324 9.586 1 96.44 344 PHE B O 1
ATOM 6221 N N . ASN B 1 345 ? -24.156 5.484 9.32 1 95.31 345 ASN B N 1
ATOM 6222 C CA . ASN B 1 345 ? -25.156 4.465 9.594 1 95.31 345 ASN B CA 1
ATOM 6223 C C . ASN B 1 345 ? -26.016 4.172 8.367 1 95.31 345 ASN B C 1
ATOM 6225 O O . ASN B 1 345 ? -26.938 3.365 8.422 1 95.31 345 ASN B O 1
ATOM 6229 N N . VAL B 1 346 ? -25.734 4.871 7.289 1 96.38 346 VAL B N 1
ATOM 6230 C CA . VAL B 1 346 ? -26.391 4.594 6.012 1 96.38 346 VAL B CA 1
ATOM 6231 C C . VAL B 1 346 ? -25.344 4.164 4.984 1 96.38 346 VAL B C 1
ATOM 6233 O O . VAL B 1 346 ? -24.359 4.859 4.766 1 96.38 346 VAL B O 1
ATOM 6236 N N . ASN B 1 347 ? -25.594 3.006 4.309 1 96.62 347 ASN B N 1
ATOM 6237 C CA . ASN B 1 347 ? -24.672 2.475 3.312 1 96.62 347 ASN B CA 1
ATOM 6238 C C . ASN B 1 347 ? -23.25 2.408 3.85 1 96.62 347 ASN B C 1
ATOM 6240 O O . ASN B 1 347 ? -22.312 2.918 3.219 1 96.62 347 ASN B O 1
ATOM 6244 N N . ASP B 1 348 ? -23.078 1.742 4.992 1 96.75 348 ASP B N 1
ATOM 6245 C CA . ASP B 1 348 ? -21.812 1.71 5.727 1 96.75 348 ASP B CA 1
ATOM 6246 C C . ASP B 1 348 ? -20.844 0.727 5.09 1 96.75 348 ASP B C 1
ATOM 6248 O O . ASP B 1 348 ? -19.625 0.785 5.352 1 96.75 348 ASP B O 1
ATOM 6252 N N . GLY B 1 349 ? -21.312 -0.169 4.242 1 96.19 349 GLY B N 1
ATOM 6253 C CA . GLY B 1 349 ? -20.484 -1.22 3.676 1 96.19 349 GLY B CA 1
ATOM 6254 C C . GLY B 1 349 ? -19.219 -0.695 3.039 1 96.19 349 GLY B C 1
ATOM 6255 O O . GLY B 1 349 ? -18.109 -1.032 3.475 1 96.19 349 GLY B O 1
ATOM 6256 N N . PRO B 1 350 ? -19.375 0.159 2.029 1 97.81 350 PRO B N 1
ATOM 6257 C CA . PRO B 1 350 ? -18.188 0.716 1.379 1 97.81 350 PRO B CA 1
ATOM 6258 C C . PRO B 1 350 ? -17.297 1.492 2.344 1 97.81 350 PRO B C 1
ATOM 6260 O O . PRO B 1 350 ? -16.078 1.39 2.275 1 97.81 350 PRO B O 1
ATOM 6263 N N . ALA B 1 351 ? -17.891 2.209 3.23 1 98.31 351 ALA B N 1
ATOM 6264 C CA . ALA B 1 351 ? -17.141 3.014 4.191 1 98.31 351 ALA B CA 1
ATOM 6265 C C . ALA B 1 351 ? -16.312 2.127 5.121 1 98.31 351 ALA B C 1
ATOM 6267 O O . ALA B 1 351 ? -15.172 2.453 5.449 1 98.31 351 ALA B O 1
ATOM 6268 N N . GLN B 1 352 ? -16.891 1.068 5.5 1 97.38 352 GLN B N 1
ATOM 6269 C CA . GLN B 1 352 ? -16.188 0.147 6.391 1 97.38 352 GLN B CA 1
ATOM 6270 C C . GLN B 1 352 ? -14.984 -0.488 5.699 1 97.38 352 GLN B C 1
ATOM 6272 O O . GLN B 1 352 ? -13.938 -0.682 6.32 1 97.38 352 GLN B O 1
ATOM 6277 N N . VAL B 1 353 ? -15.133 -0.781 4.441 1 97.75 353 VAL B N 1
ATOM 6278 C CA . VAL B 1 353 ? -14.031 -1.349 3.678 1 97.75 353 VAL B CA 1
ATOM 6279 C C . VAL B 1 353 ? -12.898 -0.327 3.566 1 97.75 353 VAL B C 1
ATOM 6281 O O . VAL B 1 353 ? -11.734 -0.658 3.783 1 97.75 353 VAL B O 1
ATOM 6284 N N . MET B 1 354 ? -13.227 0.888 3.25 1 98.5 354 MET B N 1
ATOM 6285 C CA . MET B 1 354 ? -12.211 1.935 3.115 1 98.5 354 MET B CA 1
ATOM 6286 C C . MET B 1 354 ? -11.516 2.189 4.445 1 98.5 354 MET B C 1
ATOM 6288 O O . MET B 1 354 ? -10.289 2.346 4.488 1 98.5 354 MET B O 1
ATOM 6292 N N . SER B 1 355 ? -12.297 2.219 5.504 1 98.44 355 SER B N 1
ATOM 6293 C CA . SER B 1 355 ? -11.75 2.393 6.844 1 98.44 355 SER B CA 1
ATOM 6294 C C . SER B 1 355 ? -10.758 1.287 7.184 1 98.44 355 SER B C 1
ATOM 6296 O O . SER B 1 355 ? -9.625 1.565 7.586 1 98.44 355 SER B O 1
ATOM 6298 N N . ARG B 1 356 ? -11.156 0.123 6.945 1 96.62 356 ARG B N 1
ATOM 6299 C CA . ARG B 1 356 ? -10.289 -1.019 7.23 1 96.62 356 ARG B CA 1
ATOM 6300 C C . ARG B 1 356 ? -9.016 -0.961 6.398 1 96.62 356 ARG B C 1
ATOM 6302 O O . ARG B 1 356 ? -7.93 -1.258 6.898 1 96.62 356 ARG B O 1
ATOM 6309 N N . THR B 1 357 ? -9.156 -0.627 5.164 1 97.44 357 THR B N 1
ATOM 6310 C CA . THR B 1 357 ? -8.016 -0.549 4.266 1 97.44 357 THR B CA 1
ATOM 6311 C C . THR B 1 357 ? -6.996 0.469 4.773 1 97.44 357 THR B C 1
ATOM 6313 O O . THR B 1 357 ? -5.793 0.205 4.773 1 97.44 357 THR B O 1
ATOM 6316 N N . ILE B 1 358 ? -7.453 1.614 5.184 1 98.44 358 ILE B N 1
ATOM 6317 C CA . ILE B 1 358 ? -6.578 2.66 5.707 1 98.44 358 ILE B CA 1
ATOM 6318 C C . ILE B 1 358 ? -5.836 2.143 6.938 1 98.44 358 ILE B C 1
ATOM 6320 O O . ILE B 1 358 ? -4.609 2.229 7.012 1 98.44 358 ILE B O 1
ATOM 6324 N N . LEU B 1 359 ? -6.574 1.558 7.863 1 98.12 359 LEU B N 1
ATOM 6325 C CA . LEU B 1 359 ? -6.004 1.112 9.125 1 98.12 359 LEU B CA 1
ATOM 6326 C C . LEU B 1 359 ? -5.043 -0.052 8.914 1 98.12 359 LEU B C 1
ATOM 6328 O O . LEU B 1 359 ? -3.969 -0.095 9.516 1 98.12 359 LEU B O 1
ATOM 6332 N N . ASP B 1 360 ? -5.371 -0.907 8 1 96.38 360 ASP B N 1
ATOM 6333 C CA . ASP B 1 360 ? -4.508 -2.041 7.684 1 96.38 360 ASP B CA 1
ATOM 6334 C C . ASP B 1 360 ? -3.189 -1.572 7.074 1 96.38 360 ASP B C 1
ATOM 6336 O O . ASP B 1 360 ? -2.127 -2.115 7.383 1 96.38 360 ASP B O 1
ATOM 6340 N N . ASN B 1 361 ? -3.318 -0.635 6.188 1 97.12 361 ASN B N 1
ATOM 6341 C CA . ASN B 1 361 ? -2.109 -0.126 5.547 1 97.12 361 ASN B CA 1
ATOM 6342 C C . ASN B 1 361 ? -1.188 0.554 6.555 1 97.12 361 ASN B C 1
ATOM 6344 O O . ASN B 1 361 ? 0.032 0.386 6.496 1 97.12 361 ASN B O 1
ATOM 6348 N N . LEU B 1 362 ? -1.755 1.306 7.445 1 98.06 362 LEU B N 1
ATOM 6349 C CA . LEU B 1 362 ? -0.964 1.951 8.484 1 98.06 362 LEU B CA 1
ATOM 6350 C C . LEU B 1 362 ? -0.286 0.914 9.375 1 98.06 362 LEU B C 1
ATOM 6352 O O . LEU B 1 362 ? 0.906 1.027 9.672 1 98.06 362 LEU B O 1
ATOM 6356 N N . GLN B 1 363 ? -1.026 -0.02 9.742 1 96.38 363 GLN B N 1
ATOM 6357 C CA . GLN B 1 363 ? -0.494 -1.065 10.609 1 96.38 363 GLN B CA 1
ATOM 6358 C C . GLN B 1 363 ? 0.607 -1.854 9.914 1 96.38 363 GLN B C 1
ATOM 6360 O O . GLN B 1 363 ? 1.632 -2.174 10.516 1 96.38 363 GLN B O 1
ATOM 6365 N N . LEU B 1 364 ? 0.38 -2.16 8.664 1 94.44 364 LEU B N 1
ATOM 6366 C CA . LEU B 1 364 ? 1.373 -2.895 7.891 1 94.44 364 LEU B CA 1
ATOM 6367 C C . LEU B 1 364 ? 2.682 -2.115 7.805 1 94.44 364 LEU B C 1
ATOM 6369 O O . LEU B 1 364 ? 3.758 -2.674 8.031 1 94.44 364 LEU B O 1
ATOM 6373 N N . THR B 1 365 ? 2.598 -0.879 7.496 1 95.44 365 THR B N 1
ATOM 6374 C CA . THR B 1 365 ? 3.783 -0.039 7.367 1 95.44 365 THR B CA 1
ATOM 6375 C C . THR B 1 365 ? 4.504 0.091 8.703 1 95.44 365 THR B C 1
ATOM 6377 O O . THR B 1 365 ? 5.73 -0.008 8.766 1 95.44 365 THR B O 1
ATOM 6380 N N . GLN B 1 366 ? 3.725 0.288 9.734 1 94.94 366 GLN B N 1
ATOM 6381 C CA . GLN B 1 366 ? 4.312 0.406 11.062 1 94.94 366 GLN B CA 1
ATOM 6382 C C . GLN B 1 366 ? 5 -0.893 11.477 1 94.94 366 GLN B C 1
ATOM 6384 O O . GLN B 1 366 ? 6.082 -0.868 12.07 1 94.94 366 GLN B O 1
ATOM 6389 N N . ALA B 1 367 ? 4.359 -1.929 11.203 1 91.75 367 ALA B N 1
ATOM 6390 C CA . ALA B 1 367 ? 4.934 -3.227 11.547 1 91.75 367 ALA B CA 1
ATOM 6391 C C . ALA B 1 367 ? 6.25 -3.461 10.812 1 91.75 367 ALA B C 1
ATOM 6393 O O . ALA B 1 367 ? 7.18 -4.055 11.367 1 91.75 367 ALA B O 1
ATOM 6394 N N . MET B 1 368 ? 6.297 -2.957 9.648 1 90.38 368 MET B N 1
ATOM 6395 C CA . MET B 1 368 ? 7.477 -3.158 8.805 1 90.38 368 MET B CA 1
ATOM 6396 C C . MET B 1 368 ? 8.602 -2.213 9.219 1 90.38 368 MET B C 1
ATOM 6398 O O . MET B 1 368 ? 9.766 -2.605 9.234 1 90.38 368 MET B O 1
ATOM 6402 N N . THR B 1 369 ? 8.305 -1.024 9.508 1 91.94 369 THR B N 1
ATOM 6403 C CA . THR B 1 369 ? 9.328 -0.003 9.688 1 91.94 369 THR B CA 1
ATOM 6404 C C . THR B 1 369 ? 9.5 0.33 11.164 1 91.94 369 THR B C 1
ATOM 6406 O O . THR B 1 369 ? 10.484 0.967 11.555 1 91.94 369 THR B O 1
ATOM 6409 N N . GLN B 1 370 ? 8.477 -0.001 11.977 1 90.06 370 GLN B N 1
ATOM 6410 C CA . GLN B 1 370 ? 8.445 0.271 13.414 1 90.06 370 GLN B CA 1
ATOM 6411 C C . GLN B 1 370 ? 8.367 1.77 13.688 1 90.06 370 GLN B C 1
ATOM 6413 O O . GLN B 1 370 ? 8.859 2.242 14.711 1 90.06 370 GLN B O 1
ATOM 6418 N N . LYS B 1 371 ? 7.883 2.486 12.688 1 91.94 371 LYS B N 1
ATOM 6419 C CA . LYS B 1 371 ? 7.715 3.932 12.82 1 91.94 371 LYS B CA 1
ATOM 6420 C C . LYS B 1 371 ? 6.309 4.359 12.414 1 91.94 371 LYS B C 1
ATOM 6422 O O . LYS B 1 371 ? 5.676 3.717 11.57 1 91.94 371 LYS B O 1
ATOM 6427 N N . ALA B 1 372 ? 5.902 5.418 13.023 1 94.75 372 ALA B N 1
ATOM 6428 C CA . ALA B 1 372 ? 4.613 5.988 12.648 1 94.75 372 ALA B CA 1
ATOM 6429 C C . ALA B 1 372 ? 4.684 6.656 11.281 1 94.75 372 ALA B C 1
ATOM 6431 O O . ALA B 1 372 ? 5.73 7.184 10.891 1 94.75 372 ALA B O 1
ATOM 6432 N N . VAL B 1 373 ? 3.594 6.574 10.578 1 96.62 373 VAL B N 1
ATOM 6433 C CA . VAL B 1 373 ? 3.518 7.266 9.297 1 96.62 373 VAL B CA 1
ATOM 6434 C C . VAL B 1 373 ? 3.174 8.734 9.516 1 96.62 373 VAL B C 1
ATOM 6436 O O . VAL B 1 373 ? 2.201 9.055 10.203 1 96.62 373 VAL B O 1
ATOM 6439 N N . ARG B 1 374 ? 3.898 9.578 8.914 1 94.25 374 ARG B N 1
ATOM 6440 C CA . ARG B 1 374 ? 3.803 11 9.211 1 94.25 374 ARG B CA 1
ATOM 6441 C C . ARG B 1 374 ? 2.719 11.664 8.367 1 94.25 374 ARG B C 1
ATOM 6443 O O . ARG B 1 374 ? 2.422 11.211 7.258 1 94.25 374 ARG B O 1
ATOM 6450 N N . CYS B 1 375 ? 2.098 12.672 8.93 1 95.12 375 CYS B N 1
ATOM 6451 C CA . CYS B 1 375 ? 1.201 13.617 8.281 1 95.12 375 CYS B CA 1
ATOM 6452 C C . CYS B 1 375 ? -0.074 12.93 7.812 1 95.12 375 CYS B C 1
ATOM 6454 O O . CYS B 1 375 ? -0.708 13.367 6.852 1 95.12 375 CYS B O 1
ATOM 6456 N N . VAL B 1 376 ? -0.419 11.766 8.43 1 96.81 376 VAL B N 1
ATOM 6457 C CA . VAL B 1 376 ? -1.609 11.055 7.973 1 96.81 376 VAL B CA 1
ATOM 6458 C C . VAL B 1 376 ? -2.607 10.93 9.125 1 96.81 376 VAL B C 1
ATOM 6460 O O . VAL B 1 376 ? -3.477 10.055 9.109 1 96.81 376 VAL B O 1
ATOM 6463 N N . GLY B 1 377 ? -2.469 11.789 10.094 1 96.06 377 GLY B N 1
ATOM 6464 C CA . GLY B 1 377 ? -3.377 11.773 11.234 1 96.06 377 GLY B CA 1
ATOM 6465 C C . GLY B 1 377 ? -4.832 11.914 10.836 1 96.06 377 GLY B C 1
ATOM 6466 O O . GLY B 1 377 ? -5.703 11.258 11.406 1 96.06 377 GLY B O 1
ATOM 6467 N N . LEU B 1 378 ? -5.07 12.727 9.883 1 97.31 378 LEU B N 1
ATOM 6468 C CA . LEU B 1 378 ? -6.43 12.922 9.391 1 97.31 378 LEU B CA 1
ATOM 6469 C C . LEU B 1 378 ? -7.02 11.617 8.867 1 97.31 378 LEU B C 1
ATOM 6471 O O . LEU B 1 378 ? -8.18 11.297 9.148 1 97.31 378 LEU B O 1
ATOM 6475 N N . ALA B 1 379 ? -6.23 10.906 8.102 1 98.44 379 ALA B N 1
ATOM 6476 C CA . ALA B 1 379 ? -6.703 9.641 7.543 1 98.44 379 ALA B CA 1
ATOM 6477 C C . ALA B 1 379 ? -7.047 8.648 8.648 1 98.44 379 ALA B C 1
ATOM 6479 O O . ALA B 1 379 ? -8.039 7.922 8.547 1 98.44 379 ALA B O 1
ATOM 6480 N N . PHE B 1 380 ? -6.25 8.648 9.664 1 98.5 380 PHE B N 1
ATOM 6481 C CA . PHE B 1 380 ? -6.5 7.762 10.797 1 98.5 380 PHE B CA 1
ATOM 6482 C C . PHE B 1 380 ? -7.82 8.109 11.477 1 98.5 380 PHE B C 1
ATOM 6484 O O . PHE B 1 380 ? -8.633 7.227 11.758 1 98.5 380 PHE B O 1
ATOM 6491 N N . VAL B 1 381 ? -8.055 9.312 11.711 1 97.94 381 VAL B N 1
ATOM 6492 C CA . VAL B 1 381 ? -9.25 9.789 12.398 1 97.94 381 VAL B CA 1
ATOM 6493 C C . VAL B 1 381 ? -10.492 9.445 11.586 1 97.94 381 VAL B C 1
ATOM 6495 O O . VAL B 1 381 ? -11.445 8.867 12.109 1 97.94 381 VAL B O 1
ATOM 6498 N N . VAL B 1 382 ? -10.445 9.766 10.32 1 98.31 382 VAL B N 1
ATOM 6499 C CA . VAL B 1 382 ? -11.57 9.523 9.438 1 98.31 382 VAL B CA 1
ATOM 6500 C C . VAL B 1 382 ? -11.867 8.023 9.367 1 98.31 382 VAL B C 1
ATOM 6502 O O . VAL B 1 382 ? -13.031 7.613 9.359 1 98.31 382 VAL B O 1
ATOM 6505 N N . ALA B 1 383 ? -10.836 7.223 9.328 1 98.69 383 ALA B N 1
ATOM 6506 C CA . ALA B 1 383 ? -11.016 5.773 9.312 1 98.69 383 ALA B CA 1
ATOM 6507 C C . ALA B 1 383 ? -11.641 5.289 10.617 1 98.69 383 ALA B C 1
ATOM 6509 O O . ALA B 1 383 ? -12.531 4.43 10.602 1 98.69 383 ALA B O 1
ATOM 6510 N N . CYS B 1 384 ? -11.242 5.863 11.703 1 98.5 384 CYS B N 1
ATOM 6511 C CA . CYS B 1 384 ? -11.742 5.441 13.008 1 98.5 384 CYS B CA 1
ATOM 6512 C C . CYS B 1 384 ? -13.195 5.844 13.195 1 98.5 384 CYS B C 1
ATOM 6514 O O . CYS B 1 384 ? -13.938 5.188 13.93 1 98.5 384 CYS B O 1
ATOM 6516 N N . PHE B 1 385 ? -13.617 6.895 12.539 1 97.88 385 PHE B N 1
ATOM 6517 C CA . PHE B 1 385 ? -15.008 7.316 12.617 1 97.88 385 PHE B CA 1
ATOM 6518 C C . PHE B 1 385 ? -15.945 6.184 12.211 1 97.88 385 PHE B C 1
ATOM 6520 O O . PHE B 1 385 ? -17.078 6.102 12.695 1 97.88 385 PHE B O 1
ATOM 6527 N N . GLU B 1 386 ? -15.43 5.328 11.336 1 98.19 386 GLU B N 1
ATOM 6528 C CA . GLU B 1 386 ? -16.281 4.309 10.719 1 98.19 386 GLU B CA 1
ATOM 6529 C C . GLU B 1 386 ? -16.375 3.064 11.594 1 98.19 386 GLU B C 1
ATOM 6531 O O . GLU B 1 386 ? -17.219 2.193 11.359 1 98.19 386 GLU B O 1
ATOM 6536 N N . LEU B 1 387 ? -15.5 2.975 12.602 1 97.19 387 LEU B N 1
ATOM 6537 C CA . LEU B 1 387 ? -15.469 1.779 13.438 1 97.19 387 LEU B CA 1
ATOM 6538 C C . LEU B 1 387 ? -16.766 1.633 14.227 1 97.19 387 LEU B C 1
ATOM 6540 O O . LEU B 1 387 ? -17.219 2.584 14.867 1 97.19 387 LEU B O 1
ATOM 6544 N N . GLN B 1 388 ? -17.281 0.438 14 1 92 388 GLN B N 1
ATOM 6545 C CA . GLN B 1 388 ? -18.531 0.143 14.703 1 92 388 GLN B CA 1
ATOM 6546 C C . GLN B 1 388 ? -18.312 -0.921 15.773 1 92 388 GLN B C 1
ATOM 6548 O O . GLN B 1 388 ? -17.516 -1.847 15.594 1 92 388 GLN B O 1
ATOM 6553 N N . GLY B 1 389 ? -18.938 -0.817 16.875 1 88.38 389 GLY B N 1
ATOM 6554 C CA . GLY B 1 389 ? -18.891 -1.808 17.938 1 88.38 389 GLY B CA 1
ATOM 6555 C C . GLY B 1 389 ? -17.703 -1.646 18.859 1 88.38 389 GLY B C 1
ATOM 6556 O O . GLY B 1 389 ? -16.688 -1.051 18.469 1 88.38 389 GLY B O 1
ATOM 6557 N N . PRO B 1 390 ? -17.766 -2.117 19.984 1 93.25 390 PRO B N 1
ATOM 6558 C CA . PRO B 1 390 ? -16.719 -1.934 20.984 1 93.25 390 PRO B CA 1
ATOM 6559 C C . PRO B 1 390 ? -15.438 -2.703 20.656 1 93.25 390 PRO B C 1
ATOM 6561 O O . PRO B 1 390 ? -14.328 -2.219 20.906 1 93.25 390 PRO B O 1
ATOM 6564 N N . ALA B 1 391 ? -15.523 -3.826 20.047 1 92.5 391 ALA B N 1
ATOM 6565 C CA . ALA B 1 391 ? -14.359 -4.66 19.766 1 92.5 391 ALA B CA 1
ATOM 6566 C C . ALA B 1 391 ? -13.414 -3.967 18.797 1 92.5 391 ALA B C 1
ATOM 6568 O O . ALA B 1 391 ? -12.203 -3.879 19.047 1 92.5 391 ALA B O 1
ATOM 6569 N N . ALA B 1 392 ? -13.984 -3.473 17.734 1 94.75 392 ALA B N 1
ATOM 6570 C CA . ALA B 1 392 ? -13.172 -2.791 16.734 1 94.75 392 ALA B CA 1
ATOM 6571 C C . ALA B 1 392 ? -12.578 -1.499 17.297 1 94.75 392 ALA B C 1
ATOM 6573 O O . ALA B 1 392 ? -11.414 -1.179 17.031 1 94.75 392 ALA B O 1
ATOM 6574 N N . ARG B 1 393 ? -13.344 -0.748 18.062 1 96.88 393 ARG B N 1
ATOM 6575 C CA . ARG B 1 393 ? -12.914 0.522 18.641 1 96.88 393 ARG B CA 1
ATOM 6576 C C . ARG B 1 393 ? -11.781 0.314 19.641 1 96.88 393 ARG B C 1
ATOM 6578 O O . ARG B 1 393 ? -10.789 1.047 19.625 1 96.88 393 ARG B O 1
ATOM 6585 N N . GLU B 1 394 ? -11.859 -0.741 20.438 1 95.75 394 GLU B N 1
ATOM 6586 C CA . GLU B 1 394 ? -10.844 -1.045 21.438 1 95.75 394 GLU B CA 1
ATOM 6587 C C . GLU B 1 394 ? -9.57 -1.583 20.781 1 95.75 394 GLU B C 1
ATOM 6589 O O . GLU B 1 394 ? -8.477 -1.446 21.344 1 95.75 394 GLU B O 1
ATOM 6594 N N . HIS B 1 395 ? -9.75 -2.062 19.625 1 94.81 395 HIS B N 1
ATOM 6595 C CA . HIS B 1 395 ? -8.602 -2.635 18.922 1 94.81 395 HIS B CA 1
ATOM 6596 C C . HIS B 1 395 ? -7.77 -1.551 18.25 1 94.81 395 HIS B C 1
ATOM 6598 O O . HIS B 1 395 ? -6.539 -1.587 18.297 1 94.81 395 HIS B O 1
ATOM 6604 N N . TRP B 1 396 ? -8.422 -0.625 17.672 1 97 396 TRP B N 1
ATOM 6605 C CA . TRP B 1 396 ? -7.723 0.284 16.766 1 97 396 TRP B CA 1
ATOM 6606 C C . TRP B 1 396 ? -7.363 1.585 17.469 1 97 396 TRP B C 1
ATOM 6608 O O . TRP B 1 396 ? -6.27 2.121 17.281 1 97 396 TRP B O 1
ATOM 6618 N N . LEU B 1 397 ? -8.188 2.166 18.312 1 97 397 LEU B N 1
ATOM 6619 C CA . LEU B 1 397 ? -8.008 3.504 18.859 1 97 397 LEU B CA 1
ATOM 6620 C C . LEU B 1 397 ? -6.73 3.586 19.688 1 97 397 LEU B C 1
ATOM 6622 O O . LEU B 1 397 ? -5.973 4.551 19.562 1 97 397 LEU B O 1
ATOM 6626 N N . PRO B 1 398 ? -6.367 2.562 20.453 1 95.31 398 PRO B N 1
ATOM 6627 C CA . PRO B 1 398 ? -5.137 2.646 21.25 1 95.31 398 PRO B CA 1
ATOM 6628 C C . PRO B 1 398 ? -3.879 2.652 20.375 1 95.31 398 PRO B C 1
ATOM 6630 O O . PRO B 1 398 ? -2.797 3.008 20.859 1 95.31 398 PRO B O 1
ATOM 6633 N N . LYS B 1 399 ? -4.039 2.238 19.141 1 96 399 LYS B N 1
ATOM 6634 C CA . LYS B 1 399 ? -2.885 2.168 18.25 1 96 399 LYS B CA 1
ATOM 6635 C C . LYS B 1 399 ? -2.574 3.533 17.641 1 96 399 LYS B C 1
ATOM 6637 O O . LYS B 1 399 ? -1.624 3.674 16.875 1 96 399 LYS B O 1
ATOM 6642 N N . CYS B 1 400 ? -3.287 4.527 18 1 95.81 400 CYS B N 1
ATOM 6643 C CA . CYS B 1 400 ? -3.15 5.875 17.453 1 95.81 400 CYS B CA 1
ATOM 6644 C C . CYS B 1 400 ? -1.716 6.371 17.578 1 95.81 400 CYS B C 1
ATOM 6646 O O . CYS B 1 400 ? -1.132 6.84 16.594 1 95.81 400 CYS B O 1
ATOM 6648 N N . ASN B 1 401 ? -1.146 6.184 18.672 1 91.94 401 ASN B N 1
ATOM 6649 C CA . ASN B 1 401 ? 0.2 6.703 18.906 1 91.94 401 ASN B CA 1
ATOM 6650 C C . ASN B 1 401 ? 1.232 5.973 18.047 1 91.94 401 ASN B C 1
ATOM 6652 O O . ASN B 1 401 ? 2.117 6.598 17.453 1 91.94 401 ASN B O 1
ATOM 6656 N N . THR B 1 402 ? 1.064 4.727 17.953 1 94.5 402 THR B N 1
ATOM 6657 C CA . THR B 1 402 ? 2.027 3.904 17.234 1 94.5 402 THR B CA 1
ATOM 6658 C C . THR B 1 402 ? 1.886 4.105 15.727 1 94.5 402 THR B C 1
ATOM 6660 O O . THR B 1 402 ? 2.877 4.07 14.992 1 94.5 402 THR B O 1
ATOM 6663 N N . LEU B 1 403 ? 0.706 4.371 15.281 1 96.88 403 LEU B N 1
ATOM 6664 C CA . LEU B 1 403 ? 0.455 4.422 13.844 1 96.88 403 LEU B CA 1
ATOM 6665 C C . LEU B 1 403 ? 0.704 5.824 13.297 1 96.88 403 LEU B C 1
ATOM 6667 O O . LEU B 1 403 ? 1.233 5.98 12.195 1 96.88 403 LEU B O 1
ATOM 6671 N N . VAL B 1 404 ? 0.289 6.879 14.117 1 94.56 404 VAL B N 1
ATOM 6672 C CA . VAL B 1 404 ? 0.341 8.219 13.531 1 94.56 404 VAL B CA 1
ATOM 6673 C C . VAL B 1 404 ? 0.783 9.227 14.594 1 94.56 404 VAL B C 1
ATOM 6675 O O . VAL B 1 404 ? 0.879 10.422 14.32 1 94.56 404 VAL B O 1
ATOM 6678 N N . GLY B 1 405 ? 1.111 8.828 15.742 1 87.12 405 GLY B N 1
ATOM 6679 C CA . GLY B 1 405 ? 1.273 9.734 16.875 1 87.12 405 GLY B CA 1
ATOM 6680 C C . GLY B 1 405 ? 2.646 10.375 16.922 1 87.12 405 GLY B C 1
ATOM 6681 O O . GLY B 1 405 ? 3.629 9.797 16.453 1 87.12 405 GLY B O 1
ATOM 6682 N N . TYR B 1 406 ? 2.592 11.609 17.453 1 88 406 TYR B N 1
ATOM 6683 C CA . TYR B 1 406 ? 3.816 12.352 17.734 1 88 406 TYR B CA 1
ATOM 6684 C C . TYR B 1 406 ? 4.145 12.328 19.219 1 88 406 TYR B C 1
ATOM 6686 O O . TYR B 1 406 ? 5.316 12.312 19.609 1 88 406 TYR B O 1
ATOM 6694 N N . SER B 1 407 ? 3.135 12.422 19.984 1 90.31 407 SER B N 1
ATOM 6695 C CA . SER B 1 407 ? 3.248 12.477 21.438 1 90.31 407 SER B CA 1
ATOM 6696 C C . SER B 1 407 ? 1.986 11.945 22.109 1 90.31 407 SER B C 1
ATOM 6698 O O . SER B 1 407 ? 0.987 11.672 21.438 1 90.31 407 SER B O 1
ATOM 6700 N N . VAL B 1 408 ? 2.057 11.828 23.375 1 91.44 408 VAL B N 1
ATOM 6701 C CA . VAL B 1 408 ? 0.92 11.344 24.156 1 91.44 408 VAL B CA 1
ATOM 6702 C C . VAL B 1 408 ? -0.231 12.344 24.062 1 91.44 408 VAL B C 1
ATOM 6704 O O . VAL B 1 408 ? -1.391 11.953 23.906 1 91.44 408 VAL B O 1
ATOM 6707 N N . ASP B 1 409 ? 0.094 13.586 24.094 1 91.94 409 ASP B N 1
ATOM 6708 C CA . ASP B 1 409 ? -0.935 14.617 24.031 1 91.94 409 ASP B CA 1
ATOM 6709 C C . ASP B 1 409 ? -1.568 14.68 22.656 1 91.94 409 ASP B C 1
ATOM 6711 O O . ASP B 1 409 ? -2.771 14.914 22.516 1 91.94 409 ASP B O 1
ATOM 6715 N N . HIS B 1 410 ? -0.782 14.531 21.703 1 92.94 410 HIS B N 1
ATOM 6716 C CA . HIS B 1 410 ? -1.299 14.484 20.344 1 92.94 410 HIS B CA 1
ATOM 6717 C C . HIS B 1 410 ? -2.273 13.328 20.172 1 92.94 410 HIS B C 1
ATOM 6719 O O . HIS B 1 410 ? -3.342 13.5 19.578 1 92.94 410 HIS B O 1
ATOM 6725 N N . ARG B 1 411 ? -1.946 12.227 20.719 1 93.94 411 ARG B N 1
ATOM 6726 C CA . ARG B 1 411 ? -2.812 11.055 20.688 1 93.94 411 ARG B CA 1
ATOM 6727 C C . ARG B 1 411 ? -4.137 11.328 21.391 1 93.94 411 ARG B C 1
ATOM 6729 O O . ARG B 1 411 ? -5.207 11.016 20.859 1 93.94 411 ARG B O 1
ATOM 6736 N N . LYS B 1 412 ? -4.043 11.875 22.5 1 94.56 412 LYS B N 1
ATOM 6737 C CA . LYS B 1 412 ? -5.246 12.164 23.281 1 94.56 412 LYS B CA 1
ATOM 6738 C C . LYS B 1 412 ? -6.199 13.062 22.5 1 94.56 412 LYS B C 1
ATOM 6740 O O . LYS B 1 412 ? -7.418 12.867 22.531 1 94.56 412 LYS B O 1
ATOM 6745 N N . ARG B 1 413 ? -5.664 13.977 21.875 1 94.06 413 ARG B N 1
ATOM 6746 C CA . ARG B 1 413 ? -6.5 14.875 21.078 1 94.06 413 ARG B CA 1
ATOM 6747 C C . ARG B 1 413 ? -7.25 14.109 19.984 1 94.06 413 ARG B C 1
ATOM 6749 O O . ARG B 1 413 ? -8.461 14.266 19.844 1 94.06 413 ARG B O 1
ATOM 6756 N N . LEU B 1 414 ? -6.555 13.312 19.266 1 95.56 414 LEU B N 1
ATOM 6757 C CA . LEU B 1 414 ? -7.176 12.547 18.188 1 95.56 414 LEU B CA 1
ATOM 6758 C C . LEU B 1 414 ? -8.219 11.578 18.734 1 95.56 414 LEU B C 1
ATOM 6760 O O . LEU B 1 414 ? -9.305 11.445 18.156 1 95.56 414 LEU B O 1
ATOM 6764 N N . GLU B 1 415 ? -7.891 10.977 19.859 1 95.69 415 GLU B N 1
ATOM 6765 C CA . GLU B 1 415 ? -8.828 10.047 20.484 1 95.69 415 GLU B CA 1
ATOM 6766 C C . GLU B 1 415 ? -10.109 10.758 20.891 1 95.69 415 GLU B C 1
ATOM 6768 O O . GLU B 1 415 ? -11.211 10.219 20.734 1 95.69 415 GLU B O 1
ATOM 6773 N N . ASN B 1 416 ? -9.914 11.906 21.391 1 94.56 416 ASN B N 1
ATOM 6774 C CA . ASN B 1 416 ? -11.078 12.672 21.828 1 94.56 416 ASN B CA 1
ATOM 6775 C C . ASN B 1 416 ? -11.977 13.047 20.656 1 94.56 416 ASN B C 1
ATOM 6777 O O . ASN B 1 416 ? -13.203 13.016 20.766 1 94.56 416 ASN B O 1
ATOM 6781 N N . ILE B 1 417 ? -11.391 13.414 19.609 1 95.5 417 ILE B N 1
ATOM 6782 C CA . ILE B 1 417 ? -12.141 13.742 18.406 1 95.5 417 ILE B CA 1
ATOM 6783 C C . ILE B 1 417 ? -12.945 12.523 17.953 1 95.5 417 ILE B C 1
ATOM 6785 O O . ILE B 1 417 ? -14.148 12.625 17.688 1 95.5 417 ILE B O 1
ATOM 6789 N N . VAL B 1 418 ? -12.297 11.383 17.922 1 97.06 418 VAL B N 1
ATOM 6790 C CA . VAL B 1 418 ? -12.922 10.156 17.453 1 97.06 418 VAL B CA 1
ATOM 6791 C C . VAL B 1 418 ? -14.047 9.742 18.391 1 97.06 418 VAL B C 1
ATOM 6793 O O . VAL B 1 418 ? -15.148 9.414 17.953 1 97.06 418 VAL B O 1
ATOM 6796 N N . LYS B 1 419 ? -13.812 9.82 19.656 1 95.75 419 LYS B N 1
ATOM 6797 C CA . LYS B 1 419 ? -14.797 9.422 20.656 1 95.75 419 LYS B CA 1
ATOM 6798 C C . LYS B 1 419 ? -16.016 10.336 20.625 1 95.75 419 LYS B C 1
ATOM 6800 O O . LYS B 1 419 ? -17.156 9.883 20.828 1 95.75 419 LYS B O 1
ATOM 6805 N N . SER B 1 420 ? -15.758 11.586 20.359 1 94.94 420 SER B N 1
ATOM 6806 C CA . SER B 1 420 ? -16.875 12.523 20.266 1 94.94 420 SER B CA 1
ATOM 6807 C C . SER B 1 420 ? -17.797 12.156 19.109 1 94.94 420 SER B C 1
ATOM 6809 O O . SER B 1 420 ? -19.016 12.188 19.25 1 94.94 420 SER B O 1
ATOM 6811 N N . LEU B 1 421 ? -17.234 11.805 18.031 1 95.88 421 LEU B N 1
ATOM 6812 C CA . LEU B 1 421 ? -18.062 11.406 16.891 1 95.88 421 LEU B CA 1
ATOM 6813 C C . LEU B 1 421 ? -18.797 10.109 17.188 1 95.88 421 LEU B C 1
ATOM 6815 O O . LEU B 1 421 ? -19.969 9.953 16.812 1 95.88 421 LEU B O 1
ATOM 6819 N N . TRP B 1 422 ? -18.062 9.156 17.812 1 95.75 422 TRP B N 1
ATOM 6820 C CA . TRP B 1 422 ? -18.703 7.891 18.156 1 95.75 422 TRP B CA 1
ATOM 6821 C C . TRP B 1 422 ? -19.922 8.109 19.047 1 95.75 422 TRP B C 1
ATOM 6823 O O . TRP B 1 422 ? -20.969 7.488 18.844 1 95.75 422 TRP B O 1
ATOM 6833 N N . ALA B 1 423 ? -19.828 8.992 19.953 1 93.88 423 ALA B N 1
ATOM 6834 C CA . ALA B 1 423 ? -20.938 9.297 20.859 1 93.88 423 ALA B CA 1
ATOM 6835 C C . ALA B 1 423 ? -22.125 9.867 20.078 1 93.88 423 ALA B C 1
ATOM 6837 O O . ALA B 1 423 ? -23.281 9.484 20.312 1 93.88 423 ALA B O 1
ATOM 6838 N N . ALA B 1 424 ? -21.812 10.711 19.203 1 93.25 424 ALA B N 1
ATOM 6839 C CA . ALA B 1 424 ? -22.875 11.312 18.391 1 93.25 424 ALA B CA 1
ATOM 6840 C C . ALA B 1 424 ? -23.516 10.273 17.469 1 93.25 424 ALA B C 1
ATOM 6842 O O . ALA B 1 424 ? -24.734 10.242 17.312 1 93.25 424 ALA B O 1
ATOM 6843 N N . ARG B 1 425 ? -22.703 9.477 16.922 1 93.81 425 ARG B N 1
ATOM 6844 C CA . ARG B 1 425 ? -23.172 8.438 16 1 93.81 425 ARG B CA 1
ATOM 6845 C C . ARG B 1 425 ? -24.031 7.422 16.734 1 93.81 425 ARG B C 1
ATOM 6847 O O . ARG B 1 425 ? -25.094 7.023 16.234 1 93.81 425 ARG B O 1
ATOM 6854 N N . ASP B 1 426 ? -23.609 7.027 17.859 1 93.44 426 ASP B N 1
ATOM 6855 C CA . ASP B 1 426 ? -24.359 6.062 18.672 1 93.44 426 ASP B CA 1
ATOM 6856 C C . ASP B 1 426 ? -25.672 6.656 19.156 1 93.44 426 ASP B C 1
ATOM 6858 O O . ASP B 1 426 ? -26.641 5.926 19.406 1 93.44 426 ASP B O 1
ATOM 6862 N N . GLY B 1 427 ? -25.719 7.875 19.266 1 90.38 427 GLY B N 1
ATOM 6863 C CA . GLY B 1 427 ? -26.922 8.555 19.703 1 90.38 427 GLY B CA 1
ATOM 6864 C C . GLY B 1 427 ? -27.953 8.703 18.609 1 90.38 427 GLY B C 1
ATOM 6865 O O . GLY B 1 427 ? -29.062 9.18 18.844 1 90.38 427 GLY B O 1
ATOM 6866 N N . GLY B 1 428 ? -27.688 8.312 17.375 1 84.25 428 GLY B N 1
ATOM 6867 C CA . GLY B 1 428 ? -28.641 8.281 16.281 1 84.25 428 GLY B CA 1
ATOM 6868 C C . GLY B 1 428 ? -28.672 9.562 15.469 1 84.25 428 GLY B C 1
ATOM 6869 O O . GLY B 1 428 ? -29.594 9.789 14.688 1 84.25 428 GLY B O 1
ATOM 6870 N N . GLY B 1 429 ? -27.781 10.398 15.641 1 85.06 429 GLY B N 1
ATOM 6871 C CA . GLY B 1 429 ? -27.734 11.625 14.859 1 85.06 429 GLY B CA 1
ATOM 6872 C C . GLY B 1 429 ? -27.422 11.391 13.398 1 85.06 429 GLY B C 1
ATOM 6873 O O . GLY B 1 429 ? -26.719 10.43 13.055 1 85.06 429 GLY B O 1
ATOM 6874 N N . CYS B 1 430 ? -28.078 12.164 12.578 1 91.19 430 CYS B N 1
ATOM 6875 C CA . CYS B 1 430 ? -27.75 12.141 11.156 1 91.19 430 CYS B CA 1
ATOM 6876 C C . CYS B 1 430 ? -26.5 12.969 10.867 1 91.19 430 CYS B C 1
ATOM 6878 O O . CYS B 1 430 ? -26.578 14.195 10.789 1 91.19 430 CYS B O 1
ATOM 6880 N N . ILE B 1 431 ? -25.406 12.312 10.719 1 95.19 431 ILE B N 1
ATOM 6881 C CA . ILE B 1 431 ? -24.109 12.992 10.625 1 95.19 431 ILE B CA 1
ATOM 6882 C C . ILE B 1 431 ? -23.516 12.773 9.234 1 95.19 431 ILE B C 1
ATOM 6884 O O . ILE B 1 431 ? -23.312 11.633 8.812 1 95.19 431 ILE B O 1
ATOM 6888 N N . TYR B 1 432 ? -23.344 13.867 8.508 1 96.12 432 TYR B N 1
ATOM 6889 C CA . TYR B 1 432 ? -22.609 13.891 7.254 1 96.12 432 TYR B CA 1
ATOM 6890 C C . TYR B 1 432 ? -21.203 14.453 7.461 1 96.12 432 TYR B C 1
ATOM 6892 O O . TYR B 1 432 ? -20.891 14.984 8.523 1 96.12 432 TYR B O 1
ATOM 6900 N N . SER B 1 433 ? -20.375 14.289 6.484 1 95.75 433 SER B N 1
ATOM 6901 C CA . SER B 1 433 ? -19.031 14.859 6.555 1 95.75 433 SER B CA 1
ATOM 6902 C C . SER B 1 433 ? -19.078 16.375 6.672 1 95.75 433 SER B C 1
ATOM 6904 O O . SER B 1 433 ? -18.172 16.984 7.242 1 95.75 433 SER B O 1
ATOM 6906 N N . PHE B 1 434 ? -20.188 16.953 6.16 1 95 434 PHE B N 1
ATOM 6907 C CA . PHE B 1 434 ? -20.234 18.406 6.109 1 95 434 PHE B CA 1
ATOM 6908 C C . PHE B 1 434 ? -20.984 18.969 7.316 1 95 434 PHE B C 1
ATOM 6910 O O . PHE B 1 434 ? -21.25 20.172 7.387 1 95 434 PHE B O 1
ATOM 6917 N N . ASN B 1 435 ? -21.391 18.188 8.281 1 93.38 435 ASN B N 1
ATOM 6918 C CA . ASN B 1 435 ? -22.016 18.688 9.5 1 93.38 435 ASN B CA 1
ATOM 6919 C C . ASN B 1 435 ? -21.391 18.078 10.75 1 93.38 435 ASN B C 1
ATOM 6921 O O . ASN B 1 435 ? -22.078 17.828 11.742 1 93.38 435 ASN B O 1
ATOM 6925 N N . LEU B 1 436 ? -20.078 17.781 10.672 1 93.94 436 LEU B N 1
ATOM 6926 C CA . LEU B 1 436 ? -19.344 17.156 11.766 1 93.94 436 LEU B CA 1
ATOM 6927 C C . LEU B 1 436 ? -19.297 18.094 12.977 1 93.94 436 LEU B C 1
ATOM 6929 O O . LEU B 1 436 ? -19.156 17.625 14.109 1 93.94 436 LEU B O 1
ATOM 6933 N N . THR B 1 437 ? -19.328 19.359 12.758 1 89.44 437 THR B N 1
ATOM 6934 C CA . THR B 1 437 ? -19.25 20.344 13.82 1 89.44 437 THR B CA 1
ATOM 6935 C C . THR B 1 437 ? -20.359 20.125 14.852 1 89.44 437 THR B C 1
ATOM 6937 O O . THR B 1 437 ? -20.188 20.453 16.031 1 89.44 437 THR B O 1
ATOM 6940 N N . GLN B 1 438 ? -21.375 19.578 14.398 1 85.5 438 GLN B N 1
ATOM 6941 C CA . GLN B 1 438 ? -22.5 19.328 15.289 1 85.5 438 GLN B CA 1
ATOM 6942 C C . GLN B 1 438 ? -22.234 18.125 16.188 1 85.5 438 GLN B C 1
ATOM 6944 O O . GLN B 1 438 ? -22.781 18.031 17.281 1 85.5 438 GLN B O 1
ATOM 6949 N N . ALA B 1 439 ? -21.422 17.297 15.664 1 87.38 439 ALA B N 1
ATOM 6950 C CA . ALA B 1 439 ? -21.172 16.047 16.359 1 87.38 439 ALA B CA 1
ATOM 6951 C C . ALA B 1 439 ? -19.922 16.141 17.234 1 87.38 439 ALA B C 1
ATOM 6953 O O . ALA B 1 439 ? -19.812 15.469 18.266 1 87.38 439 ALA B O 1
ATOM 6954 N N . ILE B 1 440 ? -19.016 16.906 16.75 1 85.81 440 ILE B N 1
ATOM 6955 C CA . ILE B 1 440 ? -17.734 16.953 17.438 1 85.81 440 ILE B CA 1
ATOM 6956 C C . ILE B 1 440 ? -17.625 18.234 18.234 1 85.81 440 ILE B C 1
ATOM 6958 O O . ILE B 1 440 ? -17.688 19.328 17.672 1 85.81 440 ILE B O 1
ATOM 6962 N N . ARG B 1 441 ? -17.719 18.109 19.562 1 69.62 441 ARG B N 1
ATOM 6963 C CA . ARG B 1 441 ? -17.594 19.266 20.453 1 69.62 441 ARG B CA 1
ATOM 6964 C C . ARG B 1 441 ? -16.172 19.812 20.438 1 69.62 441 ARG B C 1
ATOM 6966 O O . ARG B 1 441 ? -15.203 19.062 20.359 1 69.62 441 ARG B O 1
ATOM 6973 N N . PRO B 1 442 ? -16.094 21.141 20.188 1 59.91 442 PRO B N 1
ATOM 6974 C CA . PRO B 1 442 ? -14.742 21.719 20.219 1 59.91 442 PRO B CA 1
ATOM 6975 C C . PRO B 1 442 ? -13.992 21.375 21.516 1 59.91 442 PRO B C 1
ATOM 6977 O O . PRO B 1 442 ? -14.578 21.375 22.594 1 59.91 442 PRO B O 1
ATOM 6980 N N . THR B 1 443 ? -13.117 20.359 21.469 1 50.47 443 THR B N 1
ATOM 6981 C CA . THR B 1 443 ? -12.367 20.109 22.703 1 50.47 443 THR B CA 1
ATOM 6982 C C . THR B 1 443 ? -11.508 21.328 23.062 1 50.47 443 THR B C 1
ATOM 6984 O O . THR B 1 443 ? -10.789 21.859 22.219 1 50.47 443 THR B O 1
ATOM 6987 N N . SER B 1 444 ? -11.891 22.109 24.156 1 42.22 444 SER B N 1
ATOM 6988 C CA . SER B 1 444 ? -11.023 23.125 24.75 1 42.22 444 SER B CA 1
ATOM 6989 C C . SER B 1 444 ? -9.617 22.594 24.984 1 42.22 444 SER B C 1
ATOM 6991 O O . SER B 1 444 ? -9.438 21.391 25.203 1 42.22 444 SER B O 1
#